Protein AF-0000000077425853 (afdb_homodimer)

Solvent-accessible surface area (backbone atoms only — not comparable to full-atom values): 63669 Å² total; per-residue (Å²): 135,78,76,51,68,66,58,54,55,53,48,50,53,51,49,53,53,47,54,60,54,55,73,65,58,57,76,84,66,46,61,68,53,48,57,58,53,63,66,60,68,80,69,85,76,74,80,78,80,68,82,75,63,74,55,48,62,59,47,48,57,48,42,52,52,44,47,60,55,40,50,69,40,53,43,73,65,38,53,51,50,51,53,43,54,65,36,68,68,48,28,51,51,49,44,52,52,47,50,51,51,53,50,51,51,50,50,51,50,50,44,47,31,61,69,59,38,34,26,48,67,88,45,99,66,66,38,68,52,43,63,35,51,54,77,37,50,65,34,61,67,75,63,67,15,36,64,72,35,60,71,36,57,76,38,56,44,92,65,62,48,50,29,29,31,60,46,49,34,78,74,52,50,35,87,55,77,43,75,52,58,83,40,76,44,62,69,38,66,54,29,32,13,52,18,96,80,33,46,28,39,27,60,19,16,50,43,42,42,32,26,37,74,62,65,25,42,55,81,26,13,19,48,37,29,34,36,34,66,14,61,46,64,49,23,31,47,40,75,29,80,91,38,65,30,36,62,42,70,55,67,36,67,35,20,28,42,78,42,87,58,60,65,43,53,44,45,43,46,31,67,57,52,50,49,49,52,52,51,50,52,48,47,44,39,68,71,62,51,59,56,33,63,60,47,50,54,51,49,55,53,53,40,27,52,41,10,26,71,33,73,41,44,55,42,60,59,54,48,65,33,61,48,48,22,36,45,57,47,44,52,29,43,46,54,50,47,38,72,60,16,52,29,70,29,46,59,77,48,54,52,70,50,38,52,57,34,29,48,50,33,20,52,46,15,28,34,31,72,78,69,53,50,80,52,56,66,88,49,86,38,73,67,49,27,69,68,35,83,60,8,54,60,50,49,52,52,50,48,52,52,51,51,51,52,51,53,51,39,49,53,53,32,49,74,67,72,50,44,77,75,48,49,62,61,51,50,51,51,50,51,50,53,54,55,53,55,65,38,80,72,38,40,63,43,76,47,65,29,54,54,26,61,70,49,38,61,63,27,43,55,80,43,71,66,24,42,28,48,41,26,19,31,50,14,30,26,26,31,35,34,32,39,58,33,64,64,36,47,39,38,45,47,52,77,72,53,36,69,34,51,72,28,54,66,59,65,73,42,57,48,74,34,66,87,74,30,43,73,34,83,92,51,44,23,38,36,45,28,41,53,85,76,59,94,48,61,26,38,32,36,27,49,57,73,34,25,68,43,74,40,67,66,57,58,49,74,41,79,40,72,65,89,80,54,63,58,46,27,36,31,27,21,31,18,27,78,47,100,90,38,76,38,74,46,44,54,65,33,71,34,30,36,37,31,60,87,79,69,42,75,44,71,53,68,78,82,111,135,78,77,52,71,65,56,55,54,52,49,52,53,51,48,54,52,47,54,60,54,56,74,63,57,57,72,84,66,45,63,70,52,48,58,58,52,63,66,60,68,77,70,87,77,74,82,77,81,68,82,74,64,74,55,48,63,58,47,49,57,48,42,51,51,44,46,60,55,40,49,72,43,54,44,72,65,39,53,50,50,50,53,44,53,65,36,69,69,48,29,52,51,48,45,51,52,48,51,49,50,54,50,52,51,49,53,53,49,50,44,47,31,61,70,60,39,33,30,49,72,82,87,53,82,66,38,68,50,42,63,34,51,55,76,38,49,64,33,59,68,75,64,67,15,37,64,73,35,61,71,36,57,73,38,56,44,92,65,62,49,50,31,30,31,61,47,50,34,77,72,51,48,35,88,56,78,43,74,54,61,84,41,78,45,62,69,39,65,56,29,32,13,51,20,95,81,33,45,28,40,27,60,19,16,48,44,41,41,32,27,35,74,62,64,24,42,55,81,25,13,19,49,37,27,34,34,33,66,13,61,45,64,48,24,30,48,40,76,30,80,91,38,66,30,37,62,41,72,51,65,36,67,34,20,28,41,78,43,88,58,56,64,44,54,44,47,43,46,32,66,57,51,50,49,50,52,52,52,50,51,50,47,44,39,67,72,60,53,60,56,34,63,59,47,51,54,52,49,56,54,53,40,28,53,40,10,25,71,31,74,41,45,53,44,60,58,54,48,65,34,61,47,48,22,35,44,57,46,45,52,29,44,46,53,49,47,38,71,60,16,52,28,71,31,46,58,77,49,55,53,70,48,38,51,57,35,29,48,50,35,18,51,46,15,29,34,30,71,78,69,53,51,80,52,56,66,88,50,86,38,75,68,49,26,70,69,35,82,60,9,55,59,50,48,52,52,50,50,51,52,52,50,51,52,49,51,51,39,50,53,53,30,49,74,67,72,50,44,74,74,48,49,60,60,50,50,50,52,51,51,51,50,53,55,52,55,66,38,80,75,39,39,64,42,77,48,64,29,56,52,24,62,71,49,37,64,65,27,41,55,80,41,70,66,25,42,29,48,40,25,21,31,51,13,30,26,26,32,36,34,33,39,58,32,65,65,38,46,40,38,46,46,53,76,73,53,37,69,33,50,73,29,56,66,57,69,76,41,57,48,75,35,67,89,73,30,45,73,34,82,94,52,44,25,38,35,45,28,43,52,85,74,59,92,47,61,26,40,32,38,28,48,56,74,33,25,69,43,74,39,66,66,57,59,50,73,40,80,40,70,64,90,78,53,63,59,46,26,36,31,27,21,29,19,27,77,48,101,88,38,76,39,74,45,46,53,65,34,70,35,30,36,39,31,60,87,78,69,43,76,44,71,54,69,78,82,111

Radius of gyration: 36.24 Å; Cα contacts (8 Å, |Δi|>4): 2101; chains: 2; bounding box: 108×114×100 Å

Nearest PDB structures (foldseek):
  2vtf-assembly2_B  TM=6.226E-01  e=1.271E-01  Glutamicibacter protophormiae
  8iua-assembly1_A  TM=4.603E-01  e=1.991E-01  Flavobacterium johnsoniae UW101
  8iu9-assembly1_A  TM=4.680E-01  e=2.822E-01  Flavobacterium johnsoniae UW101
  7uww-assembly2_B  TM=6.268E-01  e=8.878E-01  Ruminococcus bromii L2-63
  2if7-assembly1_A  TM=5.085E-01  e=6.199E+00  Homo sapiens

Organism: Phakopsora pachyrhizi (NCBI:txid170000)

Foldseek 3Di:
DPPDPVVVVVVVVVVVVVVVVVVPCPPPCPPVVVVVVVVPCVDDDDPPPDDDCVVPVVVVVVCVCCCPVVVVCVPPVSVVVQVLCVDLVSLVVVLVVLVVVLVVVLVVQLCLQAPDKWFPVVDDDTDHAAEDELQDFLADAFCPCDAQSVNSDDQFDPDWHKYWYAAQSQQDWACDWGDFFQDIDGRHAEWWAPPPNDWTFRSHRPQVVCLQNVNAHNGWTFMWIKGKDFKDAWRDWDGGNNHTHHTAGGIDGHTIDIDHTDMDSSTHCLVVSLVSLLVSLLCCLQRSVDALVVNLVVLLVSLLVSLCRHQPHQDRHHDPVLSVVQSVVSVVLSVVLCVQARRVLSNVDHSVLCNPLFSVLLSCQSNVCPNVVVQQDDFPDPVSLVPTVCSVVSVVVVVVVVVVLLVVLLVVCVVVVNNVVVVVVVVVVVVVQVVLCPDPQKHFTDQLLNVLSSCSNSLRDNDSSSSNSNNNSSSNNSNCCSRPNPDDRIDGPCVVPPLQVVLVVVVCWWAWDLVPWFADPVRQKTKTFTDDQPPQQWKWKDKSSRTNDIHNDGMDIDGDPPPRDQKIKIKMFRWHQDPVGTDTRHDIDNIKMAGSVVRDIDDNDVPD/DCPDPVVVVVVVVVVVVVVVVVVPPPPPCPPVVVVVVVVPCVDDDDPPPDDDCVVPVVVVVVCVCCCPVVVVCVPPVSVVVVVLCPDLVSLVVVLVVLVVVLVVVLVVQLCLQAPDKWFDPDDDDTDHAAEDELQDFLADAFCPCDAQSVNSDDQFDPDWHKYWYAAQSQQDWACDWGDFFQDIDGNAAEWWAPPPNDWTFRSHRPQVVCLQNVNAHNGWTFMWIKGKDFKDAWRDWDGGNNHTHHTAGGIDGHTIDIDHGDMDSSTHCLVVSLVSLLVSLLCCLQRSVDALVVNLVSLLVSLLVSLCRHQPHQDRHHDPVLSVVQSVVSVVLSVVLCVQARRVLSNVDHSVLCNPLFSVLLSCQSNVCPNVVPQQDDFPDPVSLVVTVCSVVSVVVVVVVVVVLLVVLLVLCVVVVNNVVVVVVVVVVVVVVVVLCPDPQKHFTDQLLNVLSSCSNSLRHNDSSSSNSNNNSSSNNSNCCSRPNPDDRIDGPCVVPPLQVVLVVVPCWWAWDLVPWFADPVRQKTKTFTDDQPPQQWKWKDKSSRTNDIHNDRMDIDGDPPPRDQKIKIKMFRWHQDPVGTDTRHDIDNIKMAGSVVRDIDDNDVPD

pLDDT: mean 81.87, std 21.64, range [22.72, 98.75]

Structure (mmCIF, N/CA/C/O backbone):
data_AF-0000000077425853-model_v1
#
loop_
_entity.id
_entity.type
_entity.pdbx_description
1 polymer 'LCCL domain-containing protein'
#
loop_
_atom_site.group_PDB
_atom_site.id
_atom_site.type_symbol
_atom_site.label_atom_id
_atom_site.label_alt_id
_atom_site.label_comp_id
_atom_site.label_asym_id
_atom_site.label_entity_id
_atom_site.label_seq_id
_atom_site.pdbx_PDB_ins_code
_atom_site.Cartn_x
_atom_site.Cartn_y
_atom_site.Cartn_z
_atom_site.occupancy
_atom_site.B_iso_or_equiv
_atom_site.auth_seq_id
_atom_site.auth_comp_id
_atom_site.auth_asym_id
_atom_site.auth_atom_id
_atom_site.pdbx_PDB_model_num
ATOM 1 N N . MET A 1 1 ? 20.641 -1.644 -54.844 1 23.2 1 MET A N 1
ATOM 2 C CA . MET A 1 1 ? 21.844 -1.986 -54.125 1 23.2 1 MET A CA 1
ATOM 3 C C . MET A 1 1 ? 21.516 -2.451 -52.688 1 23.2 1 MET A C 1
ATOM 5 O O . MET A 1 1 ? 21.109 -1.647 -51.844 1 23.2 1 MET A O 1
ATOM 9 N N . GLU A 1 2 ? 20.875 -3.574 -52.562 1 28.33 2 GLU A N 1
ATOM 10 C CA . GLU A 1 2 ? 20.203 -4.301 -51.469 1 28.33 2 GLU A CA 1
ATOM 11 C C . GLU A 1 2 ? 21.188 -4.715 -50.406 1 28.33 2 GLU A C 1
ATOM 13 O O . GLU A 1 2 ? 22.078 -5.535 -50.656 1 28.33 2 GLU A O 1
ATOM 18 N N . LEU A 1 3 ? 21.688 -3.643 -49.75 1 31.31 3 LEU A N 1
ATOM 19 C CA . LEU A 1 3 ? 22.578 -3.885 -48.625 1 31.31 3 LEU A CA 1
ATOM 20 C C . LEU A 1 3 ? 22.047 -5 -47.75 1 31.31 3 LEU A C 1
ATOM 22 O O . LEU A 1 3 ? 20.953 -4.883 -47.188 1 31.31 3 LEU A O 1
ATOM 26 N N . LYS A 1 4 ? 22.438 -6.195 -48.219 1 38.03 4 LYS A N 1
ATOM 27 C CA . LYS A 1 4 ? 22.016 -7.461 -47.625 1 38.03 4 LYS A CA 1
ATOM 28 C C . LYS A 1 4 ? 22.266 -7.473 -46.094 1 38.03 4 LYS A C 1
ATOM 30 O O . LYS A 1 4 ? 23.297 -6.98 -45.656 1 38.03 4 LYS A O 1
ATOM 35 N N . VAL A 1 5 ? 21.156 -7.574 -45.312 1 35.22 5 VAL A N 1
ATOM 36 C CA . VAL A 1 5 ? 21.031 -7.668 -43.875 1 35.22 5 VAL A CA 1
ATOM 37 C C . VAL A 1 5 ? 22.141 -8.562 -43.312 1 35.22 5 VAL A C 1
ATOM 39 O O . VAL A 1 5 ? 22.625 -8.336 -42.219 1 35.22 5 VAL A O 1
ATOM 42 N N . SER A 1 6 ? 22.656 -9.516 -44.219 1 36 6 SER A N 1
ATOM 43 C CA . SER A 1 6 ? 23.719 -10.422 -43.812 1 36 6 SER A CA 1
ATOM 44 C C . SER A 1 6 ? 25.031 -9.672 -43.531 1 36 6 SER A C 1
ATOM 46 O O . SER A 1 6 ? 25.766 -9.992 -42.594 1 36 6 SER A O 1
ATOM 48 N N . ASP A 1 7 ? 25.281 -8.672 -44.375 1 39.53 7 ASP A N 1
ATOM 49 C CA . ASP A 1 7 ? 26.547 -7.93 -44.25 1 39.53 7 ASP A CA 1
ATOM 50 C C . ASP A 1 7 ? 26.547 -7.062 -43 1 39.53 7 ASP A C 1
ATOM 52 O O . ASP A 1 7 ? 27.594 -6.895 -42.344 1 39.53 7 ASP A O 1
ATOM 56 N N . LEU A 1 8 ? 25.312 -6.598 -42.625 1 34.81 8 LEU A N 1
ATOM 57 C CA . LEU A 1 8 ? 25.266 -5.766 -41.438 1 34.81 8 LEU A CA 1
ATOM 58 C C . LEU A 1 8 ? 25.531 -6.598 -40.188 1 34.81 8 LEU A C 1
ATOM 60 O O . LEU A 1 8 ? 26.266 -6.172 -39.281 1 34.81 8 LEU A O 1
ATOM 64 N N . ILE A 1 9 ? 25 -7.887 -40.156 1 36.06 9 ILE A N 1
ATOM 65 C CA . ILE A 1 9 ? 25.234 -8.758 -39 1 36.06 9 ILE A CA 1
ATOM 66 C C . ILE A 1 9 ? 26.719 -9.125 -38.938 1 36.06 9 ILE A C 1
ATOM 68 O O . ILE A 1 9 ? 27.297 -9.109 -37.844 1 36.06 9 ILE A O 1
ATOM 72 N N . LEU A 1 10 ? 27.422 -9.297 -40.094 1 40 10 LEU A N 1
ATOM 73 C CA . LEU A 1 10 ? 28.844 -9.625 -40.094 1 40 10 LEU A CA 1
ATOM 74 C C . LEU A 1 10 ? 29.688 -8.445 -39.594 1 40 10 LEU A C 1
ATOM 76 O O . LEU A 1 10 ? 30.625 -8.633 -38.844 1 40 10 LEU A O 1
ATOM 80 N N . ARG A 1 11 ? 29.234 -7.25 -39.906 1 41.09 11 ARG A N 1
ATOM 81 C CA . ARG A 1 11 ? 29.984 -6.07 -39.469 1 41.09 11 ARG A CA 1
ATOM 82 C C . ARG A 1 11 ? 29.812 -5.852 -37.969 1 41.09 11 ARG A C 1
ATOM 84 O O . ARG A 1 11 ? 30.766 -5.469 -37.281 1 41.09 11 ARG A O 1
ATOM 91 N N . LEU A 1 12 ? 28.562 -6.102 -37.5 1 36.97 12 LEU A N 1
ATOM 92 C CA . LEU A 1 12 ? 28.359 -5.93 -36.062 1 36.97 12 LEU A CA 1
ATOM 93 C C . LEU A 1 12 ? 29.156 -6.969 -35.281 1 36.97 12 LEU A C 1
ATOM 95 O O . LEU A 1 12 ? 29.734 -6.656 -34.25 1 36.97 12 LEU A O 1
ATOM 99 N N . LYS A 1 13 ? 29.281 -8.242 -35.844 1 37.5 13 LYS A N 1
ATOM 100 C CA . LYS A 1 13 ? 30.109 -9.258 -35.188 1 37.5 13 LYS A CA 1
ATOM 101 C C . LYS A 1 13 ? 31.578 -8.828 -35.156 1 37.5 13 LYS A C 1
ATOM 103 O O . LYS A 1 13 ? 32.25 -9 -34.156 1 37.5 13 LYS A O 1
ATOM 108 N N . PHE A 1 14 ? 32.031 -8.18 -36.188 1 41.78 14 PHE A N 1
ATOM 109 C CA . PHE A 1 14 ? 33.438 -7.742 -36.25 1 41.78 14 PHE A CA 1
ATOM 110 C C . PHE A 1 14 ? 33.688 -6.594 -35.281 1 41.78 14 PHE A C 1
ATOM 112 O O . PHE A 1 14 ? 34.719 -6.559 -34.594 1 41.78 14 PHE A O 1
ATOM 119 N N . LYS A 1 15 ? 32.656 -5.707 -35.188 1 38.41 15 LYS A N 1
ATOM 120 C CA . LYS A 1 15 ? 32.844 -4.562 -34.312 1 38.41 15 LYS A CA 1
ATOM 121 C C . LYS A 1 15 ? 32.844 -4.984 -32.844 1 38.41 15 LYS A C 1
ATOM 123 O O . LYS A 1 15 ? 33.625 -4.492 -32.031 1 38.41 15 LYS A O 1
ATOM 128 N N . LEU A 1 16 ? 31.938 -5.902 -32.531 1 34.62 16 LEU A N 1
ATOM 129 C CA . LEU A 1 16 ? 31.906 -6.375 -31.156 1 34.62 16 LEU A CA 1
ATOM 130 C C . LEU A 1 16 ? 33.188 -7.129 -30.812 1 34.62 16 LEU A C 1
ATOM 132 O O . LEU A 1 16 ? 33.75 -6.953 -29.719 1 34.62 16 LEU A O 1
ATOM 136 N N . ARG A 1 17 ? 33.781 -7.914 -31.766 1 35.56 17 ARG A N 1
ATOM 137 C CA . ARG A 1 17 ? 35.094 -8.57 -31.547 1 35.56 17 ARG A CA 1
ATOM 138 C C . ARG A 1 17 ? 36.188 -7.543 -31.359 1 35.56 17 ARG A C 1
ATOM 140 O O . ARG A 1 17 ? 37.062 -7.699 -30.484 1 35.56 17 ARG A O 1
ATOM 147 N N . SER A 1 18 ? 36.094 -6.465 -32.094 1 39.16 18 SER A N 1
ATOM 148 C CA . SER A 1 18 ? 37.125 -5.457 -32 1 39.16 18 SER A CA 1
ATOM 149 C C . SER A 1 18 ? 37.062 -4.707 -30.672 1 39.16 18 SER A C 1
ATOM 151 O O . SER A 1 18 ? 38.094 -4.348 -30.109 1 39.16 18 SER A O 1
ATOM 153 N N . LEU A 1 19 ? 35.781 -4.457 -30.234 1 34.78 19 LEU A N 1
ATOM 154 C CA . LEU A 1 19 ? 35.656 -3.725 -28.969 1 34.78 19 LEU A CA 1
ATOM 155 C C . LEU A 1 19 ? 36.156 -4.562 -27.797 1 34.78 19 LEU A C 1
ATOM 157 O O . LEU A 1 19 ? 36.812 -4.051 -26.906 1 34.78 19 LEU A O 1
ATOM 161 N N . ILE A 1 20 ? 35.875 -5.875 -27.781 1 30.33 20 ILE A N 1
ATOM 162 C CA . ILE A 1 20 ? 36.375 -6.742 -26.719 1 30.33 20 ILE A CA 1
ATOM 163 C C . ILE A 1 20 ? 37.906 -6.801 -26.781 1 30.33 20 ILE A C 1
ATOM 165 O O . ILE A 1 20 ? 38.594 -6.723 -25.75 1 30.33 20 ILE A O 1
ATOM 169 N N . VAL A 1 21 ? 38.469 -6.809 -27.984 1 33.16 21 VAL A N 1
ATOM 170 C CA . VAL A 1 21 ? 39.906 -6.918 -28.109 1 33.16 21 VAL A CA 1
ATOM 171 C C . VAL A 1 21 ? 40.562 -5.633 -27.625 1 33.16 21 VAL A C 1
ATOM 173 O O . VAL A 1 21 ? 41.625 -5.676 -27 1 33.16 21 VAL A O 1
ATOM 176 N N . ARG A 1 22 ? 39.969 -4.516 -27.969 1 35.16 22 ARG A N 1
ATOM 177 C CA . ARG A 1 22 ? 40.625 -3.26 -27.672 1 35.16 22 ARG A CA 1
ATOM 178 C C . ARG A 1 22 ? 40.688 -3.014 -26.156 1 35.16 22 ARG A C 1
ATOM 180 O O . ARG A 1 22 ? 41.531 -2.285 -25.672 1 35.16 22 ARG A O 1
ATOM 187 N N . SER A 1 23 ? 39.594 -3.326 -25.422 1 30.58 23 SER A N 1
ATOM 188 C CA . SER A 1 23 ? 39.625 -2.961 -24.016 1 30.58 23 SER A CA 1
ATOM 189 C C . SER A 1 23 ? 40.688 -3.736 -23.281 1 30.58 23 SER A C 1
ATOM 191 O O . SER A 1 23 ? 40.969 -3.486 -22.094 1 30.58 23 SER A O 1
ATOM 193 N N . ILE A 1 24 ? 41.031 -4.922 -23.719 1 30.88 24 ILE A N 1
ATOM 194 C CA . ILE A 1 24 ? 42.031 -5.695 -23.016 1 30.88 24 ILE A CA 1
ATOM 195 C C . ILE A 1 24 ? 43.438 -5.129 -23.344 1 30.88 24 ILE A C 1
ATOM 197 O O . ILE A 1 24 ? 44.438 -5.73 -23 1 30.88 24 ILE A O 1
ATOM 201 N N . THR A 1 25 ? 43.469 -4.031 -24.141 1 29.47 25 THR A N 1
ATOM 202 C CA . THR A 1 25 ? 44.812 -3.674 -24.578 1 29.47 25 THR A CA 1
ATOM 203 C C . THR A 1 25 ? 45.625 -3.023 -23.453 1 29.47 25 THR A C 1
ATOM 205 O O . THR A 1 25 ? 45.562 -1.806 -23.266 1 29.47 25 THR A O 1
ATOM 208 N N . ASP A 1 26 ? 45.594 -3.52 -22.297 1 29.09 26 ASP A N 1
ATOM 209 C CA . ASP A 1 26 ? 46.656 -2.975 -21.484 1 29.09 26 ASP A CA 1
ATOM 210 C C . ASP A 1 26 ? 48 -3.115 -22.203 1 29.09 26 ASP A C 1
ATOM 212 O O . ASP A 1 26 ? 48.25 -4.098 -22.906 1 29.09 26 ASP A O 1
ATOM 216 N N . GLU A 1 27 ? 48.812 -2.094 -22.438 1 34.03 27 GLU A N 1
ATOM 217 C CA . GLU A 1 27 ? 50.031 -1.778 -23.203 1 34.03 27 GLU A CA 1
ATOM 218 C C . GLU A 1 27 ? 51.094 -2.842 -23 1 34.03 27 GLU A C 1
ATOM 220 O O . GLU A 1 27 ? 51.875 -3.135 -23.906 1 34.03 27 GLU A O 1
ATOM 225 N N . SER A 1 28 ? 51.406 -3.266 -21.719 1 34.97 28 SER A N 1
ATOM 226 C CA . SER A 1 28 ? 52.656 -3.957 -21.5 1 34.97 28 SER A CA 1
ATOM 227 C C . SER A 1 28 ? 52.656 -5.355 -22.094 1 34.97 28 SER A C 1
ATOM 229 O O . SER A 1 28 ? 53.719 -5.945 -22.344 1 34.97 28 SER A O 1
ATOM 231 N N . ILE A 1 29 ? 51.469 -6.059 -22.078 1 32.41 29 ILE A N 1
ATOM 232 C CA . ILE A 1 29 ? 51.406 -7.465 -22.453 1 32.41 29 ILE A CA 1
ATOM 233 C C . ILE A 1 29 ? 51.344 -7.578 -23.984 1 32.41 29 ILE A C 1
ATOM 235 O O . ILE A 1 29 ? 51.188 -8.672 -24.516 1 32.41 29 ILE A O 1
ATOM 239 N N . GLU A 1 30 ? 51.5 -6.457 -24.719 1 33.38 30 GLU A N 1
ATOM 240 C CA . GLU A 1 30 ? 51.406 -6.387 -26.172 1 33.38 30 GLU A CA 1
ATOM 241 C C . GLU A 1 30 ? 52.469 -7.246 -26.859 1 33.38 30 GLU A C 1
ATOM 243 O O . GLU A 1 30 ? 52.156 -7.988 -27.797 1 33.38 30 GLU A O 1
ATOM 248 N N . PRO A 1 31 ? 53.656 -6.984 -26.406 1 35.78 31 PRO A N 1
ATOM 249 C CA . PRO A 1 31 ? 54.719 -7.516 -27.25 1 35.78 31 PRO A CA 1
ATOM 250 C C . PRO A 1 31 ? 54.75 -9.039 -27.281 1 35.78 31 PRO A C 1
ATOM 252 O O . PRO A 1 31 ? 55.031 -9.633 -28.344 1 35.78 31 PRO A O 1
ATOM 255 N N . GLU A 1 32 ? 54.562 -9.703 -26.094 1 33.66 32 GLU A N 1
ATOM 256 C CA . GLU A 1 32 ? 54.719 -11.148 -26.047 1 33.66 32 GLU A CA 1
ATOM 257 C C . GLU A 1 32 ? 53.625 -11.867 -26.828 1 33.66 32 GLU A C 1
ATOM 259 O O . GLU A 1 32 ? 53.906 -12.891 -27.469 1 33.66 32 GLU A O 1
ATOM 264 N N . LEU A 1 33 ? 52.5 -11.227 -26.938 1 31.05 33 LEU A N 1
ATOM 265 C CA . LEU A 1 33 ? 51.406 -11.828 -27.719 1 31.05 33 LEU A CA 1
ATOM 266 C C . LEU A 1 33 ? 51.688 -11.719 -29.219 1 31.05 33 LEU A C 1
ATOM 268 O O . LEU A 1 33 ? 51.438 -12.664 -29.969 1 31.05 33 LEU A O 1
ATOM 272 N N . GLN A 1 34 ? 52.312 -10.648 -29.641 1 32.75 34 GLN A N 1
ATOM 273 C CA . GLN A 1 34 ? 52.625 -10.484 -31.062 1 32.75 34 GLN A CA 1
ATOM 274 C C . GLN A 1 34 ? 53.625 -11.531 -31.516 1 32.75 34 GLN A C 1
ATOM 276 O O . GLN A 1 34 ? 53.5 -12.07 -32.625 1 32.75 34 GLN A O 1
ATOM 281 N N . SER A 1 35 ? 54.688 -11.797 -30.719 1 36.28 35 SER A N 1
ATOM 282 C CA . SER A 1 35 ? 55.719 -12.742 -31.125 1 36.28 35 SER A CA 1
ATOM 283 C C . SER A 1 35 ? 55.125 -14.141 -31.312 1 36.28 35 SER A C 1
ATOM 285 O O . SER A 1 35 ? 55.562 -14.891 -32.188 1 36.28 35 SER A O 1
ATOM 287 N N . LEU A 1 36 ? 54.156 -14.492 -30.422 1 30.34 36 LEU A N 1
ATOM 288 C CA . LEU A 1 36 ? 53.531 -15.797 -30.562 1 30.34 36 LEU A CA 1
ATOM 289 C C . LEU A 1 36 ? 52.688 -15.867 -31.812 1 30.34 36 LEU A C 1
ATOM 291 O O . LEU A 1 36 ? 52.656 -16.891 -32.5 1 30.34 36 LEU A O 1
ATOM 295 N N . ILE A 1 37 ? 52.062 -14.703 -32.125 1 32.34 37 ILE A N 1
ATOM 296 C CA . ILE A 1 37 ? 51.281 -14.672 -33.344 1 32.34 37 ILE A CA 1
ATOM 297 C C . ILE A 1 37 ? 52.156 -14.828 -34.562 1 32.34 37 ILE A C 1
ATOM 299 O O . ILE A 1 37 ? 51.812 -15.539 -35.5 1 32.34 37 ILE A O 1
ATOM 303 N N . ASN A 1 38 ? 53.25 -14.094 -34.469 1 32.59 38 ASN A N 1
ATOM 304 C CA . ASN A 1 38 ? 54.094 -14.078 -35.656 1 32.59 38 ASN A CA 1
ATOM 305 C C . ASN A 1 38 ? 54.656 -15.461 -35.969 1 32.59 38 ASN A C 1
ATOM 307 O O . ASN A 1 38 ? 55.094 -15.719 -37.094 1 32.59 38 ASN A O 1
ATOM 311 N N . GLN A 1 39 ? 55 -16.234 -34.906 1 29.42 39 GLN A N 1
ATOM 312 C CA . GLN A 1 39 ? 55.625 -17.5 -35.219 1 29.42 39 GLN A CA 1
ATOM 313 C C . GLN A 1 39 ? 54.656 -18.453 -35.906 1 29.42 39 GLN A C 1
ATOM 315 O O . GLN A 1 39 ? 55.094 -19.469 -36.5 1 29.42 39 GLN A O 1
ATOM 320 N N . THR A 1 40 ? 53.312 -18.375 -35.469 1 26.58 40 THR A N 1
ATOM 321 C CA . THR A 1 40 ? 52.469 -19.359 -36.125 1 26.58 40 THR A CA 1
ATOM 322 C C . THR A 1 40 ? 52.188 -18.969 -37.594 1 26.58 40 THR A C 1
ATOM 324 O O . THR A 1 40 ? 51.469 -18 -37.844 1 26.58 40 THR A O 1
ATOM 327 N N . ASN A 1 41 ? 53.188 -18.922 -38.375 1 27.59 41 ASN A N 1
ATOM 328 C CA . ASN A 1 41 ? 53.188 -18.828 -39.844 1 27.59 41 ASN A CA 1
ATOM 329 C C . ASN A 1 41 ? 52.156 -19.75 -40.469 1 27.59 41 ASN A C 1
ATOM 331 O O . ASN A 1 41 ? 52.438 -20.906 -40.812 1 27.59 41 ASN A O 1
ATOM 335 N N . LEU A 1 42 ? 50.906 -19.859 -39.875 1 25.5 42 LEU A N 1
ATOM 336 C CA . LEU A 1 42 ? 49.938 -20.766 -40.5 1 25.5 42 LEU A CA 1
ATOM 337 C C . LEU A 1 42 ? 49.75 -20.422 -41.969 1 25.5 42 LEU A C 1
ATOM 339 O O . LEU A 1 42 ? 49.219 -19.359 -42.312 1 25.5 42 LEU A O 1
ATOM 343 N N . THR A 1 43 ? 50.656 -20.812 -42.781 1 24.41 43 THR A N 1
ATOM 344 C CA . THR A 1 43 ? 50.594 -20.766 -44.219 1 24.41 43 THR A CA 1
ATOM 345 C C . THR A 1 43 ? 49.281 -21.344 -44.75 1 24.41 43 THR A C 1
ATOM 347 O O . THR A 1 43 ? 48.625 -22.094 -44.062 1 24.41 43 THR A O 1
ATOM 350 N N . GLY A 1 44 ? 48.75 -20.938 -45.969 1 24.11 44 GLY A N 1
ATOM 351 C CA . GLY A 1 44 ? 47.562 -20.922 -46.812 1 24.11 44 GLY A CA 1
ATOM 352 C C . GLY A 1 44 ? 46.938 -22.297 -47 1 24.11 44 GLY A C 1
ATOM 353 O O . GLY A 1 44 ? 45.719 -22.438 -46.969 1 24.11 44 GLY A O 1
ATOM 354 N N . SER A 1 45 ? 47.719 -23.219 -47.594 1 23.47 45 SER A N 1
ATOM 355 C CA . SER A 1 45 ? 47.188 -24.219 -48.5 1 23.47 45 SER A CA 1
ATOM 356 C C . SER A 1 45 ? 46.438 -25.328 -47.75 1 23.47 45 SER A C 1
ATOM 358 O O . SER A 1 45 ? 45.906 -26.25 -48.375 1 23.47 45 SER A O 1
ATOM 360 N N . ASP A 1 46 ? 46.812 -25.609 -46.438 1 24.22 46 ASP A N 1
ATOM 361 C CA . ASP A 1 46 ? 46.438 -27 -46.188 1 24.22 46 ASP A CA 1
ATOM 362 C C . ASP A 1 46 ? 44.938 -27.141 -46.031 1 24.22 46 ASP A C 1
ATOM 364 O O . ASP A 1 46 ? 44.281 -26.312 -45.406 1 24.22 46 ASP A O 1
ATOM 368 N N . PRO A 1 47 ? 44.188 -28.047 -46.875 1 27.09 47 PRO A N 1
ATOM 369 C CA . PRO A 1 47 ? 42.781 -28.312 -47.156 1 27.09 47 PRO A CA 1
ATOM 370 C C . PRO A 1 47 ? 41.969 -28.562 -45.875 1 27.09 47 PRO A C 1
ATOM 372 O O . PRO A 1 47 ? 40.781 -28.859 -45.969 1 27.09 47 PRO A O 1
ATOM 375 N N . LEU A 1 48 ? 42.688 -28.859 -44.75 1 25.42 48 LEU A N 1
ATOM 376 C CA . LEU A 1 48 ? 42.062 -29.594 -43.688 1 25.42 48 LEU A CA 1
ATOM 377 C C . LEU A 1 48 ? 41 -28.734 -43 1 25.42 48 LEU A C 1
ATOM 379 O O . LEU A 1 48 ? 40.562 -29.047 -41.875 1 25.42 48 LEU A O 1
ATOM 383 N N . LEU A 1 49 ? 40.656 -27.516 -43.406 1 25.84 49 LEU A N 1
ATOM 384 C CA . LEU A 1 49 ? 39.781 -26.656 -42.625 1 25.84 49 LEU A CA 1
ATOM 385 C C . LEU A 1 49 ? 38.375 -27.266 -42.5 1 25.84 49 LEU A C 1
ATOM 387 O O . LEU A 1 49 ? 37.438 -26.578 -42.094 1 25.84 49 LEU A O 1
ATOM 391 N N . THR A 1 50 ? 38.156 -28.422 -43.156 1 24.53 50 THR A N 1
ATOM 392 C CA . THR A 1 50 ? 36.781 -28.875 -43.281 1 24.53 50 THR A CA 1
ATOM 393 C C . THR A 1 50 ? 36.125 -29.031 -41.906 1 24.53 50 THR A C 1
ATOM 395 O O . THR A 1 50 ? 35.062 -28.453 -41.625 1 24.53 50 THR A O 1
ATOM 398 N N . GLY A 1 51 ? 35.562 -30.328 -41.562 1 26.34 51 GLY A N 1
ATOM 399 C CA . GLY A 1 51 ? 34.469 -30.828 -40.75 1 26.34 51 GLY A CA 1
ATOM 400 C C . GLY A 1 51 ? 34.688 -30.609 -39.25 1 26.34 51 GLY A C 1
ATOM 401 O O . GLY A 1 51 ? 33.781 -30.172 -38.562 1 26.34 51 GLY A O 1
ATOM 402 N N . SER A 1 52 ? 35.688 -31.359 -38.625 1 26.92 52 SER A N 1
ATOM 403 C CA . SER A 1 52 ? 35.875 -31.844 -37.281 1 26.92 52 SER A CA 1
ATOM 404 C C . SER A 1 52 ? 36.344 -30.719 -36.344 1 26.92 52 SER A C 1
ATOM 406 O O . SER A 1 52 ? 36.688 -30.953 -35.188 1 26.92 52 SER A O 1
ATOM 408 N N . ASP A 1 53 ? 36.625 -29.578 -36.812 1 28.28 53 ASP A N 1
ATOM 409 C CA . ASP A 1 53 ? 37.469 -28.641 -36.094 1 28.28 53 ASP A CA 1
ATOM 410 C C . ASP A 1 53 ? 36.688 -27.938 -35 1 28.28 53 ASP A C 1
ATOM 412 O O . ASP A 1 53 ? 37.188 -26.969 -34.406 1 28.28 53 ASP A O 1
ATOM 416 N N . GLU A 1 54 ? 35.375 -28.125 -35.031 1 30.56 54 GLU A N 1
ATOM 417 C CA . GLU A 1 54 ? 34.625 -27.516 -33.938 1 30.56 54 GLU A CA 1
ATOM 418 C C . GLU A 1 54 ? 35.062 -28.016 -32.594 1 30.56 54 GLU A C 1
ATOM 420 O O . GLU A 1 54 ? 34.656 -27.469 -31.547 1 30.56 54 GLU A O 1
ATOM 425 N N . ILE A 1 55 ? 35.781 -29.25 -32.531 1 31.61 55 ILE A N 1
ATOM 426 C CA . ILE A 1 55 ? 36.25 -29.906 -31.328 1 31.61 55 ILE A CA 1
ATOM 427 C C . ILE A 1 55 ? 37.375 -29.094 -30.703 1 31.61 55 ILE A C 1
ATOM 429 O O . ILE A 1 55 ? 37.562 -29.094 -29.469 1 31.61 55 ILE A O 1
ATOM 433 N N . GLY A 1 56 ? 38.094 -28.281 -31.562 1 31.06 56 GLY A N 1
ATOM 434 C CA . GLY A 1 56 ? 39.344 -27.719 -31.125 1 31.06 56 GLY A CA 1
ATOM 435 C C . GLY A 1 56 ? 39.188 -26.562 -30.156 1 31.06 56 GLY A C 1
ATOM 436 O O . GLY A 1 56 ? 39.938 -26.406 -29.203 1 31.06 56 GLY A O 1
ATOM 437 N N . THR A 1 57 ? 38.25 -25.703 -30.609 1 32.09 57 THR A N 1
ATOM 438 C CA . THR A 1 57 ? 38.156 -24.516 -29.75 1 32.09 57 THR A CA 1
ATOM 439 C C . THR A 1 57 ? 37.656 -24.891 -28.359 1 32.09 57 THR A C 1
ATOM 441 O O . THR A 1 57 ? 38.094 -24.328 -27.359 1 32.09 57 THR A O 1
ATOM 444 N N . SER A 1 58 ? 36.688 -25.906 -28.297 1 32.88 58 SER A N 1
ATOM 445 C CA . SER A 1 58 ? 36.188 -26.359 -27.016 1 32.88 58 SER A CA 1
ATOM 446 C C . SER A 1 58 ? 37.281 -27.062 -26.219 1 32.88 58 SER A C 1
ATOM 448 O O . SER A 1 58 ? 37.375 -26.922 -25 1 32.88 58 SER A O 1
ATOM 450 N N . GLU A 1 59 ? 38.219 -27.812 -26.891 1 35.84 59 GLU A N 1
ATOM 451 C CA . GLU A 1 59 ? 39.281 -28.516 -26.219 1 35.84 59 GLU A CA 1
ATOM 452 C C . GLU A 1 59 ? 40.375 -27.531 -25.75 1 35.84 59 GLU A C 1
ATOM 454 O O . GLU A 1 59 ? 40.969 -27.719 -24.688 1 35.84 59 GLU A O 1
ATOM 459 N N . LEU A 1 60 ? 40.562 -26.422 -26.484 1 34.28 60 LEU A N 1
ATOM 460 C CA . LEU A 1 60 ? 41.562 -25.438 -26.078 1 34.28 60 LEU A CA 1
ATOM 461 C C . LEU A 1 60 ? 41.125 -24.672 -24.844 1 34.28 60 LEU A C 1
ATOM 463 O O . LEU A 1 60 ? 41.906 -24.438 -23.938 1 34.28 60 LEU A O 1
ATOM 467 N N . ILE A 1 61 ? 39.844 -24.203 -24.812 1 35.44 61 ILE A N 1
ATOM 468 C CA . ILE A 1 61 ? 39.344 -23.547 -23.609 1 35.44 61 ILE A CA 1
ATOM 469 C C . ILE A 1 61 ? 39.344 -24.547 -22.438 1 35.44 61 ILE A C 1
ATOM 471 O O . ILE A 1 61 ? 39.719 -24.203 -21.328 1 35.44 61 ILE A O 1
ATOM 475 N N . ARG A 1 62 ? 39.031 -25.844 -22.688 1 38.59 62 ARG A N 1
ATOM 476 C CA . ARG A 1 62 ? 39.125 -26.875 -21.656 1 38.59 62 ARG A CA 1
ATOM 477 C C . ARG A 1 62 ? 40.594 -27.094 -21.234 1 38.59 62 ARG A C 1
ATOM 479 O O . ARG A 1 62 ? 40.875 -27.281 -20.047 1 38.59 62 ARG A O 1
ATOM 486 N N . GLY A 1 63 ? 41.469 -27.016 -22.109 1 36.66 63 GLY A N 1
ATOM 487 C CA . GLY A 1 63 ? 42.875 -27.172 -21.797 1 36.66 63 GLY A CA 1
ATOM 488 C C . GLY A 1 63 ? 43.438 -26.016 -20.984 1 36.66 63 GLY A C 1
ATOM 489 O O . GLY A 1 63 ? 44.188 -26.234 -20.047 1 36.66 63 GLY A O 1
ATOM 490 N N . PHE A 1 64 ? 43.125 -24.797 -21.391 1 37.06 64 PHE A N 1
ATOM 491 C CA . PHE A 1 64 ? 43.625 -23.641 -20.641 1 37.06 64 PHE A CA 1
ATOM 492 C C . PHE A 1 64 ? 43.062 -23.609 -19.234 1 37.06 64 PHE A C 1
ATOM 494 O O . PHE A 1 64 ? 43.781 -23.391 -18.266 1 37.06 64 PHE A O 1
ATOM 501 N N . ILE A 1 65 ? 41.781 -23.781 -19.031 1 36.47 65 ILE A N 1
ATOM 502 C CA . ILE A 1 65 ? 41.219 -23.828 -17.688 1 36.47 65 ILE A CA 1
ATOM 503 C C . ILE A 1 65 ? 41.75 -25.062 -16.953 1 36.47 65 ILE A C 1
ATOM 505 O O . ILE A 1 65 ? 42.125 -24.984 -15.781 1 36.47 65 ILE A O 1
ATOM 509 N N . ASN A 1 66 ? 41.75 -26.172 -17.672 1 36.53 66 ASN A N 1
ATOM 510 C CA . ASN A 1 66 ? 42.25 -27.375 -17 1 36.53 66 ASN A CA 1
ATOM 511 C C . ASN A 1 66 ? 43.719 -27.25 -16.625 1 36.53 66 ASN A C 1
ATOM 513 O O . ASN A 1 66 ? 44.125 -27.641 -15.523 1 36.53 66 ASN A O 1
ATOM 517 N N . ASP A 1 67 ? 44.531 -26.875 -17.578 1 39.31 67 ASP A N 1
ATOM 518 C CA . ASP A 1 67 ? 45.938 -27 -17.266 1 39.31 67 ASP A CA 1
ATOM 519 C C . ASP A 1 67 ? 46.375 -25.969 -16.219 1 39.31 67 ASP A C 1
ATOM 521 O O . ASP A 1 67 ? 47.094 -26.297 -15.273 1 39.31 67 ASP A O 1
ATOM 525 N N . ARG A 1 68 ? 46.156 -24.641 -16.547 1 37.47 68 ARG A N 1
ATOM 526 C CA . ARG A 1 68 ? 46.781 -23.688 -15.648 1 37.47 68 ARG A CA 1
ATOM 527 C C . ARG A 1 68 ? 46 -23.562 -14.352 1 37.47 68 ARG A C 1
ATOM 529 O O . ARG A 1 68 ? 46.594 -23.438 -13.273 1 37.47 68 ARG A O 1
ATOM 536 N N . ILE A 1 69 ? 44.656 -23.484 -14.445 1 38.09 69 ILE A N 1
ATOM 537 C CA . ILE A 1 69 ? 43.938 -23.375 -13.172 1 38.09 69 ILE A CA 1
ATOM 538 C C . ILE A 1 69 ? 43.969 -24.719 -12.453 1 38.09 69 ILE A C 1
ATOM 540 O O . ILE A 1 69 ? 44.219 -24.781 -11.242 1 38.09 69 ILE A O 1
ATOM 544 N N . ILE A 1 70 ? 43.812 -25.828 -13.18 1 39 70 ILE A N 1
ATOM 545 C CA . ILE A 1 70 ? 43.812 -27.125 -12.516 1 39 70 ILE A CA 1
ATOM 546 C C . ILE A 1 70 ? 45.25 -27.516 -12.164 1 39 70 ILE A C 1
ATOM 548 O O . ILE A 1 70 ? 45.5 -28.156 -11.141 1 39 70 ILE A O 1
ATOM 552 N N . SER A 1 71 ? 46.25 -27.203 -12.953 1 36.78 71 SER A N 1
ATOM 553 C CA . SER A 1 71 ? 47.594 -27.578 -12.523 1 36.78 71 SER A CA 1
ATOM 554 C C . SER A 1 71 ? 47.969 -26.875 -11.227 1 36.78 71 SER A C 1
ATOM 556 O O . SER A 1 71 ? 48.625 -27.453 -10.375 1 36.78 71 SER A O 1
ATOM 558 N N . LYS A 1 72 ? 47.75 -25.594 -11.18 1 41.12 72 LYS A N 1
ATOM 559 C CA . LYS A 1 72 ? 48.125 -25 -9.898 1 41.12 72 LYS A CA 1
ATOM 560 C C . LYS A 1 72 ? 47.25 -25.516 -8.766 1 41.12 72 LYS A C 1
ATOM 562 O O . LYS A 1 72 ? 47.656 -25.5 -7.602 1 41.12 72 LYS A O 1
ATOM 567 N N . LEU A 1 73 ? 46 -25.672 -9.008 1 39.38 73 LEU A N 1
ATOM 568 C CA . LEU A 1 73 ? 45.156 -26.359 -8.031 1 39.38 73 LEU A CA 1
ATOM 569 C C . LEU A 1 73 ? 45.531 -27.828 -7.926 1 39.38 73 LEU A C 1
ATOM 571 O O . LEU A 1 73 ? 44.844 -28.594 -7.254 1 39.38 73 LEU A O 1
ATOM 575 N N . SER A 1 74 ? 46.344 -28.312 -8.648 1 40.53 74 SER A N 1
ATOM 576 C CA . SER A 1 74 ? 46.844 -29.688 -8.641 1 40.53 74 SER A CA 1
ATOM 577 C C . SER A 1 74 ? 47.438 -30.047 -7.281 1 40.53 74 SER A C 1
ATOM 579 O O . SER A 1 74 ? 48.125 -31.062 -7.148 1 40.53 74 SER A O 1
ATOM 581 N N . SER A 1 75 ? 47.312 -29.047 -6.395 1 47.62 75 SER A N 1
ATOM 582 C CA . SER A 1 75 ? 47.75 -29.641 -5.137 1 47.62 75 SER A CA 1
ATOM 583 C C . SER A 1 75 ? 46.875 -30.828 -4.746 1 47.62 75 SER A C 1
ATOM 585 O O . SER A 1 75 ? 45.75 -30.938 -5.219 1 47.62 75 SER A O 1
ATOM 587 N N . GLN A 1 76 ? 47.469 -31.906 -4.094 1 51.44 76 GLN A N 1
ATOM 588 C CA . GLN A 1 76 ? 46.75 -33.031 -3.5 1 51.44 76 GLN A CA 1
ATOM 589 C C . GLN A 1 76 ? 45.406 -32.625 -2.953 1 51.44 76 GLN A C 1
ATOM 591 O O . GLN A 1 76 ? 44.406 -33.344 -3.08 1 51.44 76 GLN A O 1
ATOM 596 N N . ARG A 1 77 ? 45.438 -31.5 -2.506 1 50.56 77 ARG A N 1
ATOM 597 C CA . ARG A 1 77 ? 44.219 -31 -1.933 1 50.56 77 ARG A CA 1
ATOM 598 C C . ARG A 1 77 ? 43.188 -30.672 -3.025 1 50.56 77 ARG A C 1
ATOM 600 O O . ARG A 1 77 ? 42 -30.922 -2.857 1 50.56 77 ARG A O 1
ATOM 607 N N . SER A 1 78 ? 43.594 -30.234 -4.082 1 56.75 78 SER A N 1
ATOM 608 C CA . SER A 1 78 ? 42.719 -29.922 -5.203 1 56.75 78 SER A CA 1
ATOM 609 C C . SER A 1 78 ? 42.156 -31.188 -5.828 1 56.75 78 SER A C 1
ATOM 611 O O . SER A 1 78 ? 40.969 -31.219 -6.207 1 56.75 78 SER A O 1
ATOM 613 N N . GLU A 1 79 ? 42.938 -32.156 -5.898 1 58.06 79 GLU A N 1
ATOM 614 C CA . GLU A 1 79 ? 42.469 -33.438 -6.43 1 58.06 79 GLU A CA 1
ATOM 615 C C . GLU A 1 79 ? 41.406 -34.031 -5.512 1 58.06 79 GLU A C 1
ATOM 617 O O . GLU A 1 79 ? 40.438 -34.625 -5.984 1 58.06 79 GLU A O 1
ATOM 622 N N . ARG A 1 80 ? 41.625 -33.969 -4.207 1 57.97 80 ARG A N 1
ATOM 623 C CA . ARG A 1 80 ? 40.656 -34.469 -3.256 1 57.97 80 ARG A CA 1
ATOM 624 C C . ARG A 1 80 ? 39.344 -33.719 -3.355 1 57.97 80 ARG A C 1
ATOM 626 O O . ARG A 1 80 ? 38.281 -34.312 -3.289 1 57.97 80 ARG A O 1
ATOM 633 N N . LEU A 1 81 ? 39.5 -32.406 -3.525 1 64.38 81 LEU A N 1
ATOM 634 C CA . LEU A 1 81 ? 38.281 -31.594 -3.666 1 64.38 81 LEU A CA 1
ATOM 635 C C . LEU A 1 81 ? 37.531 -31.953 -4.941 1 64.38 81 LEU A C 1
ATOM 637 O O . LEU A 1 81 ? 36.312 -32.031 -4.934 1 64.38 81 LEU A O 1
ATOM 641 N N . LEU A 1 82 ? 38.281 -32.188 -5.914 1 62.91 82 LEU A N 1
ATOM 642 C CA . LEU A 1 82 ? 37.656 -32.531 -7.188 1 62.91 82 LEU A CA 1
ATOM 643 C C . LEU A 1 82 ? 37.031 -33.906 -7.117 1 62.91 82 LEU A C 1
ATOM 645 O O . LEU A 1 82 ? 35.938 -34.125 -7.676 1 62.91 82 LEU A O 1
ATOM 649 N N . SER A 1 83 ? 37.719 -34.812 -6.492 1 65.5 83 SER A N 1
ATOM 650 C CA . SER A 1 83 ? 37.125 -36.156 -6.312 1 65.5 83 SER A CA 1
ATOM 651 C C . SER A 1 83 ? 35.906 -36.094 -5.434 1 65.5 83 SER A C 1
ATOM 653 O O . SER A 1 83 ? 34.906 -36.812 -5.691 1 65.5 83 SER A O 1
ATOM 655 N N . TYR A 1 84 ? 35.969 -35.312 -4.453 1 66.75 84 TYR A N 1
ATOM 656 C CA . TYR A 1 84 ? 34.844 -35.125 -3.561 1 66.75 84 TYR A CA 1
ATOM 657 C C . TYR A 1 84 ? 33.656 -34.5 -4.301 1 66.75 84 TYR A C 1
ATOM 659 O O . TYR A 1 84 ? 32.5 -34.938 -4.117 1 66.75 84 TYR A O 1
ATOM 667 N N . LEU A 1 85 ? 33.906 -33.719 -5.23 1 70.06 85 LEU A N 1
ATOM 668 C CA . LEU A 1 85 ? 32.875 -33.031 -5.977 1 70.06 85 LEU A CA 1
ATOM 669 C C . LEU A 1 85 ? 32.375 -33.906 -7.117 1 70.06 85 LEU A C 1
ATOM 671 O O . LEU A 1 85 ? 31.297 -33.656 -7.684 1 70.06 85 LEU A O 1
ATOM 675 N N . SER A 1 86 ? 33.062 -35 -7.391 1 70.44 86 SER A N 1
ATOM 676 C CA . SER A 1 86 ? 32.656 -35.938 -8.438 1 70.44 86 SER A CA 1
ATOM 677 C C . SER A 1 86 ? 31.609 -36.938 -7.926 1 70.44 86 SER A C 1
ATOM 679 O O . SER A 1 86 ? 30.828 -37.469 -8.703 1 70.44 86 SER A O 1
ATOM 681 N N . ASP A 1 87 ? 31.578 -37.156 -6.648 1 75.81 87 ASP A N 1
ATOM 682 C CA . ASP A 1 87 ? 30.531 -37.969 -6.043 1 75.81 87 ASP A CA 1
ATOM 683 C C . ASP A 1 87 ? 29.219 -37.188 -5.934 1 75.81 87 ASP A C 1
ATOM 685 O O . ASP A 1 87 ? 29.188 -36.094 -5.391 1 75.81 87 ASP A O 1
ATOM 689 N N . PRO A 1 88 ? 28.141 -37.812 -6.555 1 78.31 88 PRO A N 1
ATOM 690 C CA . PRO A 1 88 ? 26.875 -37.062 -6.57 1 78.31 88 PRO A CA 1
ATOM 691 C C . PRO A 1 88 ? 26.375 -36.719 -5.172 1 78.31 88 PRO A C 1
ATOM 693 O O . PRO A 1 88 ? 25.859 -35.625 -4.961 1 78.31 88 PRO A O 1
ATOM 696 N N . GLY A 1 89 ? 26.469 -37.594 -4.25 1 80.44 89 GLY A N 1
ATOM 697 C CA . GLY A 1 89 ? 26.062 -37.312 -2.883 1 80.44 89 GLY A CA 1
ATOM 698 C C . GLY A 1 89 ? 26.875 -36.219 -2.225 1 80.44 89 GLY A C 1
ATOM 699 O O . GLY A 1 89 ? 26.328 -35.312 -1.604 1 80.44 89 GLY A O 1
ATOM 700 N N . SER A 1 90 ? 28.125 -36.312 -2.373 1 83.44 90 SER A N 1
ATOM 701 C CA . SER A 1 90 ? 29.031 -35.312 -1.807 1 83.44 90 SER A CA 1
ATOM 702 C C . SER A 1 90 ? 28.859 -33.969 -2.498 1 83.44 90 SER A C 1
ATOM 704 O O . SER A 1 90 ? 28.938 -32.938 -1.852 1 83.44 90 SER A O 1
ATOM 706 N N . ARG A 1 91 ? 28.562 -34.031 -3.727 1 85.12 91 ARG A N 1
ATOM 707 C CA . ARG A 1 91 ? 28.344 -32.812 -4.48 1 85.12 91 ARG A CA 1
ATOM 708 C C . ARG A 1 91 ? 27.094 -32.094 -3.998 1 85.12 91 ARG A C 1
ATOM 710 O O . ARG A 1 91 ? 27.078 -30.875 -3.871 1 85.12 91 ARG A O 1
ATOM 717 N N . GLN A 1 92 ? 26.109 -32.875 -3.789 1 87.25 92 GLN A N 1
ATOM 718 C CA . GLN A 1 92 ? 24.859 -32.312 -3.311 1 87.25 92 GLN A CA 1
ATOM 719 C C . GLN A 1 92 ? 25.047 -31.672 -1.934 1 87.25 92 GLN A C 1
ATOM 721 O O . GLN A 1 92 ? 24.547 -30.562 -1.687 1 87.25 92 GLN A O 1
ATOM 726 N N . ARG A 1 93 ? 25.766 -32.344 -1.062 1 89.44 93 ARG A N 1
ATOM 727 C CA . ARG A 1 93 ? 26.031 -31.812 0.272 1 89.44 93 ARG A CA 1
ATOM 728 C C . ARG A 1 93 ? 26.891 -30.562 0.203 1 89.44 93 ARG A C 1
ATOM 730 O O . ARG A 1 93 ? 26.641 -29.594 0.925 1 89.44 93 ARG A O 1
ATOM 737 N N . SER A 1 94 ? 27.844 -30.641 -0.604 1 91.06 94 SER A N 1
ATOM 738 C CA . SER A 1 94 ? 28.703 -29.469 -0.782 1 91.06 94 SER A CA 1
ATOM 739 C C . SER A 1 94 ? 27.938 -28.297 -1.382 1 91.06 94 SER A C 1
ATOM 741 O O . SER A 1 94 ? 28.203 -27.141 -1.049 1 91.06 94 SER A O 1
ATOM 743 N N . CYS A 1 95 ? 27.031 -28.609 -2.283 1 93 95 CYS A N 1
ATOM 744 C CA . CYS A 1 95 ? 26.203 -27.562 -2.875 1 93 95 CYS A CA 1
ATOM 745 C C . CYS A 1 95 ? 25.344 -26.891 -1.815 1 93 95 CYS A C 1
ATOM 747 O O . CYS A 1 95 ? 25.25 -25.656 -1.785 1 93 95 CYS A O 1
ATOM 749 N N . TYR A 1 96 ? 24.797 -27.703 -0.892 1 92.5 96 TYR A N 1
ATOM 750 C CA . TYR A 1 96 ? 23.984 -27.141 0.188 1 92.5 96 TYR A CA 1
ATOM 751 C C . TYR A 1 96 ? 24.844 -26.312 1.131 1 92.5 96 TYR A C 1
ATOM 753 O O . TYR A 1 96 ? 24.406 -25.25 1.599 1 92.5 96 TYR A O 1
ATOM 761 N N . GLY A 1 97 ? 26 -26.812 1.433 1 93.69 97 GLY A N 1
ATOM 762 C CA . GLY A 1 97 ? 26.922 -26.031 2.232 1 93.69 97 GLY A CA 1
ATOM 763 C C . GLY A 1 97 ? 27.297 -24.703 1.587 1 93.69 97 GLY A C 1
ATOM 764 O O . GLY A 1 97 ? 27.344 -23.672 2.258 1 93.69 97 GLY A O 1
ATOM 765 N N . PHE A 1 98 ? 27.531 -24.734 0.296 1 95.75 98 PHE A N 1
ATOM 766 C CA . PHE A 1 98 ? 27.859 -23.516 -0.448 1 95.75 98 PHE A CA 1
ATOM 767 C C . PHE A 1 98 ? 26.703 -22.531 -0.427 1 95.75 98 PHE A C 1
ATOM 769 O O . PHE A 1 98 ? 26.891 -21.328 -0.232 1 95.75 98 PHE A O 1
ATOM 776 N N . LEU A 1 99 ? 25.469 -23.047 -0.654 1 96.25 99 LEU A N 1
ATOM 777 C CA . LEU A 1 99 ? 24.281 -22.203 -0.638 1 96.25 99 LEU A CA 1
ATOM 778 C C . LEU A 1 99 ? 24.125 -21.531 0.724 1 96.25 99 LEU A C 1
ATOM 780 O O . LEU A 1 99 ? 23.75 -20.359 0.804 1 96.25 99 LEU A O 1
ATOM 784 N N . LEU A 1 100 ? 24.391 -22.281 1.765 1 94.69 100 LEU A N 1
ATOM 785 C CA . LEU A 1 100 ? 24.297 -21.719 3.109 1 94.69 100 LEU A CA 1
ATOM 786 C C . LEU A 1 100 ? 25.328 -20.625 3.324 1 94.69 100 LEU A C 1
ATOM 788 O O . LEU A 1 100 ? 25.031 -19.578 3.885 1 94.69 100 LEU A O 1
ATOM 792 N N . LEU A 1 101 ? 26.531 -20.891 2.879 1 96.5 101 LEU A N 1
ATOM 793 C CA . LEU A 1 101 ? 27.594 -19.891 2.979 1 96.5 101 LEU A CA 1
ATOM 794 C C . LEU A 1 101 ? 27.234 -18.641 2.178 1 96.5 101 LEU A C 1
ATOM 796 O O . LEU A 1 101 ? 27.438 -17.516 2.646 1 96.5 101 LEU A O 1
ATOM 800 N N . TRP A 1 102 ? 26.75 -18.875 0.934 1 97.81 102 TRP A N 1
ATOM 801 C CA . TRP A 1 102 ? 26.297 -17.781 0.081 1 97.81 102 TRP A CA 1
ATOM 802 C C . TRP A 1 102 ? 25.203 -16.984 0.767 1 97.81 102 TRP A C 1
ATOM 804 O O . TRP A 1 102 ? 25.266 -15.75 0.813 1 97.81 102 TRP A O 1
ATOM 814 N N . PHE A 1 103 ? 24.297 -17.641 1.377 1 95.81 103 PHE A N 1
ATOM 815 C CA . PHE A 1 103 ? 23.172 -17.031 2.068 1 95.81 103 PHE A CA 1
ATOM 816 C C . PHE A 1 103 ? 23.656 -16.219 3.27 1 95.81 103 PHE A C 1
ATOM 818 O O . PHE A 1 103 ? 23.25 -15.07 3.453 1 95.81 103 PHE A O 1
ATOM 825 N N . ILE A 1 104 ? 24.5 -16.734 4.086 1 95.94 104 ILE A N 1
ATOM 826 C CA . ILE A 1 104 ? 25.016 -16.078 5.285 1 95.94 104 ILE A CA 1
ATOM 827 C C . ILE A 1 104 ? 25.828 -14.852 4.895 1 95.94 104 ILE A C 1
ATOM 829 O O . ILE A 1 104 ? 25.734 -13.797 5.527 1 95.94 104 ILE A O 1
ATOM 833 N N . THR A 1 105 ? 26.609 -14.977 3.834 1 97.69 105 THR A N 1
ATOM 834 C CA . THR A 1 105 ? 27.406 -13.852 3.352 1 97.69 105 THR A CA 1
ATOM 835 C C . THR A 1 105 ? 26.5 -12.695 2.928 1 97.69 105 THR A C 1
ATOM 837 O O . THR A 1 105 ? 26.75 -11.547 3.271 1 97.69 105 THR A O 1
ATOM 840 N N . ASP A 1 106 ? 25.469 -13.023 2.211 1 97.38 106 ASP A N 1
ATOM 841 C CA . ASP A 1 106 ? 24.5 -12.008 1.789 1 97.38 106 ASP A CA 1
ATOM 842 C C . ASP A 1 106 ? 23.859 -11.336 2.994 1 97.38 106 ASP A C 1
ATOM 844 O O . ASP A 1 106 ? 23.688 -10.109 3.02 1 97.38 106 ASP A O 1
ATOM 848 N N . LEU A 1 107 ? 23.516 -12.109 4.023 1 95 107 LEU A N 1
ATOM 849 C CA . LEU A 1 107 ? 22.859 -11.57 5.211 1 95 107 LEU A CA 1
ATOM 850 C C . LEU A 1 107 ? 23.781 -10.602 5.949 1 95 107 LEU A C 1
ATOM 852 O O . LEU A 1 107 ? 23.344 -9.547 6.41 1 95 107 LEU A O 1
ATOM 856 N N . ILE A 1 108 ? 25.016 -10.938 5.988 1 96.81 108 ILE A N 1
ATOM 857 C CA . ILE A 1 108 ? 25.984 -10.094 6.672 1 96.81 108 ILE A CA 1
ATOM 858 C C . ILE A 1 108 ? 26.156 -8.781 5.91 1 96.81 108 ILE A C 1
ATOM 860 O O . ILE A 1 108 ? 26.172 -7.703 6.512 1 96.81 108 ILE A O 1
ATOM 864 N N . LEU A 1 109 ? 26.266 -8.859 4.598 1 97.62 109 LEU A N 1
ATOM 865 C CA . LEU A 1 109 ? 26.453 -7.672 3.771 1 97.62 109 LEU A CA 1
ATOM 866 C C . LEU A 1 109 ? 25.219 -6.77 3.83 1 97.62 109 LEU A C 1
ATOM 868 O O . LEU A 1 109 ? 25.344 -5.547 3.918 1 97.62 109 LEU A O 1
ATOM 872 N N . ILE A 1 110 ? 24.047 -7.379 3.775 1 96.44 110 ILE A N 1
ATOM 873 C CA . ILE A 1 110 ? 22.812 -6.621 3.84 1 96.44 110 ILE A CA 1
ATOM 874 C C . ILE A 1 110 ? 22.688 -5.93 5.195 1 96.44 110 ILE A C 1
ATOM 876 O O . ILE A 1 110 ? 22.344 -4.746 5.27 1 96.44 110 ILE A O 1
ATOM 880 N N . HIS A 1 111 ? 23 -6.641 6.262 1 94.69 111 HIS A N 1
ATOM 881 C CA . HIS A 1 111 ? 22.953 -6.09 7.609 1 94.69 111 HIS A CA 1
ATOM 882 C C . HIS A 1 111 ? 23.906 -4.91 7.762 1 94.69 111 HIS A C 1
ATOM 884 O O . HIS A 1 111 ? 23.531 -3.867 8.305 1 94.69 111 HIS A O 1
ATOM 890 N N . ARG A 1 112 ? 25.078 -5.035 7.234 1 95 112 ARG A N 1
ATOM 891 C CA . ARG A 1 112 ? 26.078 -3.98 7.309 1 95 112 ARG A CA 1
ATOM 892 C C . ARG A 1 112 ? 25.688 -2.783 6.449 1 95 112 ARG A C 1
ATOM 894 O O . ARG A 1 112 ? 25.891 -1.635 6.848 1 95 112 ARG A O 1
ATOM 901 N N . SER A 1 113 ? 25.094 -3.025 5.371 1 96.19 113 SER A N 1
ATOM 902 C CA . SER A 1 113 ? 24.781 -1.974 4.414 1 96.19 113 SER A CA 1
ATOM 903 C C . SER A 1 113 ? 23.609 -1.116 4.91 1 96.19 113 SER A C 1
ATOM 905 O O . SER A 1 113 ? 23.609 0.101 4.715 1 96.19 113 SER A O 1
ATOM 907 N N . TRP A 1 114 ? 22.656 -1.706 5.625 1 94.69 114 TRP A N 1
ATOM 908 C CA . TRP A 1 114 ? 21.391 -0.99 5.77 1 94.69 114 TRP A CA 1
ATOM 909 C C . TRP A 1 114 ? 21.047 -0.79 7.242 1 94.69 114 TRP A C 1
ATOM 911 O O . TRP A 1 114 ? 20.297 0.126 7.59 1 94.69 114 TRP A O 1
ATOM 921 N N . TYR A 1 115 ? 21.641 -1.533 8.195 1 90.44 115 TYR A N 1
ATOM 922 C CA . TYR A 1 115 ? 20.906 -1.604 9.461 1 90.44 115 TYR A CA 1
ATOM 923 C C . TYR A 1 115 ? 21.828 -1.297 10.641 1 90.44 115 TYR A C 1
ATOM 925 O O . TYR A 1 115 ? 21.391 -1.331 11.789 1 90.44 115 TYR A O 1
ATOM 933 N N . ILE A 1 116 ? 23.047 -0.848 10.461 1 91.38 116 ILE A N 1
ATOM 934 C CA . ILE A 1 116 ? 23.906 -0.657 11.617 1 91.38 116 ILE A CA 1
ATOM 935 C C . ILE A 1 116 ? 24.562 0.72 11.555 1 91.38 116 ILE A C 1
ATOM 937 O O . ILE A 1 116 ? 25.516 0.996 12.281 1 91.38 116 ILE A O 1
ATOM 941 N N . SER A 1 117 ? 24.078 1.609 10.695 1 92.88 117 SER A N 1
ATOM 942 C CA . SER A 1 117 ? 24.672 2.938 10.578 1 92.88 117 SER A CA 1
ATOM 943 C C . SER A 1 117 ? 24.578 3.703 11.898 1 92.88 117 SER A C 1
ATOM 945 O O . SER A 1 117 ? 23.562 3.623 12.594 1 92.88 117 SER A O 1
ATOM 947 N N . GLN A 1 118 ? 25.688 4.402 12.227 1 91.75 118 GLN A N 1
ATOM 948 C CA . GLN A 1 118 ? 25.766 5.188 13.453 1 91.75 118 GLN A CA 1
ATOM 949 C C . GLN A 1 118 ? 26.438 6.539 13.203 1 91.75 118 GLN A C 1
ATOM 951 O O . GLN A 1 118 ? 27.297 6.66 12.32 1 91.75 118 GLN A O 1
ATOM 956 N N . ILE A 1 119 ? 25.844 7.504 13.984 1 88.31 119 ILE A N 1
ATOM 957 C CA . ILE A 1 119 ? 26.422 8.836 13.93 1 88.31 119 ILE A CA 1
ATOM 958 C C . ILE A 1 119 ? 26.906 9.25 15.312 1 88.31 119 ILE A C 1
ATOM 960 O O . ILE A 1 119 ? 26.453 8.719 16.328 1 88.31 119 ILE A O 1
ATOM 964 N N . ASP A 1 120 ? 27.625 10.406 15.367 1 72.25 120 ASP A N 1
ATOM 965 C CA . ASP A 1 120 ? 28.188 11.062 16.547 1 72.25 120 ASP A CA 1
ATOM 966 C C . ASP A 1 120 ? 28.906 10.055 17.438 1 72.25 120 ASP A C 1
ATOM 968 O O . ASP A 1 120 ? 28.672 10.023 18.656 1 72.25 120 ASP A O 1
ATOM 972 N N . VAL A 1 121 ? 29.734 9.156 16.828 1 58.97 121 VAL A N 1
ATOM 973 C CA . VAL A 1 121 ? 30.359 8.008 17.469 1 58.97 121 VAL A CA 1
ATOM 974 C C . VAL A 1 121 ? 31.281 8.492 18.594 1 58.97 121 VAL A C 1
ATOM 976 O O . VAL A 1 121 ? 31.469 7.793 19.594 1 58.97 121 VAL A O 1
ATOM 979 N N . HIS A 1 122 ? 31.75 9.703 18.422 1 55.53 122 HIS A N 1
ATOM 980 C CA . HIS A 1 122 ? 32.719 10.117 19.422 1 55.53 122 HIS A CA 1
ATOM 981 C C . HIS A 1 122 ? 32.031 10.789 20.609 1 55.53 122 HIS A C 1
ATOM 983 O O . HIS A 1 122 ? 32.688 11.07 21.625 1 55.53 122 HIS A O 1
ATOM 989 N N . HIS A 1 123 ? 30.797 11.156 20.297 1 55.84 123 HIS A N 1
ATOM 990 C CA . HIS A 1 123 ? 30.109 11.664 21.484 1 55.84 123 HIS A CA 1
ATOM 991 C C . HIS A 1 123 ? 29.125 10.641 22.031 1 55.84 123 HIS A C 1
ATOM 993 O O . HIS A 1 123 ? 28.516 9.898 21.266 1 55.84 123 HIS A O 1
ATOM 999 N N . HIS A 1 124 ? 29.094 10.508 23.609 1 61.09 124 HIS A N 1
ATOM 1000 C CA . HIS A 1 124 ? 28.547 9.664 24.672 1 61.09 124 HIS A CA 1
ATOM 1001 C C . HIS A 1 124 ? 27.703 8.523 24.109 1 61.09 124 HIS A C 1
ATOM 1003 O O . HIS A 1 124 ? 27.922 7.359 24.438 1 61.09 124 HIS A O 1
ATOM 1009 N N . GLN A 1 125 ? 26.469 8.883 23.297 1 65.12 125 GLN A N 1
ATOM 1010 C CA . GLN A 1 125 ? 25.656 7.742 22.875 1 65.12 125 GLN A CA 1
ATOM 1011 C C . GLN A 1 125 ? 25.406 7.77 21.375 1 65.12 125 GLN A C 1
ATOM 1013 O O . GLN A 1 125 ? 24.859 8.742 20.844 1 65.12 125 GLN A O 1
ATOM 1018 N N . PRO A 1 126 ? 26.062 6.75 20.656 1 73.81 126 PRO A N 1
ATOM 1019 C CA . PRO A 1 126 ? 25.797 6.691 19.219 1 73.81 126 PRO A CA 1
ATOM 1020 C C . PRO A 1 126 ? 24.297 6.699 18.891 1 73.81 126 PRO A C 1
ATOM 1022 O O . PRO A 1 126 ? 23.5 6.098 19.625 1 73.81 126 PRO A O 1
ATOM 1025 N N . GLU A 1 127 ? 24.016 7.621 17.969 1 80.88 127 GLU A N 1
ATOM 1026 C CA . GLU A 1 127 ? 22.641 7.727 17.516 1 80.88 127 GLU A CA 1
ATOM 1027 C C . GLU A 1 127 ? 22.484 7.25 16.078 1 80.88 127 GLU A C 1
ATOM 1029 O O . GLU A 1 127 ? 23.453 7.293 15.305 1 80.88 127 GLU A O 1
ATOM 1034 N N . SER A 1 128 ? 21.422 6.652 15.805 1 86.25 128 SER A N 1
ATOM 1035 C CA . SER A 1 128 ? 21.141 6.238 14.438 1 86.25 128 SER A CA 1
ATOM 1036 C C . SER A 1 128 ? 20.688 7.422 13.594 1 86.25 128 SER A C 1
ATOM 1038 O O . SER A 1 128 ? 19.875 8.242 14.039 1 86.25 128 SER A O 1
ATOM 1040 N N . PRO A 1 129 ? 21.312 7.559 12.461 1 90.62 129 PRO A N 1
ATOM 1041 C CA . PRO A 1 129 ? 20.859 8.633 11.578 1 90.62 129 PRO A CA 1
ATOM 1042 C C . PRO A 1 129 ? 19.453 8.391 11.016 1 90.62 129 PRO A C 1
ATOM 1044 O O . PRO A 1 129 ? 19 7.25 10.977 1 90.62 129 PRO A O 1
ATOM 1047 N N . GLU A 1 130 ? 18.859 9.445 10.594 1 88.88 130 GLU A N 1
ATOM 1048 C CA . GLU A 1 130 ? 17.562 9.328 9.938 1 88.88 130 GLU A CA 1
ATOM 1049 C C . GLU A 1 130 ? 17.719 9.023 8.445 1 88.88 130 GLU A C 1
ATOM 1051 O O . GLU A 1 130 ? 18.453 9.711 7.742 1 88.88 130 GLU A O 1
ATOM 1056 N N . TRP A 1 131 ? 17.078 7.98 8.008 1 93.31 131 TRP A N 1
ATOM 1057 C CA . TRP A 1 131 ? 17.109 7.621 6.59 1 93.31 131 TRP A CA 1
ATOM 1058 C C . TRP A 1 131 ? 16.266 8.578 5.762 1 93.31 131 TRP A C 1
ATOM 1060 O O . TRP A 1 131 ? 15.109 8.852 6.113 1 93.31 131 TRP A O 1
ATOM 1070 N N . LEU A 1 132 ? 16.859 9.031 4.688 1 95.12 132 LEU A N 1
ATOM 1071 C CA . LEU A 1 132 ? 16.156 9.922 3.779 1 95.12 132 LEU A CA 1
ATOM 1072 C C . LEU A 1 132 ? 15.914 9.25 2.432 1 95.12 132 LEU A C 1
ATOM 1074 O O . LEU A 1 132 ? 16.672 8.367 2.031 1 95.12 132 LEU A O 1
ATOM 1078 N N . ARG A 1 133 ? 14.852 9.656 1.819 1 94.06 133 ARG A N 1
ATOM 1079 C CA . ARG A 1 133 ? 14.648 9.352 0.406 1 94.06 133 ARG A CA 1
ATOM 1080 C C . ARG A 1 133 ? 15.375 10.359 -0.478 1 94.06 133 ARG A C 1
ATOM 1082 O O . ARG A 1 133 ? 15.75 11.445 -0.018 1 94.06 133 ARG A O 1
ATOM 1089 N N . CYS A 1 134 ? 15.516 9.961 -1.698 1 95.5 134 CYS A N 1
ATOM 1090 C CA . CYS A 1 134 ? 16.234 10.836 -2.619 1 95.5 134 CYS A CA 1
ATOM 1091 C C . CYS A 1 134 ? 15.461 12.125 -2.859 1 95.5 134 CYS A C 1
ATOM 1093 O O . CYS A 1 134 ? 16.062 13.164 -3.18 1 95.5 134 CYS A O 1
ATOM 1095 N N . GLU A 1 135 ? 14.164 12.109 -2.615 1 94.75 135 GLU A N 1
ATOM 1096 C CA . GLU A 1 135 ? 13.336 13.281 -2.885 1 94.75 135 GLU A CA 1
ATOM 1097 C C . GLU A 1 135 ? 13 14.031 -1.598 1 94.75 135 GLU A C 1
ATOM 1099 O O . GLU A 1 135 ? 12.219 14.984 -1.612 1 94.75 135 GLU A O 1
ATOM 1104 N N . SER A 1 136 ? 13.609 13.633 -0.497 1 94.69 136 SER A N 1
ATOM 1105 C CA . SER A 1 136 ? 13.32 14.289 0.773 1 94.69 136 SER A CA 1
ATOM 1106 C C . SER A 1 136 ? 13.781 15.742 0.763 1 94.69 136 SER A C 1
ATOM 1108 O O . SER A 1 136 ? 14.844 16.062 0.227 1 94.69 136 SER A O 1
ATOM 1110 N N . SER A 1 137 ? 12.938 16.594 1.263 1 96.25 137 SER A N 1
ATOM 1111 C CA . SER A 1 137 ? 13.219 18.016 1.398 1 96.25 137 SER A CA 1
ATOM 1112 C C . SER A 1 137 ? 12.57 18.594 2.65 1 96.25 137 SER A C 1
ATOM 1114 O O . SER A 1 137 ? 11.703 17.969 3.256 1 96.25 137 SER A O 1
ATOM 1116 N N . PHE A 1 138 ? 13.094 19.75 3.066 1 94.5 138 PHE A N 1
ATOM 1117 C CA . PHE A 1 138 ? 12.531 20.406 4.242 1 94.5 138 PHE A CA 1
ATOM 1118 C C . PHE A 1 138 ? 11.328 21.266 3.857 1 94.5 138 PHE A C 1
ATOM 1120 O O . PHE A 1 138 ? 10.594 21.734 4.727 1 94.5 138 PHE A O 1
ATOM 1127 N N . TRP A 1 139 ? 11.148 21.438 2.561 1 94.81 139 TRP A N 1
ATOM 1128 C CA . TRP A 1 139 ? 10.07 22.266 2.016 1 94.81 139 TRP A CA 1
ATOM 1129 C C . TRP A 1 139 ? 9.375 21.547 0.861 1 94.81 139 TRP A C 1
ATOM 1131 O O . TRP A 1 139 ? 10.031 21.078 -0.072 1 94.81 139 TRP A O 1
ATOM 1141 N N . LEU A 1 140 ? 8.07 21.5 0.939 1 92.88 140 LEU A N 1
ATOM 1142 C CA . LEU A 1 140 ? 7.301 20.734 -0.038 1 92.88 140 LEU A CA 1
ATOM 1143 C C . LEU A 1 140 ? 6.945 21.609 -1.242 1 92.88 140 LEU A C 1
ATOM 1145 O O . LEU A 1 140 ? 7.152 22.812 -1.222 1 92.88 140 LEU A O 1
ATOM 1149 N N . GLY A 1 141 ? 6.445 20.953 -2.221 1 90.12 141 GLY A N 1
ATOM 1150 C CA . GLY A 1 141 ? 6.18 21.625 -3.48 1 90.12 141 GLY A CA 1
ATOM 1151 C C . GLY A 1 141 ? 4.918 22.469 -3.453 1 90.12 141 GLY A C 1
ATOM 1152 O O . GLY A 1 141 ? 3.943 22.109 -2.789 1 90.12 141 GLY A O 1
ATOM 1153 N N . ASP A 1 142 ? 5.016 23.547 -4.184 1 89.88 142 ASP A N 1
ATOM 1154 C CA . ASP A 1 142 ? 3.871 24.422 -4.41 1 89.88 142 ASP A CA 1
ATOM 1155 C C . ASP A 1 142 ? 3.254 24.875 -3.09 1 89.88 142 ASP A C 1
ATOM 1157 O O . ASP A 1 142 ? 3.936 25.469 -2.252 1 89.88 142 ASP A O 1
ATOM 1161 N N . ASP A 1 143 ? 1.982 24.531 -2.908 1 89.75 143 ASP A N 1
ATOM 1162 C CA . ASP A 1 143 ? 1.295 25.094 -1.745 1 89.75 143 ASP A CA 1
ATOM 1163 C C . ASP A 1 143 ? 1.23 24.062 -0.61 1 89.75 143 ASP A C 1
ATOM 1165 O O . ASP A 1 143 ? 0.486 24.25 0.355 1 89.75 143 ASP A O 1
ATOM 1169 N N . ASP A 1 144 ? 2.068 23.094 -0.651 1 89.38 144 ASP A N 1
ATOM 1170 C CA . ASP A 1 144 ? 1.961 22 0.318 1 89.38 144 ASP A CA 1
ATOM 1171 C C . ASP A 1 144 ? 2.482 22.438 1.687 1 89.38 144 ASP A C 1
ATOM 1173 O O . ASP A 1 144 ? 2.236 21.766 2.691 1 89.38 144 ASP A O 1
ATOM 1177 N N . CYS A 1 145 ? 3.229 23.562 1.694 1 90.56 145 CYS A N 1
ATOM 1178 C CA . CYS A 1 145 ? 3.727 24.078 2.969 1 90.56 145 CYS A CA 1
ATOM 1179 C C . CYS A 1 145 ? 2.762 25.094 3.568 1 90.56 145 CYS A C 1
ATOM 1181 O O . CYS A 1 145 ? 3.076 25.734 4.57 1 90.56 145 CYS A O 1
ATOM 1183 N N . GLY A 1 146 ? 1.637 25.328 2.922 1 88.12 146 GLY A N 1
ATOM 1184 C CA . GLY A 1 146 ? 0.613 26.203 3.457 1 88.12 146 GLY A CA 1
ATOM 1185 C C . GLY A 1 146 ? 0.981 27.672 3.357 1 88.12 146 GLY A C 1
ATOM 1186 O O . GLY A 1 146 ? 1.978 28.031 2.723 1 88.12 146 GLY A O 1
ATOM 1187 N N . ILE A 1 147 ? 0.143 28.469 3.988 1 89.38 147 ILE A N 1
ATOM 1188 C CA . ILE A 1 147 ? 0.323 29.922 3.955 1 89.38 147 ILE A CA 1
ATOM 1189 C C . ILE A 1 147 ? 1.583 30.297 4.73 1 89.38 147 ILE A C 1
ATOM 1191 O O . ILE A 1 147 ? 1.788 29.844 5.855 1 89.38 147 ILE A O 1
ATOM 1195 N N . ASP A 1 148 ? 2.393 30.969 4.113 1 91.5 148 ASP A N 1
ATOM 1196 C CA . ASP A 1 148 ? 3.648 31.469 4.668 1 91.5 148 ASP A CA 1
ATOM 1197 C C . ASP A 1 148 ? 4.578 30.312 5.035 1 91.5 148 ASP A C 1
ATOM 1199 O O . ASP A 1 148 ? 5.488 30.469 5.852 1 91.5 148 ASP A O 1
ATOM 1203 N N . GLY A 1 149 ? 4.234 29.125 4.547 1 91 149 GLY A N 1
ATOM 1204 C CA . GLY A 1 149 ? 5.078 27.969 4.777 1 91 149 GLY A CA 1
ATOM 1205 C C . GLY A 1 149 ? 4.922 27.391 6.168 1 91 149 GLY A C 1
ATOM 1206 O O . GLY A 1 149 ? 5.77 26.609 6.617 1 91 149 GLY A O 1
ATOM 1207 N N . LEU A 1 150 ? 3.91 27.641 6.82 1 82.88 150 LEU A N 1
ATOM 1208 C CA . LEU A 1 150 ? 3.77 27.328 8.234 1 82.88 150 LEU A CA 1
ATOM 1209 C C . LEU A 1 150 ? 3.689 25.812 8.461 1 82.88 150 LEU A C 1
ATOM 1211 O O . LEU A 1 150 ? 4.062 25.328 9.523 1 82.88 150 LEU A O 1
ATOM 1215 N N . ASP A 1 151 ? 3.273 25.109 7.48 1 80.75 151 ASP A N 1
ATOM 1216 C CA . ASP A 1 151 ? 3.125 23.672 7.621 1 80.75 151 ASP A CA 1
ATOM 1217 C C . ASP A 1 151 ? 4.473 22.953 7.496 1 80.75 151 ASP A C 1
ATOM 1219 O O . ASP A 1 151 ? 4.582 21.766 7.773 1 80.75 151 ASP A O 1
ATOM 1223 N N . CYS A 1 152 ? 5.438 23.688 7.094 1 86.62 152 CYS A N 1
ATOM 1224 C CA . CYS A 1 152 ? 6.758 23.109 6.926 1 86.62 152 CYS A CA 1
ATOM 1225 C C . CYS A 1 152 ? 7.727 23.625 7.98 1 86.62 152 CYS A C 1
ATOM 1227 O O . CYS A 1 152 ? 8.945 23.578 7.793 1 86.62 152 CYS A O 1
ATOM 1229 N N . GLN A 1 153 ? 7.242 24.141 9.031 1 85.12 153 GLN A N 1
ATOM 1230 C CA . GLN A 1 153 ? 8.07 24.562 10.148 1 85.12 153 GLN A CA 1
ATOM 1231 C C . GLN A 1 153 ? 8.703 23.375 10.859 1 85.12 153 GLN A C 1
ATOM 1233 O O . GLN A 1 153 ? 8.227 22.25 10.734 1 85.12 153 GLN A O 1
ATOM 1238 N N . PRO A 1 154 ? 9.844 23.562 11.625 1 82.12 154 PRO A N 1
ATOM 1239 C CA . PRO A 1 154 ? 10.531 24.828 11.891 1 82.12 154 PRO A CA 1
ATOM 1240 C C . PRO A 1 154 ? 11.484 25.234 10.766 1 82.12 154 PRO A C 1
ATOM 1242 O O . PRO A 1 154 ? 12.086 24.375 10.125 1 82.12 154 PRO A O 1
ATOM 1245 N N . PHE A 1 155 ? 11.664 26.516 10.695 1 89.31 155 PHE A N 1
ATOM 1246 C CA . PHE A 1 155 ? 12.562 27.047 9.672 1 89.31 155 PHE A CA 1
ATOM 1247 C C . PHE A 1 155 ? 14 27.078 10.18 1 89.31 155 PHE A C 1
ATOM 1249 O O . PHE A 1 155 ? 14.945 27.062 9.391 1 89.31 155 PHE A O 1
ATOM 1256 N N . GLU A 1 156 ? 14.062 27.25 11.43 1 86.69 156 GLU A N 1
ATOM 1257 C CA . GLU A 1 156 ? 15.367 27.281 12.086 1 86.69 156 GLU A CA 1
ATOM 1258 C C . GLU A 1 156 ? 15.438 26.281 13.234 1 86.69 156 GLU A C 1
ATOM 1260 O O . GLU A 1 156 ? 14.469 26.094 13.969 1 86.69 156 GLU A O 1
ATOM 1265 N N . ARG A 1 157 ? 16.594 25.609 13.195 1 81.44 157 ARG A N 1
ATOM 1266 C CA . ARG A 1 157 ? 16.828 24.656 14.281 1 81.44 157 ARG A CA 1
ATOM 1267 C C . ARG A 1 157 ? 18.234 24.828 14.852 1 81.44 157 ARG A C 1
ATOM 1269 O O . ARG A 1 157 ? 19.188 25.047 14.109 1 81.44 157 ARG A O 1
ATOM 1276 N N . ASN A 1 158 ? 18.281 24.688 16.219 1 78 158 ASN A N 1
ATOM 1277 C CA . ASN A 1 158 ? 19.594 24.766 16.859 1 78 158 ASN A CA 1
ATOM 1278 C C . ASN A 1 158 ? 20.344 23.453 16.75 1 78 158 ASN A C 1
ATOM 1280 O O . ASN A 1 158 ? 21.578 23.438 16.688 1 78 158 ASN A O 1
ATOM 1284 N N . LYS A 1 159 ? 19.625 22.406 16.766 1 79.88 159 LYS A N 1
ATOM 1285 C CA . LYS A 1 159 ? 20.25 21.094 16.625 1 79.88 159 LYS A CA 1
ATOM 1286 C C . LYS A 1 159 ? 20.25 20.625 15.172 1 79.88 159 LYS A C 1
ATOM 1288 O O . LYS A 1 159 ? 19.234 20.719 14.484 1 79.88 159 LYS A O 1
ATOM 1293 N N . PRO A 1 160 ? 21.422 20.188 14.789 1 87.19 160 PRO A N 1
ATOM 1294 C CA . PRO A 1 160 ? 21.484 19.734 13.398 1 87.19 160 PRO A CA 1
ATOM 1295 C C . PRO A 1 160 ? 20.672 18.469 13.156 1 87.19 160 PRO A C 1
ATOM 1297 O O . PRO A 1 160 ? 20.438 17.688 14.086 1 87.19 160 PRO A O 1
ATOM 1300 N N . PHE A 1 161 ? 20.203 18.312 11.953 1 88.94 161 PHE A N 1
ATOM 1301 C CA . PHE A 1 161 ? 19.484 17.141 11.5 1 88.94 161 PHE A CA 1
ATOM 1302 C C . PHE A 1 161 ? 20.422 16.125 10.867 1 88.94 161 PHE A C 1
ATOM 1304 O O . PHE A 1 161 ? 20.938 16.359 9.773 1 88.94 161 PHE A O 1
ATOM 1311 N N . ASN A 1 162 ? 20.656 15 11.578 1 91.56 162 ASN A N 1
ATOM 1312 C CA . ASN A 1 162 ? 21.562 13.961 11.086 1 91.56 162 ASN A CA 1
ATOM 1313 C C . ASN A 1 162 ? 20.828 12.969 10.188 1 91.56 162 ASN A C 1
ATOM 1315 O O . ASN A 1 162 ? 19.797 12.43 10.562 1 91.56 162 ASN A O 1
ATOM 1319 N N . PHE A 1 163 ? 21.406 12.742 9.023 1 94.12 163 PHE A N 1
ATOM 1320 C CA . PHE A 1 163 ? 20.672 11.938 8.055 1 94.12 163 PHE A CA 1
ATOM 1321 C C . PHE A 1 163 ? 21.609 10.984 7.32 1 94.12 163 PHE A C 1
ATOM 1323 O O . PHE A 1 163 ? 22.828 11.109 7.414 1 94.12 163 PHE A O 1
ATOM 1330 N N . ARG A 1 164 ? 21.031 10.016 6.738 1 96.44 164 ARG A N 1
ATOM 1331 C CA . ARG A 1 164 ? 21.703 9.109 5.812 1 96.44 164 ARG A CA 1
ATOM 1332 C C . ARG A 1 164 ? 20.984 9.078 4.465 1 96.44 164 ARG A C 1
ATOM 1334 O O . ARG A 1 164 ? 19.766 8.953 4.41 1 96.44 164 ARG A O 1
ATOM 1341 N N . CYS A 1 165 ? 21.734 9.211 3.426 1 96.62 165 CYS A N 1
ATOM 1342 C CA . CYS A 1 165 ? 21.219 9.164 2.061 1 96.62 165 CYS A CA 1
ATOM 1343 C C . CYS A 1 165 ? 21.594 7.863 1.372 1 96.62 165 CYS A C 1
ATOM 1345 O O . CYS A 1 165 ? 22.719 7.371 1.543 1 96.62 165 CYS A O 1
ATOM 1347 N N . PRO A 1 166 ? 20.688 7.297 0.612 1 95.62 166 PRO A N 1
ATOM 1348 C CA . PRO A 1 166 ? 21.047 6.133 -0.195 1 95.62 166 PRO A CA 1
ATOM 1349 C C . PRO A 1 166 ? 21.938 6.492 -1.383 1 95.62 166 PRO A C 1
ATOM 1351 O O . PRO A 1 166 ? 22.203 7.672 -1.636 1 95.62 166 PRO A O 1
ATOM 1354 N N . SER A 1 167 ? 22.422 5.465 -2.02 1 95.25 167 SER A N 1
ATOM 1355 C CA . SER A 1 167 ? 23.25 5.633 -3.209 1 95.25 167 SER A CA 1
ATOM 1356 C C . SER A 1 167 ? 22.406 6.062 -4.41 1 95.25 167 SER A C 1
ATOM 1358 O O . SER A 1 167 ? 21.188 5.887 -4.418 1 95.25 167 SER A O 1
ATOM 1360 N N . ARG A 1 168 ? 23.062 6.754 -5.387 1 93 168 ARG A N 1
ATOM 1361 C CA . ARG A 1 168 ? 22.578 7.027 -6.734 1 93 168 ARG A CA 1
ATOM 1362 C C . ARG A 1 168 ? 21.406 8.008 -6.703 1 93 168 ARG A C 1
ATOM 1364 O O . ARG A 1 168 ? 20.469 7.887 -7.5 1 93 168 ARG A O 1
ATOM 1371 N N . CYS A 1 169 ? 21.328 8.867 -5.738 1 95.38 169 CYS A N 1
ATOM 1372 C CA . CYS A 1 169 ? 20.297 9.883 -5.68 1 95.38 169 CYS A CA 1
ATOM 1373 C C . CYS A 1 169 ? 20.484 10.922 -6.781 1 95.38 169 CYS A C 1
ATOM 1375 O O . CYS A 1 169 ? 19.578 11.727 -7.039 1 95.38 169 CYS A O 1
ATOM 1377 N N . ASP A 1 170 ? 21.609 10.859 -7.504 1 94.25 170 ASP A N 1
ATOM 1378 C CA . ASP A 1 170 ? 21.844 11.75 -8.633 1 94.25 170 ASP A CA 1
ATOM 1379 C C . ASP A 1 170 ? 20.906 11.438 -9.789 1 94.25 170 ASP A C 1
ATOM 1381 O O . ASP A 1 170 ? 20.641 12.297 -10.641 1 94.25 170 ASP A O 1
ATOM 1385 N N . ARG A 1 171 ? 20.328 10.273 -9.75 1 89.69 171 ARG A N 1
ATOM 1386 C CA . ARG A 1 171 ? 19.5 9.828 -10.859 1 89.69 171 ARG A CA 1
ATOM 1387 C C . ARG A 1 171 ? 18.047 10.219 -10.656 1 89.69 171 ARG A C 1
ATOM 1389 O O . ARG A 1 171 ? 17.234 10.117 -11.57 1 89.69 171 ARG A O 1
ATOM 1396 N N . THR A 1 172 ? 17.75 10.641 -9.5 1 90.75 172 THR A N 1
ATOM 1397 C CA . THR A 1 172 ? 16.391 11.07 -9.219 1 90.75 172 THR A CA 1
ATOM 1398 C C . THR A 1 172 ? 16.125 12.445 -9.828 1 90.75 172 THR A C 1
ATOM 1400 O O . THR A 1 172 ? 16.891 13.391 -9.602 1 90.75 172 THR A O 1
ATOM 1403 N N . VAL A 1 173 ? 15.062 12.5 -10.656 1 88.94 173 VAL A N 1
ATOM 1404 C CA . VAL A 1 173 ? 14.742 13.758 -11.312 1 88.94 173 VAL A CA 1
ATOM 1405 C C . VAL A 1 173 ? 13.281 14.117 -11.047 1 88.94 173 VAL A C 1
ATOM 1407 O O . VAL A 1 173 ? 12.484 13.266 -10.656 1 88.94 173 VAL A O 1
ATOM 1410 N N . LEU A 1 174 ? 12.945 15.391 -11.266 1 87.75 174 LEU A N 1
ATOM 1411 C CA . LEU A 1 174 ? 11.562 15.852 -11.164 1 87.75 174 LEU A CA 1
ATOM 1412 C C . LEU A 1 174 ? 10.695 15.188 -12.227 1 87.75 174 LEU A C 1
ATOM 1414 O O . LEU A 1 174 ? 10.992 15.281 -13.422 1 87.75 174 LEU A O 1
ATOM 1418 N N . MET A 1 175 ? 9.688 14.516 -11.766 1 78.44 175 MET A N 1
ATOM 1419 C CA . MET A 1 175 ? 8.805 13.828 -12.703 1 78.44 175 MET A CA 1
ATOM 1420 C C . MET A 1 175 ? 7.633 14.719 -13.102 1 78.44 175 MET A C 1
ATOM 1422 O O . MET A 1 175 ? 6.934 14.438 -14.07 1 78.44 175 MET A O 1
ATOM 1426 N N . ASN A 1 176 ? 7.332 15.766 -12.305 1 76.5 176 ASN A N 1
ATOM 1427 C CA . ASN A 1 176 ? 6.363 16.812 -12.602 1 76.5 176 ASN A CA 1
ATOM 1428 C C . ASN A 1 176 ? 7.008 18.203 -12.57 1 76.5 176 ASN A C 1
ATOM 1430 O O . ASN A 1 176 ? 7.926 18.438 -11.789 1 76.5 176 ASN A O 1
ATOM 1434 N N . PRO A 1 177 ? 6.535 18.938 -13.414 1 82.5 177 PRO A N 1
ATOM 1435 C CA . PRO A 1 177 ? 7.129 20.266 -13.461 1 82.5 177 PRO A CA 1
ATOM 1436 C C . PRO A 1 177 ? 7.086 20.984 -12.117 1 82.5 177 PRO A C 1
ATOM 1438 O O . PRO A 1 177 ? 6.098 20.875 -11.383 1 82.5 177 PRO A O 1
ATOM 1441 N N . ARG A 1 178 ? 8.203 21.672 -11.797 1 90.19 178 ARG A N 1
ATOM 1442 C CA . ARG A 1 178 ? 8.352 22.484 -10.594 1 90.19 178 ARG A CA 1
ATOM 1443 C C . ARG A 1 178 ? 8.82 23.891 -10.93 1 90.19 178 ARG A C 1
ATOM 1445 O O . ARG A 1 178 ? 9.797 24.062 -11.664 1 90.19 178 ARG A O 1
ATOM 1452 N N . VAL A 1 179 ? 8.094 24.844 -10.453 1 92.38 179 VAL A N 1
ATOM 1453 C CA . VAL A 1 179 ? 8.461 26.234 -10.75 1 92.38 179 VAL A CA 1
ATOM 1454 C C . VAL A 1 179 ? 9.336 26.781 -9.625 1 92.38 179 VAL A C 1
ATOM 1456 O O . VAL A 1 179 ? 9 26.656 -8.445 1 92.38 179 VAL A O 1
ATOM 1459 N N . ILE A 1 180 ? 10.469 27.359 -10.008 1 95.12 180 ILE A N 1
ATOM 1460 C CA . ILE A 1 180 ? 11.375 28.078 -9.125 1 95.12 180 ILE A CA 1
ATOM 1461 C C . ILE A 1 180 ? 11.625 29.484 -9.664 1 95.12 180 ILE A C 1
ATOM 1463 O O . ILE A 1 180 ? 12.328 29.656 -10.664 1 95.12 180 ILE A O 1
ATOM 1467 N N . GLY A 1 181 ? 11.086 30.406 -8.922 1 93.44 181 GLY A N 1
ATOM 1468 C CA . GLY A 1 181 ? 11.18 31.766 -9.453 1 93.44 181 GLY A CA 1
ATOM 1469 C C . GLY A 1 181 ? 10.484 31.922 -10.789 1 93.44 181 GLY A C 1
ATOM 1470 O O . GLY A 1 181 ? 9.266 31.75 -10.883 1 93.44 181 GLY A O 1
ATOM 1471 N N . ASP A 1 182 ? 11.289 32.188 -11.773 1 91.75 182 ASP A N 1
ATOM 1472 C CA . ASP A 1 182 ? 10.734 32.375 -13.109 1 91.75 182 ASP A CA 1
ATOM 1473 C C . ASP A 1 182 ? 11.023 31.172 -14.016 1 91.75 182 ASP A C 1
ATOM 1475 O O . ASP A 1 182 ? 10.742 31.219 -15.211 1 91.75 182 ASP A O 1
ATOM 1479 N N . GLN A 1 183 ? 11.516 30.156 -13.367 1 90.12 183 GLN A N 1
ATOM 1480 C CA . GLN A 1 183 ? 11.906 29 -14.156 1 90.12 183 GLN A CA 1
ATOM 1481 C C . GLN A 1 183 ? 10.984 27.812 -13.883 1 90.12 183 GLN A C 1
ATOM 1483 O O . GLN A 1 183 ? 10.547 27.609 -12.75 1 90.12 183 GLN A O 1
ATOM 1488 N N . GLN A 1 184 ? 10.672 27.125 -14.898 1 88.88 184 GLN A N 1
ATOM 1489 C CA . GLN A 1 184 ? 9.961 25.859 -14.781 1 88.88 184 GLN A CA 1
ATOM 1490 C C . GLN A 1 184 ? 10.898 24.688 -15.047 1 88.88 184 GLN A C 1
ATOM 1492 O O . GLN A 1 184 ? 11.422 24.547 -16.156 1 88.88 184 GLN A O 1
ATOM 1497 N N . LEU A 1 185 ? 11.094 23.906 -14.086 1 89.31 185 LEU A N 1
ATOM 1498 C CA . LEU A 1 185 ? 12.039 22.797 -14.133 1 89.31 185 LEU A CA 1
ATOM 1499 C C . LEU A 1 185 ? 11.312 21.469 -14.305 1 89.31 185 LEU A C 1
ATOM 1501 O O . LEU A 1 185 ? 10.25 21.25 -13.719 1 89.31 185 LEU A O 1
ATOM 1505 N N . ASN A 1 186 ? 11.836 20.594 -15.195 1 85.06 186 ASN A N 1
ATOM 1506 C CA . ASN A 1 186 ? 11.32 19.234 -15.406 1 85.06 186 ASN A CA 1
ATOM 1507 C C . ASN A 1 186 ? 12.43 18.266 -15.797 1 85.06 186 ASN A C 1
ATOM 1509 O O . ASN A 1 186 ? 13.328 18.625 -16.562 1 85.06 186 ASN A O 1
ATOM 1513 N N . TYR A 1 187 ? 12.398 17.031 -15.227 1 83.81 187 TYR A N 1
ATOM 1514 C CA . TYR A 1 187 ? 13.305 15.93 -15.547 1 83.81 187 TYR A CA 1
ATOM 1515 C C . TYR A 1 187 ? 14.75 16.312 -15.219 1 83.81 187 TYR A C 1
ATOM 1517 O O . TYR A 1 187 ? 15.656 16.047 -16 1 83.81 187 TYR A O 1
ATOM 1525 N N . GLN A 1 188 ? 14.93 17.047 -14.188 1 90.94 188 GLN A N 1
ATOM 1526 C CA . GLN A 1 188 ? 16.25 17.391 -13.688 1 90.94 188 GLN A CA 1
ATOM 1527 C C . GLN A 1 188 ? 16.297 17.359 -12.164 1 90.94 188 GLN A C 1
ATOM 1529 O O . GLN A 1 188 ? 15.266 17.203 -11.508 1 90.94 188 GLN A O 1
ATOM 1534 N N . ASN A 1 189 ? 17.562 17.438 -11.609 1 96.06 189 ASN A N 1
ATOM 1535 C CA . ASN A 1 189 ? 17.75 17.453 -10.164 1 96.06 189 ASN A CA 1
ATOM 1536 C C . ASN A 1 189 ? 17.188 18.734 -9.547 1 96.06 189 ASN A C 1
ATOM 1538 O O . ASN A 1 189 ? 17.062 19.75 -10.234 1 96.06 189 ASN A O 1
ATOM 1542 N N . LEU A 1 190 ? 16.828 18.688 -8.305 1 97.5 190 LEU A N 1
ATOM 1543 C CA . LEU A 1 190 ? 16.328 19.891 -7.637 1 97.5 190 LEU A CA 1
ATOM 1544 C C . LEU A 1 190 ? 17.25 20.297 -6.5 1 97.5 190 LEU A C 1
ATOM 1546 O O . LEU A 1 190 ? 17.062 19.891 -5.352 1 97.5 190 LEU A O 1
ATOM 1550 N N . VAL A 1 191 ? 18.203 21.125 -6.832 1 98.25 191 VAL A N 1
ATOM 1551 C CA . VAL A 1 191 ? 19.156 21.75 -5.906 1 98.25 191 VAL A CA 1
ATOM 1552 C C . VAL A 1 191 ? 19.219 23.25 -6.16 1 98.25 191 VAL A C 1
ATOM 1554 O O . VAL A 1 191 ? 19.562 23.688 -7.262 1 98.25 191 VAL A O 1
ATOM 1557 N N . ILE A 1 192 ? 18.859 23.969 -5.199 1 98.12 192 ILE A N 1
ATOM 1558 C CA . ILE A 1 192 ? 18.844 25.422 -5.316 1 98.12 192 ILE A CA 1
ATOM 1559 C C . ILE A 1 192 ? 19.891 26.031 -4.383 1 98.12 192 ILE A C 1
ATOM 1561 O O . ILE A 1 192 ? 19.812 25.844 -3.164 1 98.12 192 ILE A O 1
ATOM 1565 N N . GLY A 1 193 ? 20.781 26.781 -4.984 1 97.44 193 GLY A N 1
ATOM 1566 C CA . GLY A 1 193 ? 21.844 27.391 -4.191 1 97.44 193 GLY A CA 1
ATOM 1567 C C . GLY A 1 193 ? 23.078 26.531 -4.078 1 97.44 193 GLY A C 1
ATOM 1568 O O . GLY A 1 193 ? 23.375 25.75 -4.98 1 97.44 193 GLY A O 1
ATOM 1569 N N . GLY A 1 194 ? 23.953 26.812 -2.982 1 95.69 194 GLY A N 1
ATOM 1570 C CA . GLY A 1 194 ? 25.156 26.031 -2.732 1 95.69 194 GLY A CA 1
ATOM 1571 C C . GLY A 1 194 ? 26.391 26.594 -3.406 1 95.69 194 GLY A C 1
ATOM 1572 O O . GLY A 1 194 ? 27.5 26.125 -3.168 1 95.69 194 GLY A O 1
ATOM 1573 N N . GLY A 1 195 ? 26.125 27.547 -4.223 1 94.31 195 GLY A N 1
ATOM 1574 C CA . GLY A 1 195 ? 27.25 28.172 -4.883 1 94.31 195 GLY A CA 1
ATOM 1575 C C . GLY A 1 195 ? 27.922 29.234 -4.023 1 94.31 195 GLY A C 1
ATOM 1576 O O . GLY A 1 195 ? 27.266 29.922 -3.25 1 94.31 195 GLY A O 1
ATOM 1577 N N . ASN A 1 196 ? 29.266 29.266 -4.18 1 88.44 196 ASN A N 1
ATOM 1578 C CA . ASN A 1 196 ? 30.078 30.281 -3.502 1 88.44 196 ASN A CA 1
ATOM 1579 C C . ASN A 1 196 ? 29.844 30.266 -1.995 1 88.44 196 ASN A C 1
ATOM 1581 O O . ASN A 1 196 ? 29.703 31.328 -1.375 1 88.44 196 ASN A O 1
ATOM 1585 N N . GLY A 1 197 ? 29.547 29.109 -1.402 1 82.88 197 GLY A N 1
ATOM 1586 C CA . GLY A 1 197 ? 29.406 28.953 0.038 1 82.88 197 GLY A CA 1
ATOM 1587 C C . GLY A 1 197 ? 28.031 29.312 0.548 1 82.88 197 GLY A C 1
ATOM 1588 O O . GLY A 1 197 ? 27.812 29.375 1.759 1 82.88 197 GLY A O 1
ATOM 1589 N N . THR A 1 198 ? 27.109 29.578 -0.379 1 84.5 198 THR A N 1
ATOM 1590 C CA . THR A 1 198 ? 25.75 29.906 0.043 1 84.5 198 THR A CA 1
ATOM 1591 C C . THR A 1 198 ? 25.016 28.656 0.536 1 84.5 198 THR A C 1
ATOM 1593 O O . THR A 1 198 ? 25.453 27.531 0.292 1 84.5 198 THR A O 1
ATOM 1596 N N . SER A 1 199 ? 23.984 28.906 1.251 1 95.5 199 SER A N 1
ATOM 1597 C CA . SER A 1 199 ? 23.141 27.828 1.768 1 95.5 199 SER A CA 1
ATOM 1598 C C . SER A 1 199 ? 22.25 27.25 0.671 1 95.5 199 SER A C 1
ATOM 1600 O O . SER A 1 199 ? 22.203 27.781 -0.441 1 95.5 199 SER A O 1
ATOM 1602 N N . TYR A 1 200 ? 21.766 26.156 0.966 1 98.19 200 TYR A N 1
ATOM 1603 C CA . TYR A 1 200 ? 20.781 25.547 0.087 1 98.19 200 TYR A CA 1
ATOM 1604 C C . TYR A 1 200 ? 19.359 25.953 0.493 1 98.19 200 TYR A C 1
ATOM 1606 O O . TYR A 1 200 ? 19.062 26.031 1.684 1 98.19 200 TYR A O 1
ATOM 1614 N N . ARG A 1 201 ? 18.531 26.25 -0.508 1 97.69 201 ARG A N 1
ATOM 1615 C CA . ARG A 1 201 ? 17.125 26.516 -0.221 1 97.69 201 ARG A CA 1
ATOM 1616 C C . ARG A 1 201 ? 16.406 25.25 0.242 1 97.69 201 ARG A C 1
ATOM 1618 O O . ARG A 1 201 ? 16.734 24.141 -0.216 1 97.69 201 ARG A O 1
ATOM 1625 N N . SER A 1 202 ? 15.445 25.312 1.064 1 97 202 SER A N 1
ATOM 1626 C CA . SER A 1 202 ? 14.891 24.172 1.793 1 97 202 SER A CA 1
ATOM 1627 C C . SER A 1 202 ? 14.086 23.266 0.867 1 97 202 SER A C 1
ATOM 1629 O O . SER A 1 202 ? 13.742 22.141 1.241 1 97 202 SER A O 1
ATOM 1631 N N . ASP A 1 203 ? 13.75 23.656 -0.3 1 96.5 203 ASP A N 1
ATOM 1632 C CA . ASP A 1 203 ? 13.039 22.781 -1.216 1 96.5 203 ASP A CA 1
ATOM 1633 C C . ASP A 1 203 ? 14.008 21.938 -2.043 1 96.5 203 ASP A C 1
ATOM 1635 O O . ASP A 1 203 ? 13.594 21.078 -2.824 1 96.5 203 ASP A O 1
ATOM 1639 N N . SER A 1 204 ? 15.344 22.234 -1.852 1 98 204 SER A N 1
ATOM 1640 C CA . SER A 1 204 ? 16.328 21.344 -2.459 1 98 204 SER A CA 1
ATOM 1641 C C . SER A 1 204 ? 16.188 19.922 -1.922 1 98 204 SER A C 1
ATOM 1643 O O . SER A 1 204 ? 15.953 19.719 -0.729 1 98 204 SER A O 1
ATOM 1645 N N . PHE A 1 205 ? 16.344 18.922 -2.826 1 97.81 205 PHE A N 1
ATOM 1646 C CA . PHE A 1 205 ? 16.469 17.562 -2.316 1 97.81 205 PHE A CA 1
ATOM 1647 C C . PHE A 1 205 ? 17.75 17.406 -1.491 1 97.81 205 PHE A C 1
ATOM 1649 O O . PHE A 1 205 ? 18.844 17.656 -1.99 1 97.81 205 PHE A O 1
ATOM 1656 N N . ILE A 1 206 ? 17.578 17.047 -0.282 1 97.94 206 ILE A N 1
ATOM 1657 C CA . ILE A 1 206 ? 18.656 17.078 0.697 1 97.94 206 ILE A CA 1
ATOM 1658 C C . ILE A 1 206 ? 19.797 16.172 0.226 1 97.94 206 ILE A C 1
ATOM 1660 O O . ILE A 1 206 ? 20.969 16.578 0.257 1 97.94 206 ILE A O 1
ATOM 1664 N N . CYS A 1 207 ? 19.438 14.977 -0.199 1 98 207 CYS A N 1
ATOM 1665 C CA . CYS A 1 207 ? 20.469 14.023 -0.606 1 98 207 CYS A CA 1
ATOM 1666 C C . CYS A 1 207 ? 21.188 14.516 -1.853 1 98 207 CYS A C 1
ATOM 1668 O O . CYS A 1 207 ? 22.391 14.297 -1.998 1 98 207 CYS A O 1
ATOM 1670 N N . GLN A 1 208 ? 20.531 15.164 -2.746 1 98.31 208 GLN A N 1
ATOM 1671 C CA . GLN A 1 208 ? 21.188 15.727 -3.918 1 98.31 208 GLN A CA 1
ATOM 1672 C C . GLN A 1 208 ? 22.062 16.922 -3.535 1 98.31 208 GLN A C 1
ATOM 1674 O O . GLN A 1 208 ? 23.156 17.094 -4.098 1 98.31 208 GLN A O 1
ATOM 1679 N N . ALA A 1 209 ? 21.578 17.703 -2.656 1 98.44 209 ALA A N 1
ATOM 1680 C CA . ALA A 1 209 ? 22.406 18.797 -2.141 1 98.44 209 ALA A CA 1
ATOM 1681 C C . ALA A 1 209 ? 23.688 18.25 -1.487 1 98.44 209 ALA A C 1
ATOM 1683 O O . ALA A 1 209 ? 24.766 18.828 -1.635 1 98.44 209 ALA A O 1
ATOM 1684 N N . ALA A 1 210 ? 23.531 17.203 -0.746 1 98.12 210 ALA A N 1
ATOM 1685 C CA . ALA A 1 210 ? 24.672 16.562 -0.09 1 98.12 210 ALA A CA 1
ATOM 1686 C C . ALA A 1 210 ? 25.672 16.047 -1.115 1 98.12 210 ALA A C 1
ATOM 1688 O O . ALA A 1 210 ? 26.891 16.109 -0.901 1 98.12 210 ALA A O 1
ATOM 1689 N N . ILE A 1 211 ? 25.188 15.484 -2.193 1 97.94 211 ILE A N 1
ATOM 1690 C CA . ILE A 1 211 ? 26.078 15.07 -3.283 1 97.94 211 ILE A CA 1
ATOM 1691 C C . ILE A 1 211 ? 26.734 16.297 -3.9 1 97.94 211 ILE A C 1
ATOM 1693 O O . ILE A 1 211 ? 27.953 16.312 -4.113 1 97.94 211 ILE A O 1
ATOM 1697 N N . HIS A 1 212 ? 25.984 17.328 -4.168 1 97.75 212 HIS A N 1
ATOM 1698 C CA . HIS A 1 212 ? 26.469 18.578 -4.746 1 97.75 212 HIS A CA 1
ATOM 1699 C C . HIS A 1 212 ? 27.578 19.172 -3.904 1 97.75 212 HIS A C 1
ATOM 1701 O O . HIS A 1 212 ? 28.562 19.688 -4.445 1 97.75 212 HIS A O 1
ATOM 1707 N N . SER A 1 213 ? 27.453 19.125 -2.664 1 96.94 213 SER A N 1
ATOM 1708 C CA . SER A 1 213 ? 28.438 19.688 -1.746 1 96.94 213 SER A CA 1
ATOM 1709 C C . SER A 1 213 ? 29.656 18.781 -1.602 1 96.94 213 SER A C 1
ATOM 1711 O O . SER A 1 213 ? 30.672 19.188 -1.052 1 96.94 213 SER A O 1
ATOM 1713 N N . GLY A 1 214 ? 29.516 17.484 -1.955 1 96.12 214 GLY A N 1
ATOM 1714 C CA . GLY A 1 214 ? 30.594 16.516 -1.836 1 96.12 214 GLY A CA 1
ATOM 1715 C C . GLY A 1 214 ? 30.562 15.742 -0.533 1 96.12 214 GLY A C 1
ATOM 1716 O O . GLY A 1 214 ? 31.453 14.945 -0.256 1 96.12 214 GLY A O 1
ATOM 1717 N N . LEU A 1 215 ? 29.547 15.984 0.204 1 95.88 215 LEU A N 1
ATOM 1718 C CA . LEU A 1 215 ? 29.422 15.336 1.507 1 95.88 215 LEU A CA 1
ATOM 1719 C C . LEU A 1 215 ? 29.078 13.859 1.351 1 95.88 215 LEU A C 1
ATOM 1721 O O . LEU A 1 215 ? 29.484 13.031 2.168 1 95.88 215 LEU A O 1
ATOM 1725 N N . VAL A 1 216 ? 28.234 13.523 0.41 1 96.25 216 VAL A N 1
ATOM 1726 C CA . VAL A 1 216 ? 27.719 12.172 0.171 1 96.25 216 VAL A CA 1
ATOM 1727 C C . VAL A 1 216 ? 28.141 11.703 -1.22 1 96.25 216 VAL A C 1
ATOM 1729 O O . VAL A 1 216 ? 28.141 12.484 -2.174 1 96.25 216 VAL A O 1
ATOM 1732 N N . SER A 1 217 ? 28.469 10.422 -1.3 1 96 217 SER A N 1
ATOM 1733 C CA . SER A 1 217 ? 28.922 9.844 -2.562 1 96 217 SER A CA 1
ATOM 1734 C C . SER A 1 217 ? 27.734 9.375 -3.398 1 96 217 SER A C 1
ATOM 1736 O O . SER A 1 217 ? 26.75 8.852 -2.859 1 96 217 SER A O 1
ATOM 1738 N N . VAL A 1 218 ? 27.828 9.523 -4.746 1 95.62 218 VAL A N 1
ATOM 1739 C CA . VAL A 1 218 ? 26.828 8.992 -5.664 1 95.62 218 VAL A CA 1
ATOM 1740 C C . VAL A 1 218 ? 26.828 7.469 -5.613 1 95.62 218 VAL A C 1
ATOM 1742 O O . VAL A 1 218 ? 25.781 6.84 -5.668 1 95.62 218 VAL A O 1
ATOM 1745 N N . LYS A 1 219 ? 27.953 6.859 -5.461 1 94.38 219 LYS A N 1
ATOM 1746 C CA . LYS A 1 219 ? 28.125 5.414 -5.562 1 94.38 219 LYS A CA 1
ATOM 1747 C C . LYS A 1 219 ? 27.703 4.715 -4.273 1 94.38 219 LYS A C 1
ATOM 1749 O O . LYS A 1 219 ? 27.078 3.648 -4.316 1 94.38 219 LYS A O 1
ATOM 1754 N N . THR A 1 220 ? 27.969 5.312 -3.119 1 96.31 220 THR A N 1
ATOM 1755 C CA . THR A 1 220 ? 27.797 4.559 -1.884 1 96.31 220 THR A CA 1
ATOM 1756 C C . THR A 1 220 ? 26.875 5.297 -0.923 1 96.31 220 THR A C 1
ATOM 1758 O O . THR A 1 220 ? 26.609 4.82 0.181 1 96.31 220 THR A O 1
ATOM 1761 N N . GLY A 1 221 ? 26.344 6.445 -1.33 1 96.62 221 GLY A N 1
ATOM 1762 C CA . GLY A 1 221 ? 25.562 7.223 -0.376 1 96.62 221 GLY A CA 1
ATOM 1763 C C . GLY A 1 221 ? 26.391 7.762 0.771 1 96.62 221 GLY A C 1
ATOM 1764 O O . GLY A 1 221 ? 27.562 8.125 0.583 1 96.62 221 GLY A O 1
ATOM 1765 N N . GLY A 1 222 ? 25.75 7.973 1.91 1 96.69 222 GLY A N 1
ATOM 1766 C CA . GLY A 1 222 ? 26.516 8.484 3.045 1 96.69 222 GLY A CA 1
ATOM 1767 C C . GLY A 1 222 ? 25.641 9.203 4.062 1 96.69 222 GLY A C 1
ATOM 1768 O O . GLY A 1 222 ? 24.438 9.352 3.861 1 96.69 222 GLY A O 1
ATOM 1769 N N . CYS A 1 223 ? 26.359 9.539 5.188 1 96.12 223 CYS A N 1
ATOM 1770 C CA . CYS A 1 223 ? 25.719 10.281 6.262 1 96.12 223 CYS A CA 1
ATOM 1771 C C . CYS A 1 223 ? 26.156 11.734 6.277 1 96.12 223 CYS A C 1
ATOM 1773 O O . CYS A 1 223 ? 27.219 12.07 5.734 1 96.12 223 CYS A O 1
ATOM 1775 N N . GLY A 1 224 ? 25.297 12.562 6.762 1 95.31 224 GLY A N 1
ATOM 1776 C CA . GLY A 1 224 ? 25.562 13.984 6.918 1 95.31 224 GLY A CA 1
ATOM 1777 C C . GLY A 1 224 ? 24.672 14.656 7.945 1 95.31 224 GLY A C 1
ATOM 1778 O O . GLY A 1 224 ? 23.875 13.992 8.609 1 95.31 224 GLY A O 1
ATOM 1779 N N . SER A 1 225 ? 25 15.906 8.102 1 94.12 225 SER A N 1
ATOM 1780 C CA . SER A 1 225 ? 24.219 16.734 9.023 1 94.12 225 SER A CA 1
ATOM 1781 C C . SER A 1 225 ? 23.766 18.031 8.359 1 94.12 225 SER A C 1
ATOM 1783 O O . SER A 1 225 ? 24.531 18.641 7.598 1 94.12 225 SER A O 1
ATOM 1785 N N . ALA A 1 226 ? 22.531 18.375 8.578 1 94.81 226 ALA A N 1
ATOM 1786 C CA . ALA A 1 226 ? 21.969 19.609 8.031 1 94.81 226 ALA A CA 1
ATOM 1787 C C . ALA A 1 226 ? 21.547 20.562 9.141 1 94.81 226 ALA A C 1
ATOM 1789 O O . ALA A 1 226 ? 20.859 20.156 10.086 1 94.81 226 ALA A O 1
ATOM 1790 N N . LEU A 1 227 ? 22.031 21.75 8.992 1 94.12 227 LEU A N 1
ATOM 1791 C CA . LEU A 1 227 ? 21.641 22.812 9.922 1 94.12 227 LEU A CA 1
ATOM 1792 C C . LEU A 1 227 ? 20.672 23.781 9.25 1 94.12 227 LEU A C 1
ATOM 1794 O O . LEU A 1 227 ? 21.016 24.406 8.258 1 94.12 227 LEU A O 1
ATOM 1798 N N . LEU A 1 228 ? 19.453 23.844 9.812 1 94 228 LEU A N 1
ATOM 1799 C CA . LEU A 1 228 ? 18.469 24.781 9.312 1 94 228 LEU A CA 1
ATOM 1800 C C . LEU A 1 228 ? 18.797 26.203 9.773 1 94 228 LEU A C 1
ATOM 1802 O O . LEU A 1 228 ? 18.969 26.453 10.969 1 94 228 LEU A O 1
ATOM 1806 N N . LEU A 1 229 ? 18.828 27.156 8.852 1 94.06 229 LEU A N 1
ATOM 1807 C CA . LEU A 1 229 ? 19.344 28.5 9.125 1 94.06 229 LEU A CA 1
ATOM 1808 C C . LEU A 1 229 ? 18.219 29.531 9.141 1 94.06 229 LEU A C 1
ATOM 1810 O O . LEU A 1 229 ? 18.422 30.672 9.523 1 94.06 229 LEU A O 1
ATOM 1814 N N . GLY A 1 230 ? 17.062 29.078 8.711 1 93.81 230 GLY A N 1
ATOM 1815 C CA . GLY A 1 230 ? 16 30.062 8.562 1 93.81 230 GLY A CA 1
ATOM 1816 C C . GLY A 1 230 ? 16.047 30.797 7.238 1 93.81 230 GLY A C 1
ATOM 1817 O O . GLY A 1 230 ? 16.422 30.234 6.215 1 93.81 230 GLY A O 1
ATOM 1818 N N . SER A 1 231 ? 15.594 32.031 7.289 1 93.69 231 SER A N 1
ATOM 1819 C CA . SER A 1 231 ? 15.477 32.844 6.082 1 93.69 231 SER A CA 1
ATOM 1820 C C . SER A 1 231 ? 16.859 33.219 5.523 1 93.69 231 SER A C 1
ATOM 1822 O O . SER A 1 231 ? 17.781 33.5 6.281 1 93.69 231 SER A O 1
ATOM 1824 N N . SER A 1 232 ? 17 33.062 4.273 1 92.38 232 SER A N 1
ATOM 1825 C CA . SER A 1 232 ? 18.234 33.406 3.576 1 92.38 232 SER A CA 1
ATOM 1826 C C . SER A 1 232 ? 17.953 34.031 2.225 1 92.38 232 SER A C 1
ATOM 1828 O O . SER A 1 232 ? 16.812 33.969 1.734 1 92.38 232 SER A O 1
ATOM 1830 N N . VAL A 1 233 ? 18.938 34.719 1.7 1 90.5 233 VAL A N 1
ATOM 1831 C CA . VAL A 1 233 ? 18.797 35.406 0.411 1 90.5 233 VAL A CA 1
ATOM 1832 C C . VAL A 1 233 ? 19.984 35.062 -0.486 1 90.5 233 VAL A C 1
ATOM 1834 O O . VAL A 1 233 ? 21.062 34.688 0.004 1 90.5 233 VAL A O 1
ATOM 1837 N N . GLY A 1 234 ? 19.734 35.094 -1.731 1 88.56 234 GLY A N 1
ATOM 1838 C CA . GLY A 1 234 ? 20.812 35 -2.701 1 88.56 234 GLY A CA 1
ATOM 1839 C C . GLY A 1 234 ? 21.359 33.594 -2.857 1 88.56 234 GLY A C 1
ATOM 1840 O O . GLY A 1 234 ? 22.547 33.344 -2.664 1 88.56 234 GLY A O 1
ATOM 1841 N N . PHE A 1 235 ? 20.594 32.719 -3.314 1 95.12 235 PHE A N 1
ATOM 1842 C CA . PHE A 1 235 ? 21.016 31.344 -3.623 1 95.12 235 PHE A CA 1
ATOM 1843 C C . PHE A 1 235 ? 21.688 31.281 -4.984 1 95.12 235 PHE A C 1
ATOM 1845 O O . PHE A 1 235 ? 21.031 31.359 -6.02 1 95.12 235 PHE A O 1
ATOM 1852 N N . GLU A 1 236 ? 22.969 31.094 -4.961 1 95.31 236 GLU A N 1
ATOM 1853 C CA . GLU A 1 236 ? 23.75 31.125 -6.199 1 95.31 236 GLU A CA 1
ATOM 1854 C C . GLU A 1 236 ? 23.891 29.734 -6.805 1 95.31 236 GLU A C 1
ATOM 1856 O O . GLU A 1 236 ? 24.125 28.766 -6.082 1 95.31 236 GLU A O 1
ATOM 1861 N N . ALA A 1 237 ? 23.781 29.688 -8.086 1 95.88 237 ALA A N 1
ATOM 1862 C CA . ALA A 1 237 ? 23.891 28.422 -8.805 1 95.88 237 ALA A CA 1
ATOM 1863 C C . ALA A 1 237 ? 25.344 28.094 -9.117 1 95.88 237 ALA A C 1
ATOM 1865 O O . ALA A 1 237 ? 26.156 28.984 -9.359 1 95.88 237 ALA A O 1
ATOM 1866 N N . VAL A 1 238 ? 25.703 26.828 -9.086 1 97 238 VAL A N 1
ATOM 1867 C CA . VAL A 1 238 ? 27.016 26.328 -9.477 1 97 238 VAL A CA 1
ATOM 1868 C C . VAL A 1 238 ? 26.922 24.859 -9.859 1 97 238 VAL A C 1
ATOM 1870 O O . VAL A 1 238 ? 26 24.156 -9.43 1 97 238 VAL A O 1
ATOM 1873 N N . GLU A 1 239 ? 27.672 24.438 -10.781 1 96.69 239 GLU A N 1
ATOM 1874 C CA . GLU A 1 239 ? 27.812 23.016 -11.062 1 96.69 239 GLU A CA 1
ATOM 1875 C C . GLU A 1 239 ? 28.875 22.375 -10.18 1 96.69 239 GLU A C 1
ATOM 1877 O O . GLU A 1 239 ? 30 22.844 -10.125 1 96.69 239 GLU A O 1
ATOM 1882 N N . SER A 1 240 ? 28.453 21.406 -9.461 1 96.12 240 SER A N 1
ATOM 1883 C CA . SER A 1 240 ? 29.375 20.734 -8.555 1 96.12 240 SER A CA 1
ATOM 1884 C C . SER A 1 240 ? 29.031 19.25 -8.414 1 96.12 240 SER A C 1
ATOM 1886 O O . SER A 1 240 ? 27.859 18.906 -8.258 1 96.12 240 SER A O 1
ATOM 1888 N N . ASN A 1 241 ? 30.078 18.359 -8.539 1 96.19 241 ASN A N 1
ATOM 1889 C CA . ASN A 1 241 ? 29.953 16.922 -8.344 1 96.19 241 ASN A CA 1
ATOM 1890 C C . ASN A 1 241 ? 28.859 16.328 -9.234 1 96.19 241 ASN A C 1
ATOM 1892 O O . ASN A 1 241 ? 28.078 15.492 -8.781 1 96.19 241 ASN A O 1
ATOM 1896 N N . GLY A 1 242 ? 28.688 16.859 -10.352 1 94.88 242 GLY A N 1
ATOM 1897 C CA . GLY A 1 242 ? 27.812 16.281 -11.359 1 94.88 242 GLY A CA 1
ATOM 1898 C C . GLY A 1 242 ? 26.391 16.812 -11.297 1 94.88 242 GLY A C 1
ATOM 1899 O O . GLY A 1 242 ? 25.516 16.359 -12.047 1 94.88 242 GLY A O 1
ATOM 1900 N N . ILE A 1 243 ? 26.109 17.766 -10.359 1 96.81 243 ILE A N 1
ATOM 1901 C CA . ILE A 1 243 ? 24.781 18.344 -10.227 1 96.81 243 ILE A CA 1
ATOM 1902 C C . ILE A 1 243 ? 24.859 19.859 -10.453 1 96.81 243 ILE A C 1
ATOM 1904 O O . ILE A 1 243 ? 25.719 20.531 -9.898 1 96.81 243 ILE A O 1
ATOM 1908 N N . SER A 1 244 ? 24.031 20.281 -11.297 1 96.5 244 SER A N 1
ATOM 1909 C CA . SER A 1 244 ? 23.906 21.719 -11.531 1 96.5 244 SER A CA 1
ATOM 1910 C C . SER A 1 244 ? 22.797 22.328 -10.68 1 96.5 244 SER A C 1
ATOM 1912 O O . SER A 1 244 ? 21.609 22 -10.867 1 96.5 244 SER A O 1
ATOM 1914 N N . SER A 1 245 ? 23.188 23.219 -9.836 1 97.19 245 SER A N 1
ATOM 1915 C CA . SER A 1 245 ? 22.172 23.828 -8.984 1 97.19 245 SER A CA 1
ATOM 1916 C C . SER A 1 245 ? 21.516 25.016 -9.672 1 97.19 245 SER A C 1
ATOM 1918 O O . SER A 1 245 ? 21.969 25.453 -10.734 1 97.19 245 SER A O 1
ATOM 1920 N N . ILE A 1 246 ? 20.422 25.453 -9.102 1 96.38 246 ILE A N 1
ATOM 1921 C CA . ILE A 1 246 ? 19.609 26.531 -9.641 1 96.38 246 ILE A CA 1
ATOM 1922 C C . ILE A 1 246 ? 19.75 27.766 -8.766 1 96.38 246 ILE A C 1
ATOM 1924 O O . ILE A 1 246 ? 19.875 27.672 -7.543 1 96.38 246 ILE A O 1
ATOM 1928 N N . SER A 1 247 ? 19.719 28.875 -9.414 1 94.88 247 SER A N 1
ATOM 1929 C CA . SER A 1 247 ? 19.812 30.141 -8.672 1 94.88 247 SER A CA 1
ATOM 1930 C C . SER A 1 247 ? 18.438 30.641 -8.266 1 94.88 247 SER A C 1
ATOM 1932 O O . SER A 1 247 ? 17.438 30.359 -8.93 1 94.88 247 SER A O 1
ATOM 1934 N N . PHE A 1 248 ? 18.422 31.312 -7.258 1 95.19 248 PHE A N 1
ATOM 1935 C CA . PHE A 1 248 ? 17.25 32.031 -6.75 1 95.19 248 PHE A CA 1
ATOM 1936 C C . PHE A 1 248 ? 17.672 33.281 -6.004 1 95.19 248 PHE A C 1
ATOM 1938 O O . PHE A 1 248 ? 18.219 33.188 -4.902 1 95.19 248 PHE A O 1
ATOM 1945 N N . PRO A 1 249 ? 17.344 34.375 -6.504 1 91.69 249 PRO A N 1
ATOM 1946 C CA . PRO A 1 249 ? 17.922 35.625 -5.977 1 91.69 249 PRO A CA 1
ATOM 1947 C C . PRO A 1 249 ? 17.141 36.156 -4.781 1 91.69 249 PRO A C 1
ATOM 1949 O O . PRO A 1 249 ? 17.703 36.906 -3.971 1 91.69 249 PRO A O 1
ATOM 1952 N N . ASN A 1 250 ? 15.945 35.812 -4.605 1 92.31 250 ASN A N 1
ATOM 1953 C CA . ASN A 1 250 ? 15.094 36.438 -3.598 1 92.31 250 ASN A CA 1
ATOM 1954 C C . ASN A 1 250 ? 15.211 35.719 -2.252 1 92.31 250 ASN A C 1
ATOM 1956 O O . ASN A 1 250 ? 15.859 34.688 -2.148 1 92.31 250 ASN A O 1
ATOM 1960 N N . ARG A 1 251 ? 14.609 36.375 -1.288 1 91.81 251 ARG A N 1
ATOM 1961 C CA . ARG A 1 251 ? 14.586 35.812 0.054 1 91.81 251 ARG A CA 1
ATOM 1962 C C . ARG A 1 251 ? 13.641 34.625 0.127 1 91.81 251 ARG A C 1
ATOM 1964 O O . ARG A 1 251 ? 12.562 34.625 -0.466 1 91.81 251 ARG A O 1
ATOM 1971 N N . PHE A 1 252 ? 14.062 33.656 0.791 1 94.19 252 PHE A N 1
ATOM 1972 C CA . PHE A 1 252 ? 13.25 32.469 1.076 1 94.19 252 PHE A CA 1
ATOM 1973 C C . PHE A 1 252 ? 13.273 32.125 2.564 1 94.19 252 PHE A C 1
ATOM 1975 O O . PHE A 1 252 ? 14.32 32.25 3.209 1 94.19 252 PHE A O 1
ATOM 1982 N N . PRO A 1 253 ? 12.188 31.766 3.115 1 94.19 253 PRO A N 1
ATOM 1983 C CA . PRO A 1 253 ? 12.047 31.703 4.574 1 94.19 253 PRO A CA 1
ATOM 1984 C C . PRO A 1 253 ? 12.875 30.578 5.195 1 94.19 253 PRO A C 1
ATOM 1986 O O . PRO A 1 253 ? 13.148 30.594 6.398 1 94.19 253 PRO A O 1
ATOM 1989 N N . SER A 1 254 ? 13.234 29.594 4.48 1 95.56 254 SER A N 1
ATOM 1990 C CA . SER A 1 254 ? 13.914 28.438 5.043 1 95.56 254 SER A CA 1
ATOM 1991 C C . SER A 1 254 ? 15.094 28.016 4.172 1 95.56 254 SER A C 1
ATOM 1993 O O . SER A 1 254 ? 14.984 27.969 2.945 1 95.56 254 SER A O 1
ATOM 1995 N N . SER A 1 255 ? 16.188 27.75 4.824 1 97 255 SER A N 1
ATOM 1996 C CA . SER A 1 255 ? 17.422 27.297 4.172 1 97 255 SER A CA 1
ATOM 1997 C C . SER A 1 255 ? 18.234 26.391 5.09 1 97 255 SER A C 1
ATOM 1999 O O . SER A 1 255 ? 17.922 26.266 6.273 1 97 255 SER A O 1
ATOM 2001 N N . PHE A 1 256 ? 19.219 25.719 4.496 1 96.94 256 PHE A N 1
ATOM 2002 C CA . PHE A 1 256 ? 20.031 24.844 5.328 1 96.94 256 PHE A CA 1
ATOM 2003 C C . PHE A 1 256 ? 21.469 24.766 4.801 1 96.94 256 PHE A C 1
ATOM 2005 O O . PHE A 1 256 ? 21.719 25.109 3.641 1 96.94 256 PHE A O 1
ATOM 2012 N N . LYS A 1 257 ? 22.312 24.453 5.68 1 96.38 257 LYS A N 1
ATOM 2013 C CA . LYS A 1 257 ? 23.703 24.172 5.363 1 96.38 257 LYS A CA 1
ATOM 2014 C C . LYS A 1 257 ? 24.094 22.75 5.762 1 96.38 257 LYS A C 1
ATOM 2016 O O . LYS A 1 257 ? 23.531 22.188 6.707 1 96.38 257 LYS A O 1
ATOM 2021 N N . LEU A 1 258 ? 25.016 22.25 5.023 1 96.44 258 LEU A N 1
ATOM 2022 C CA . LEU A 1 258 ? 25.438 20.875 5.246 1 96.44 258 LEU A CA 1
ATOM 2023 C C . LEU A 1 258 ? 26.797 20.828 5.934 1 96.44 258 LEU A C 1
ATOM 2025 O O . LEU A 1 258 ? 27.672 21.641 5.648 1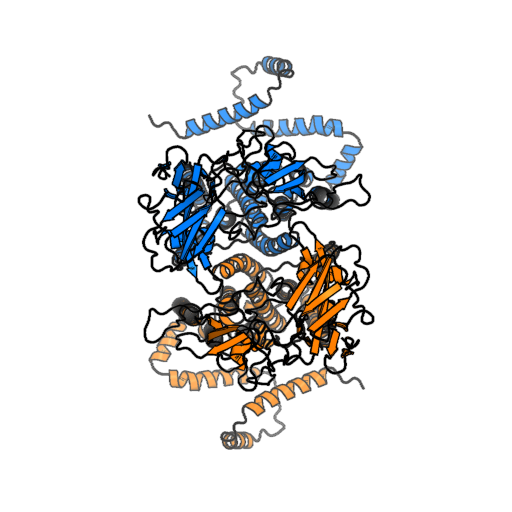 96.44 258 LEU A O 1
ATOM 2029 N N . GLN A 1 259 ? 26.875 19.875 6.828 1 93.38 259 GLN A N 1
ATOM 2030 C CA . GLN A 1 259 ? 28.109 19.688 7.562 1 93.38 259 GLN A CA 1
ATOM 2031 C C . GLN A 1 259 ? 28.484 18.203 7.637 1 93.38 259 GLN A C 1
ATOM 2033 O O . GLN A 1 259 ? 27.609 17.344 7.621 1 93.38 259 GLN A O 1
ATOM 2038 N N . ASN A 1 260 ? 29.797 18.062 7.723 1 93.19 260 ASN A N 1
ATOM 2039 C CA . ASN A 1 260 ? 30.297 16.703 7.898 1 93.19 260 ASN A CA 1
ATOM 2040 C C . ASN A 1 260 ? 30.125 16.234 9.344 1 93.19 260 ASN A C 1
ATOM 2042 O O . ASN A 1 260 ? 30.234 17.031 10.273 1 93.19 260 ASN A O 1
ATOM 2046 N N . ILE A 1 261 ? 29.875 14.992 9.445 1 90.56 261 ILE A N 1
ATOM 2047 C CA . ILE A 1 261 ? 29.719 14.398 10.766 1 90.56 261 ILE A CA 1
ATOM 2048 C C . ILE A 1 261 ? 30.484 13.078 10.828 1 90.56 261 ILE A C 1
ATOM 2050 O O . ILE A 1 261 ? 30.625 12.383 9.82 1 90.56 261 ILE A O 1
ATOM 2054 N N . ASP A 1 262 ? 30.969 12.805 12.062 1 89.62 262 ASP A N 1
ATOM 2055 C CA . ASP A 1 262 ? 31.609 11.516 12.25 1 89.62 262 ASP A CA 1
ATOM 2056 C C . ASP A 1 262 ? 30.594 10.375 12.219 1 89.62 262 ASP A C 1
ATOM 2058 O O . ASP A 1 262 ? 29.641 10.375 12.992 1 89.62 262 ASP A O 1
ATOM 2062 N N . SER A 1 263 ? 30.781 9.539 11.195 1 90.94 263 SER A N 1
ATOM 2063 C CA . SER A 1 263 ? 29.812 8.453 11.039 1 90.94 263 SER A CA 1
ATOM 2064 C C . SER A 1 263 ? 30.516 7.137 10.742 1 90.94 263 SER A C 1
ATOM 2066 O O . SER A 1 263 ? 31.672 7.125 10.312 1 90.94 263 SER A O 1
ATOM 2068 N N . GLU A 1 264 ? 29.844 6.043 11.172 1 91.75 264 GLU A N 1
ATOM 2069 C CA . GLU A 1 264 ? 30.297 4.684 10.875 1 91.75 264 GLU A CA 1
ATOM 2070 C C . GLU A 1 264 ? 29.219 3.896 10.133 1 91.75 264 GLU A C 1
ATOM 2072 O O . GLU A 1 264 ? 28.031 4.047 10.414 1 91.75 264 GLU A O 1
ATOM 2077 N N . TYR A 1 265 ? 29.688 3.033 9.102 1 93.44 265 TYR A N 1
ATOM 2078 C CA . TYR A 1 265 ? 28.828 2.102 8.375 1 93.44 265 TYR A CA 1
ATOM 2079 C C . TYR A 1 265 ? 27.734 2.844 7.605 1 93.44 265 TYR A C 1
ATOM 2081 O O . TYR A 1 265 ? 26.578 2.414 7.586 1 93.44 265 TYR A O 1
ATOM 2089 N N . CYS A 1 266 ? 28.016 3.951 7.023 1 94.56 266 CYS A N 1
ATOM 2090 C CA . CYS A 1 266 ? 27.031 4.742 6.289 1 94.56 266 CYS A CA 1
ATOM 2091 C C . CYS A 1 266 ? 27.172 4.52 4.785 1 94.56 266 CYS A C 1
ATOM 2093 O O . CYS A 1 266 ? 26.5 5.172 3.994 1 94.56 266 CYS A O 1
ATOM 2095 N N . ASP A 1 267 ? 27.969 3.541 4.418 1 94.19 267 ASP A N 1
ATOM 2096 C CA . ASP A 1 267 ? 28.172 3.24 3.004 1 94.19 267 ASP A CA 1
ATOM 2097 C C . ASP A 1 267 ? 27.203 2.15 2.535 1 94.19 267 ASP A C 1
ATOM 2099 O O . ASP A 1 267 ? 27.047 1.13 3.207 1 94.19 267 ASP A O 1
ATOM 2103 N N . ASP A 1 268 ? 26.625 2.393 1.377 1 95.88 268 ASP A N 1
ATOM 2104 C CA . ASP A 1 268 ? 25.812 1.368 0.724 1 95.88 268 ASP A CA 1
ATOM 2105 C C . ASP A 1 268 ? 26.703 0.32 0.048 1 95.88 268 ASP A C 1
ATOM 2107 O O . ASP A 1 268 ? 27.594 0.662 -0.73 1 95.88 268 ASP A O 1
ATOM 2111 N N . LEU A 1 269 ? 26.469 -0.906 0.342 1 97.5 269 LEU A N 1
ATOM 2112 C CA . LEU A 1 269 ? 27.281 -1.978 -0.219 1 97.5 269 LEU A CA 1
ATOM 2113 C C . LEU A 1 269 ? 26.547 -2.676 -1.359 1 97.5 269 LEU A C 1
ATOM 2115 O O . LEU A 1 269 ? 26.688 -3.891 -1.536 1 97.5 269 LEU A O 1
ATOM 2119 N N . TRP A 1 270 ? 25.688 -1.932 -2.09 1 96.56 270 TRP A N 1
ATOM 2120 C CA . TRP A 1 270 ? 24.844 -2.545 -3.111 1 96.56 270 TRP A CA 1
ATOM 2121 C C . TRP A 1 270 ? 25.688 -3.242 -4.168 1 96.56 270 TRP A C 1
ATOM 2123 O O . TRP A 1 270 ? 25.344 -4.336 -4.625 1 96.56 270 TRP A O 1
ATOM 2133 N N . TYR A 1 271 ? 26.875 -2.717 -4.621 1 96.38 271 TYR A N 1
ATOM 2134 C CA . TYR A 1 271 ? 27.688 -3.297 -5.688 1 96.38 271 TYR A CA 1
ATOM 2135 C C . TYR A 1 271 ? 28.438 -4.535 -5.199 1 96.38 271 TYR A C 1
ATOM 2137 O O . TYR A 1 271 ? 28.656 -5.473 -5.965 1 96.38 271 TYR A O 1
ATOM 2145 N N . ILE A 1 272 ? 28.797 -4.586 -3.938 1 97.81 272 ILE A N 1
ATOM 2146 C CA . ILE A 1 272 ? 29.453 -5.762 -3.371 1 97.81 272 ILE A CA 1
ATOM 2147 C C . ILE A 1 272 ? 28.453 -6.91 -3.279 1 97.81 272 ILE A C 1
ATOM 2149 O O . ILE A 1 272 ? 28.781 -8.062 -3.57 1 97.81 272 ILE A O 1
ATOM 2153 N N . ILE A 1 273 ? 27.234 -6.555 -2.846 1 98.25 273 ILE A N 1
ATOM 2154 C CA . ILE A 1 273 ? 26.188 -7.566 -2.783 1 98.25 273 ILE A CA 1
ATOM 2155 C C . ILE A 1 273 ? 25.922 -8.109 -4.184 1 98.25 273 ILE A C 1
ATOM 2157 O O . ILE A 1 273 ? 25.812 -9.328 -4.371 1 98.25 273 ILE A O 1
ATOM 2161 N N . LEU A 1 274 ? 25.812 -7.227 -5.176 1 97.94 274 LEU A N 1
ATOM 2162 C CA . LEU A 1 274 ? 25.578 -7.645 -6.555 1 97.94 274 LEU A CA 1
ATOM 2163 C C . LEU A 1 274 ? 26.703 -8.539 -7.047 1 97.94 274 LEU A C 1
ATOM 2165 O O . LEU A 1 274 ? 26.453 -9.617 -7.602 1 97.94 274 LEU A O 1
ATOM 2169 N N . ILE A 1 275 ? 27.953 -8.141 -6.793 1 98 275 ILE A N 1
ATOM 2170 C CA . ILE A 1 275 ? 29.109 -8.906 -7.242 1 98 275 ILE A CA 1
ATOM 2171 C C . ILE A 1 275 ? 29.109 -10.273 -6.559 1 98 275 ILE A C 1
ATOM 2173 O O . ILE A 1 275 ? 29.375 -11.297 -7.199 1 98 275 ILE A O 1
ATOM 2177 N N . THR A 1 276 ? 28.828 -10.289 -5.277 1 98.25 276 THR A N 1
ATOM 2178 C CA . THR A 1 276 ? 28.766 -11.539 -4.523 1 98.25 276 THR A CA 1
ATOM 2179 C C . THR A 1 276 ? 27.734 -12.484 -5.121 1 98.25 276 THR A C 1
ATOM 2181 O O . THR A 1 276 ? 28 -13.672 -5.293 1 98.25 276 THR A O 1
ATOM 2184 N N . ASN A 1 277 ? 26.578 -11.992 -5.477 1 98.69 277 ASN A N 1
ATOM 2185 C CA . ASN A 1 277 ? 25.5 -12.82 -6.031 1 98.69 277 ASN A CA 1
ATOM 2186 C C . ASN A 1 277 ? 25.812 -13.25 -7.461 1 98.69 277 ASN A C 1
ATOM 2188 O O . ASN A 1 277 ? 25.438 -14.352 -7.879 1 98.69 277 ASN A O 1
ATOM 2192 N N . VAL A 1 278 ? 26.5 -12.375 -8.227 1 98.31 278 VAL A N 1
ATOM 2193 C CA . VAL A 1 278 ? 26.938 -12.758 -9.562 1 98.31 278 VAL A CA 1
ATOM 2194 C C . VAL A 1 278 ? 27.953 -13.891 -9.469 1 98.31 278 VAL A C 1
ATOM 2196 O O . VAL A 1 278 ? 27.812 -14.922 -10.141 1 98.31 278 VAL A O 1
ATOM 2199 N N . VAL A 1 279 ? 28.953 -13.758 -8.57 1 98.06 279 VAL A N 1
ATOM 2200 C CA . VAL A 1 279 ? 29.969 -14.773 -8.383 1 98.06 279 VAL A CA 1
ATOM 2201 C C . VAL A 1 279 ? 29.344 -16.062 -7.859 1 98.06 279 VAL A C 1
ATOM 2203 O O . VAL A 1 279 ? 29.656 -17.156 -8.328 1 98.06 279 VAL A O 1
ATOM 2206 N N . GLY A 1 280 ? 28.469 -15.891 -6.898 1 98.19 280 GLY A N 1
ATOM 2207 C CA . GLY A 1 280 ? 27.766 -17.047 -6.375 1 98.19 280 GLY A CA 1
ATOM 2208 C C . GLY A 1 280 ? 27 -17.812 -7.441 1 98.19 280 GLY A C 1
ATOM 2209 O O . GLY A 1 280 ? 27.031 -19.047 -7.473 1 98.19 280 GLY A O 1
ATOM 2210 N N . SER A 1 281 ? 26.328 -17.156 -8.352 1 98 281 SER A N 1
ATOM 2211 C CA . SER A 1 281 ? 25.562 -17.812 -9.406 1 98 281 SER A CA 1
ATOM 2212 C C . SER A 1 281 ? 26.484 -18.484 -10.422 1 98 281 SER A C 1
ATOM 2214 O O . SER A 1 281 ? 26.141 -19.531 -10.961 1 98 281 SER A O 1
ATOM 2216 N N . VAL A 1 282 ? 27.625 -17.875 -10.672 1 97.69 282 VAL A N 1
ATOM 2217 C CA . VAL A 1 282 ? 28.594 -18.469 -11.578 1 97.69 282 VAL A CA 1
ATOM 2218 C C . VAL A 1 282 ? 29.156 -19.75 -10.977 1 97.69 282 VAL A C 1
ATOM 2220 O O . VAL A 1 282 ? 29.281 -20.766 -11.664 1 97.69 282 VAL A O 1
ATOM 2223 N N . ILE A 1 283 ? 29.453 -19.734 -9.688 1 96.31 283 ILE A N 1
ATOM 2224 C CA . ILE A 1 283 ? 29.984 -20.906 -8.992 1 96.31 283 ILE A CA 1
ATOM 2225 C C . ILE A 1 283 ? 28.938 -22.016 -8.977 1 96.31 283 ILE A C 1
ATOM 2227 O O . ILE A 1 283 ? 29.234 -23.172 -9.281 1 96.31 283 ILE A O 1
ATOM 2231 N N . LEU A 1 284 ? 27.688 -21.641 -8.688 1 96.19 284 LEU A N 1
ATOM 2232 C CA . LEU A 1 284 ? 26.609 -22.609 -8.656 1 96.19 284 LEU A CA 1
ATOM 2233 C C . LEU A 1 284 ? 26.484 -23.312 -10 1 96.19 284 LEU A C 1
ATOM 2235 O O . LEU A 1 284 ? 26.375 -24.547 -10.055 1 96.19 284 LEU A O 1
ATOM 2239 N N . THR A 1 285 ? 26.547 -22.562 -11.062 1 95.44 285 THR A N 1
ATOM 2240 C CA . THR A 1 285 ? 26.281 -23.078 -12.398 1 95.44 285 THR A CA 1
ATOM 2241 C C . THR A 1 285 ? 27.484 -23.844 -12.93 1 95.44 285 THR A C 1
ATOM 2243 O O . THR A 1 285 ? 27.344 -24.906 -13.539 1 95.44 285 THR A O 1
ATOM 2246 N N . SER A 1 286 ? 28.703 -23.391 -12.648 1 93.19 286 SER A N 1
ATOM 2247 C CA . SER A 1 286 ? 29.906 -23.969 -13.234 1 93.19 286 SER A CA 1
ATOM 2248 C C . SER A 1 286 ? 30.422 -25.141 -12.406 1 93.19 286 SER A C 1
ATOM 2250 O O . SER A 1 286 ? 30.875 -26.141 -12.953 1 93.19 286 SER A O 1
ATOM 2252 N N . VAL A 1 287 ? 30.297 -25.047 -11.141 1 90.75 287 VAL A N 1
ATOM 2253 C CA . VAL A 1 287 ? 30.922 -26.047 -10.258 1 90.75 287 VAL A CA 1
ATOM 2254 C C . VAL A 1 287 ? 29.906 -27.125 -9.898 1 90.75 287 VAL A C 1
ATOM 2256 O O . VAL A 1 287 ? 30.188 -28.312 -10.055 1 90.75 287 VAL A O 1
ATOM 2259 N N . PHE A 1 288 ? 28.719 -26.75 -9.508 1 91.12 288 PHE A N 1
ATOM 2260 C CA . PHE A 1 288 ? 27.781 -27.719 -8.953 1 91.12 288 PHE A CA 1
ATOM 2261 C C . PHE A 1 288 ? 26.828 -28.219 -10.031 1 91.12 288 PHE A C 1
ATOM 2263 O O . PHE A 1 288 ? 26.219 -29.281 -9.875 1 91.12 288 PHE A O 1
ATOM 2270 N N . GLN A 1 289 ? 26.641 -27.5 -11.102 1 88.44 289 GLN A N 1
ATOM 2271 C CA . GLN A 1 289 ? 25.828 -27.922 -12.242 1 88.44 289 GLN A CA 1
ATOM 2272 C C . GLN A 1 289 ? 24.5 -28.531 -11.781 1 88.44 289 GLN A C 1
ATOM 2274 O O . GLN A 1 289 ? 24.188 -29.672 -12.117 1 88.44 289 GLN A O 1
ATOM 2279 N N . PRO A 1 290 ? 23.75 -27.688 -11.141 1 90.75 290 PRO A N 1
ATOM 2280 C CA . PRO A 1 290 ? 22.469 -28.203 -10.656 1 90.75 290 PRO A CA 1
ATOM 2281 C C . PRO A 1 290 ? 21.5 -28.562 -11.789 1 90.75 290 PRO A C 1
ATOM 2283 O O . PRO A 1 290 ? 21.703 -28.125 -12.922 1 90.75 290 PRO A O 1
ATOM 2286 N N . ASP A 1 291 ? 20.516 -29.406 -11.445 1 93.62 291 ASP A N 1
ATOM 2287 C CA . ASP A 1 291 ? 19.453 -29.672 -12.422 1 93.62 291 ASP A CA 1
ATOM 2288 C C . ASP A 1 291 ? 18.672 -28.391 -12.727 1 93.62 291 ASP A C 1
ATOM 2290 O O . ASP A 1 291 ? 18.797 -27.406 -12.008 1 93.62 291 ASP A O 1
ATOM 2294 N N . SER A 1 292 ? 17.922 -28.406 -13.828 1 96.31 292 SER A N 1
ATOM 2295 C CA . SER A 1 292 ? 17.25 -27.219 -14.328 1 96.31 292 SER A CA 1
ATOM 2296 C C . SER A 1 292 ? 16.234 -26.688 -13.32 1 96.31 292 SER A C 1
ATOM 2298 O O . SER A 1 292 ? 16.062 -25.469 -13.188 1 96.31 292 SER A O 1
ATOM 2300 N N . ARG A 1 293 ? 15.531 -27.609 -12.633 1 96.62 293 ARG A N 1
ATOM 2301 C CA . ARG A 1 293 ? 14.547 -27.188 -11.641 1 96.62 293 ARG A CA 1
ATOM 2302 C C . ARG A 1 293 ? 15.219 -26.438 -10.484 1 96.62 293 ARG A C 1
ATOM 2304 O O . ARG A 1 293 ? 14.781 -25.359 -10.094 1 96.62 293 ARG A O 1
ATOM 2311 N N . PHE A 1 294 ? 16.266 -27.047 -9.969 1 96.12 294 PHE A N 1
ATOM 2312 C CA . PHE A 1 294 ? 17.016 -26.438 -8.867 1 96.12 294 PHE A CA 1
ATOM 2313 C C . PHE A 1 294 ? 17.641 -25.125 -9.305 1 96.12 294 PHE A C 1
ATOM 2315 O O . PHE A 1 294 ? 17.578 -24.125 -8.578 1 96.12 294 PHE A O 1
ATOM 2322 N N . PHE A 1 295 ? 18.234 -25.109 -10.461 1 97.38 295 PHE A N 1
ATOM 2323 C CA . PHE A 1 295 ? 18.828 -23.922 -11.062 1 97.38 295 PHE A CA 1
ATOM 2324 C C . PHE A 1 295 ? 17.812 -22.781 -11.133 1 97.38 295 PHE A C 1
ATOM 2326 O O . PHE A 1 295 ? 18.078 -21.672 -10.68 1 97.38 295 PHE A O 1
ATOM 2333 N N . PHE A 1 296 ? 16.641 -23.062 -11.617 1 98.31 296 PHE A N 1
ATOM 2334 C CA . PHE A 1 296 ? 15.562 -22.094 -11.797 1 98.31 296 PHE A CA 1
ATOM 2335 C C . PHE A 1 296 ? 15.172 -21.469 -10.461 1 98.31 296 PHE A C 1
ATOM 2337 O O . PHE A 1 296 ? 15.078 -20.25 -10.344 1 98.31 296 PHE A O 1
ATOM 2344 N N . TRP A 1 297 ? 14.969 -22.281 -9.445 1 98.06 297 TRP A N 1
ATOM 2345 C CA . TRP A 1 297 ? 14.461 -21.781 -8.164 1 98.06 297 TRP A CA 1
ATOM 2346 C C . TRP A 1 297 ? 15.516 -20.953 -7.445 1 98.06 297 TRP A C 1
ATOM 2348 O O . TRP A 1 297 ? 15.188 -19.984 -6.75 1 98.06 297 TRP A O 1
ATOM 2358 N N . VAL A 1 298 ? 16.781 -21.281 -7.578 1 98 298 VAL A N 1
ATOM 2359 C CA . VAL A 1 298 ? 17.828 -20.469 -6.988 1 98 298 VAL A CA 1
ATOM 2360 C C . VAL A 1 298 ? 17.859 -19.094 -7.652 1 98 298 VAL A C 1
ATOM 2362 O O . VAL A 1 298 ? 17.984 -18.078 -6.973 1 98 298 VAL A O 1
ATOM 2365 N N . LEU A 1 299 ? 17.672 -19.078 -8.984 1 98.56 299 LEU A N 1
ATOM 2366 C CA . LEU A 1 299 ? 17.656 -17.797 -9.695 1 98.56 299 LEU A CA 1
ATOM 2367 C C . LEU A 1 299 ? 16.484 -16.938 -9.227 1 98.56 299 LEU A C 1
ATOM 2369 O O . LEU A 1 299 ? 16.625 -15.727 -9.055 1 98.56 299 LEU A O 1
ATOM 2373 N N . CYS A 1 300 ? 15.32 -17.578 -9.008 1 98.69 300 CYS A N 1
ATOM 2374 C CA . CYS A 1 300 ? 14.133 -16.859 -8.578 1 98.69 300 CYS A CA 1
ATOM 2375 C C . CYS A 1 300 ? 14.359 -16.188 -7.227 1 98.69 300 CYS A C 1
ATOM 2377 O O . CYS A 1 300 ? 14.031 -15.008 -7.055 1 98.69 300 CYS A O 1
ATOM 2379 N N . CYS A 1 301 ? 14.977 -16.906 -6.301 1 98.12 301 CYS A N 1
ATOM 2380 C CA . CYS A 1 301 ? 15.172 -16.391 -4.953 1 98.12 301 CYS A CA 1
ATOM 2381 C C . CYS A 1 301 ? 16.266 -15.328 -4.934 1 98.12 301 CYS A C 1
ATOM 2383 O O . CYS A 1 301 ? 16.062 -14.227 -4.414 1 98.12 301 CYS A O 1
ATOM 2385 N N . VAL A 1 302 ? 17.375 -15.617 -5.559 1 98.56 302 VAL A N 1
ATOM 2386 C CA . VAL A 1 302 ? 18.531 -14.727 -5.523 1 98.56 302 VAL A CA 1
ATOM 2387 C C . VAL A 1 302 ? 18.203 -13.43 -6.266 1 98.56 302 VAL A C 1
ATOM 2389 O O . VAL A 1 302 ? 18.484 -12.336 -5.777 1 98.56 302 VAL A O 1
ATOM 2392 N N . GLY A 1 303 ? 17.625 -13.547 -7.434 1 98.69 303 GLY A N 1
ATOM 2393 C CA . GLY A 1 303 ? 17.297 -12.367 -8.219 1 98.69 303 GLY A CA 1
ATOM 2394 C C . GLY A 1 303 ? 16.344 -11.422 -7.508 1 98.69 303 GLY A C 1
ATOM 2395 O O . GLY A 1 303 ? 16.578 -10.211 -7.473 1 98.69 303 GLY A O 1
ATOM 2396 N N . PHE A 1 304 ? 15.289 -11.961 -6.93 1 98.69 304 PHE A N 1
ATOM 2397 C CA . PHE A 1 304 ? 14.289 -11.148 -6.254 1 98.69 304 PHE A CA 1
ATOM 2398 C C . PHE A 1 304 ? 14.922 -10.359 -5.109 1 98.69 304 PHE A C 1
ATOM 2400 O O . PHE A 1 304 ? 14.75 -9.141 -5.023 1 98.69 304 PHE A O 1
ATOM 2407 N N . TRP A 1 305 ? 15.664 -11.039 -4.285 1 98.5 305 TRP A N 1
ATOM 2408 C CA . TRP A 1 305 ? 16.172 -10.406 -3.07 1 98.5 305 TRP A CA 1
ATOM 2409 C C . TRP A 1 305 ? 17.359 -9.508 -3.379 1 98.5 305 TRP A C 1
ATOM 2411 O O . TRP A 1 305 ? 17.656 -8.586 -2.623 1 98.5 305 TRP A O 1
ATOM 2421 N N . THR A 1 306 ? 18.062 -9.789 -4.504 1 98.56 306 THR A N 1
ATOM 2422 C CA . THR A 1 306 ? 19.094 -8.859 -4.949 1 98.56 306 THR A CA 1
ATOM 2423 C C . THR A 1 306 ? 18.484 -7.516 -5.328 1 98.56 306 THR A C 1
ATOM 2425 O O . THR A 1 306 ? 19.047 -6.461 -5.031 1 98.56 306 THR A O 1
ATOM 2428 N N . VAL A 1 307 ? 17.328 -7.57 -5.969 1 98.31 307 VAL A N 1
ATOM 2429 C CA . VAL A 1 307 ? 16.656 -6.328 -6.328 1 98.31 307 VAL A CA 1
ATOM 2430 C C . VAL A 1 307 ? 16.266 -5.57 -5.059 1 98.31 307 VAL A C 1
ATOM 2432 O O . VAL A 1 307 ? 16.578 -4.391 -4.91 1 98.31 307 VAL A O 1
ATOM 2435 N N . VAL A 1 308 ? 15.727 -6.195 -4.082 1 98 308 VAL A N 1
ATOM 2436 C CA . VAL A 1 308 ? 15.117 -5.586 -2.902 1 98 308 VAL A CA 1
ATOM 2437 C C . VAL A 1 308 ? 16.203 -4.961 -2.027 1 98 308 VAL A C 1
ATOM 2439 O O . VAL A 1 308 ? 16 -3.887 -1.454 1 98 308 VAL A O 1
ATOM 2442 N N . PHE A 1 309 ? 17.406 -5.633 -1.991 1 97.5 309 PHE A N 1
ATOM 2443 C CA . PHE A 1 309 ? 18.359 -5.188 -0.989 1 97.5 309 PHE A CA 1
ATOM 2444 C C . PHE A 1 309 ? 19.578 -4.551 -1.651 1 97.5 309 PHE A C 1
ATOM 2446 O O . PHE A 1 309 ? 20.453 -4.02 -0.968 1 97.5 309 PHE A O 1
ATOM 2453 N N . SER A 1 310 ? 19.641 -4.547 -3.004 1 96.81 310 SER A N 1
ATOM 2454 C CA . SER A 1 310 ? 20.906 -4.113 -3.594 1 96.81 310 SER A CA 1
ATOM 2455 C C . SER A 1 310 ? 20.672 -3.215 -4.805 1 96.81 310 SER A C 1
ATOM 2457 O O . SER A 1 310 ? 20.797 -1.992 -4.711 1 96.81 310 SER A O 1
ATOM 2459 N N . THR A 1 311 ? 20.094 -3.738 -5.879 1 96 311 THR A N 1
ATOM 2460 C CA . THR A 1 311 ? 20.125 -3.039 -7.16 1 96 311 THR A CA 1
ATOM 2461 C C . THR A 1 311 ? 19.031 -1.979 -7.219 1 96 311 THR A C 1
ATOM 2463 O O . THR A 1 311 ? 19.25 -0.881 -7.734 1 96 311 THR A O 1
ATOM 2466 N N . GLU A 1 312 ? 17.906 -2.27 -6.73 1 95.19 312 GLU A N 1
ATOM 2467 C CA . GLU A 1 312 ? 16.797 -1.327 -6.73 1 95.19 312 GLU A CA 1
ATOM 2468 C C . GLU A 1 312 ? 15.906 -1.52 -5.504 1 95.19 312 GLU A C 1
ATOM 2470 O O . GLU A 1 312 ? 14.781 -2.006 -5.613 1 95.19 312 GLU A O 1
ATOM 2475 N N . PRO A 1 313 ? 16.438 -1.008 -4.402 1 94.62 313 PRO A N 1
ATOM 2476 C CA . PRO A 1 313 ? 15.75 -1.271 -3.137 1 94.62 313 PRO A CA 1
ATOM 2477 C C . PRO A 1 313 ? 14.328 -0.707 -3.109 1 94.62 313 PRO A C 1
ATOM 2479 O O . PRO A 1 313 ? 14.047 0.305 -3.758 1 94.62 313 PRO A O 1
ATOM 2482 N N . ASN A 1 314 ? 13.438 -1.318 -2.391 1 93.31 314 ASN A N 1
ATOM 2483 C CA . ASN A 1 314 ? 12.031 -0.918 -2.33 1 93.31 314 ASN A CA 1
ATOM 2484 C C . ASN A 1 314 ? 11.805 0.16 -1.276 1 93.31 314 ASN A C 1
ATOM 2486 O O . ASN A 1 314 ? 10.656 0.476 -0.946 1 93.31 314 ASN A O 1
ATOM 2490 N N . GLY A 1 315 ? 12.836 0.656 -0.702 1 90.38 315 GLY A N 1
ATOM 2491 C CA . GLY A 1 315 ? 12.812 1.716 0.294 1 90.38 315 GLY A CA 1
ATOM 2492 C C . GLY A 1 315 ? 14.18 2.059 0.84 1 90.38 315 GLY A C 1
ATOM 2493 O O . GLY A 1 315 ? 15.172 1.416 0.491 1 90.38 315 GLY A O 1
ATOM 2494 N N . SER A 1 316 ? 14.242 3.141 1.711 1 89.5 316 SER A N 1
ATOM 2495 C CA . SER A 1 316 ? 15.469 3.547 2.395 1 89.5 316 SER A CA 1
ATOM 2496 C C . SER A 1 316 ? 15.234 3.715 3.893 1 89.5 316 SER A C 1
ATOM 2498 O O . SER A 1 316 ? 14.719 4.742 4.336 1 89.5 316 SER A O 1
ATOM 2500 N N . PRO A 1 317 ? 15.602 2.729 4.656 1 91.31 317 PRO A N 1
ATOM 2501 C CA . PRO A 1 317 ? 16.141 1.427 4.262 1 91.31 317 PRO A CA 1
ATOM 2502 C C . PRO A 1 317 ? 15.086 0.517 3.631 1 91.31 317 PRO A C 1
ATOM 2504 O O . PRO A 1 317 ? 13.891 0.787 3.736 1 91.31 317 PRO A O 1
ATOM 2507 N N . PRO A 1 318 ? 15.57 -0.589 2.967 1 94.5 318 PRO A N 1
ATOM 2508 C CA . PRO A 1 318 ? 14.594 -1.513 2.379 1 94.5 318 PRO A CA 1
ATOM 2509 C C . PRO A 1 318 ? 13.656 -2.123 3.42 1 94.5 318 PRO A C 1
ATOM 2511 O O . PRO A 1 318 ? 14.086 -2.439 4.531 1 94.5 318 PRO A O 1
ATOM 2514 N N . SER A 1 319 ? 12.391 -2.189 3.104 1 93.75 319 SER A N 1
ATOM 2515 C CA . SER A 1 319 ? 11.391 -2.771 3.988 1 93.75 319 SER A CA 1
ATOM 2516 C C . SER A 1 319 ? 11.367 -4.293 3.875 1 93.75 319 SER A C 1
ATOM 2518 O O . SER A 1 319 ? 11.016 -4.836 2.826 1 93.75 319 SER A O 1
ATOM 2520 N N . ILE A 1 320 ? 11.68 -4.918 4.926 1 94.31 320 ILE A N 1
ATOM 2521 C CA . ILE A 1 320 ? 11.648 -6.375 4.961 1 94.31 320 ILE A CA 1
ATOM 2522 C C . ILE A 1 320 ? 10.211 -6.871 4.855 1 94.31 320 ILE A C 1
ATOM 2524 O O . ILE A 1 320 ? 9.93 -7.848 4.156 1 94.31 320 ILE A O 1
ATOM 2528 N N . SER A 1 321 ? 9.297 -6.168 5.504 1 94.12 321 SER A N 1
ATOM 2529 C CA . SER A 1 321 ? 7.879 -6.52 5.469 1 94.12 321 SER A CA 1
ATOM 2530 C C . SER A 1 321 ? 7.328 -6.461 4.047 1 94.12 321 SER A C 1
ATOM 2532 O O . SER A 1 321 ? 6.715 -7.418 3.572 1 94.12 321 SER A O 1
ATOM 2534 N N . ARG A 1 322 ? 7.629 -5.43 3.326 1 94.75 322 ARG A N 1
ATOM 2535 C CA . ARG A 1 322 ? 7.164 -5.309 1.947 1 94.75 322 ARG A CA 1
ATOM 2536 C C . ARG A 1 322 ? 7.816 -6.359 1.057 1 94.75 322 ARG A C 1
ATOM 2538 O O . ARG A 1 322 ? 7.184 -6.875 0.133 1 94.75 322 ARG A O 1
ATOM 2545 N N . GLY A 1 323 ? 9.078 -6.586 1.37 1 96.69 323 GLY A N 1
ATOM 2546 C CA . GLY A 1 323 ? 9.773 -7.621 0.619 1 96.69 323 GLY A CA 1
ATOM 2547 C C . GLY A 1 323 ? 9.102 -8.977 0.711 1 96.69 323 GLY A C 1
ATOM 2548 O O . GLY A 1 323 ? 8.805 -9.602 -0.311 1 96.69 323 GLY A O 1
ATOM 2549 N N . PHE A 1 324 ? 8.781 -9.367 1.908 1 96.5 324 PHE A N 1
ATOM 2550 C CA . PHE A 1 324 ? 8.156 -10.672 2.1 1 96.5 324 PHE A CA 1
ATOM 2551 C C . PHE A 1 324 ? 6.715 -10.656 1.601 1 96.5 324 PHE A C 1
ATOM 2553 O O . PHE A 1 324 ? 6.211 -11.672 1.12 1 96.5 324 PHE A O 1
ATOM 2560 N N . GLY A 1 325 ? 6.078 -9.531 1.683 1 96.25 325 GLY A N 1
ATOM 2561 C CA . GLY A 1 325 ? 4.734 -9.398 1.144 1 96.25 325 GLY A CA 1
ATOM 2562 C C . GLY A 1 325 ? 4.668 -9.617 -0.355 1 96.25 325 GLY A C 1
ATOM 2563 O O . GLY A 1 325 ? 3.689 -10.18 -0.862 1 96.25 325 GLY A O 1
ATOM 2564 N N . SER A 1 326 ? 5.691 -9.266 -1.059 1 97.75 326 SER A N 1
ATOM 2565 C CA . SER A 1 326 ? 5.738 -9.43 -2.508 1 97.75 326 SER A CA 1
ATOM 2566 C C . SER A 1 326 ? 6.332 -10.781 -2.893 1 97.75 326 SER A C 1
ATOM 2568 O O . SER A 1 326 ? 6.059 -11.297 -3.979 1 97.75 326 SER A O 1
ATOM 2570 N N . PHE A 1 327 ? 7.133 -11.297 -2.018 1 98 327 PHE A N 1
ATOM 2571 C CA . PHE A 1 327 ? 7.875 -12.508 -2.34 1 98 327 PHE A CA 1
ATOM 2572 C C . PHE 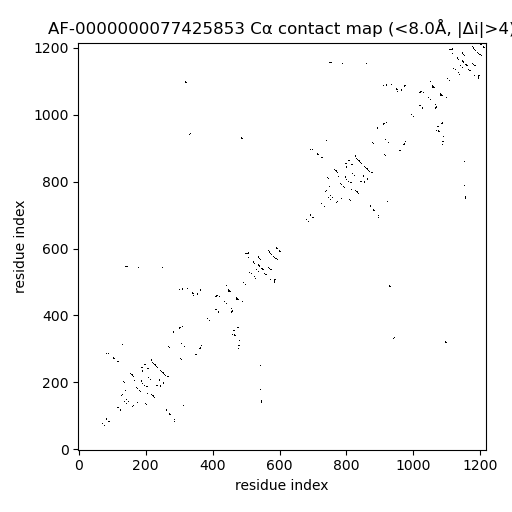A 1 327 ? 6.941 -13.711 -2.41 1 98 327 PHE A C 1
ATOM 2574 O O . PHE A 1 327 ? 7.07 -14.555 -3.301 1 98 327 PHE A O 1
ATOM 2581 N N . LEU A 1 328 ? 6.004 -13.773 -1.498 1 97.38 328 LEU A N 1
ATOM 2582 C CA . LEU A 1 328 ? 5.125 -14.938 -1.457 1 97.38 328 LEU A CA 1
ATOM 2583 C C . LEU A 1 328 ? 4.324 -15.062 -2.75 1 97.38 328 LEU A C 1
ATOM 2585 O O . LEU A 1 328 ? 4.395 -16.078 -3.434 1 97.38 328 LEU A O 1
ATOM 2589 N N . PRO A 1 329 ? 3.574 -14.062 -3.166 1 98.19 329 PRO A N 1
ATOM 2590 C CA . PRO A 1 329 ? 2.889 -14.211 -4.453 1 98.19 329 PRO A CA 1
ATOM 2591 C C . PRO A 1 329 ? 3.857 -14.359 -5.625 1 98.19 329 PRO A C 1
ATOM 2593 O O . PRO A 1 329 ? 3.539 -15.031 -6.609 1 98.19 329 PRO A O 1
ATOM 2596 N N . PHE A 1 330 ? 5.012 -13.797 -5.516 1 98.62 330 PHE A N 1
ATOM 2597 C CA . PHE A 1 330 ? 6.023 -13.922 -6.559 1 98.62 330 PHE A CA 1
ATOM 2598 C C . PHE A 1 330 ? 6.414 -15.383 -6.754 1 98.62 330 PHE A C 1
ATOM 2600 O O . PHE A 1 330 ? 6.645 -15.828 -7.879 1 98.62 330 PHE A O 1
ATOM 2607 N N . ILE A 1 331 ? 6.527 -16.172 -5.703 1 98.06 331 ILE A N 1
ATOM 2608 C CA . ILE A 1 331 ? 6.926 -17.562 -5.797 1 98.06 331 ILE A CA 1
ATOM 2609 C C . ILE A 1 331 ? 5.879 -18.344 -6.582 1 98.06 331 ILE A C 1
ATOM 2611 O O . ILE A 1 331 ? 6.215 -19.281 -7.324 1 98.06 331 ILE A O 1
ATOM 2615 N N . PHE A 1 332 ? 4.637 -17.984 -6.449 1 98.5 332 PHE A N 1
ATOM 2616 C CA . PHE A 1 332 ? 3.598 -18.672 -7.219 1 98.5 332 PHE A CA 1
ATOM 2617 C C . PHE A 1 332 ? 3.689 -18.297 -8.695 1 98.5 332 PHE A C 1
ATOM 2619 O O . PHE A 1 332 ? 3.398 -19.109 -9.562 1 98.5 332 PHE A O 1
ATOM 2626 N N . LEU A 1 333 ? 4.035 -17.047 -8.938 1 98.69 333 LEU A N 1
ATOM 2627 C CA . LEU A 1 333 ? 4.328 -16.641 -10.312 1 98.69 333 LEU A CA 1
ATOM 2628 C C . LEU A 1 333 ? 5.492 -17.469 -10.875 1 98.69 333 LEU A C 1
ATOM 2630 O O . LEU A 1 333 ? 5.426 -17.953 -12 1 98.69 333 LEU A O 1
ATOM 2634 N N . CYS A 1 334 ? 6.523 -17.656 -10.102 1 98.75 334 CYS A N 1
ATOM 2635 C CA . CYS A 1 334 ? 7.672 -18.438 -10.523 1 98.75 334 CYS A CA 1
ATOM 2636 C C . CYS A 1 334 ? 7.266 -19.891 -10.789 1 98.75 334 CYS A C 1
ATOM 2638 O O . CYS A 1 334 ? 7.777 -20.516 -11.727 1 98.75 334 CYS A O 1
ATOM 2640 N N . TYR A 1 335 ? 6.379 -20.391 -9.914 1 98.38 335 TYR A N 1
ATOM 2641 C CA . TYR A 1 335 ? 5.871 -21.734 -10.148 1 98.38 335 TYR A CA 1
ATOM 2642 C C . TYR A 1 335 ? 5.246 -21.859 -11.531 1 98.38 335 TYR A C 1
ATOM 2644 O O . TYR A 1 335 ? 5.48 -22.828 -12.242 1 98.38 335 TYR A O 1
ATOM 2652 N N . TRP A 1 336 ? 4.543 -20.875 -11.898 1 98.31 336 TRP A N 1
ATOM 2653 C CA . TRP A 1 336 ? 3.928 -20.844 -13.227 1 98.31 336 TRP A CA 1
ATOM 2654 C C . TRP A 1 336 ? 4.988 -20.734 -14.312 1 98.31 336 TRP A C 1
ATOM 2656 O O . TRP A 1 336 ? 4.973 -21.484 -15.289 1 98.31 336 TRP A O 1
ATOM 2666 N N . ILE A 1 337 ? 5.961 -19.859 -14.188 1 98.62 337 ILE A N 1
ATOM 2667 C CA . ILE A 1 337 ? 7.02 -19.625 -15.164 1 98.62 337 ILE A CA 1
ATOM 2668 C C . ILE A 1 337 ? 7.812 -20.906 -15.383 1 98.62 337 ILE A C 1
ATOM 2670 O O . ILE A 1 337 ? 8.094 -21.281 -16.531 1 98.62 337 ILE A O 1
ATOM 2674 N N . GLY A 1 338 ? 8.156 -21.547 -14.242 1 98.31 338 GLY A N 1
ATOM 2675 C CA . GLY A 1 338 ? 8.93 -22.781 -14.32 1 98.31 338 GLY A CA 1
ATOM 2676 C C . GLY A 1 338 ? 8.219 -23.891 -15.086 1 98.31 338 GLY A C 1
ATOM 2677 O O . GLY A 1 338 ? 8.836 -24.578 -15.891 1 98.31 338 GLY A O 1
ATOM 2678 N N . ASN A 1 339 ? 6.926 -23.969 -14.891 1 96.12 339 ASN A N 1
ATOM 2679 C CA . ASN A 1 339 ? 6.164 -25.078 -15.477 1 96.12 339 ASN A CA 1
ATOM 2680 C C . ASN A 1 339 ? 5.824 -24.797 -16.938 1 96.12 339 ASN A C 1
ATOM 2682 O O . ASN A 1 339 ? 5.766 -25.734 -17.75 1 96.12 339 ASN A O 1
ATOM 2686 N N . VAL A 1 340 ? 5.691 -23.578 -17.297 1 94.62 340 VAL A N 1
ATOM 2687 C CA . VAL A 1 340 ? 5.195 -23.266 -18.625 1 94.62 340 VAL A CA 1
ATOM 2688 C C . VAL A 1 340 ? 6.359 -23.219 -19.609 1 94.62 340 VAL A C 1
ATOM 2690 O O . VAL A 1 340 ? 6.195 -23.531 -20.797 1 94.62 340 VAL A O 1
ATOM 2693 N N . SER A 1 341 ? 7.516 -22.812 -19.141 1 95.56 341 SER A N 1
ATOM 2694 C CA . SER A 1 341 ? 8.562 -22.625 -20.141 1 95.56 341 SER A CA 1
ATOM 2695 C C . SER A 1 341 ? 9.945 -22.875 -19.531 1 95.56 341 SER A C 1
ATOM 2697 O O . SER A 1 341 ? 10.664 -23.766 -19.984 1 95.56 341 SER A O 1
ATOM 2699 N N . PHE A 1 342 ? 10.406 -22.312 -18.5 1 97.75 342 PHE A N 1
ATOM 2700 C CA . PHE A 1 342 ? 11.781 -22.078 -18.078 1 97.75 342 PHE A CA 1
ATOM 2701 C C . PHE A 1 342 ? 12.484 -23.406 -17.797 1 97.75 342 PHE A C 1
ATOM 2703 O O . PHE A 1 342 ? 13.562 -23.672 -18.328 1 97.75 342 PHE A O 1
ATOM 2710 N N . ILE A 1 343 ? 11.852 -24.312 -17.016 1 97.56 343 ILE A N 1
ATOM 2711 C CA . ILE A 1 343 ? 12.523 -25.516 -16.5 1 97.56 343 ILE A CA 1
ATOM 2712 C C . ILE A 1 343 ? 12.781 -26.484 -17.656 1 97.56 343 ILE A C 1
ATOM 2714 O O . ILE A 1 343 ? 13.883 -27.031 -17.766 1 97.56 343 ILE A O 1
ATOM 2718 N N . HIS A 1 344 ? 11.797 -26.688 -18.484 1 95.38 344 HIS A N 1
ATOM 2719 C CA . HIS A 1 344 ? 11.953 -27.641 -19.594 1 95.38 344 HIS A CA 1
ATOM 2720 C C . HIS A 1 344 ? 12.984 -27.141 -20.594 1 95.38 344 HIS A C 1
ATOM 2722 O O . HIS A 1 344 ? 13.797 -27.922 -21.094 1 95.38 344 HIS A O 1
ATOM 2728 N N . VAL A 1 345 ? 13 -25.812 -20.891 1 97.06 345 VAL A N 1
ATOM 2729 C CA . VAL A 1 345 ? 13.93 -25.266 -21.875 1 97.06 345 VAL A CA 1
ATOM 2730 C C . VAL A 1 345 ? 15.344 -25.281 -21.297 1 97.06 345 VAL A C 1
ATOM 2732 O O . VAL A 1 345 ? 16.297 -25.656 -21.984 1 97.06 345 VAL A O 1
ATOM 2735 N N . ALA A 1 346 ? 15.508 -24.953 -20.062 1 97.38 346 ALA A N 1
ATOM 2736 C CA . ALA A 1 346 ? 16.812 -24.891 -19.422 1 97.38 346 ALA A CA 1
ATOM 2737 C C . ALA A 1 346 ? 17.469 -26.266 -19.344 1 97.38 346 ALA A C 1
ATOM 2739 O O . ALA A 1 346 ? 18.688 -26.375 -19.266 1 97.38 346 ALA A O 1
ATOM 2740 N N . ALA A 1 347 ? 16.656 -27.312 -19.391 1 96.25 347 ALA A N 1
ATOM 2741 C CA . ALA A 1 347 ? 17.156 -28.672 -19.281 1 96.25 347 ALA A CA 1
ATOM 2742 C C . ALA A 1 347 ? 17.969 -29.078 -20.516 1 96.25 347 ALA A C 1
ATOM 2744 O O . ALA A 1 347 ? 18.766 -30.016 -20.469 1 96.25 347 ALA A O 1
ATOM 2745 N N . PHE A 1 348 ? 17.781 -28.344 -21.609 1 95.38 348 PHE A N 1
ATOM 2746 C CA . PHE A 1 348 ? 18.422 -28.703 -22.859 1 95.38 348 PHE A CA 1
ATOM 2747 C C . PHE A 1 348 ? 19.812 -28.078 -22.953 1 95.38 348 PHE A C 1
ATOM 2749 O O . PHE A 1 348 ? 20.562 -28.391 -23.875 1 95.38 348 PHE A O 1
ATOM 2756 N N . PHE A 1 349 ? 20.141 -27.234 -21.953 1 94.81 349 PHE A N 1
ATOM 2757 C CA . PHE A 1 349 ? 21.406 -26.516 -22.062 1 94.81 349 PHE A CA 1
ATOM 2758 C C . PHE A 1 349 ? 22.375 -26.969 -20.984 1 94.81 349 PHE A C 1
ATOM 2760 O O . PHE A 1 349 ? 21.984 -27.219 -19.844 1 94.81 349 PHE A O 1
ATOM 2767 N N . GLY A 1 350 ? 23.641 -27.141 -21.391 1 90.69 350 GLY A N 1
ATOM 2768 C CA . GLY A 1 350 ? 24.688 -27.547 -20.484 1 90.69 350 GLY A CA 1
ATOM 2769 C C . GLY A 1 350 ? 25.25 -26.406 -19.656 1 90.69 350 GLY A C 1
ATOM 2770 O O . GLY A 1 350 ? 24.703 -25.312 -19.656 1 90.69 350 GLY A O 1
ATOM 2771 N N . ARG A 1 351 ? 26.281 -26.688 -18.953 1 88.12 351 ARG A N 1
ATOM 2772 C CA . ARG A 1 351 ? 26.828 -25.766 -17.969 1 88.12 351 ARG A CA 1
ATOM 2773 C C . ARG A 1 351 ? 27.312 -24.484 -18.641 1 88.12 351 ARG A C 1
ATOM 2775 O O . ARG A 1 351 ? 27.016 -23.375 -18.172 1 88.12 351 ARG A O 1
ATOM 2782 N N . PHE A 1 352 ? 28.062 -24.594 -19.688 1 91.69 352 PHE A N 1
ATOM 2783 C CA . PHE A 1 352 ? 28.625 -23.406 -20.312 1 91.69 352 PHE A CA 1
ATOM 2784 C C . PHE A 1 352 ? 27.531 -22.594 -21.016 1 91.69 352 PHE A C 1
ATOM 2786 O O . PHE A 1 352 ? 27.562 -21.359 -20.984 1 91.69 352 PHE A O 1
ATOM 2793 N N . GLU A 1 353 ? 26.625 -23.281 -21.578 1 94.88 353 GLU A N 1
ATOM 2794 C CA . GLU A 1 353 ? 25.531 -22.609 -22.25 1 94.88 353 GLU A CA 1
ATOM 2795 C C . GLU A 1 353 ? 24.641 -21.875 -21.25 1 94.88 353 GLU A C 1
ATOM 2797 O O . GLU A 1 353 ? 24.156 -20.781 -21.531 1 94.88 353 GLU A O 1
ATOM 2802 N N . ARG A 1 354 ? 24.484 -22.438 -20.109 1 96.5 354 ARG A N 1
ATOM 2803 C CA . ARG A 1 354 ? 23.688 -21.781 -19.078 1 96.5 354 ARG A CA 1
ATOM 2804 C C . ARG A 1 354 ? 24.375 -20.531 -18.562 1 96.5 354 ARG A C 1
ATOM 2806 O O . ARG A 1 354 ? 23.719 -19.562 -18.203 1 96.5 354 ARG A O 1
ATOM 2813 N N . LEU A 1 355 ? 25.672 -20.531 -18.531 1 96.62 355 LEU A N 1
ATOM 2814 C CA . LEU A 1 355 ? 26.438 -19.359 -18.094 1 96.62 355 LEU A CA 1
ATOM 2815 C C . LEU A 1 355 ? 26.234 -18.188 -19.062 1 96.62 355 LEU A C 1
ATOM 2817 O O . LEU A 1 355 ? 26.016 -17.062 -18.625 1 96.62 355 LEU A O 1
ATOM 2821 N N . VAL A 1 356 ? 26.141 -18.547 -20.281 1 96.62 356 VAL A N 1
ATOM 2822 C CA . VAL A 1 356 ? 26.125 -17.5 -21.297 1 96.62 356 VAL A CA 1
ATOM 2823 C C . VAL A 1 356 ? 24.688 -17.125 -21.641 1 96.62 356 VAL A C 1
ATOM 2825 O O . VAL A 1 356 ? 24.344 -15.945 -21.688 1 96.62 356 VAL A O 1
ATOM 2828 N N . PHE A 1 357 ? 23.844 -18.156 -21.812 1 97.62 357 PHE A N 1
ATOM 2829 C CA . PHE A 1 357 ? 22.516 -17.906 -22.344 1 97.62 357 PHE A CA 1
ATOM 2830 C C . PHE A 1 357 ? 21.531 -17.625 -21.219 1 97.62 357 PHE A C 1
ATOM 2832 O O . PHE A 1 357 ? 20.438 -17.109 -21.453 1 97.62 357 PHE A O 1
ATOM 2839 N N . TYR A 1 358 ? 21.859 -17.984 -19.984 1 97.94 358 TYR A N 1
ATOM 2840 C CA . TYR A 1 358 ? 20.922 -17.766 -18.891 1 97.94 358 TYR A CA 1
ATOM 2841 C C . TYR A 1 358 ? 21.453 -16.734 -17.906 1 97.94 358 TYR A C 1
ATOM 2843 O O . TYR A 1 358 ? 20.781 -15.727 -17.625 1 97.94 358 TYR A O 1
ATOM 2851 N N . LEU A 1 359 ? 22.609 -16.812 -17.438 1 98.31 359 LEU A N 1
ATOM 2852 C CA . LEU A 1 359 ? 23.078 -15.977 -16.344 1 98.31 359 LEU A CA 1
ATOM 2853 C C . LEU A 1 359 ? 23.312 -14.547 -16.828 1 98.31 359 LEU A C 1
ATOM 2855 O O . LEU A 1 359 ? 22.906 -13.594 -16.141 1 98.31 359 LEU A O 1
ATOM 2859 N N . ILE A 1 360 ? 23.906 -14.398 -17.969 1 97.75 360 ILE A N 1
ATOM 2860 C CA . ILE A 1 360 ? 24.219 -13.055 -18.453 1 97.75 360 ILE A CA 1
ATOM 2861 C C . ILE A 1 360 ? 22.922 -12.281 -18.688 1 97.75 360 ILE A C 1
ATOM 2863 O O . ILE A 1 360 ? 22.703 -11.234 -18.078 1 97.75 360 ILE A O 1
ATOM 2867 N N . PRO A 1 361 ? 22.031 -12.797 -19.531 1 98.06 361 PRO A N 1
ATOM 2868 C CA . PRO A 1 361 ? 20.797 -12.047 -19.75 1 98.06 361 PRO A CA 1
ATOM 2869 C C . PRO A 1 361 ? 19.953 -11.914 -18.469 1 98.06 361 PRO A C 1
ATOM 2871 O O . PRO A 1 361 ? 19.266 -10.914 -18.297 1 98.06 361 PRO A O 1
ATOM 2874 N N . TRP A 1 362 ? 19.984 -12.914 -17.609 1 98.62 362 TRP A N 1
ATOM 2875 C CA . TRP A 1 362 ? 19.219 -12.875 -16.359 1 98.62 362 TRP A CA 1
ATOM 2876 C C . TRP A 1 362 ? 19.688 -11.711 -15.484 1 98.62 362 TRP A C 1
ATOM 2878 O O . TRP A 1 362 ? 18.859 -10.938 -14.984 1 98.62 362 TRP A O 1
ATOM 2888 N N . TRP A 1 363 ? 20.953 -11.523 -15.32 1 98.5 363 TRP A N 1
ATOM 2889 C CA . TRP A 1 363 ? 21.469 -10.445 -14.492 1 98.5 363 TRP A CA 1
ATOM 2890 C C . TRP A 1 363 ? 21.203 -9.086 -15.133 1 98.5 363 TRP A C 1
ATOM 2892 O O . TRP A 1 363 ? 20.984 -8.094 -14.438 1 98.5 363 TRP A O 1
ATOM 2902 N N . PHE A 1 364 ? 21.188 -9.055 -16.5 1 97.38 364 PHE A N 1
ATOM 2903 C CA . PHE A 1 364 ? 20.812 -7.836 -17.203 1 97.38 364 PHE A CA 1
ATOM 2904 C C . PHE A 1 364 ? 19.359 -7.465 -16.891 1 97.38 364 PHE A C 1
ATOM 2906 O O . PHE A 1 364 ? 19.047 -6.281 -16.75 1 97.38 364 PHE A O 1
ATOM 2913 N N . GLY A 1 365 ? 18.547 -8.453 -16.766 1 97.62 365 GLY A N 1
ATOM 2914 C CA . GLY A 1 365 ? 17.156 -8.219 -16.422 1 97.62 365 GLY A CA 1
ATOM 2915 C C . GLY A 1 365 ? 16.953 -7.82 -14.961 1 97.62 365 GLY A C 1
ATOM 2916 O O . GLY A 1 365 ? 16.234 -6.871 -14.664 1 97.62 365 GLY A O 1
ATOM 2917 N N . VAL A 1 366 ? 17.656 -8.492 -14.055 1 98.38 366 VAL A N 1
ATOM 2918 C CA . VAL A 1 366 ? 17.547 -8.242 -12.625 1 98.38 366 VAL A CA 1
ATOM 2919 C C . VAL A 1 366 ? 18 -6.812 -12.32 1 98.38 366 VAL A C 1
ATOM 2921 O O . VAL A 1 366 ? 17.422 -6.141 -11.461 1 98.38 366 VAL A O 1
ATOM 2924 N N . SER A 1 367 ? 19.016 -6.332 -13.102 1 97.19 367 SER A N 1
ATOM 2925 C CA . SER A 1 367 ? 19.578 -5.008 -12.891 1 97.19 367 SER A CA 1
ATOM 2926 C C . SER A 1 367 ? 19.188 -4.051 -14.016 1 97.19 367 SER A C 1
ATOM 2928 O O . SER A 1 367 ? 20.016 -3.26 -14.477 1 97.19 367 SER A O 1
ATOM 2930 N N . MET A 1 368 ? 17.984 -4.188 -14.422 1 94.25 368 MET A N 1
ATOM 2931 C CA . MET A 1 368 ? 17.562 -3.436 -15.602 1 94.25 368 MET A CA 1
ATOM 2932 C C . MET A 1 368 ? 17.625 -1.934 -15.344 1 94.25 368 MET A C 1
ATOM 2934 O O . MET A 1 368 ? 17.906 -1.155 -16.266 1 94.25 368 MET A O 1
ATOM 2938 N N . ASN A 1 369 ? 17.422 -1.46 -14.141 1 91.12 369 ASN A N 1
ATOM 2939 C CA . ASN A 1 369 ? 17.547 -0.046 -13.805 1 91.12 369 ASN A CA 1
ATOM 2940 C C . ASN A 1 369 ? 18.969 0.46 -14.008 1 91.12 369 ASN A C 1
ATOM 2942 O O . ASN A 1 369 ? 19.172 1.642 -14.297 1 91.12 369 ASN A O 1
ATOM 2946 N N . LEU A 1 370 ? 19.906 -0.469 -13.875 1 91.38 370 LEU A N 1
ATOM 2947 C CA . LEU A 1 370 ? 21.312 -0.122 -14.047 1 91.38 370 LEU A CA 1
ATOM 2948 C C . LEU A 1 370 ? 21.75 -0.304 -15.492 1 91.38 370 LEU A C 1
ATOM 2950 O O . LEU A 1 370 ? 22.641 0.402 -15.969 1 91.38 370 LEU A O 1
ATOM 2954 N N . THR A 1 371 ? 21.109 -1.197 -16.172 1 89.81 371 THR A N 1
ATOM 2955 C CA . THR A 1 371 ? 21.562 -1.553 -17.516 1 89.81 371 THR A CA 1
ATOM 2956 C C . THR A 1 371 ? 20.812 -0.748 -18.578 1 89.81 371 THR A C 1
ATOM 2958 O O . THR A 1 371 ? 21.422 -0.235 -19.516 1 89.81 371 THR A O 1
ATOM 2961 N N . VAL A 1 372 ? 19.5 -0.56 -18.438 1 86.12 372 VAL A N 1
ATOM 2962 C CA . VAL A 1 372 ? 18.734 0.106 -19.484 1 86.12 372 VAL A CA 1
ATOM 2963 C C . VAL A 1 372 ? 18 1.308 -18.891 1 86.12 372 VAL A C 1
ATOM 2965 O O . VAL A 1 372 ? 17.172 1.926 -19.562 1 86.12 372 VAL A O 1
ATOM 2968 N N . GLY A 1 373 ? 18.312 1.669 -17.75 1 81.56 373 GLY A N 1
ATOM 2969 C CA . GLY A 1 373 ? 17.641 2.762 -17.062 1 81.56 373 GLY A CA 1
ATOM 2970 C C . GLY A 1 373 ? 17.875 4.109 -17.734 1 81.56 373 GLY A C 1
ATOM 2971 O O . GLY A 1 373 ? 17.125 5.059 -17.484 1 81.56 373 GLY A O 1
ATOM 2972 N N . TRP A 1 374 ? 18.812 4.109 -18.656 1 78.38 374 TRP A N 1
ATOM 2973 C CA . TRP A 1 374 ? 19.141 5.363 -19.328 1 78.38 374 TRP A CA 1
ATOM 2974 C C . TRP A 1 374 ? 18.188 5.609 -20.5 1 78.38 374 TRP A C 1
ATOM 2976 O O . TRP A 1 374 ? 18.125 6.719 -21.031 1 78.38 374 TRP A O 1
ATOM 2986 N N . ILE A 1 375 ? 17.438 4.586 -20.859 1 83.69 375 ILE A N 1
ATOM 2987 C CA . ILE A 1 375 ? 16.438 4.758 -21.906 1 83.69 375 ILE A CA 1
ATOM 2988 C C . ILE A 1 375 ? 15.32 5.676 -21.406 1 83.69 375 ILE A C 1
ATOM 2990 O O . ILE A 1 375 ? 14.75 5.445 -20.328 1 83.69 375 ILE A O 1
ATOM 2994 N N . PRO A 1 376 ? 15.055 6.742 -22.125 1 83.69 376 PRO A N 1
ATOM 2995 C CA . PRO A 1 376 ? 14.125 7.762 -21.641 1 83.69 376 PRO A CA 1
ATOM 2996 C C . PRO A 1 376 ? 12.664 7.32 -21.719 1 83.69 376 PRO A C 1
ATOM 2998 O O . PRO A 1 376 ? 11.844 8 -22.344 1 83.69 376 PRO A O 1
ATOM 3001 N N . ILE A 1 377 ? 12.359 6.211 -21.219 1 80.44 377 ILE A N 1
ATOM 3002 C CA . ILE A 1 377 ? 11 5.703 -21.094 1 80.44 377 ILE A CA 1
ATOM 3003 C C . ILE A 1 377 ? 10.703 5.379 -19.625 1 80.44 377 ILE A C 1
ATOM 3005 O O . ILE A 1 377 ? 11.219 4.402 -19.078 1 80.44 377 ILE A O 1
ATOM 3009 N N . ASP A 1 378 ? 9.992 6.145 -19.031 1 73.62 378 ASP A N 1
ATOM 3010 C CA . ASP A 1 378 ? 9.656 5.914 -17.625 1 73.62 378 ASP A CA 1
ATOM 3011 C C . ASP A 1 378 ? 8.336 5.156 -17.5 1 73.62 378 ASP A C 1
ATOM 3013 O O . ASP A 1 378 ? 8.289 4.078 -16.906 1 73.62 378 ASP A O 1
ATOM 3017 N N . ARG A 1 379 ? 7.332 5.82 -18.141 1 76.19 379 ARG A N 1
ATOM 3018 C CA . ARG A 1 379 ? 6.027 5.172 -18.219 1 76.19 379 ARG A CA 1
ATOM 3019 C C . ARG A 1 379 ? 5.578 5.031 -19.672 1 76.19 379 ARG A C 1
ATOM 3021 O O . ARG A 1 379 ? 5.785 5.938 -20.484 1 76.19 379 ARG A O 1
ATOM 3028 N N . LEU A 1 380 ? 5.035 3.867 -19.875 1 78.88 380 LEU A N 1
ATOM 3029 C CA . LEU A 1 380 ? 4.523 3.643 -21.219 1 78.88 380 LEU A CA 1
ATOM 3030 C C . LEU A 1 380 ? 3.158 4.293 -21.406 1 78.88 380 LEU A C 1
ATOM 3032 O O . LEU A 1 380 ? 2.154 3.6 -21.594 1 78.88 380 LEU A O 1
ATOM 3036 N N . THR A 1 381 ? 3.189 5.582 -21.25 1 77.44 381 THR A N 1
ATOM 3037 C CA . THR A 1 381 ? 2.006 6.395 -21.5 1 77.44 381 THR A CA 1
ATOM 3038 C C . THR A 1 381 ? 2.281 7.426 -22.594 1 77.44 381 THR A C 1
ATOM 3040 O O . THR A 1 381 ? 3.416 7.879 -22.75 1 77.44 381 THR A O 1
ATOM 3043 N N . VAL A 1 382 ? 1.236 7.699 -23.234 1 78.38 382 VAL A N 1
ATOM 3044 C CA . VAL A 1 382 ? 1.373 8.656 -24.328 1 78.38 382 VAL A CA 1
ATOM 3045 C C . VAL A 1 382 ? 1.878 9.992 -23.797 1 78.38 382 VAL A C 1
ATOM 3047 O O . VAL A 1 382 ? 2.74 10.625 -24.406 1 78.38 382 VAL A O 1
ATOM 3050 N N . HIS A 1 383 ? 1.44 10.359 -22.688 1 75 383 HIS A N 1
ATOM 3051 C CA . HIS A 1 383 ? 1.816 11.633 -22.062 1 75 383 HIS A CA 1
ATOM 3052 C C . HIS A 1 383 ? 3.305 11.664 -21.734 1 75 383 HIS A C 1
ATOM 3054 O O . HIS A 1 383 ? 4.008 12.609 -22.109 1 75 383 HIS A O 1
ATOM 3060 N N . ASP A 1 384 ? 3.791 10.641 -21.172 1 75.25 384 ASP A N 1
ATOM 3061 C CA . ASP A 1 384 ? 5.191 10.609 -20.766 1 75.25 384 ASP A CA 1
ATOM 3062 C C . ASP A 1 384 ? 6.117 10.469 -21.969 1 75.25 384 ASP A C 1
ATOM 3064 O O . ASP A 1 384 ? 7.191 11.07 -22.016 1 75.25 384 ASP A O 1
ATOM 3068 N N . ILE A 1 385 ? 5.711 9.766 -22.922 1 81.38 385 ILE A N 1
ATOM 3069 C CA . ILE A 1 385 ? 6.52 9.516 -24.109 1 81.38 385 ILE A CA 1
ATOM 3070 C C . ILE A 1 385 ? 6.688 10.805 -24.906 1 81.38 385 ILE A C 1
ATOM 3072 O O . ILE A 1 385 ? 7.766 11.078 -25.453 1 81.38 385 ILE A O 1
ATOM 3076 N N . THR A 1 386 ? 5.668 11.594 -24.844 1 80.38 386 THR A N 1
ATOM 3077 C CA . THR A 1 386 ? 5.707 12.82 -25.625 1 80.38 386 THR A CA 1
ATOM 3078 C C . THR A 1 386 ? 6.422 13.93 -24.844 1 80.38 386 THR A C 1
ATOM 3080 O O . THR A 1 386 ? 7.035 14.812 -25.453 1 80.38 386 THR A O 1
ATOM 3083 N N . GLN A 1 387 ? 6.359 13.898 -23.609 1 76.25 387 GLN A N 1
ATOM 3084 C CA . GLN A 1 387 ? 6.918 14.969 -22.781 1 76.25 387 GLN A CA 1
ATOM 3085 C C . GLN A 1 387 ? 8.422 14.789 -22.594 1 76.25 387 GLN A C 1
ATOM 3087 O O . GLN A 1 387 ? 9.172 15.773 -22.562 1 76.25 387 GLN A O 1
ATOM 3092 N N . ARG A 1 388 ? 8.891 13.594 -22.531 1 77.38 388 ARG A N 1
ATOM 3093 C CA . ARG A 1 388 ? 10.305 13.336 -22.281 1 77.38 388 ARG A CA 1
ATOM 3094 C C . ARG A 1 388 ? 11.117 13.43 -23.578 1 77.38 388 ARG A C 1
ATOM 3096 O O . ARG A 1 388 ? 10.812 12.75 -24.547 1 77.38 388 ARG A O 1
ATOM 3103 N N . PRO A 1 389 ? 12.094 14.25 -23.562 1 81.62 389 PRO A N 1
ATOM 3104 C CA . PRO A 1 389 ? 12.93 14.328 -24.766 1 81.62 389 PRO A CA 1
ATOM 3105 C C . PRO A 1 389 ? 13.531 12.984 -25.156 1 81.62 389 PRO A C 1
ATOM 3107 O O . PRO A 1 389 ? 14.109 12.289 -24.312 1 81.62 389 PRO A O 1
ATOM 3110 N N . GLY A 1 390 ? 13.273 12.562 -26.359 1 86.38 390 GLY A N 1
ATOM 3111 C CA . GLY A 1 390 ? 13.781 11.297 -26.875 1 86.38 390 GLY A CA 1
ATOM 3112 C C . GLY A 1 390 ? 12.852 10.125 -26.609 1 86.38 390 GLY A C 1
ATOM 3113 O O . GLY A 1 390 ? 13.125 9 -27.031 1 86.38 390 GLY A O 1
ATOM 3114 N N . GLY A 1 391 ? 11.867 10.398 -25.953 1 87 391 GLY A N 1
ATOM 3115 C CA . GLY A 1 391 ? 10.953 9.344 -25.547 1 87 391 GLY A CA 1
ATOM 3116 C C . GLY A 1 391 ? 10.289 8.656 -26.734 1 87 391 GLY A C 1
ATOM 3117 O O . GLY A 1 391 ? 10.195 7.43 -26.766 1 87 391 GLY A O 1
ATOM 3118 N N . LEU A 1 392 ? 9.891 9.406 -27.703 1 90 392 LEU A N 1
ATOM 3119 C CA . LEU A 1 392 ? 9.211 8.852 -28.875 1 90 392 LEU A CA 1
ATOM 3120 C C . LEU A 1 392 ? 10.156 7.973 -29.688 1 90 392 LEU A C 1
ATOM 3122 O O . LEU A 1 392 ? 9.797 6.863 -30.078 1 90 392 LEU A O 1
ATOM 3126 N N . LEU A 1 393 ? 11.336 8.508 -29.891 1 91.69 393 LEU A N 1
ATOM 3127 C CA . LEU A 1 393 ? 12.328 7.738 -30.625 1 91.69 393 LEU A CA 1
ATOM 3128 C C . LEU A 1 393 ? 12.664 6.441 -29.906 1 91.69 393 LEU A C 1
ATOM 3130 O O . LEU A 1 393 ? 12.742 5.379 -30.531 1 91.69 393 LEU A O 1
ATOM 3134 N N . ALA A 1 394 ? 12.883 6.539 -28.641 1 92.25 394 ALA A N 1
ATOM 3135 C CA . ALA A 1 394 ? 13.195 5.355 -27.844 1 92.25 394 ALA A CA 1
ATOM 3136 C C . ALA A 1 394 ? 12.07 4.332 -27.906 1 92.25 394 ALA A C 1
ATOM 3138 O O . ALA A 1 394 ? 12.32 3.131 -28.047 1 92.25 394 ALA A O 1
ATOM 3139 N N . THR A 1 395 ? 10.914 4.793 -27.875 1 91.69 395 THR A N 1
ATOM 3140 C CA . THR A 1 395 ? 9.758 3.91 -27.906 1 91.69 395 THR A CA 1
ATOM 3141 C C . THR A 1 395 ? 9.641 3.227 -29.266 1 91.69 395 THR A C 1
ATOM 3143 O O . THR A 1 395 ? 9.328 2.037 -29.344 1 91.69 395 THR A O 1
ATOM 3146 N N . LEU A 1 396 ? 9.867 3.922 -30.328 1 93 396 LEU A N 1
ATOM 3147 C CA . LEU A 1 396 ? 9.797 3.365 -31.672 1 93 396 LEU A CA 1
ATOM 3148 C C . LEU A 1 396 ? 10.875 2.305 -31.875 1 93 396 LEU A C 1
ATOM 3150 O O . LEU A 1 396 ? 10.602 1.228 -32.406 1 93 396 LEU A O 1
ATOM 3154 N N . ILE A 1 397 ? 12.031 2.609 -31.406 1 93.19 397 ILE A N 1
ATOM 3155 C CA . ILE A 1 397 ? 13.141 1.665 -31.531 1 93.19 397 ILE A CA 1
ATOM 3156 C C . ILE A 1 397 ? 12.828 0.399 -30.734 1 93.19 397 ILE A C 1
ATOM 3158 O O . ILE A 1 397 ? 12.977 -0.714 -31.25 1 93.19 397 ILE A O 1
ATOM 3162 N N . LEU A 1 398 ? 12.453 0.624 -29.594 1 91.5 398 LEU A N 1
ATOM 3163 C CA . LEU A 1 398 ? 12.109 -0.512 -28.734 1 91.5 398 LEU A CA 1
ATOM 3164 C C . LEU A 1 398 ? 10.961 -1.315 -29.344 1 91.5 398 LEU A C 1
ATOM 3166 O O . LEU A 1 398 ? 10.977 -2.547 -29.312 1 91.5 398 LEU A O 1
ATOM 3170 N N . GLY A 1 399 ? 10.023 -0.617 -29.922 1 92.12 399 GLY A N 1
ATOM 3171 C CA . GLY A 1 399 ? 8.914 -1.285 -30.594 1 92.12 399 GLY A CA 1
ATOM 3172 C C . GLY A 1 399 ? 9.359 -2.166 -31.734 1 92.12 399 GLY A C 1
ATOM 3173 O O . GLY A 1 399 ? 8.883 -3.295 -31.891 1 92.12 399 GLY A O 1
ATOM 3174 N N . VAL A 1 400 ? 10.266 -1.719 -32.469 1 94.56 400 VAL A N 1
ATOM 3175 C CA . VAL A 1 400 ? 10.789 -2.465 -33.594 1 94.56 400 VAL A CA 1
ATOM 3176 C C . VAL A 1 400 ? 11.555 -3.691 -33.125 1 94.56 400 VAL A C 1
ATOM 3178 O O . VAL A 1 400 ? 11.414 -4.785 -33.656 1 94.56 400 VAL A O 1
ATOM 3181 N N . ILE A 1 401 ? 12.281 -3.498 -32.062 1 92.12 401 ILE A N 1
ATOM 3182 C CA . ILE A 1 401 ? 13.055 -4.602 -31.516 1 92.12 401 ILE A CA 1
ATOM 3183 C C . ILE A 1 401 ? 12.117 -5.68 -30.984 1 92.12 401 ILE A C 1
ATOM 3185 O O . ILE A 1 401 ? 12.297 -6.863 -31.266 1 92.12 401 ILE A O 1
ATOM 3189 N N . VAL A 1 402 ? 11.141 -5.305 -30.328 1 92.44 402 VAL A N 1
ATOM 3190 C CA . VAL A 1 402 ? 10.188 -6.242 -29.734 1 92.44 402 VAL A CA 1
ATOM 3191 C C . VAL A 1 402 ? 9.43 -6.965 -30.844 1 92.44 402 VAL A C 1
ATOM 3193 O O . VAL A 1 402 ? 9.234 -8.18 -30.781 1 92.44 402 VAL A O 1
ATOM 3196 N N . LEU A 1 403 ? 9.078 -6.289 -31.906 1 94.06 403 LEU A N 1
ATOM 3197 C CA . LEU A 1 403 ? 8.367 -6.895 -33.031 1 94.06 403 LEU A CA 1
ATOM 3198 C C . LEU A 1 403 ? 9.242 -7.914 -33.75 1 94.06 403 LEU A C 1
ATOM 3200 O O . LEU A 1 403 ? 8.766 -8.977 -34.156 1 94.06 403 LEU A O 1
ATOM 3204 N N . ALA A 1 404 ? 10.453 -7.547 -33.875 1 94.44 404 ALA A N 1
ATOM 3205 C CA . ALA A 1 404 ? 11.391 -8.461 -34.5 1 94.44 404 ALA A CA 1
ATOM 3206 C C . ALA A 1 404 ? 11.57 -9.734 -33.688 1 94.44 404 ALA A C 1
ATOM 3208 O O . ALA A 1 404 ? 11.555 -10.844 -34.219 1 94.44 404 ALA A O 1
ATOM 3209 N N . LEU A 1 405 ? 11.688 -9.594 -32.406 1 92.44 405 LEU A N 1
ATOM 3210 C CA . LEU A 1 405 ? 11.867 -10.734 -31.516 1 92.44 405 LEU A CA 1
ATOM 3211 C C . LEU A 1 405 ? 10.609 -11.594 -31.484 1 92.44 405 LEU A C 1
ATOM 3213 O O . LEU A 1 405 ? 10.688 -12.82 -31.484 1 92.44 405 LEU A O 1
ATOM 3217 N N . LEU A 1 406 ? 9.492 -10.953 -31.469 1 93.25 406 LEU A N 1
ATOM 3218 C CA . LEU A 1 406 ? 8.219 -11.672 -31.469 1 93.25 406 LEU A CA 1
ATOM 3219 C C . LEU A 1 406 ? 8.039 -12.445 -32.781 1 93.25 406 LEU A C 1
ATOM 3221 O O . LEU A 1 406 ? 7.555 -13.586 -32.75 1 93.25 406 LEU A O 1
ATOM 3225 N N . SER A 1 407 ? 8.406 -11.828 -33.844 1 94.12 407 SER A N 1
ATOM 3226 C CA . SER A 1 407 ? 8.312 -12.5 -35.156 1 94.12 407 SER A CA 1
ATOM 3227 C C . SER A 1 407 ? 9.211 -13.734 -35.188 1 94.12 407 SER A C 1
ATOM 3229 O O . SER A 1 407 ? 8.789 -14.789 -35.656 1 94.12 407 SER A O 1
ATOM 3231 N N . TYR A 1 408 ? 10.344 -13.547 -34.656 1 93.81 408 TYR A N 1
ATOM 3232 C CA . TYR A 1 408 ? 11.281 -14.672 -34.625 1 93.81 408 TYR A CA 1
ATOM 3233 C C . TYR A 1 408 ? 10.734 -15.812 -33.781 1 93.81 408 TYR A C 1
ATOM 3235 O O . TYR A 1 408 ? 10.773 -16.969 -34.188 1 93.81 408 TYR A O 1
ATOM 3243 N N . GLN A 1 409 ? 10.25 -15.523 -32.625 1 94.06 409 GLN A N 1
ATOM 3244 C CA . GLN A 1 409 ? 9.703 -16.547 -31.75 1 94.06 409 GLN A CA 1
ATOM 3245 C C . GLN A 1 409 ? 8.477 -17.219 -32.344 1 94.06 409 GLN A C 1
ATOM 3247 O O . GLN A 1 409 ? 8.273 -18.422 -32.188 1 94.06 409 GLN A O 1
ATOM 3252 N N . THR A 1 410 ? 7.727 -16.469 -33.094 1 93.5 410 THR A N 1
ATOM 3253 C CA . THR A 1 410 ? 6.551 -17.031 -33.75 1 93.5 410 THR A CA 1
ATOM 3254 C C . THR A 1 410 ? 6.961 -18.047 -34.812 1 93.5 410 THR A C 1
ATOM 3256 O O . THR A 1 410 ? 6.332 -19.094 -34.938 1 93.5 410 THR A O 1
ATOM 3259 N N . ILE A 1 411 ? 7.977 -17.734 -35.5 1 94.25 411 ILE A N 1
ATOM 3260 C CA . ILE A 1 411 ? 8.484 -18.656 -36.5 1 94.25 411 ILE A CA 1
ATOM 3261 C C . ILE A 1 411 ? 8.992 -19.922 -35.844 1 94.25 411 ILE A C 1
ATOM 3263 O O . ILE A 1 411 ? 8.727 -21.031 -36.344 1 94.25 411 ILE A O 1
ATOM 3267 N N . CYS A 1 412 ? 9.648 -19.781 -34.719 1 93.31 412 CYS A N 1
ATOM 3268 C CA . CYS A 1 412 ? 10.156 -20.938 -34 1 93.31 412 CYS A CA 1
ATOM 3269 C C . CYS A 1 412 ? 9.008 -21.797 -33.5 1 93.31 412 CYS A C 1
ATOM 3271 O O . CYS A 1 412 ? 9.062 -23.031 -33.594 1 93.31 412 CYS A O 1
ATOM 3273 N N . LEU A 1 413 ? 7.996 -21.219 -33.031 1 94.25 413 LEU A N 1
ATOM 3274 C CA . LEU A 1 413 ? 6.84 -21.938 -32.5 1 94.25 413 LEU A CA 1
ATOM 3275 C C . LEU A 1 413 ? 6.086 -22.641 -33.625 1 94.25 413 LEU A C 1
ATOM 3277 O O . LEU A 1 413 ? 5.574 -23.734 -33.469 1 94.25 413 LEU A O 1
ATOM 3281 N N . LYS A 1 414 ? 6.008 -21.984 -34.781 1 94.12 414 LYS A N 1
ATOM 3282 C CA . LYS A 1 414 ? 5.371 -22.594 -35.969 1 94.12 414 LYS A CA 1
ATOM 3283 C C . LYS A 1 414 ? 6.137 -23.828 -36.438 1 94.12 414 LYS A C 1
ATOM 3285 O O . LYS A 1 414 ? 5.531 -24.859 -36.719 1 94.12 414 LYS A O 1
ATOM 3290 N N . ARG A 1 415 ? 7.395 -23.703 -36.406 1 93.94 415 ARG A N 1
ATOM 3291 C CA . ARG A 1 415 ? 8.242 -24.828 -36.812 1 93.94 415 ARG A CA 1
ATOM 3292 C C . ARG A 1 415 ? 8.125 -26 -35.844 1 93.94 415 ARG A C 1
ATOM 3294 O O . ARG A 1 415 ? 8.195 -27.156 -36.281 1 93.94 415 ARG A O 1
ATOM 3301 N N . ALA A 1 416 ? 7.922 -25.656 -34.594 1 92.5 416 ALA A N 1
ATOM 3302 C CA . ALA A 1 416 ? 7.773 -26.688 -33.562 1 92.5 416 ALA A CA 1
ATOM 3303 C C . ALA A 1 416 ? 6.336 -27.188 -33.5 1 92.5 416 ALA A C 1
ATOM 3305 O O . ALA A 1 416 ? 6.008 -28.047 -32.688 1 92.5 416 ALA A O 1
ATOM 3306 N N . ASN A 1 417 ? 5.375 -26.703 -34.281 1 91.31 417 ASN A N 1
ATOM 3307 C CA . ASN A 1 417 ? 3.971 -27.078 -34.375 1 91.31 417 ASN A CA 1
ATOM 3308 C C . ASN A 1 417 ? 3.236 -26.828 -33.062 1 91.31 417 ASN A C 1
ATOM 3310 O O . ASN A 1 417 ? 2.404 -27.641 -32.656 1 91.31 417 ASN A O 1
ATOM 3314 N N . CYS A 1 418 ? 3.627 -25.797 -32.375 1 89.94 418 CYS A N 1
ATOM 3315 C CA . CYS A 1 418 ? 3.002 -25.469 -31.094 1 89.94 418 CYS A CA 1
ATOM 3316 C C . CYS A 1 418 ? 2.289 -24.125 -31.156 1 89.94 418 CYS A C 1
ATOM 3318 O O . CYS A 1 418 ? 1.646 -23.719 -30.188 1 89.94 418 CYS A O 1
ATOM 3320 N N . LEU A 1 419 ? 2.314 -23.469 -32.25 1 91.62 419 LEU A N 1
ATOM 3321 C CA . LEU A 1 419 ? 1.794 -22.109 -32.375 1 91.62 419 LEU A CA 1
ATOM 3322 C C . LEU A 1 419 ? 0.29 -22.078 -32.125 1 91.62 419 LEU A C 1
ATOM 3324 O O . LEU A 1 419 ? -0.222 -21.141 -31.5 1 91.62 419 LEU A O 1
ATOM 3328 N N . LYS A 1 420 ? -0.446 -23.031 -32.531 1 91.5 420 LYS A N 1
ATOM 3329 C CA . LYS A 1 420 ? -1.901 -23.078 -32.438 1 91.5 420 LYS A CA 1
ATOM 3330 C C . LYS A 1 420 ? -2.348 -23.078 -30.984 1 91.5 420 LYS A C 1
ATOM 3332 O O . LYS A 1 420 ? -3.398 -22.516 -30.641 1 91.5 420 LYS A O 1
ATOM 3337 N N . LYS A 1 421 ? -1.533 -23.578 -30.156 1 90.94 421 LYS A N 1
ATOM 3338 C CA . LYS A 1 421 ? -1.865 -23.688 -28.734 1 90.94 421 LYS A CA 1
ATOM 3339 C C . LYS A 1 421 ? -1.877 -22.312 -28.062 1 90.94 421 LYS A C 1
ATOM 3341 O O . LYS A 1 421 ? -2.49 -22.125 -27.016 1 90.94 421 LYS A O 1
ATOM 3346 N N . PHE A 1 422 ? -1.211 -21.328 -28.688 1 93.06 422 PHE A N 1
ATOM 3347 C CA . PHE A 1 422 ? -1.061 -20.031 -28.062 1 93.06 422 PHE A CA 1
ATOM 3348 C C . PHE A 1 422 ? -2.037 -19.031 -28.672 1 93.06 422 PHE A C 1
ATOM 3350 O O . PHE A 1 422 ? -2.254 -17.953 -28.109 1 93.06 422 PHE A O 1
ATOM 3357 N N . MET A 1 423 ? -2.688 -19.375 -29.703 1 92.75 423 MET A N 1
ATOM 3358 C CA . MET A 1 423 ? -3.516 -18.422 -30.422 1 92.75 423 MET A CA 1
ATOM 3359 C C . MET A 1 423 ? -4.734 -18.016 -29.609 1 92.75 423 MET A C 1
ATOM 3361 O O . MET A 1 423 ? -4.992 -16.828 -29.406 1 92.75 423 MET A O 1
ATOM 3365 N N . VAL A 1 424 ? -5.375 -18.969 -29.078 1 91.75 424 VAL A N 1
ATOM 3366 C CA . VAL A 1 424 ? -6.609 -18.688 -28.359 1 91.75 424 VAL A CA 1
ATOM 3367 C C . VAL A 1 424 ? -6.285 -17.969 -27.047 1 91.75 424 VAL A C 1
ATOM 3369 O O . VAL A 1 424 ? -6.855 -16.906 -26.766 1 91.75 424 VAL A O 1
ATOM 3372 N N . PRO A 1 425 ? -5.344 -18.422 -26.281 1 93 425 PRO A N 1
ATOM 3373 C CA . PRO A 1 425 ? -5.027 -17.734 -25.031 1 93 425 PRO A CA 1
ATOM 3374 C C . PRO A 1 425 ? -4.602 -16.281 -25.266 1 93 425 PRO A C 1
ATOM 3376 O O . PRO A 1 425 ? -5.023 -15.383 -24.516 1 93 425 PRO A O 1
ATOM 3379 N N . TYR A 1 426 ? -3.83 -16.016 -26.25 1 94.88 426 TYR A N 1
ATOM 3380 C CA . TYR A 1 426 ? -3.352 -14.664 -26.484 1 94.88 426 TYR A CA 1
ATOM 3381 C C . TYR A 1 426 ? -4.453 -13.781 -27.062 1 94.88 426 TYR A C 1
ATOM 3383 O O . TYR A 1 426 ? -4.484 -12.578 -26.828 1 94.88 426 TYR A O 1
ATOM 3391 N N . ALA A 1 427 ? -5.379 -14.391 -27.828 1 94.81 427 ALA A N 1
ATOM 3392 C CA . ALA A 1 427 ? -6.559 -13.648 -28.25 1 94.81 427 ALA A CA 1
ATOM 3393 C C . ALA A 1 427 ? -7.402 -13.219 -27.047 1 94.81 427 ALA A C 1
ATOM 3395 O O . ALA A 1 427 ? -7.891 -12.086 -27 1 94.81 427 ALA A O 1
ATOM 3396 N N . CYS A 1 428 ? -7.512 -14.109 -26.094 1 93.38 428 CYS A N 1
ATOM 3397 C CA . CYS A 1 428 ? -8.258 -13.812 -24.875 1 93.38 428 CYS A CA 1
ATOM 3398 C C . CYS A 1 428 ? -7.59 -12.688 -24.094 1 93.38 428 CYS A C 1
ATOM 3400 O O . CYS A 1 428 ? -8.266 -11.82 -23.547 1 93.38 428 CYS A O 1
ATOM 3402 N N . VAL A 1 429 ? -6.262 -12.734 -24.031 1 94.88 429 VAL A N 1
ATOM 3403 C CA . VAL A 1 429 ? -5.527 -11.664 -23.359 1 94.88 429 VAL A CA 1
ATOM 3404 C C . VAL A 1 429 ? -5.785 -10.344 -24.078 1 94.88 429 VAL A C 1
ATOM 3406 O O . VAL A 1 429 ? -5.984 -9.312 -23.422 1 94.88 429 VAL A O 1
ATOM 3409 N N . GLY A 1 430 ? -5.789 -10.398 -25.438 1 94.88 430 GLY A N 1
ATOM 3410 C CA . GLY A 1 430 ? -6.098 -9.203 -26.203 1 94.88 430 GLY A CA 1
ATOM 3411 C C . GLY A 1 430 ? -7.465 -8.625 -25.891 1 94.88 430 GLY A C 1
ATOM 3412 O O . GLY A 1 430 ? -7.602 -7.422 -25.672 1 94.88 430 GLY A O 1
ATOM 3413 N N . VAL A 1 431 ? -8.422 -9.469 -25.812 1 93.69 431 VAL A N 1
ATOM 3414 C CA . VAL A 1 431 ? -9.789 -9.047 -25.5 1 93.69 431 VAL A CA 1
ATOM 3415 C C . VAL A 1 431 ? -9.836 -8.461 -24.094 1 93.69 431 VAL A C 1
ATOM 3417 O O . VAL A 1 431 ? -10.469 -7.426 -23.859 1 93.69 431 VAL A O 1
ATOM 3420 N N . ALA A 1 432 ? -9.148 -9.109 -23.172 1 93.12 432 ALA A N 1
ATOM 3421 C CA . ALA A 1 432 ? -9.117 -8.625 -21.797 1 93.12 432 ALA A CA 1
ATOM 3422 C C . ALA A 1 432 ? -8.5 -7.23 -21.719 1 93.12 432 ALA A C 1
ATOM 3424 O O . ALA A 1 432 ? -9 -6.363 -21 1 93.12 432 ALA A O 1
ATOM 3425 N N . LEU A 1 433 ? -7.449 -7 -22.406 1 94.31 433 LEU A N 1
ATOM 3426 C CA . LEU A 1 433 ? -6.773 -5.707 -22.422 1 94.31 433 LEU A CA 1
ATOM 3427 C C . LEU A 1 433 ? -7.68 -4.621 -23 1 94.31 433 LEU A C 1
ATOM 3429 O O . LEU A 1 433 ? -7.734 -3.508 -22.469 1 94.31 433 LEU A O 1
ATOM 3433 N N . ILE A 1 434 ? -8.438 -4.992 -24.016 1 94.06 434 ILE A N 1
ATOM 3434 C CA . ILE A 1 434 ? -9.352 -4.043 -24.641 1 94.06 434 ILE A CA 1
ATOM 3435 C C . ILE A 1 434 ? -10.469 -3.68 -23.656 1 94.06 434 ILE A C 1
ATOM 3437 O O . ILE A 1 434 ? -10.828 -2.508 -23.531 1 94.06 434 ILE A O 1
ATOM 3441 N N . LEU A 1 435 ? -10.922 -4.637 -22.953 1 90.94 435 LEU A N 1
ATOM 3442 C CA . LEU A 1 435 ? -11.969 -4.391 -21.984 1 90.94 435 LEU A CA 1
ATOM 3443 C C . LEU A 1 435 ? -11.461 -3.516 -20.844 1 90.94 435 LEU A C 1
ATOM 3445 O O . LEU A 1 435 ? -12.172 -2.633 -20.359 1 90.94 435 LEU A O 1
ATOM 3449 N N . LEU A 1 436 ? -10.25 -3.752 -20.406 1 93.38 436 LEU A N 1
ATOM 3450 C CA . LEU A 1 436 ? -9.664 -2.945 -19.344 1 93.38 436 LEU A CA 1
ATOM 3451 C C . LEU A 1 436 ? -9.461 -1.506 -19.797 1 93.38 436 LEU A C 1
ATOM 3453 O O . LEU A 1 436 ? -9.617 -0.571 -19.016 1 93.38 436 LEU A O 1
ATOM 3457 N N . MET A 1 437 ? -9.156 -1.318 -21.062 1 91.19 437 MET A N 1
ATOM 3458 C CA . MET A 1 437 ? -8.953 0.016 -21.609 1 91.19 437 MET A CA 1
ATOM 3459 C C . MET A 1 437 ? -10.258 0.797 -21.656 1 91.19 437 MET A C 1
ATOM 3461 O O . MET A 1 437 ? -10.25 2.029 -21.703 1 91.19 437 MET A O 1
ATOM 3465 N N . ALA A 1 438 ? -11.344 0.086 -21.578 1 90.31 438 ALA A N 1
ATOM 3466 C CA . ALA A 1 438 ? -12.664 0.716 -21.672 1 90.31 438 ALA A CA 1
ATOM 3467 C C . ALA A 1 438 ? -13.148 1.16 -20.297 1 90.31 438 ALA A C 1
ATOM 3469 O O . ALA A 1 438 ? -14.188 1.816 -20.172 1 90.31 438 ALA A O 1
ATOM 3470 N N . LEU A 1 439 ? -12.422 0.869 -19.281 1 88.81 439 LEU A N 1
ATOM 3471 C CA . LEU A 1 439 ? -12.82 1.278 -17.938 1 88.81 439 LEU A CA 1
ATOM 3472 C C . LEU A 1 439 ? -12.727 2.793 -17.797 1 88.81 439 LEU A C 1
ATOM 3474 O O . LEU A 1 439 ? -11.68 3.387 -18.031 1 88.81 439 LEU A O 1
ATOM 3478 N N . PRO A 1 440 ? -13.797 3.371 -17.344 1 85.62 440 PRO A N 1
ATOM 3479 C CA . PRO A 1 440 ? -13.781 4.828 -17.219 1 85.62 440 PRO A CA 1
ATOM 3480 C C . PRO A 1 440 ? -12.875 5.316 -16.094 1 85.62 440 PRO A C 1
ATOM 3482 O O . PRO A 1 440 ? -12.766 4.66 -15.062 1 85.62 440 PRO A O 1
ATOM 3485 N N . HIS A 1 441 ? -12.203 6.391 -16.266 1 83.44 441 HIS A N 1
ATOM 3486 C CA . HIS A 1 441 ? -11.383 7.09 -15.281 1 83.44 441 HIS A CA 1
ATOM 3487 C C . HIS A 1 441 ? -10.18 6.25 -14.875 1 83.44 441 HIS A C 1
ATOM 3489 O O . HIS A 1 441 ? -9.641 6.414 -13.773 1 83.44 441 HIS A O 1
ATOM 3495 N N . HIS A 1 442 ? -9.898 5.207 -15.719 1 88.44 442 HIS A N 1
ATOM 3496 C CA . HIS A 1 442 ? -8.734 4.367 -15.477 1 88.44 442 HIS A CA 1
ATOM 3497 C C . HIS A 1 442 ? -7.867 4.254 -16.734 1 88.44 442 HIS A C 1
ATOM 3499 O O . HIS A 1 442 ? -8.359 4.434 -17.844 1 88.44 442 HIS A O 1
ATOM 3505 N N . LEU A 1 443 ? -6.652 4.051 -16.5 1 88.88 443 LEU A N 1
ATOM 3506 C CA . LEU A 1 443 ? -5.691 3.816 -17.578 1 88.88 443 LEU A CA 1
ATOM 3507 C C . LEU A 1 443 ? -5.004 2.467 -17.406 1 88.88 443 LEU A C 1
ATOM 3509 O O . LEU A 1 443 ? -4.75 2.033 -16.281 1 88.88 443 LEU A O 1
ATOM 3513 N N . VAL A 1 444 ? -4.781 1.944 -18.516 1 91.25 444 VAL A N 1
ATOM 3514 C CA . VAL A 1 444 ? -4.039 0.689 -18.5 1 91.25 444 VAL A CA 1
ATOM 3515 C C . VAL A 1 444 ? -2.541 0.976 -18.594 1 91.25 444 VAL A C 1
ATOM 3517 O O . VAL A 1 444 ? -2.09 1.654 -19.531 1 91.25 444 VAL A O 1
ATOM 3520 N N . ARG A 1 445 ? -1.837 0.544 -17.656 1 89.94 445 ARG A N 1
ATOM 3521 C CA . ARG A 1 445 ? -0.385 0.683 -17.641 1 89.94 445 ARG A CA 1
ATOM 3522 C C . ARG A 1 445 ? 0.296 -0.681 -17.688 1 89.94 445 ARG A C 1
ATOM 3524 O O . ARG A 1 445 ? 0.13 -1.497 -16.781 1 89.94 445 ARG A O 1
ATOM 3531 N N . LEU A 1 446 ? 1.011 -0.843 -18.719 1 91.06 446 LEU A N 1
ATOM 3532 C CA . LEU A 1 446 ? 1.761 -2.086 -18.875 1 91.06 446 LEU A CA 1
ATOM 3533 C C . LEU A 1 446 ? 3.143 -1.968 -18.25 1 91.06 446 LEU A C 1
ATOM 3535 O O . LEU A 1 446 ? 4.086 -1.503 -18.891 1 91.06 446 LEU A O 1
ATOM 3539 N N . HIS A 1 447 ? 3.258 -2.404 -17.062 1 93.38 447 HIS A N 1
ATOM 3540 C CA . HIS A 1 447 ? 4.543 -2.457 -16.375 1 93.38 447 HIS A CA 1
ATOM 3541 C C . HIS A 1 447 ? 5.461 -3.502 -17 1 93.38 447 HIS A C 1
ATOM 3543 O O . HIS A 1 447 ? 4.988 -4.465 -17.609 1 93.38 447 HIS A O 1
ATOM 3549 N N . HIS A 1 448 ? 6.707 -3.307 -16.891 1 93.44 448 HIS A N 1
ATOM 3550 C CA . HIS A 1 448 ? 7.652 -4.207 -17.531 1 93.44 448 HIS A CA 1
ATOM 3551 C C . HIS A 1 448 ? 7.535 -5.625 -16.984 1 93.44 448 HIS A C 1
ATOM 3553 O O . HIS A 1 448 ? 7.758 -6.598 -17.703 1 93.44 448 HIS A O 1
ATOM 3559 N N . TYR A 1 449 ? 7.176 -5.832 -15.695 1 96.94 449 TYR A N 1
ATOM 3560 C CA . TYR A 1 449 ? 7.023 -7.191 -15.18 1 96.94 449 TYR A CA 1
ATOM 3561 C C . TYR A 1 449 ? 5.832 -7.887 -15.828 1 96.94 449 TYR A C 1
ATOM 3563 O O . TYR A 1 449 ? 5.852 -9.102 -16.031 1 96.94 449 TYR A O 1
ATOM 3571 N N . ILE A 1 450 ? 4.777 -7.141 -16.203 1 96.69 450 ILE A N 1
ATOM 3572 C CA . ILE A 1 450 ? 3.621 -7.711 -16.891 1 96.69 450 ILE A CA 1
ATOM 3573 C C . ILE A 1 450 ? 4.004 -8.094 -18.312 1 96.69 450 ILE A C 1
ATOM 3575 O O . ILE A 1 450 ? 3.594 -9.148 -18.812 1 96.69 450 ILE A O 1
ATOM 3579 N N . ILE A 1 451 ? 4.777 -7.223 -18.953 1 94.62 451 ILE A N 1
ATOM 3580 C CA . ILE A 1 451 ? 5.281 -7.527 -20.297 1 94.62 451 ILE A CA 1
ATOM 3581 C C . ILE A 1 451 ? 6.074 -8.828 -20.25 1 94.62 451 ILE A C 1
ATOM 3583 O O . ILE A 1 451 ? 5.918 -9.688 -21.141 1 94.62 451 ILE A O 1
ATOM 3587 N N . GLY A 1 452 ? 6.906 -8.938 -19.219 1 96.62 452 GLY A N 1
ATOM 3588 C CA . GLY A 1 452 ? 7.641 -10.18 -19.047 1 96.62 452 GLY A CA 1
ATOM 3589 C C . GLY A 1 452 ? 6.742 -11.398 -18.922 1 96.62 452 GLY A C 1
ATOM 3590 O O . GLY A 1 452 ? 6.98 -12.422 -19.562 1 96.62 452 GLY A O 1
ATOM 3591 N N . ILE A 1 453 ? 5.691 -11.312 -18.141 1 97.62 453 ILE A N 1
ATOM 3592 C CA . ILE A 1 453 ? 4.746 -12.406 -17.922 1 97.62 453 ILE A CA 1
ATOM 3593 C C . ILE A 1 453 ? 4.07 -12.773 -19.25 1 97.62 453 ILE A C 1
ATOM 3595 O O . ILE A 1 453 ? 3.906 -13.953 -19.562 1 97.62 453 ILE A O 1
ATOM 3599 N N . LEU A 1 454 ? 3.756 -11.828 -20.094 1 95.81 454 LEU A N 1
ATOM 3600 C CA . LEU A 1 454 ? 3.041 -12.031 -21.344 1 95.81 454 LEU A CA 1
ATOM 3601 C C . LEU A 1 454 ? 3.922 -12.758 -22.359 1 95.81 454 LEU A C 1
ATOM 3603 O O . LEU A 1 454 ? 3.43 -13.57 -23.141 1 95.81 454 LEU A O 1
ATOM 3607 N N . PHE A 1 455 ? 5.23 -12.586 -22.266 1 96.5 455 PHE A N 1
ATOM 3608 C CA . PHE A 1 455 ? 6.09 -13.086 -23.344 1 96.5 455 PHE A CA 1
ATOM 3609 C C . PHE A 1 455 ? 6.75 -14.398 -22.938 1 96.5 455 PHE A C 1
ATOM 3611 O O . PHE A 1 455 ? 7.254 -15.133 -23.781 1 96.5 455 PHE A O 1
ATOM 3618 N N . ILE A 1 456 ? 6.742 -14.773 -21.672 1 97 456 ILE A N 1
ATOM 3619 C CA . ILE A 1 456 ? 7.449 -15.945 -21.172 1 97 456 ILE A CA 1
ATOM 3620 C C . ILE A 1 456 ? 6.922 -17.203 -21.875 1 97 456 ILE A C 1
ATOM 3622 O O . ILE A 1 456 ? 7.703 -18.031 -22.344 1 97 456 ILE A O 1
ATOM 3626 N N . PRO A 1 457 ? 5.602 -17.391 -22.016 1 95.69 457 PRO A N 1
ATOM 3627 C CA . PRO A 1 457 ? 5.113 -18.625 -22.656 1 95.69 457 PRO A CA 1
ATOM 3628 C C . PRO A 1 457 ? 5.59 -18.766 -24.094 1 95.69 457 PRO A C 1
ATOM 3630 O O . PRO A 1 457 ? 5.723 -19.891 -24.594 1 95.69 457 PRO A O 1
ATOM 3633 N N . LEU A 1 458 ? 5.898 -17.688 -24.734 1 95.38 458 LEU A N 1
ATOM 3634 C CA . LEU A 1 458 ? 6.328 -17.719 -26.141 1 95.38 458 LEU A CA 1
ATOM 3635 C C . LEU A 1 458 ? 7.77 -18.203 -26.25 1 95.38 458 LEU A C 1
ATOM 3637 O O . LEU A 1 458 ? 8.258 -18.438 -27.359 1 95.38 458 LEU A O 1
ATOM 3641 N N . THR A 1 459 ? 8.438 -18.344 -25.141 1 96.19 459 THR A N 1
ATOM 3642 C CA . THR A 1 459 ? 9.82 -18.828 -25.109 1 96.19 459 THR A CA 1
ATOM 3643 C C . THR A 1 459 ? 9.867 -20.297 -24.703 1 96.19 459 THR A C 1
ATOM 3645 O O . THR A 1 459 ? 10.891 -20.781 -24.219 1 96.19 459 THR A O 1
ATOM 3648 N N . SER A 1 460 ? 8.883 -21.109 -24.938 1 95.06 460 SER A N 1
ATOM 3649 C CA . SER A 1 460 ? 8.766 -22.484 -24.438 1 95.06 460 SER A CA 1
ATOM 3650 C C . SER A 1 460 ? 9.477 -23.469 -25.359 1 95.06 460 SER A C 1
ATOM 3652 O O . SER A 1 460 ? 9.578 -24.656 -25.062 1 95.06 460 SER A O 1
ATOM 3654 N N . VAL A 1 461 ? 10 -23.031 -26.547 1 94.44 461 VAL A N 1
ATOM 3655 C CA . VAL A 1 461 ? 10.75 -23.891 -27.453 1 94.44 461 VAL A CA 1
ATOM 3656 C C . VAL A 1 461 ? 12.234 -23.859 -27.109 1 94.44 461 VAL A C 1
ATOM 3658 O O . VAL A 1 461 ? 12.789 -22.797 -26.859 1 94.44 461 VAL A O 1
ATOM 3661 N N . PRO A 1 462 ? 12.859 -25.047 -27.062 1 94.19 462 PRO A N 1
ATOM 3662 C CA . PRO A 1 462 ? 14.25 -25.109 -26.609 1 94.19 462 PRO A CA 1
ATOM 3663 C C . PRO A 1 462 ? 15.234 -24.609 -27.672 1 94.19 462 PRO A C 1
ATOM 3665 O O . PRO A 1 462 ? 15.969 -25.406 -28.25 1 94.19 462 PRO A O 1
ATOM 3668 N N . THR A 1 463 ? 15.305 -23.312 -27.906 1 94.69 463 THR A N 1
ATOM 3669 C CA . THR A 1 463 ? 16.266 -22.656 -28.781 1 94.69 463 THR A CA 1
ATOM 3670 C C . THR A 1 463 ? 17.141 -21.688 -27.984 1 94.69 463 THR A C 1
ATOM 3672 O O . THR A 1 463 ? 16.797 -21.328 -26.859 1 94.69 463 THR A O 1
ATOM 3675 N N . ARG A 1 464 ? 18.281 -21.375 -28.531 1 94.88 464 ARG A N 1
ATOM 3676 C CA . ARG A 1 464 ? 19.188 -20.453 -27.859 1 94.88 464 ARG A CA 1
ATOM 3677 C C . ARG A 1 464 ? 18.531 -19.094 -27.641 1 94.88 464 ARG A C 1
ATOM 3679 O O . ARG A 1 464 ? 18.578 -18.547 -26.547 1 94.88 464 ARG A O 1
ATOM 3686 N N . PRO A 1 465 ? 17.828 -18.578 -28.609 1 94.69 465 PRO A N 1
ATOM 3687 C CA . PRO A 1 465 ? 17.125 -17.328 -28.359 1 94.69 465 PRO A CA 1
ATOM 3688 C C . PRO A 1 465 ? 16.062 -17.438 -27.281 1 94.69 465 PRO A C 1
ATOM 3690 O O . PRO A 1 465 ? 15.906 -16.531 -26.469 1 94.69 465 PRO A O 1
ATOM 3693 N N . SER A 1 466 ? 15.367 -18.531 -27.234 1 96.5 466 SER A N 1
ATOM 3694 C CA . SER A 1 466 ? 14.375 -18.734 -26.172 1 96.5 466 SER A CA 1
ATOM 3695 C C . SER A 1 466 ? 15.031 -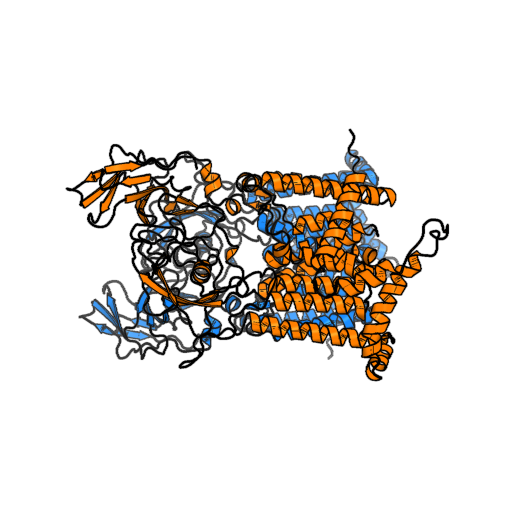18.703 -24.797 1 96.5 466 SER A C 1
ATOM 3697 O O . SER A 1 466 ? 14.477 -18.125 -23.859 1 96.5 466 SER A O 1
ATOM 3699 N N . ALA A 1 467 ? 16.188 -19.344 -24.719 1 97.56 467 ALA A N 1
ATOM 3700 C CA . ALA A 1 467 ? 16.922 -19.344 -23.469 1 97.56 467 ALA A CA 1
ATOM 3701 C C . ALA A 1 467 ? 17.328 -17.938 -23.047 1 97.56 467 ALA A C 1
ATOM 3703 O O . ALA A 1 467 ? 17.109 -17.547 -21.891 1 97.56 467 ALA A O 1
ATOM 3704 N N . ILE A 1 468 ? 17.797 -17.156 -23.953 1 97.44 468 ILE A N 1
ATOM 3705 C CA . ILE A 1 468 ? 18.25 -15.789 -23.703 1 97.44 468 ILE A CA 1
ATOM 3706 C C . ILE A 1 468 ? 17.062 -14.922 -23.297 1 97.44 468 ILE A C 1
ATOM 3708 O O . ILE A 1 468 ? 17.125 -14.195 -22.297 1 97.44 468 ILE A O 1
ATOM 3712 N N . PHE A 1 469 ? 15.977 -15.109 -23.984 1 97 469 PHE A N 1
ATOM 3713 C CA . PHE A 1 469 ? 14.805 -14.266 -23.766 1 97 469 PHE A CA 1
ATOM 3714 C C . PHE A 1 469 ? 14.141 -14.609 -22.438 1 97 469 PHE A C 1
ATOM 3716 O O . PHE A 1 469 ? 13.797 -13.719 -21.656 1 97 469 PHE A O 1
ATOM 3723 N N . GLN A 1 470 ? 13.961 -15.867 -22.172 1 97.56 470 GLN A N 1
ATOM 3724 C CA . GLN A 1 470 ? 13.227 -16.219 -20.953 1 97.56 470 GLN A CA 1
ATOM 3725 C C . GLN A 1 470 ? 14.031 -15.875 -19.703 1 97.56 470 GLN A C 1
ATOM 3727 O O . GLN A 1 470 ? 13.461 -15.516 -18.672 1 97.56 470 GLN A O 1
ATOM 3732 N N . SER A 1 471 ? 15.367 -15.961 -19.812 1 98.31 471 SER A N 1
ATOM 3733 C CA . SER A 1 471 ? 16.188 -15.586 -18.672 1 98.31 471 SER A CA 1
ATOM 3734 C C . SER A 1 471 ? 16.172 -14.078 -18.438 1 98.31 471 SER A C 1
ATOM 3736 O O . SER A 1 471 ? 16.094 -13.617 -17.297 1 98.31 471 SER A O 1
ATOM 3738 N N . PHE A 1 472 ? 16.266 -13.328 -19.531 1 97.94 472 PHE A N 1
ATOM 3739 C CA . PHE A 1 472 ? 16.156 -11.883 -19.422 1 97.94 472 PHE A CA 1
ATOM 3740 C C . PHE A 1 472 ? 14.797 -11.484 -18.844 1 97.94 472 PHE A C 1
ATOM 3742 O O . PHE A 1 472 ? 14.711 -10.633 -17.969 1 97.94 472 PHE A O 1
ATOM 3749 N N . LEU A 1 473 ? 13.727 -12.047 -19.375 1 98.31 473 LEU A N 1
ATOM 3750 C CA . LEU A 1 473 ? 12.367 -11.75 -18.938 1 98.31 473 LEU A CA 1
ATOM 3751 C C . LEU A 1 473 ? 12.172 -12.086 -17.469 1 98.31 473 LEU A C 1
ATOM 3753 O O . LEU A 1 473 ? 11.492 -11.359 -16.734 1 98.31 473 LEU A O 1
ATOM 3757 N N . LEU A 1 474 ? 12.75 -13.219 -17.016 1 98.75 474 LEU A N 1
ATOM 3758 C CA . LEU A 1 474 ? 12.688 -13.555 -15.586 1 98.75 474 LEU A CA 1
ATOM 3759 C C . LEU A 1 474 ? 13.305 -12.438 -14.75 1 98.75 474 LEU A C 1
ATOM 3761 O O . LEU A 1 474 ? 12.727 -12.016 -13.75 1 98.75 474 LEU A O 1
ATOM 3765 N N . GLY A 1 475 ? 14.469 -11.992 -15.195 1 98.69 475 GLY A N 1
ATOM 3766 C CA . GLY A 1 475 ? 15.109 -10.883 -14.5 1 98.69 475 GLY A CA 1
ATOM 3767 C C . GLY A 1 475 ? 14.273 -9.617 -14.508 1 98.69 475 GLY A C 1
ATOM 3768 O O . GLY A 1 475 ? 14.164 -8.938 -13.484 1 98.69 475 GLY A O 1
ATOM 3769 N N . MET A 1 476 ? 13.703 -9.328 -15.602 1 97.69 476 MET A N 1
ATOM 3770 C CA . MET A 1 476 ? 12.852 -8.148 -15.75 1 97.69 476 MET A CA 1
ATOM 3771 C C . MET A 1 476 ? 11.656 -8.219 -14.812 1 97.69 476 MET A C 1
ATOM 3773 O O . MET A 1 476 ? 11.281 -7.223 -14.195 1 97.69 476 MET A O 1
ATOM 3777 N N . ILE A 1 477 ? 11.039 -9.383 -14.695 1 98.56 477 ILE A N 1
ATOM 3778 C CA . ILE A 1 477 ? 9.914 -9.594 -13.789 1 98.56 477 ILE A CA 1
ATOM 3779 C C . ILE A 1 477 ? 10.375 -9.383 -12.344 1 98.56 477 ILE A C 1
ATOM 3781 O O . ILE A 1 477 ? 9.688 -8.727 -11.562 1 98.56 477 ILE A O 1
ATOM 3785 N N . GLN A 1 478 ? 11.523 -9.938 -12.047 1 98.75 478 GLN A N 1
ATOM 3786 C CA . GLN A 1 478 ? 12.07 -9.805 -10.695 1 98.75 478 GLN A CA 1
ATOM 3787 C C . GLN A 1 478 ? 12.367 -8.344 -10.367 1 98.75 478 GLN A C 1
ATOM 3789 O O . GLN A 1 478 ? 12.102 -7.887 -9.258 1 98.75 478 GLN A O 1
ATOM 3794 N N . ASN A 1 479 ? 12.914 -7.617 -11.312 1 98.06 479 ASN A N 1
ATOM 3795 C CA . ASN A 1 479 ? 13.195 -6.199 -11.117 1 98.06 479 ASN A CA 1
ATOM 3796 C C . ASN A 1 479 ? 11.93 -5.406 -10.812 1 98.06 479 ASN A C 1
ATOM 3798 O O . ASN A 1 479 ? 11.898 -4.613 -9.875 1 98.06 479 ASN A O 1
ATOM 3802 N N . GLY A 1 480 ? 10.898 -5.648 -11.586 1 96.94 480 GLY A N 1
ATOM 3803 C CA . GLY A 1 480 ? 9.641 -4.945 -11.406 1 96.94 480 GLY A CA 1
ATOM 3804 C C . GLY A 1 480 ? 8.938 -5.305 -10.109 1 96.94 480 GLY A C 1
ATOM 3805 O O . GLY A 1 480 ? 8.555 -4.422 -9.336 1 96.94 480 GLY A O 1
ATOM 3806 N N . VAL A 1 481 ? 8.797 -6.574 -9.82 1 98 481 VAL A N 1
ATOM 3807 C CA . VAL A 1 481 ? 8.062 -7.047 -8.648 1 98 481 VAL A CA 1
ATOM 3808 C C . VAL A 1 481 ? 8.844 -6.715 -7.379 1 98 481 VAL A C 1
ATOM 3810 O O . VAL A 1 481 ? 8.258 -6.348 -6.359 1 98 481 VAL A O 1
ATOM 3813 N N . GLY A 1 482 ? 10.172 -6.836 -7.469 1 97.75 482 GLY A N 1
ATOM 3814 C CA . GLY A 1 482 ? 11 -6.551 -6.309 1 97.75 482 GLY A CA 1
ATOM 3815 C C . GLY A 1 482 ? 10.93 -5.102 -5.867 1 97.75 482 GLY A C 1
ATOM 3816 O O . GLY A 1 482 ? 10.883 -4.812 -4.668 1 97.75 482 GLY A O 1
ATOM 3817 N N . ARG A 1 483 ? 10.906 -4.242 -6.828 1 95.88 483 ARG A N 1
ATOM 3818 C CA . ARG A 1 483 ? 10.93 -2.814 -6.516 1 95.88 483 ARG A CA 1
ATOM 3819 C C . ARG A 1 483 ? 9.523 -2.287 -6.25 1 95.88 483 ARG A C 1
ATOM 3821 O O . ARG A 1 483 ? 9.305 -1.554 -5.285 1 95.88 483 ARG A O 1
ATOM 3828 N N . TRP A 1 484 ? 8.555 -2.699 -7.07 1 94.44 484 TRP A N 1
ATOM 3829 C CA . TRP A 1 484 ? 7.258 -2.033 -7.047 1 94.44 484 TRP A CA 1
ATOM 3830 C C . TRP A 1 484 ? 6.148 -3.016 -6.688 1 94.44 484 TRP A C 1
ATOM 3832 O O . TRP A 1 484 ? 4.965 -2.711 -6.844 1 94.44 484 TRP A O 1
ATOM 3842 N N . SER A 1 485 ? 6.539 -4.199 -6.23 1 96.81 485 SER A N 1
ATOM 3843 C CA . SER A 1 485 ? 5.531 -5.223 -5.965 1 96.81 485 SER A CA 1
ATOM 3844 C C . SER A 1 485 ? 4.637 -5.445 -7.184 1 96.81 485 SER A C 1
ATOM 3846 O O . SER A 1 485 ? 5.078 -5.277 -8.32 1 96.81 485 SER A O 1
ATOM 3848 N N . PHE A 1 486 ? 3.521 -6.023 -7.02 1 97.12 486 PHE A N 1
ATOM 3849 C CA . PHE A 1 486 ? 2.602 -6.281 -8.125 1 97.12 486 PHE A CA 1
ATOM 3850 C C . PHE A 1 486 ? 1.721 -5.066 -8.383 1 97.12 486 PHE A C 1
ATOM 3852 O O . PHE A 1 486 ? 0.505 -5.117 -8.188 1 97.12 486 PHE A O 1
ATOM 3859 N N . ALA A 1 487 ? 2.375 -4.055 -8.922 1 94.75 487 ALA A N 1
ATOM 3860 C CA . ALA A 1 487 ? 1.642 -2.838 -9.266 1 94.75 487 ALA A CA 1
ATOM 3861 C C . ALA A 1 487 ? 0.489 -3.145 -10.219 1 94.75 487 ALA A C 1
ATOM 3863 O O . ALA A 1 487 ? 0.631 -3.959 -11.133 1 94.75 487 ALA A O 1
ATOM 3864 N N . SER A 1 488 ? -0.617 -2.457 -10.055 1 95.44 488 SER A N 1
ATOM 3865 C CA . SER A 1 488 ? -1.849 -2.76 -10.773 1 95.44 488 SER A CA 1
ATOM 3866 C C . SER A 1 488 ? -1.724 -2.41 -12.25 1 95.44 488 SER A C 1
ATOM 3868 O O . SER A 1 488 ? -1.115 -1.399 -12.609 1 95.44 488 SER A O 1
ATOM 3870 N N . ILE A 1 489 ? -2.301 -3.217 -13.062 1 94.94 489 ILE A N 1
ATOM 3871 C CA . ILE A 1 489 ? -2.344 -2.977 -14.5 1 94.94 489 ILE A CA 1
ATOM 3872 C C . ILE A 1 489 ? -3.281 -1.811 -14.805 1 94.94 489 ILE A C 1
ATOM 3874 O O . ILE A 1 489 ? -3.152 -1.153 -15.836 1 94.94 489 ILE A O 1
ATOM 3878 N N . VAL A 1 490 ? -4.23 -1.629 -13.906 1 93.69 490 VAL A N 1
ATOM 3879 C CA . VAL A 1 490 ? -5.188 -0.538 -14.047 1 93.69 490 VAL A CA 1
ATOM 3880 C C . VAL A 1 490 ? -4.945 0.506 -12.961 1 93.69 490 VAL A C 1
ATOM 3882 O O . VAL A 1 490 ? -4.918 0.178 -11.773 1 93.69 490 VAL A O 1
ATOM 3885 N N . GLU A 1 491 ? -4.703 1.7 -13.328 1 89.31 491 GLU A N 1
ATOM 3886 C CA . GLU A 1 491 ? -4.492 2.795 -12.391 1 89.31 491 GLU A CA 1
ATOM 3887 C C . GLU A 1 491 ? -5.469 3.941 -12.648 1 89.31 491 GLU A C 1
ATOM 3889 O O . GLU A 1 491 ? -5.824 4.211 -13.797 1 89.31 491 GLU A O 1
ATOM 3894 N N . ARG A 1 492 ? -5.863 4.562 -11.578 1 87.38 492 ARG A N 1
ATOM 3895 C CA . ARG A 1 492 ? -6.73 5.723 -11.734 1 87.38 492 ARG A CA 1
ATOM 3896 C C . ARG A 1 492 ? -5.996 6.871 -12.422 1 87.38 492 ARG A C 1
ATOM 3898 O O . ARG A 1 492 ? -4.82 7.117 -12.141 1 87.38 492 ARG A O 1
ATOM 3905 N N . THR A 1 493 ? -6.637 7.543 -13.188 1 77.31 493 THR A N 1
ATOM 3906 C CA . THR A 1 493 ? -6.051 8.641 -13.945 1 77.31 493 THR A CA 1
ATOM 3907 C C . THR A 1 493 ? -5.52 9.727 -13.016 1 77.31 493 THR A C 1
ATOM 3909 O O . THR A 1 493 ? -4.457 10.297 -13.258 1 77.31 493 THR A O 1
ATOM 3912 N N . GLN A 1 494 ? -6.199 9.969 -11.844 1 69.31 494 GLN A N 1
ATOM 3913 C CA . GLN A 1 494 ? -5.801 11.008 -10.898 1 69.31 494 GLN A CA 1
ATOM 3914 C C . GLN A 1 494 ? -4.504 10.641 -10.188 1 69.31 494 GLN A C 1
ATOM 3916 O O . GLN A 1 494 ? -3.725 11.516 -9.812 1 69.31 494 GLN A O 1
ATOM 3921 N N . GLU A 1 495 ? -4.293 9.375 -10.062 1 67.5 495 GLU A N 1
ATOM 3922 C CA . GLU A 1 495 ? -3.084 8.906 -9.398 1 67.5 495 GLU A CA 1
ATOM 3923 C C . GLU A 1 495 ? -1.865 9.047 -10.305 1 67.5 495 GLU A C 1
ATOM 3925 O O . GLU A 1 495 ? -0.745 9.234 -9.828 1 67.5 495 GLU A O 1
ATOM 3930 N N . VAL A 1 496 ? -2.1 8.984 -11.547 1 64.19 496 VAL A N 1
ATOM 3931 C CA . VAL A 1 496 ? -0.999 9 -12.5 1 64.19 496 VAL A CA 1
ATOM 3932 C C . VAL A 1 496 ? -0.642 10.438 -12.859 1 64.19 496 VAL A C 1
ATOM 3934 O O . VAL A 1 496 ? 0.537 10.797 -12.906 1 64.19 496 VAL A O 1
ATOM 3937 N N . PHE A 1 497 ? -1.603 11.211 -13.086 1 62.22 497 PHE A N 1
ATOM 3938 C CA . PHE A 1 497 ? -1.329 12.539 -13.625 1 62.22 497 PHE A CA 1
ATOM 3939 C C . PHE A 1 497 ? -1.56 13.617 -12.57 1 62.22 497 PHE A C 1
ATOM 3941 O O . PHE A 1 497 ? -1.227 14.781 -12.773 1 62.22 497 PHE A O 1
ATOM 3948 N N . GLY A 1 498 ? -1.665 13.102 -11.297 1 54.66 498 GLY A N 1
ATOM 3949 C CA . GLY A 1 498 ? -1.999 14.086 -10.281 1 54.66 498 GLY A CA 1
ATOM 3950 C C . GLY A 1 498 ? -3.303 14.812 -10.555 1 54.66 498 GLY A C 1
ATOM 3951 O O . GLY A 1 498 ? -3.955 14.555 -11.57 1 54.66 498 GLY A O 1
ATOM 3952 N N . ASP A 1 499 ? -3.898 15.414 -9.555 1 47.75 499 ASP A N 1
ATOM 3953 C CA . ASP A 1 499 ? -5.156 16.141 -9.648 1 47.75 499 ASP A CA 1
ATOM 3954 C C . ASP A 1 499 ? -5.129 17.141 -10.805 1 47.75 499 ASP A C 1
ATOM 3956 O O . ASP A 1 499 ? -6.172 17.656 -11.211 1 47.75 499 ASP A O 1
ATOM 3960 N N . ASP A 1 500 ? -3.979 17.422 -11.156 1 47.19 500 ASP A N 1
ATOM 3961 C CA . ASP A 1 500 ? -3.814 18.484 -12.125 1 47.19 500 ASP A CA 1
ATOM 3962 C C . ASP A 1 500 ? -4.344 18.078 -13.5 1 47.19 500 ASP A C 1
ATOM 3964 O O . ASP A 1 500 ? -4.758 18.922 -14.289 1 47.19 500 ASP A O 1
ATOM 3968 N N . TYR A 1 501 ? -4.246 16.859 -13.812 1 45.69 501 TYR A N 1
ATOM 3969 C CA . TYR A 1 501 ? -4.504 16.453 -15.188 1 45.69 501 TYR A CA 1
ATOM 3970 C C . TYR A 1 501 ? -5.977 16.625 -15.539 1 45.69 501 TYR A C 1
ATOM 3972 O O . TYR A 1 501 ? -6.312 16.984 -16.672 1 45.69 501 TYR A O 1
ATOM 3980 N N . GLU A 1 502 ? -6.809 16.156 -14.688 1 45.66 502 GLU A N 1
ATOM 3981 C CA . GLU A 1 502 ? -8.211 16.422 -15 1 45.66 502 GLU A CA 1
ATOM 3982 C C . GLU A 1 502 ? -8.508 17.906 -15 1 45.66 502 GLU A C 1
ATOM 3984 O O . GLU A 1 502 ? -9.344 18.391 -15.773 1 45.66 502 GLU A O 1
ATOM 3989 N N . LEU A 1 503 ? -7.902 18.531 -14.016 1 42.78 503 LEU A N 1
ATOM 3990 C CA . LEU A 1 503 ? -8.141 19.969 -13.961 1 42.78 503 LEU A CA 1
ATOM 3991 C C . LEU A 1 503 ? -7.426 20.672 -15.102 1 42.78 503 LEU A C 1
ATOM 3993 O O . LEU A 1 503 ? -7.719 21.844 -15.398 1 42.78 503 LEU A O 1
ATOM 3997 N N . GLY A 1 504 ? -6.293 20.203 -15.453 1 42.75 504 GLY A N 1
ATOM 3998 C CA . GLY A 1 504 ? -5.711 20.891 -16.594 1 42.75 504 GLY A CA 1
ATOM 3999 C C . GLY A 1 504 ? -6.676 21.062 -17.75 1 42.75 504 GLY A C 1
ATOM 4000 O O . GLY A 1 504 ? -6.363 21.75 -18.719 1 42.75 504 GLY A O 1
ATOM 4001 N N . ARG A 1 505 ? -7.543 20.062 -17.766 1 40.72 505 ARG A N 1
ATOM 4002 C CA . ARG A 1 505 ? -8.43 20.422 -18.859 1 40.72 505 ARG A CA 1
ATOM 4003 C C . ARG A 1 505 ? -9.242 21.672 -18.516 1 40.72 505 ARG A C 1
ATOM 4005 O O . ARG A 1 505 ? -9.844 22.297 -19.391 1 40.72 505 ARG A O 1
ATOM 4012 N N . SER A 1 506 ? -9.594 21.734 -17.219 1 42.31 506 SER A N 1
ATOM 4013 C CA . SER A 1 506 ? -10.273 23.016 -17.078 1 42.31 506 SER A CA 1
ATOM 4014 C C . SER A 1 506 ? -9.266 24.156 -17.016 1 42.31 506 SER A C 1
ATOM 4016 O O . SER A 1 506 ? -8.492 24.266 -16.062 1 42.31 506 SER A O 1
ATOM 4018 N N . GLY A 1 507 ? -8.531 24.438 -17.828 1 50.03 507 GLY A N 1
ATOM 4019 C CA . GLY A 1 507 ? -7.699 25.516 -18.344 1 50.03 507 GLY A CA 1
ATOM 4020 C C . GLY A 1 507 ? -7.68 26.734 -17.453 1 50.03 507 GLY A C 1
ATOM 4021 O O . GLY A 1 507 ? -7.027 27.734 -17.766 1 50.03 507 GLY A O 1
ATOM 4022 N N . SER A 1 508 ? -8.492 27.078 -16.453 1 65.38 508 SER A N 1
ATOM 4023 C CA . SER A 1 508 ? -8.562 28.516 -16.234 1 65.38 508 SER A CA 1
ATOM 4024 C C . SER A 1 508 ? -7.793 28.922 -14.977 1 65.38 508 SER A C 1
ATOM 4026 O O . SER A 1 508 ? -8.07 28.422 -13.883 1 65.38 508 SER A O 1
ATOM 4028 N N . VAL A 1 509 ? -6.457 29.031 -15.031 1 79.31 509 VAL A N 1
ATOM 4029 C CA . VAL A 1 509 ? -5.734 29.734 -13.977 1 79.31 509 VAL A CA 1
ATOM 4030 C C . VAL A 1 509 ? -6.188 31.188 -13.938 1 79.31 509 VAL A C 1
ATOM 4032 O O . VAL A 1 509 ? -6.59 31.766 -14.953 1 79.31 509 VAL A O 1
ATOM 4035 N N . PRO A 1 510 ? -6.195 31.641 -12.766 1 85.44 510 PRO A N 1
ATOM 4036 C CA . PRO A 1 510 ? -6.52 33.062 -12.703 1 85.44 510 PRO A CA 1
ATOM 4037 C C . PRO A 1 510 ? -5.547 33.938 -13.5 1 85.44 510 PRO A C 1
ATOM 4039 O O . PRO A 1 510 ? -4.359 33.594 -13.586 1 85.44 510 PRO A O 1
ATOM 4042 N N . GLU A 1 511 ? -6.156 34.969 -14.062 1 85.25 511 GLU A N 1
ATOM 4043 C CA . GLU A 1 511 ? -5.32 35.875 -14.836 1 85.25 511 GLU A CA 1
ATOM 4044 C C . GLU A 1 511 ? -4.934 37.094 -14.016 1 85.25 511 GLU A C 1
ATOM 4046 O O . GLU A 1 511 ? -5.785 37.719 -13.359 1 85.25 511 GLU A O 1
ATOM 4051 N N . LEU A 1 512 ? -3.646 37.344 -14.031 1 90.25 512 LEU A N 1
ATOM 4052 C CA . LEU A 1 512 ? -3.137 38.562 -13.367 1 90.25 512 LEU A CA 1
ATOM 4053 C C . LEU A 1 512 ? -3.488 39.812 -14.172 1 90.25 512 LEU A C 1
ATOM 4055 O O . LEU A 1 512 ? -3.262 39.844 -15.383 1 90.25 512 LEU A O 1
ATOM 4059 N N . ASP A 1 513 ? -4.113 40.781 -13.516 1 89.88 513 ASP A N 1
ATOM 4060 C CA . ASP A 1 513 ? -4.379 42.062 -14.141 1 89.88 513 ASP A CA 1
ATOM 4061 C C . ASP A 1 513 ? -3.195 43 -13.953 1 89.88 513 ASP A C 1
ATOM 4063 O O . ASP A 1 513 ? -3.148 43.781 -12.984 1 89.88 513 ASP A O 1
ATOM 4067 N N . VAL A 1 514 ? -2.387 43.062 -14.891 1 89.81 514 VAL A N 1
ATOM 4068 C CA . VAL A 1 514 ? -1.141 43.844 -14.797 1 89.81 514 VAL A CA 1
ATOM 4069 C C . VAL A 1 514 ? -1.444 45.344 -14.781 1 89.81 514 VAL A C 1
ATOM 4071 O O . VAL A 1 514 ? -0.691 46.125 -14.195 1 89.81 514 VAL A O 1
ATOM 4074 N N . SER A 1 515 ? -2.531 45.719 -15.352 1 88 515 SER A N 1
ATOM 4075 C CA . SER A 1 515 ? -2.869 47.125 -15.453 1 88 515 SER A CA 1
ATOM 4076 C C . SER A 1 515 ? -3.285 47.688 -14.094 1 88 515 SER A C 1
ATOM 4078 O O . SER A 1 515 ? -3.094 48.875 -13.828 1 88 515 SER A O 1
ATOM 4080 N N . ARG A 1 516 ? -3.785 46.844 -13.312 1 91.62 516 ARG A N 1
ATOM 4081 C CA . ARG A 1 516 ? -4.266 47.312 -12.016 1 91.62 516 ARG A CA 1
ATOM 4082 C C . ARG A 1 516 ? -3.324 46.906 -10.891 1 91.62 516 ARG A C 1
ATOM 4084 O O . ARG A 1 516 ? -3.602 47.125 -9.719 1 91.62 516 ARG A O 1
ATOM 4091 N N . SER A 1 517 ? -2.252 46.25 -11.305 1 92.56 517 SER A N 1
ATOM 4092 C CA . SER A 1 517 ? -1.268 45.812 -10.32 1 92.56 517 SER A CA 1
ATOM 4093 C C . SER A 1 517 ? -0.016 46.688 -10.367 1 92.56 517 SER A C 1
ATOM 4095 O O . SER A 1 517 ? 0.419 47.094 -11.445 1 92.56 517 SER A O 1
ATOM 4097 N N . GLY A 1 518 ? 0.515 46.969 -9.211 1 89.31 518 GLY A N 1
ATOM 4098 C CA . GLY A 1 518 ? 1.709 47.812 -9.156 1 89.31 518 GLY A CA 1
ATOM 4099 C C . GLY A 1 518 ? 2.049 48.281 -7.75 1 89.31 518 GLY A C 1
ATOM 4100 O O . GLY A 1 518 ? 1.413 47.844 -6.785 1 89.31 518 GLY A O 1
ATOM 4101 N N . LEU A 1 519 ? 3.121 49.094 -7.727 1 89.69 519 LEU A N 1
ATOM 4102 C CA . LEU A 1 519 ? 3.582 49.594 -6.441 1 89.69 519 LEU A CA 1
ATOM 4103 C C . LEU A 1 519 ? 2.611 50.625 -5.887 1 89.69 519 LEU A C 1
ATOM 4105 O O . LEU A 1 519 ? 2.072 51.438 -6.641 1 89.69 519 LEU A O 1
ATOM 4109 N N . ILE A 1 520 ? 2.424 50.438 -4.617 1 86.88 520 ILE A N 1
ATOM 4110 C CA . ILE A 1 520 ? 1.552 51.406 -3.953 1 86.88 520 ILE A CA 1
ATOM 4111 C C . ILE A 1 520 ? 2.244 51.969 -2.707 1 86.88 520 ILE A C 1
ATOM 4113 O O . ILE A 1 520 ? 3.312 51.469 -2.32 1 86.88 520 ILE A O 1
ATOM 4117 N N . SER A 1 521 ? 1.564 52.906 -1.987 1 82.5 521 SER A N 1
ATOM 4118 C CA . SER A 1 521 ? 2.012 53.5 -0.729 1 82.5 521 SER A CA 1
ATOM 4119 C C . SER A 1 521 ? 3.48 53.906 -0.798 1 82.5 521 SER A C 1
ATOM 4121 O O . SER A 1 521 ? 4.27 53.531 0.077 1 82.5 521 SER A O 1
ATOM 4123 N N . ASN A 1 522 ? 3.902 54.594 -1.787 1 79 522 ASN A N 1
ATOM 4124 C CA . ASN A 1 522 ? 5.242 55.125 -1.994 1 79 522 ASN A CA 1
ATOM 4125 C C . ASN A 1 522 ? 6.289 54.031 -2.039 1 79 522 ASN A C 1
ATOM 4127 O O . ASN A 1 522 ? 7.355 54.156 -1.438 1 79 522 ASN A O 1
ATOM 4131 N N . GLY A 1 523 ? 5.844 52.844 -2.498 1 76.31 523 GLY A N 1
ATOM 4132 C CA . GLY A 1 523 ? 6.809 51.781 -2.781 1 76.31 523 GLY A CA 1
ATOM 4133 C C . GLY A 1 523 ? 6.922 50.75 -1.665 1 76.31 523 GLY A C 1
ATOM 4134 O O . GLY A 1 523 ? 7.734 49.844 -1.743 1 76.31 523 GLY A O 1
ATOM 4135 N N . THR A 1 524 ? 6.152 50.875 -0.665 1 81.06 524 THR A N 1
ATOM 4136 C CA . THR A 1 524 ? 6.297 49.969 0.46 1 81.06 524 THR A CA 1
ATOM 4137 C C . THR A 1 524 ? 5.387 48.75 0.292 1 81.06 524 THR A C 1
ATOM 4139 O O . THR A 1 524 ? 5.512 47.75 1.024 1 81.06 524 THR A O 1
ATOM 4142 N N . GLY A 1 525 ? 4.598 48.906 -0.736 1 88.5 525 GLY A N 1
ATOM 4143 C CA . GLY A 1 525 ? 3.697 47.781 -0.976 1 88.5 525 GLY A CA 1
ATOM 4144 C C . GLY A 1 525 ? 3.484 47.5 -2.449 1 88.5 525 GLY A C 1
ATOM 4145 O O . GLY A 1 525 ? 3.547 48.406 -3.281 1 88.5 525 GLY A O 1
ATOM 4146 N N . LEU A 1 526 ? 3.355 46.281 -2.789 1 90.31 526 LEU A N 1
ATOM 4147 C CA . LEU A 1 526 ? 2.996 45.844 -4.133 1 90.31 526 LEU A CA 1
ATOM 4148 C C . LEU A 1 526 ? 1.59 45.25 -4.156 1 90.31 526 LEU A C 1
ATOM 4150 O O . LEU A 1 526 ? 1.329 44.25 -3.512 1 90.31 526 LEU A O 1
ATOM 4154 N N . ARG A 1 527 ? 0.708 45.906 -4.875 1 93.31 527 ARG A N 1
ATOM 4155 C CA . ARG A 1 527 ? -0.663 45.406 -5.016 1 93.31 527 ARG A CA 1
ATOM 4156 C C . ARG A 1 527 ? -0.794 44.469 -6.203 1 93.31 527 ARG A C 1
ATOM 4158 O O . ARG A 1 527 ? -0.361 44.812 -7.312 1 93.31 527 ARG A O 1
ATOM 4165 N N . ILE A 1 528 ? -1.304 43.344 -5.949 1 93.94 528 ILE A N 1
ATOM 4166 C CA . ILE A 1 528 ? -1.557 42.375 -6.992 1 93.94 528 ILE A CA 1
ATOM 4167 C C . ILE A 1 528 ? -3.062 42.219 -7.191 1 93.94 528 ILE A C 1
ATOM 4169 O O . ILE A 1 528 ? -3.791 41.875 -6.25 1 93.94 528 ILE A O 1
ATOM 4173 N N . VAL A 1 529 ? -3.496 42.438 -8.445 1 92.75 529 VAL A N 1
ATOM 4174 C CA . VAL A 1 529 ? -4.914 42.344 -8.789 1 92.75 529 VAL A CA 1
ATOM 4175 C C . VAL A 1 529 ? -5.133 41.219 -9.797 1 92.75 529 VAL A C 1
ATOM 4177 O O . VAL A 1 529 ? -4.312 41.031 -10.703 1 92.75 529 VAL A O 1
ATOM 4180 N N . TRP A 1 530 ? -6.129 40.406 -9.617 1 89.75 530 TRP A N 1
ATOM 4181 C CA . TRP A 1 530 ? -6.469 39.375 -10.57 1 89.75 530 TRP A CA 1
ATOM 4182 C C . TRP A 1 530 ? -7.918 39.5 -11.031 1 89.75 530 TRP A C 1
ATOM 4184 O O . TRP A 1 530 ? -8.688 40.281 -10.461 1 89.75 530 TRP A O 1
ATOM 4194 N N . GLY A 1 531 ? -8.109 38.906 -12.188 1 75.25 531 GLY A N 1
ATOM 4195 C CA . GLY A 1 531 ? -9.414 39.062 -12.82 1 75.25 531 GLY A CA 1
ATOM 4196 C C . GLY A 1 531 ? -10.523 38.375 -12.047 1 75.25 531 GLY A C 1
ATOM 4197 O O . GLY A 1 531 ? -10.32 37.906 -10.914 1 75.25 531 GLY A O 1
ATOM 4198 N N . LYS A 1 532 ? -11.711 38.344 -12.68 1 64.56 532 LYS A N 1
ATOM 4199 C CA . LYS A 1 532 ? -12.945 37.875 -12.078 1 64.56 532 LYS A CA 1
ATOM 4200 C C . LYS A 1 532 ? -12.82 36.406 -11.672 1 64.56 532 LYS A C 1
ATOM 4202 O O . LYS A 1 532 ? -12.242 35.594 -12.398 1 64.56 532 LYS A O 1
ATOM 4207 N N . ILE A 1 533 ? -12.93 36.281 -10.336 1 62.59 533 ILE A N 1
ATOM 4208 C CA . ILE A 1 533 ? -12.93 34.969 -9.664 1 62.59 533 ILE A CA 1
ATOM 4209 C C . ILE A 1 533 ? -14.023 34.094 -10.25 1 62.59 533 ILE A C 1
ATOM 4211 O O . ILE A 1 533 ? -15.172 34.531 -10.375 1 62.59 533 ILE A O 1
ATOM 4215 N N . SER A 1 534 ? -13.602 33.188 -11.039 1 58.5 534 SER A N 1
ATOM 4216 C CA . SER A 1 534 ? -14.516 32.188 -11.578 1 58.5 534 SER A CA 1
ATOM 4217 C C . SER A 1 534 ? -15.352 31.547 -10.469 1 58.5 534 SER A C 1
ATOM 4219 O O . SER A 1 534 ? -15.227 31.922 -9.297 1 58.5 534 SER A O 1
ATOM 4221 N N . GLU A 1 535 ? -16.016 30.516 -10.797 1 60.09 535 GLU A N 1
ATOM 4222 C CA . GLU A 1 535 ? -16.891 29.609 -10.039 1 60.09 535 GLU A CA 1
ATOM 4223 C C . GLU A 1 535 ? -16.156 28.984 -8.859 1 60.09 535 GLU A C 1
ATOM 4225 O O . GLU A 1 535 ? -16.797 28.484 -7.926 1 60.09 535 GLU A O 1
ATOM 4230 N N . ALA A 1 536 ? -14.875 29.094 -8.789 1 59 536 ALA A N 1
ATOM 4231 C CA . ALA A 1 536 ? -14.148 28.359 -7.762 1 59 536 ALA A CA 1
ATOM 4232 C C . ALA A 1 536 ? -14.203 29.078 -6.422 1 59 536 ALA A C 1
ATOM 4234 O O . ALA A 1 536 ? -14.039 28.469 -5.367 1 59 536 ALA A O 1
ATOM 4235 N N . GLY A 1 537 ? -14.508 30.25 -6.375 1 70.12 537 GLY A N 1
ATOM 4236 C CA . GLY A 1 537 ? -14.828 31.062 -5.203 1 70.12 537 GLY A CA 1
ATOM 4237 C C . GLY A 1 537 ? -13.602 31.672 -4.543 1 70.12 537 GLY A C 1
ATOM 4238 O O . GLY A 1 537 ? -13.711 32.656 -3.828 1 70.12 537 GLY A O 1
ATOM 4239 N N . SER A 1 538 ? -12.297 31.031 -4.625 1 84.94 538 SER A N 1
ATOM 4240 C CA . SER A 1 538 ? -11.125 31.594 -3.955 1 84.94 538 SER A CA 1
ATOM 4241 C C . SER A 1 538 ? -9.891 31.531 -4.844 1 84.94 538 SER A C 1
ATOM 4243 O O . SER A 1 538 ? -9.852 30.75 -5.797 1 84.94 538 SER A O 1
ATOM 4245 N N . VAL A 1 539 ? -8.953 32.5 -4.574 1 89 539 VAL A N 1
ATOM 4246 C CA . VAL A 1 539 ? -7.691 32.531 -5.316 1 89 539 VAL A CA 1
ATOM 4247 C C . VAL A 1 539 ? -6.52 32.438 -4.344 1 89 539 VAL A C 1
ATOM 4249 O O . VAL A 1 539 ? -6.57 33.031 -3.252 1 89 539 VAL A O 1
ATOM 4252 N N . GLY A 1 540 ? -5.57 31.656 -4.77 1 92.38 540 GLY A N 1
ATOM 4253 C CA . GLY A 1 540 ? -4.312 31.609 -4.047 1 92.38 540 GLY A CA 1
ATOM 4254 C C . GLY A 1 540 ? -3.203 32.375 -4.734 1 92.38 540 GLY A C 1
ATOM 4255 O O . GLY A 1 540 ? -3.09 32.375 -5.965 1 92.38 540 GLY A O 1
ATOM 4256 N N . LEU A 1 541 ? -2.432 33.156 -3.891 1 94.06 541 LEU A N 1
ATOM 4257 C CA . LEU A 1 541 ? -1.335 33.969 -4.402 1 94.06 541 LEU A CA 1
ATOM 4258 C C . LEU A 1 541 ? 0.009 33.469 -3.904 1 94.06 541 LEU A C 1
ATOM 4260 O O . LEU A 1 541 ? 0.246 33.406 -2.695 1 94.06 541 LEU A O 1
ATOM 4264 N N . MET A 1 542 ? 0.794 33.094 -4.848 1 95.56 542 MET A N 1
ATOM 4265 C CA . MET A 1 542 ? 2.174 32.719 -4.57 1 95.56 542 MET A CA 1
ATOM 4266 C C . MET A 1 542 ? 3.137 33.844 -4.895 1 95.56 542 MET A C 1
ATOM 4268 O O . MET A 1 542 ? 3.107 34.406 -5.996 1 95.56 542 MET A O 1
ATOM 4272 N N . VAL A 1 543 ? 3.908 34.188 -3.902 1 94.38 543 VAL A N 1
ATOM 4273 C CA . VAL A 1 543 ? 4.918 35.219 -4.074 1 94.38 543 VAL A CA 1
ATOM 4274 C C . VAL A 1 543 ? 6.301 34.656 -3.744 1 94.38 543 VAL A C 1
ATOM 4276 O O . VAL A 1 543 ? 6.535 34.188 -2.629 1 94.38 543 VAL A O 1
ATOM 4279 N N . ASP A 1 544 ? 7.195 34.75 -4.695 1 94.06 544 ASP A N 1
ATOM 4280 C CA . ASP A 1 544 ? 8.547 34.25 -4.508 1 94.06 544 ASP A CA 1
ATOM 4281 C C . ASP A 1 544 ? 8.523 32.812 -3.994 1 94.06 544 ASP A C 1
ATOM 4283 O O . ASP A 1 544 ? 9.203 32.5 -3.018 1 94.06 544 ASP A O 1
ATOM 4287 N N . ASP A 1 545 ? 7.609 32.031 -4.551 1 95.44 545 ASP A N 1
ATOM 4288 C CA . ASP A 1 545 ? 7.48 30.594 -4.367 1 95.44 545 ASP A CA 1
ATOM 4289 C C . ASP A 1 545 ? 6.914 30.266 -2.988 1 95.44 545 ASP A C 1
ATOM 4291 O O . ASP A 1 545 ? 7.016 29.125 -2.525 1 95.44 545 ASP A O 1
ATOM 4295 N N . VAL A 1 546 ? 6.391 31.219 -2.275 1 95.88 546 VAL A N 1
ATOM 4296 C CA . VAL A 1 546 ? 5.73 31.016 -0.991 1 95.88 546 VAL A CA 1
ATOM 4297 C C . VAL A 1 546 ? 4.27 31.453 -1.085 1 95.88 546 VAL A C 1
ATOM 4299 O O . VAL A 1 546 ? 3.971 32.562 -1.539 1 95.88 546 VAL A O 1
ATOM 4302 N N . LEU A 1 547 ? 3.424 30.578 -0.686 1 95.38 547 LEU A N 1
ATOM 4303 C CA . LEU A 1 547 ? 2.01 30.938 -0.652 1 95.38 547 LEU A CA 1
ATOM 4304 C C . LEU A 1 547 ? 1.741 32 0.398 1 95.38 547 LEU A C 1
ATOM 4306 O O . LEU A 1 547 ? 2.023 31.797 1.582 1 95.38 547 LEU A O 1
ATOM 4310 N N . ARG A 1 548 ? 1.143 33.094 -0.066 1 94.31 548 ARG A N 1
ATOM 4311 C CA . ARG A 1 548 ? 0.992 34.219 0.849 1 94.31 548 ARG A CA 1
ATOM 4312 C C . ARG A 1 548 ? -0.478 34.469 1.17 1 94.31 548 ARG A C 1
ATOM 4314 O O . ARG A 1 548 ? -0.803 35.031 2.215 1 94.31 548 ARG A O 1
ATOM 4321 N N . TYR A 1 549 ? -1.277 34.062 0.175 1 92.62 549 TYR A N 1
ATOM 4322 C CA . TYR A 1 549 ? -2.684 34.406 0.344 1 92.62 549 TYR A CA 1
ATOM 4323 C C . TYR A 1 549 ? -3.584 33.344 -0.313 1 92.62 549 TYR A C 1
ATOM 4325 O O . TYR A 1 549 ? -3.256 32.812 -1.379 1 92.62 549 TYR A O 1
ATOM 4333 N N . VAL A 1 550 ? -4.633 32.969 0.354 1 90.06 550 VAL A N 1
ATOM 4334 C CA . VAL A 1 550 ? -5.754 32.219 -0.197 1 90.06 550 VAL A CA 1
ATOM 4335 C C . VAL A 1 550 ? -7.07 32.844 0.273 1 90.06 550 VAL A C 1
ATOM 4337 O O . VAL A 1 550 ? -7.332 32.906 1.477 1 90.06 550 VAL A O 1
ATOM 4340 N N . GLY A 1 551 ? -7.852 33.281 -0.652 1 86.69 551 GLY A N 1
ATOM 4341 C CA . GLY A 1 551 ? -9.102 33.938 -0.253 1 86.69 551 GLY A CA 1
ATOM 4342 C C . GLY A 1 551 ? -9.961 34.344 -1.43 1 86.69 551 GLY A C 1
ATOM 4343 O O . GLY A 1 551 ? -9.625 34.062 -2.582 1 86.69 551 GLY A O 1
ATOM 4344 N N . ALA A 1 552 ? -11.07 35.031 -1.12 1 85.06 552 ALA A N 1
ATOM 4345 C CA . ALA A 1 552 ? -12.062 35.375 -2.133 1 85.06 552 ALA A CA 1
ATOM 4346 C C . ALA A 1 552 ? -11.852 36.812 -2.615 1 85.06 552 ALA A C 1
ATOM 4348 O O . ALA A 1 552 ? -12.516 37.281 -3.555 1 85.06 552 ALA A O 1
ATOM 4349 N N . GLU A 1 553 ? -10.914 37.5 -2.059 1 85.81 553 GLU A N 1
ATOM 4350 C CA . GLU A 1 553 ? -10.68 38.875 -2.465 1 85.81 553 GLU A CA 1
ATOM 4351 C C . GLU A 1 553 ? -10.133 38.938 -3.887 1 85.81 553 GLU A C 1
ATOM 4353 O O . GLU A 1 553 ? -9.656 37.938 -4.422 1 85.81 553 GLU A O 1
ATOM 4358 N N . GLU A 1 554 ? -10.281 40.156 -4.422 1 87.44 554 GLU A N 1
ATOM 4359 C CA . GLU A 1 554 ? -9.836 40.344 -5.805 1 87.44 554 GLU A CA 1
ATOM 4360 C C . GLU A 1 554 ? -8.422 40.906 -5.867 1 87.44 554 GLU A C 1
ATOM 4362 O O . GLU A 1 554 ? -7.859 41.062 -6.949 1 87.44 554 GLU A O 1
ATOM 4367 N N . SER A 1 555 ? -7.914 41.281 -4.73 1 90.19 555 SER A N 1
ATOM 4368 C CA . SER A 1 555 ? -6.57 41.844 -4.699 1 90.19 555 SER A CA 1
ATOM 4369 C C . SER A 1 555 ? -5.887 41.562 -3.363 1 90.19 555 SER A C 1
ATOM 4371 O O . SER A 1 555 ? -6.547 41.25 -2.375 1 90.19 555 SER A O 1
ATOM 4373 N N . PHE A 1 556 ? -4.598 41.656 -3.41 1 93.06 556 PHE A N 1
ATOM 4374 C CA . PHE A 1 556 ? -3.789 41.5 -2.209 1 93.06 556 PHE A CA 1
ATOM 4375 C C . PHE A 1 556 ? -2.551 42.375 -2.26 1 93.06 556 PHE A C 1
ATOM 4377 O O . PHE A 1 556 ? -1.951 42.562 -3.32 1 93.06 556 PHE A O 1
ATOM 4384 N N . VAL A 1 557 ? -2.254 42.938 -1.104 1 92.12 557 VAL A N 1
ATOM 4385 C CA . VAL A 1 557 ? -1.089 43.812 -1.03 1 92.12 557 VAL A CA 1
ATOM 4386 C C . VAL A 1 557 ? 0.043 43.094 -0.29 1 92.12 557 VAL A C 1
ATOM 4388 O O . VAL A 1 557 ? -0.136 42.656 0.842 1 92.12 557 VAL A O 1
ATOM 4391 N N . ILE A 1 558 ? 1.147 43.031 -0.876 1 89.69 558 ILE A N 1
ATOM 4392 C CA . ILE A 1 558 ? 2.346 42.438 -0.297 1 89.69 558 ILE A CA 1
ATOM 4393 C C . ILE A 1 558 ? 3.279 43.531 0.206 1 89.69 558 ILE A C 1
ATOM 4395 O O . ILE A 1 558 ? 3.623 44.438 -0.539 1 89.69 558 ILE A O 1
ATOM 4399 N N . PRO A 1 559 ? 3.635 43.312 1.41 1 84.69 559 PRO A N 1
ATOM 4400 C CA . PRO A 1 559 ? 4.645 44.281 1.861 1 84.69 559 PRO A CA 1
ATOM 4401 C C . PRO A 1 559 ? 6.004 44.031 1.205 1 84.69 559 PRO A C 1
ATOM 4403 O O . PRO A 1 559 ? 6.449 42.906 1.071 1 84.69 559 PRO A O 1
ATOM 4406 N N . ILE A 1 560 ? 6.508 44.938 0.544 1 75.75 560 ILE A N 1
ATOM 4407 C CA . ILE A 1 560 ? 7.816 44.812 -0.099 1 75.75 560 ILE A CA 1
ATOM 4408 C C . ILE A 1 560 ? 8.844 45.625 0.684 1 75.75 560 ILE A C 1
ATOM 4410 O O . ILE A 1 560 ? 8.562 46.75 1.107 1 75.75 560 ILE A O 1
ATOM 4414 N N . LEU A 1 561 ? 9.82 44.969 1.244 1 60.12 561 LEU A N 1
ATOM 4415 C CA . LEU A 1 561 ? 10.93 45.75 1.787 1 60.12 561 LEU A CA 1
ATOM 4416 C C . LEU A 1 561 ? 11.875 46.219 0.676 1 60.12 561 LEU A C 1
ATOM 4418 O O . LEU A 1 561 ? 12.438 45.375 -0.04 1 60.12 561 LEU A O 1
ATOM 4422 N N . ILE A 1 562 ? 11.852 47.438 0.191 1 51.59 562 ILE A N 1
ATOM 4423 C CA . ILE A 1 562 ? 12.422 48.094 -0.98 1 51.59 562 ILE A CA 1
ATOM 4424 C C . ILE A 1 562 ? 13.906 47.75 -1.098 1 51.59 562 ILE A C 1
ATOM 4426 O O . ILE A 1 562 ? 14.406 47.531 -2.199 1 51.59 562 ILE A O 1
ATOM 4430 N N . ASP A 1 563 ? 14.688 47.656 -0.131 1 54.5 563 ASP A N 1
ATOM 4431 C CA . ASP A 1 563 ? 16.109 47.844 -0.354 1 54.5 563 ASP A CA 1
ATOM 4432 C C . ASP A 1 563 ? 16.766 46.562 -0.892 1 54.5 563 ASP A C 1
ATOM 4434 O O . ASP A 1 563 ? 17.859 46.625 -1.478 1 54.5 563 ASP A O 1
ATOM 4438 N N . SER A 1 564 ? 16.125 45.438 -0.843 1 60.31 564 SER A N 1
ATOM 4439 C CA . SER A 1 564 ? 16.984 44.312 -1.175 1 60.31 564 SER A CA 1
ATOM 4440 C C . SER A 1 564 ? 16.344 43.406 -2.225 1 60.31 564 SER A C 1
ATOM 4442 O O . SER A 1 564 ? 17 42.5 -2.766 1 60.31 564 SER A O 1
ATOM 4444 N N . VAL A 1 565 ? 15.164 43.812 -2.779 1 67.94 565 VAL A N 1
ATOM 4445 C CA . VAL A 1 565 ? 14.492 42.875 -3.678 1 67.94 565 VAL A CA 1
ATOM 4446 C C . VAL A 1 565 ? 14.367 43.469 -5.066 1 67.94 565 VAL A C 1
ATOM 4448 O O . VAL A 1 565 ? 13.805 44.562 -5.219 1 67.94 565 VAL A O 1
ATOM 4451 N N . LYS A 1 566 ? 15.062 42.875 -6.094 1 82.06 566 LYS A N 1
ATOM 4452 C CA . LYS A 1 566 ? 15.047 43.406 -7.457 1 82.06 566 LYS A CA 1
ATOM 4453 C C . LYS A 1 566 ? 13.82 42.906 -8.219 1 82.06 566 LYS A C 1
ATOM 4455 O O . LYS A 1 566 ? 13.297 43.625 -9.086 1 82.06 566 LYS A O 1
ATOM 4460 N N . GLU A 1 567 ? 13.445 41.812 -7.902 1 91.44 567 GLU A N 1
ATOM 4461 C CA . GLU A 1 567 ? 12.32 41.25 -8.633 1 91.44 567 GLU A CA 1
ATOM 4462 C C . GLU A 1 567 ? 11.414 40.438 -7.715 1 91.44 567 GLU A C 1
ATOM 4464 O O . GLU A 1 567 ? 11.836 40.031 -6.637 1 91.44 567 GLU A O 1
ATOM 4469 N N . VAL A 1 568 ? 10.156 40.344 -8.133 1 92.69 568 VAL A N 1
ATOM 4470 C CA . VAL A 1 568 ? 9.172 39.562 -7.414 1 92.69 568 VAL A CA 1
ATOM 4471 C C . VAL A 1 568 ? 8.508 38.562 -8.367 1 92.69 568 VAL A C 1
ATOM 4473 O O . VAL A 1 568 ? 8.102 38.938 -9.469 1 92.69 568 VAL A O 1
ATOM 4476 N N . PHE A 1 569 ? 8.453 37.312 -7.98 1 94.06 569 PHE A N 1
ATOM 4477 C CA . PHE A 1 569 ? 7.816 36.281 -8.781 1 94.06 569 PHE A CA 1
ATOM 4478 C C . PHE A 1 569 ? 6.398 36 -8.289 1 94.06 569 PHE A C 1
ATOM 4480 O O . PHE A 1 569 ? 6.184 35.75 -7.102 1 94.06 569 PHE A O 1
ATOM 4487 N N . ILE A 1 570 ? 5.473 36 -9.258 1 93.94 570 ILE A N 1
ATOM 4488 C CA . ILE A 1 570 ? 4.066 35.875 -8.875 1 93.94 570 ILE A CA 1
ATOM 4489 C C . ILE A 1 570 ? 3.416 34.719 -9.648 1 93.94 570 ILE A C 1
ATOM 4491 O O . ILE A 1 570 ? 3.627 34.594 -10.852 1 93.94 570 ILE A O 1
ATOM 4495 N N . ARG A 1 571 ? 2.646 33.906 -8.945 1 93.75 571 ARG A N 1
ATOM 4496 C CA . ARG A 1 571 ? 1.805 32.875 -9.539 1 93.75 571 ARG A CA 1
ATOM 4497 C C . ARG A 1 571 ? 0.434 32.844 -8.867 1 93.75 571 ARG A C 1
ATOM 4499 O O . ARG A 1 571 ? 0.303 33.156 -7.688 1 93.75 571 ARG A O 1
ATOM 4506 N N . LEU A 1 572 ? -0.561 32.469 -9.633 1 91.62 572 LEU A N 1
ATOM 4507 C CA . LEU A 1 572 ? -1.934 32.438 -9.141 1 91.62 572 LEU A CA 1
ATOM 4508 C C . LEU A 1 572 ? -2.572 31.078 -9.43 1 91.62 572 LEU A C 1
ATOM 4510 O O . LEU A 1 572 ? -2.236 30.422 -10.43 1 91.62 572 LEU A O 1
ATOM 4514 N N . ALA A 1 573 ? -3.43 30.625 -8.555 1 88.88 573 ALA A N 1
ATOM 4515 C CA . ALA A 1 573 ? -4.215 29.406 -8.773 1 88.88 573 ALA A CA 1
ATOM 4516 C C . ALA A 1 573 ? -5.609 29.547 -8.172 1 88.88 573 ALA A C 1
ATOM 4518 O O . ALA A 1 573 ? -5.824 30.344 -7.258 1 88.88 573 ALA A O 1
ATOM 4519 N N . PHE A 1 574 ? -6.516 28.828 -8.695 1 85 574 PHE A N 1
ATOM 4520 C CA . PHE A 1 574 ? -7.859 28.797 -8.133 1 85 574 PHE A CA 1
ATOM 4521 C C . PHE A 1 574 ? -7.938 27.844 -6.957 1 85 574 PHE A C 1
ATOM 4523 O O . PHE A 1 574 ? -7.281 26.797 -6.957 1 85 574 PHE A O 1
ATOM 4530 N N . TYR A 1 575 ? -8.625 28.234 -6.004 1 82.88 575 TYR A N 1
ATOM 4531 C CA . TYR A 1 575 ? -8.891 27.391 -4.836 1 82.88 575 TYR A CA 1
ATOM 4532 C C . TYR A 1 575 ? -10.391 27.203 -4.645 1 82.88 575 TYR A C 1
ATOM 4534 O O . TYR A 1 575 ? -11.188 28.078 -4.973 1 82.88 575 TYR A O 1
ATOM 4542 N N . LYS A 1 576 ? -10.695 26.016 -4.305 1 76.06 576 LYS A N 1
ATOM 4543 C CA . LYS A 1 576 ? -12.086 25.719 -3.971 1 76.06 576 LYS A CA 1
ATOM 4544 C C . LYS A 1 576 ? -12.219 25.266 -2.516 1 76.06 576 LYS A C 1
ATOM 4546 O O . LYS A 1 576 ? -11.344 24.578 -1.987 1 76.06 576 LYS A O 1
ATOM 4551 N N . GLU A 1 577 ? -13.141 25.891 -1.93 1 67.19 577 GLU A N 1
ATOM 4552 C CA . GLU A 1 577 ? -13.422 25.469 -0.562 1 67.19 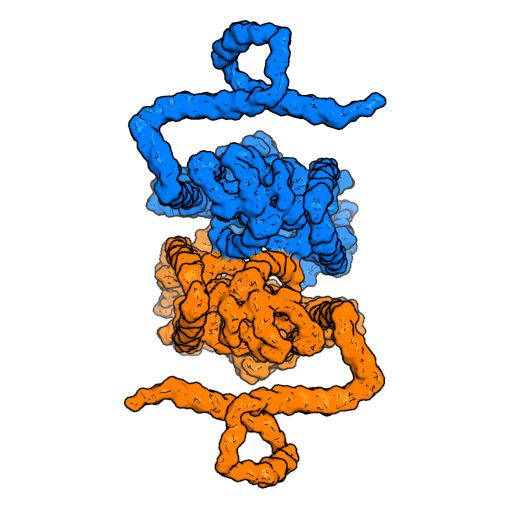577 GLU A CA 1
ATOM 4553 C C . GLU A 1 577 ? -14.164 24.125 -0.538 1 67.19 577 GLU A C 1
ATOM 4555 O O . GLU A 1 577 ? -15.227 24 -1.14 1 67.19 577 GLU A O 1
ATOM 4560 N N . ASP A 1 578 ? -13.406 23.109 -0.292 1 57.38 578 ASP A N 1
ATOM 4561 C CA . ASP A 1 578 ? -14.062 21.812 -0.138 1 57.38 578 ASP A CA 1
ATOM 4562 C C . ASP A 1 578 ? -13.992 21.344 1.311 1 57.38 578 ASP A C 1
ATOM 4564 O O . ASP A 1 578 ? -13.578 22.078 2.199 1 57.38 578 ASP A O 1
ATOM 4568 N N . ASP A 1 579 ? -14.617 20.156 1.617 1 48.25 579 ASP A N 1
ATOM 4569 C CA . ASP A 1 579 ? -14.82 19.562 2.934 1 48.25 579 ASP A CA 1
ATOM 4570 C C . ASP A 1 579 ? -13.516 19.531 3.727 1 48.25 579 ASP A C 1
ATOM 4572 O O . ASP A 1 579 ? -13.531 19.594 4.957 1 48.25 579 ASP A O 1
ATOM 4576 N N . GLY A 1 580 ? -12.367 19.469 3.01 1 51.47 580 GLY A N 1
ATOM 4577 C CA . GLY A 1 580 ? -11.078 19.391 3.68 1 51.47 580 GLY A CA 1
ATOM 4578 C C . GLY A 1 580 ? -10.375 20.734 3.777 1 51.47 580 GLY A C 1
ATOM 4579 O O . GLY A 1 580 ? -9.18 20.797 4.062 1 51.47 580 GLY A O 1
ATOM 4580 N N . GLY A 1 581 ? -11.211 21.812 3.57 1 60.44 581 GLY A N 1
ATOM 4581 C CA . GLY A 1 581 ? -10.625 23.141 3.537 1 60.44 581 GLY A CA 1
ATOM 4582 C C . GLY A 1 581 ? -10.422 23.672 2.131 1 60.44 581 GLY A C 1
ATOM 4583 O O . GLY A 1 581 ? -11.156 23.297 1.211 1 60.44 581 GLY A O 1
ATOM 4584 N N . LYS A 1 582 ? -9.719 24.719 2.047 1 64.88 582 LYS A N 1
ATOM 4585 C CA . LYS A 1 582 ? -9.438 25.297 0.738 1 64.88 582 LYS A CA 1
ATOM 4586 C C . LYS A 1 582 ? -8.367 24.5 0.002 1 64.88 582 LYS A C 1
ATOM 4588 O O . LYS A 1 582 ? -7.227 24.406 0.471 1 64.88 582 LYS A O 1
ATOM 4593 N N . ASN A 1 583 ? -8.836 23.828 -0.934 1 73.88 583 ASN A N 1
ATOM 4594 C CA . ASN A 1 583 ? -7.918 23.047 -1.748 1 73.88 583 ASN A CA 1
ATOM 4595 C C . ASN A 1 583 ? -7.742 23.641 -3.139 1 73.88 583 ASN A C 1
ATOM 4597 O O . ASN A 1 583 ? -8.68 24.219 -3.699 1 73.88 583 ASN A O 1
ATOM 4601 N N . ARG A 1 584 ? -6.516 23.625 -3.564 1 78.94 584 ARG A N 1
ATOM 4602 C CA . ARG A 1 584 ? -6.18 24.156 -4.883 1 78.94 584 ARG A CA 1
ATOM 4603 C C . ARG A 1 584 ? -6.906 23.391 -5.984 1 78.94 584 ARG A C 1
ATOM 4605 O O . ARG A 1 584 ? -6.996 22.156 -5.934 1 78.94 584 ARG A O 1
ATOM 4612 N N . VAL A 1 585 ? -7.457 24.219 -6.789 1 74.56 585 VAL A N 1
ATOM 4613 C CA . VAL A 1 585 ? -8.086 23.641 -7.977 1 74.56 585 VAL A CA 1
ATOM 4614 C C . VAL A 1 585 ? -7.141 23.766 -9.172 1 74.56 585 VAL A C 1
ATOM 4616 O O . VAL A 1 585 ? -6.805 24.875 -9.586 1 74.56 585 VAL A O 1
ATOM 4619 N N . GLY A 1 586 ? -6.594 22.719 -9.57 1 75.25 586 GLY A N 1
ATOM 4620 C CA . GLY A 1 586 ? -5.719 22.781 -10.734 1 75.25 586 GLY A CA 1
ATOM 4621 C C . GLY A 1 586 ? -4.289 23.156 -10.383 1 75.25 586 GLY A C 1
ATOM 4622 O O . GLY A 1 586 ? -3.785 22.781 -9.32 1 75.25 586 GLY A O 1
ATOM 4623 N N . THR A 1 587 ? -3.676 23.859 -11.445 1 81 587 THR A N 1
ATOM 4624 C CA . THR A 1 587 ? -2.271 24.219 -11.273 1 81 587 THR A CA 1
ATOM 4625 C C . THR A 1 587 ? -2.115 25.734 -11.094 1 81 587 THR A C 1
ATOM 4627 O O . THR A 1 587 ? -3.068 26.484 -11.289 1 81 587 THR A O 1
ATOM 4630 N N . PHE A 1 588 ? -1.019 26.078 -10.641 1 87.56 588 PHE A N 1
ATOM 4631 C CA . PHE A 1 588 ? -0.686 27.5 -10.602 1 87.56 588 PHE A CA 1
ATOM 4632 C C . PHE A 1 588 ? -0.418 28.031 -12 1 87.56 588 PHE A C 1
ATOM 4634 O O . PHE A 1 588 ? -0.037 27.281 -12.898 1 87.56 588 PHE A O 1
ATOM 4641 N N . SER A 1 589 ? -0.646 29.328 -12.156 1 86.25 589 SER A N 1
ATOM 4642 C CA . SER A 1 589 ? -0.283 30 -13.406 1 86.25 589 SER A CA 1
ATOM 4643 C C . SER A 1 589 ? 1.226 29.969 -13.625 1 86.25 589 SER A C 1
ATOM 4645 O O . SER A 1 589 ? 1.99 29.688 -12.703 1 86.25 589 SER A O 1
ATOM 4647 N N . LYS A 1 590 ? 1.599 30.219 -14.852 1 88.06 590 LYS A N 1
ATOM 4648 C CA . LYS A 1 590 ? 3.018 30.469 -15.102 1 88.06 590 LYS A CA 1
ATOM 4649 C C . LYS A 1 590 ? 3.512 31.688 -14.336 1 88.06 590 LYS A C 1
ATOM 4651 O O . LYS A 1 590 ? 2.732 32.594 -14.047 1 88.06 590 LYS A O 1
ATOM 4656 N N . PRO A 1 591 ? 4.773 31.641 -14.031 1 92.06 591 PRO A N 1
ATOM 4657 C CA . PRO A 1 591 ? 5.273 32.719 -13.195 1 92.06 591 PRO A CA 1
ATOM 4658 C C . PRO A 1 591 ? 5.352 34.062 -13.953 1 92.06 591 PRO A C 1
ATOM 4660 O O . PRO A 1 591 ? 5.762 34.094 -15.117 1 92.06 591 PRO A O 1
ATOM 4663 N N . VAL A 1 592 ? 4.895 35.094 -13.336 1 92.62 592 VAL A N 1
ATOM 4664 C CA . VAL A 1 592 ? 5.043 36.469 -13.805 1 92.62 592 VAL A CA 1
ATOM 4665 C C . VAL A 1 592 ? 6.035 37.219 -12.906 1 92.62 592 VAL A C 1
ATOM 4667 O O . VAL A 1 592 ? 6.008 37.062 -11.688 1 92.62 592 VAL A O 1
ATOM 4670 N N . THR A 1 593 ? 6.91 37.938 -13.547 1 93.56 593 THR A N 1
ATOM 4671 C CA . THR A 1 593 ? 7.949 38.625 -12.797 1 93.56 593 THR A CA 1
ATOM 4672 C C . THR A 1 593 ? 7.688 40.125 -12.773 1 93.56 593 THR A C 1
ATOM 4674 O O . THR A 1 593 ? 7.414 40.75 -13.812 1 93.56 593 THR A O 1
ATOM 4677 N N . PHE A 1 594 ? 7.723 40.75 -11.625 1 92.75 594 PHE A N 1
ATOM 4678 C CA . PHE A 1 594 ? 7.66 42.188 -11.461 1 92.75 594 PHE A CA 1
ATOM 4679 C C . PHE A 1 594 ? 9.031 42.75 -11.125 1 92.75 594 PHE A C 1
ATOM 4681 O O . PHE A 1 594 ? 9.633 42.375 -10.117 1 92.75 594 PHE A O 1
ATOM 4688 N N . LEU A 1 595 ? 9.469 43.594 -11.938 1 90.94 595 LEU A N 1
ATOM 4689 C CA . LEU A 1 595 ? 10.734 44.281 -11.672 1 90.94 595 LEU A CA 1
ATOM 4690 C C . LEU A 1 595 ? 10.5 45.562 -10.898 1 90.94 595 LEU A C 1
ATOM 4692 O O . LEU A 1 595 ? 9.852 46.5 -11.398 1 90.94 595 LEU A O 1
ATOM 4696 N N . ILE A 1 596 ? 11.039 45.656 -9.766 1 87.75 596 ILE A N 1
ATOM 4697 C CA . ILE A 1 596 ? 10.742 46.75 -8.852 1 87.75 596 ILE A CA 1
ATOM 4698 C C . ILE A 1 596 ? 11.398 48.031 -9.359 1 87.75 596 ILE A C 1
ATOM 4700 O O . ILE A 1 596 ? 10.805 49.125 -9.297 1 87.75 596 ILE A O 1
ATOM 4704 N N . ASN A 1 597 ? 12.594 47.969 -9.914 1 83.56 597 ASN A N 1
ATOM 4705 C CA . ASN A 1 597 ? 13.359 49.125 -10.312 1 83.56 597 ASN A CA 1
ATOM 4706 C C . ASN A 1 597 ? 12.656 49.906 -11.414 1 83.56 597 ASN A C 1
ATOM 4708 O O . ASN A 1 597 ? 12.555 51.156 -11.344 1 83.56 597 ASN A O 1
ATOM 4712 N N . ASN A 1 598 ? 12.164 49.219 -12.438 1 86.5 598 ASN A N 1
ATOM 4713 C CA . ASN A 1 598 ? 11.531 49.906 -13.547 1 86.5 598 ASN A CA 1
ATOM 4714 C C . ASN A 1 598 ? 10.016 49.688 -13.555 1 86.5 598 ASN A C 1
ATOM 4716 O O . ASN A 1 598 ? 9.32 50.188 -14.445 1 86.5 598 ASN A O 1
ATOM 4720 N N . GLN A 1 599 ? 9.539 48.969 -12.578 1 87.81 599 GLN A N 1
ATOM 4721 C CA . GLN A 1 599 ? 8.109 48.75 -12.398 1 87.81 599 GLN A CA 1
ATOM 4722 C C . GLN A 1 599 ? 7.492 48.125 -13.656 1 87.81 599 GLN A C 1
ATOM 4724 O O . GLN A 1 599 ? 6.449 48.594 -14.125 1 87.81 599 GLN A O 1
ATOM 4729 N N . THR A 1 600 ? 8.18 47.219 -14.227 1 90.31 600 THR A N 1
ATOM 4730 C CA . THR A 1 600 ? 7.699 46.531 -15.422 1 90.31 600 THR A CA 1
ATOM 4731 C C . THR A 1 600 ? 7.383 45.062 -15.109 1 90.31 600 THR A C 1
ATOM 4733 O O . THR A 1 600 ? 7.934 44.5 -14.172 1 90.31 600 THR A O 1
ATOM 4736 N N . TRP A 1 601 ? 6.504 44.594 -15.883 1 91.75 601 TRP A N 1
ATOM 4737 C CA . TRP A 1 601 ? 6.082 43.219 -15.742 1 91.75 601 TRP A CA 1
ATOM 4738 C C . TRP A 1 601 ? 6.648 42.344 -16.859 1 91.75 601 TRP A C 1
ATOM 4740 O O . TRP A 1 601 ? 6.66 42.781 -18.031 1 91.75 601 TRP A O 1
ATOM 4750 N N . ILE A 1 602 ? 7.164 41.25 -16.516 1 90.25 602 ILE A N 1
ATOM 4751 C CA . ILE A 1 602 ? 7.637 40.281 -17.5 1 90.25 602 ILE A CA 1
ATOM 4752 C C . ILE A 1 602 ? 6.703 39.062 -17.516 1 90.25 602 ILE A C 1
ATOM 4754 O O . ILE A 1 602 ? 6.566 38.375 -16.516 1 90.25 602 ILE A O 1
ATOM 4758 N N . LYS A 1 603 ? 5.984 38.875 -18.656 1 82.75 603 LYS A N 1
ATOM 4759 C CA . LYS A 1 603 ? 5.078 37.75 -18.812 1 82.75 603 LYS A CA 1
ATOM 4760 C C . LYS A 1 603 ? 5.848 36.469 -19.109 1 82.75 603 LYS A C 1
ATOM 4762 O O . LYS A 1 603 ? 6.988 36.5 -19.562 1 82.75 603 LYS A O 1
ATOM 4767 N N . PRO A 1 604 ? 5.133 35.406 -18.562 1 74.38 604 PRO A N 1
ATOM 4768 C CA . PRO A 1 604 ? 5.836 34.125 -18.781 1 74.38 604 PRO A CA 1
ATOM 4769 C C . PRO A 1 604 ? 6.133 33.875 -20.25 1 74.38 604 PRO A C 1
ATOM 4771 O O . PRO A 1 604 ? 5.367 34.281 -21.125 1 74.38 604 PRO A O 1
ATOM 4774 N N . ASN A 1 605 ? 7.367 33.625 -20.594 1 54.62 605 ASN A N 1
ATOM 4775 C CA . ASN A 1 605 ? 7.684 33.219 -21.969 1 54.62 605 ASN A CA 1
ATOM 4776 C C . ASN A 1 605 ? 6.789 32.094 -22.438 1 54.62 605 ASN A C 1
ATOM 4778 O O . ASN A 1 605 ? 6.527 31.141 -21.703 1 54.62 605 ASN A O 1
ATOM 4782 N N . GLN A 1 606 ? 5.828 32.438 -23.359 1 44.69 606 GLN A N 1
ATOM 4783 C CA . GLN A 1 606 ? 4.953 31.469 -24 1 44.69 606 GLN A CA 1
ATOM 4784 C C . GLN A 1 606 ? 5.684 30.156 -24.266 1 44.69 606 GLN A C 1
ATOM 4786 O O . GLN A 1 606 ? 5.074 29.172 -24.703 1 44.69 606 GLN A O 1
ATOM 4791 N N . LEU A 1 607 ? 6.914 30.062 -24.391 1 37.94 607 LEU A N 1
ATOM 4792 C CA . LEU A 1 607 ? 7.504 28.844 -24.906 1 37.94 607 LEU A CA 1
ATOM 4793 C C . LEU A 1 607 ? 7.223 27.672 -23.984 1 37.94 607 LEU A C 1
ATOM 4795 O O . LEU A 1 607 ? 7.531 26.516 -24.312 1 37.94 607 LEU A O 1
ATOM 4799 N N . TYR A 1 608 ? 7.188 27.875 -22.75 1 35.72 608 TYR A N 1
ATOM 4800 C CA . TYR A 1 608 ? 7 26.594 -22.078 1 35.72 608 TYR A CA 1
ATOM 4801 C C . TYR A 1 608 ? 5.52 26.297 -21.875 1 35.72 608 TYR A C 1
ATOM 4803 O O . TYR A 1 608 ? 4.727 27.203 -21.625 1 35.72 608 TYR A O 1
ATOM 4811 N N . MET B 1 1 ? -16.203 -43.969 33 1 22.72 1 MET B N 1
ATOM 4812 C CA . MET B 1 1 ? -17.438 -43.781 32.25 1 22.72 1 MET B CA 1
ATOM 4813 C C . MET B 1 1 ? -17.172 -43.031 30.953 1 22.72 1 MET B C 1
ATOM 4815 O O . MET B 1 1 ? -16.859 -41.844 30.938 1 22.72 1 MET B O 1
ATOM 4819 N N . GLU B 1 2 ? -16.484 -43.688 30.047 1 27.97 2 GLU B N 1
ATOM 4820 C CA . GLU B 1 2 ? -15.844 -43.375 28.766 1 27.97 2 GLU B CA 1
ATOM 4821 C C . GLU B 1 2 ? -16.875 -42.969 27.719 1 27.97 2 GLU B C 1
ATOM 4823 O O . GLU B 1 2 ? -17.672 -43.812 27.266 1 27.97 2 GLU B O 1
ATOM 4828 N N . LEU B 1 3 ? -17.547 -41.875 28.094 1 31.59 3 LEU B N 1
ATOM 4829 C CA . LEU B 1 3 ? -18.5 -41.312 27.141 1 31.59 3 LEU B CA 1
ATOM 4830 C C . LEU B 1 3 ? -17.906 -41.312 25.734 1 31.59 3 LEU B C 1
ATOM 4832 O O . LEU B 1 3 ? -16.891 -40.656 25.484 1 31.59 3 LEU B O 1
ATOM 4836 N N . LYS B 1 4 ? -18.109 -42.5 25.109 1 35.12 4 LYS B N 1
ATOM 4837 C CA . LYS B 1 4 ? -17.609 -42.812 23.766 1 35.12 4 LYS B CA 1
ATOM 4838 C C . LYS B 1 4 ? -18.016 -41.75 22.766 1 35.12 4 LYS B C 1
ATOM 4840 O O . LYS B 1 4 ? -19.125 -41.188 22.828 1 35.12 4 LYS B O 1
ATOM 4845 N N . VAL B 1 5 ? -16.984 -41.062 22.188 1 35.62 5 VAL B N 1
ATOM 4846 C CA . VAL B 1 5 ? -16.984 -40.031 21.156 1 35.62 5 VAL B CA 1
ATOM 4847 C C . VAL B 1 5 ? -18.047 -40.344 20.094 1 35.62 5 VAL B C 1
ATOM 4849 O O . VAL B 1 5 ? -18.641 -39.469 19.516 1 35.62 5 VAL B O 1
ATOM 4852 N N . SER B 1 6 ? -18.406 -41.719 20 1 36.09 6 SER B N 1
ATOM 4853 C CA . SER B 1 6 ? -19.406 -42.156 19.031 1 36.09 6 SER B CA 1
ATOM 4854 C C . SER B 1 6 ? -20.797 -41.625 19.406 1 36.09 6 SER B C 1
ATOM 4856 O O . SER B 1 6 ? -21.578 -41.25 18.531 1 36.09 6 SER B O 1
ATOM 4858 N N . ASP B 1 7 ? -21.078 -41.625 20.688 1 39.25 7 ASP B N 1
ATOM 4859 C CA . ASP B 1 7 ? -22.406 -41.219 21.141 1 39.25 7 ASP B CA 1
ATOM 4860 C C . ASP B 1 7 ? -22.609 -39.719 20.953 1 39.25 7 ASP B C 1
ATOM 4862 O O . ASP B 1 7 ? -23.703 -39.281 20.641 1 39.25 7 ASP B O 1
ATOM 4866 N N . LEU B 1 8 ? -21.453 -38.969 21.078 1 34.25 8 LEU B N 1
ATOM 4867 C CA . LEU B 1 8 ? -21.594 -37.531 20.906 1 34.25 8 LEU B CA 1
ATOM 4868 C C . LEU B 1 8 ? -21.875 -37.188 19.438 1 34.25 8 LEU B C 1
ATOM 4870 O O . LEU B 1 8 ? -22.719 -36.344 19.156 1 34.25 8 LEU B O 1
ATOM 4874 N N . ILE B 1 9 ? -21.25 -37.938 18.484 1 36.75 9 ILE B N 1
ATOM 4875 C CA . ILE B 1 9 ? -21.5 -37.719 17.062 1 36.75 9 ILE B CA 1
ATOM 4876 C C . ILE B 1 9 ? -22.938 -38.094 16.719 1 36.75 9 ILE B C 1
ATOM 4878 O O . ILE B 1 9 ? -23.625 -37.344 15.992 1 36.75 9 ILE B O 1
ATOM 4882 N N . LEU B 1 10 ? -23.516 -39.156 17.344 1 39.47 10 LEU B N 1
ATOM 4883 C CA . LEU B 1 10 ? -24.891 -39.594 17.094 1 39.47 10 LEU B CA 1
ATOM 4884 C C . LEU B 1 10 ? -25.875 -38.562 17.625 1 39.47 10 LEU B C 1
ATOM 4886 O O . LEU B 1 10 ? -26.875 -38.219 16.969 1 39.47 10 LEU B O 1
ATOM 4890 N N . ARG B 1 11 ? -25.531 -37.938 18.734 1 41.28 11 ARG B N 1
ATOM 4891 C CA . ARG B 1 11 ? -26.406 -36.938 19.312 1 41.28 11 ARG B CA 1
ATOM 4892 C C . ARG B 1 11 ? -26.406 -35.656 18.469 1 41.28 11 ARG B C 1
ATOM 4894 O O . ARG B 1 11 ? -27.453 -35.031 18.297 1 41.28 11 ARG B O 1
ATOM 4901 N N . LEU B 1 12 ? -25.188 -35.312 18 1 36.5 12 LEU B N 1
ATOM 4902 C CA . LEU B 1 12 ? -25.141 -34.094 17.172 1 36.5 12 LEU B CA 1
ATOM 4903 C C . LEU B 1 12 ? -25.875 -34.312 15.859 1 36.5 12 LEU B C 1
ATOM 4905 O O . LEU B 1 12 ? -26.578 -33.406 15.383 1 36.5 12 LEU B O 1
ATOM 4909 N N . LYS B 1 13 ? -25.844 -35.594 15.281 1 37.78 13 LYS B N 1
ATOM 4910 C CA . LYS B 1 13 ? -26.625 -35.906 14.086 1 37.78 13 LYS B CA 1
ATOM 4911 C C . LYS B 1 13 ? -28.125 -35.781 14.367 1 37.78 13 LYS B C 1
ATOM 4913 O O . LYS B 1 13 ? -28.875 -35.25 13.555 1 37.78 13 LYS B O 1
ATOM 4918 N N . PHE B 1 14 ? -28.531 -36.188 15.531 1 41.28 14 PHE B N 1
ATOM 4919 C CA . PHE B 1 14 ? -29.953 -36.156 15.883 1 41.28 14 PHE B CA 1
ATOM 4920 C C . PHE B 1 14 ? -30.406 -34.719 16.094 1 41.28 14 PHE B C 1
ATOM 4922 O O . PHE B 1 14 ? -31.484 -34.312 15.664 1 41.28 14 PHE B O 1
ATOM 4929 N N . LYS B 1 15 ? -29.484 -33.906 16.703 1 37.66 15 LYS B N 1
ATOM 4930 C CA . LYS B 1 15 ? -29.875 -32.531 16.969 1 37.66 15 LYS B CA 1
ATOM 4931 C C . LYS B 1 15 ? -29.953 -31.719 15.688 1 37.66 15 LYS B C 1
ATOM 4933 O O . LYS B 1 15 ? -30.859 -30.922 15.516 1 37.66 15 LYS B O 1
ATOM 4938 N N . LEU B 1 16 ? -29.016 -31.969 14.789 1 34.69 16 LEU B N 1
ATOM 4939 C CA . LEU B 1 16 ? -29.062 -31.25 13.523 1 34.69 16 LEU B CA 1
ATOM 4940 C C . LEU B 1 16 ? -30.312 -31.656 12.727 1 34.69 16 LEU B C 1
ATOM 4942 O O . LEU B 1 16 ? -30.969 -30.812 12.133 1 34.69 16 LEU B O 1
ATOM 4946 N N . ARG B 1 17 ? -30.734 -33 12.766 1 35.69 17 ARG B N 1
ATOM 4947 C CA . ARG B 1 17 ? -31.969 -33.438 12.133 1 35.69 17 ARG B CA 1
ATOM 4948 C C . ARG B 1 17 ? -33.188 -32.781 12.773 1 35.69 17 ARG B C 1
ATOM 4950 O O . ARG B 1 17 ? -34.094 -32.344 12.07 1 35.69 17 ARG B O 1
ATOM 4957 N N . SER B 1 18 ? -33.094 -32.594 14.062 1 38.78 18 SER B N 1
ATOM 4958 C CA . SER B 1 18 ? -34.25 -32 14.75 1 38.78 18 SER B CA 1
ATOM 4959 C C . SER B 1 18 ? -34.375 -30.531 14.43 1 38.78 18 SER B C 1
ATOM 4961 O O . SER B 1 18 ? -35.5 -30 14.305 1 38.78 18 SER B O 1
ATOM 4963 N N . LEU B 1 19 ? -33.188 -29.844 14.328 1 34.53 19 LEU B N 1
ATOM 4964 C CA . LEU B 1 19 ? -33.25 -28.422 14.031 1 34.53 19 LEU B CA 1
ATOM 4965 C C . LEU B 1 19 ? -33.781 -28.188 12.625 1 34.53 19 LEU B C 1
ATOM 4967 O O . LEU B 1 19 ? -34.594 -27.266 12.414 1 34.53 19 LEU B O 1
ATOM 4971 N N . ILE B 1 20 ? -33.406 -29 11.656 1 30.89 20 ILE B N 1
ATOM 4972 C CA . ILE B 1 20 ? -33.938 -28.875 10.305 1 30.89 20 ILE B CA 1
ATOM 4973 C C . ILE B 1 20 ? -35.438 -29.156 10.312 1 30.89 20 ILE B C 1
ATOM 4975 O O . ILE B 1 20 ? -36.219 -28.438 9.68 1 30.89 20 ILE B O 1
ATOM 4979 N N . VAL B 1 21 ? -35.875 -30.141 11.102 1 33.28 21 VAL B N 1
ATOM 4980 C CA . VAL B 1 21 ? -37.281 -30.516 11.125 1 33.28 21 VAL B CA 1
ATOM 4981 C C . VAL B 1 21 ? -38.094 -29.391 11.773 1 33.28 21 VAL B C 1
ATOM 4983 O O . VAL B 1 21 ? -39.219 -29.094 11.32 1 33.28 21 VAL B O 1
ATOM 4986 N N . ARG B 1 22 ? -37.531 -28.828 12.812 1 33.81 22 ARG B N 1
ATOM 4987 C CA . ARG B 1 22 ? -38.375 -27.859 13.531 1 33.81 22 ARG B CA 1
ATOM 4988 C C . ARG B 1 22 ? -38.594 -26.609 12.688 1 33.81 22 ARG B C 1
ATOM 4990 O O . ARG B 1 22 ? -39.562 -25.891 12.883 1 33.81 22 ARG B O 1
ATOM 4997 N N . SER B 1 23 ? -37.562 -26.125 11.984 1 30.45 23 SER B N 1
ATOM 4998 C CA . SER B 1 23 ? -37.781 -24.859 11.297 1 30.45 23 SER B CA 1
ATOM 4999 C C . SER B 1 23 ? -38.875 -25 10.234 1 30.45 23 SER B C 1
ATOM 5001 O O . SER B 1 23 ? -39.281 -24.016 9.617 1 30.45 23 SER B O 1
ATOM 5003 N N . ILE B 1 24 ? -39.031 -26.172 9.68 1 31.14 24 ILE B N 1
ATOM 5004 C CA . ILE B 1 24 ? -40.031 -26.344 8.648 1 31.14 24 ILE B CA 1
ATOM 5005 C C . ILE B 1 24 ? -41.406 -26.391 9.297 1 31.14 24 ILE B C 1
ATOM 5007 O O . ILE B 1 24 ? -42.406 -26.688 8.633 1 31.14 24 ILE B O 1
ATOM 5011 N N . THR B 1 25 ? -41.469 -26.266 10.641 1 29.7 25 THR B N 1
ATOM 5012 C CA . THR B 1 25 ? -42.781 -26.547 11.219 1 29.7 25 THR B CA 1
ATOM 5013 C C . THR B 1 25 ? -43.75 -25.391 10.945 1 29.7 25 THR B C 1
ATOM 5015 O O . THR B 1 25 ? -44.062 -24.609 11.844 1 29.7 25 THR B O 1
ATOM 5018 N N . ASP B 1 26 ? -43.719 -24.797 9.828 1 29.48 26 ASP B N 1
ATOM 5019 C CA . ASP B 1 26 ? -44.938 -24 9.695 1 29.48 26 ASP B CA 1
ATOM 5020 C C . ASP B 1 26 ? -46.188 -24.859 9.891 1 29.48 26 ASP B C 1
ATOM 5022 O O . ASP B 1 26 ? -46.219 -26.016 9.508 1 29.48 26 ASP B O 1
ATOM 5026 N N . GLU B 1 27 ? -47.125 -24.562 10.773 1 33.97 27 GLU B N 1
ATOM 5027 C CA . GLU B 1 27 ? -48.312 -25.141 11.398 1 33.97 27 GLU B CA 1
ATOM 5028 C C . GLU B 1 27 ? -49.25 -25.781 10.352 1 33.97 27 GLU B C 1
ATOM 5030 O O . GLU B 1 27 ? -49.906 -26.766 10.633 1 33.97 27 GLU B O 1
ATOM 5035 N N . SER B 1 28 ? -49.531 -25.062 9.227 1 35 28 SER B N 1
ATOM 5036 C CA . SER B 1 28 ? -50.719 -25.484 8.461 1 35 28 SER B CA 1
ATOM 5037 C C . SER B 1 28 ? -50.469 -26.812 7.762 1 35 28 SER B C 1
ATOM 5039 O O . SER B 1 28 ? -51.406 -27.5 7.352 1 35 28 SER B O 1
ATOM 5041 N N . ILE B 1 29 ? -49.156 -27.094 7.348 1 32.62 29 ILE B N 1
ATOM 5042 C CA . ILE B 1 29 ? -48.906 -28.266 6.523 1 32.62 29 ILE B CA 1
ATOM 5043 C C . ILE B 1 29 ? -48.781 -29.5 7.41 1 32.62 29 ILE B C 1
ATOM 5045 O O . ILE B 1 29 ? -48.406 -30.578 6.938 1 32.62 29 ILE B O 1
ATOM 5049 N N . GLU B 1 30 ? -49.062 -29.359 8.719 1 33.28 30 GLU B N 1
ATOM 5050 C CA . GLU B 1 30 ? -48.875 -30.422 9.703 1 33.28 30 GLU B CA 1
ATOM 5051 C C . GLU B 1 30 ? -49.781 -31.609 9.414 1 33.28 30 GLU B C 1
ATOM 5053 O O . GLU B 1 30 ? -49.344 -32.75 9.469 1 33.28 30 GLU B O 1
ATOM 5058 N N . PRO B 1 31 ? -51 -31.25 9.242 1 35.78 31 PRO B N 1
ATOM 5059 C CA . PRO B 1 31 ? -51.969 -32.375 9.305 1 35.78 31 PRO B CA 1
ATOM 5060 C C . PRO B 1 31 ? -51.75 -33.375 8.164 1 35.78 31 PRO B C 1
ATOM 5062 O O . PRO B 1 31 ? -51.906 -34.562 8.375 1 35.78 31 PRO B O 1
ATOM 5065 N N . GLU B 1 32 ? -51.5 -32.844 6.922 1 33.47 32 GLU B N 1
ATOM 5066 C CA . GLU B 1 32 ? -51.5 -33.75 5.766 1 33.47 32 GLU B CA 1
ATOM 5067 C C . GLU B 1 32 ? -50.25 -34.656 5.805 1 33.47 32 GLU B C 1
ATOM 5069 O O . GLU B 1 32 ? -50.344 -35.812 5.418 1 33.47 32 GLU B O 1
ATOM 5074 N N . LEU B 1 33 ? -49.219 -34.188 6.473 1 30.92 33 LEU B N 1
ATOM 5075 C CA . LEU B 1 33 ? -48.031 -35.031 6.59 1 30.92 33 LEU B CA 1
ATOM 5076 C C . LEU B 1 33 ? -48.219 -36.156 7.598 1 30.92 33 LEU B C 1
ATOM 5078 O O . LEU B 1 33 ? -47.812 -37.281 7.367 1 30.92 33 LEU B O 1
ATOM 5082 N N . GLN B 1 34 ? -48.938 -35.875 8.656 1 32.41 34 GLN B N 1
ATOM 5083 C CA . GLN B 1 34 ? -49.188 -36.906 9.672 1 32.41 34 GLN B CA 1
ATOM 5084 C C . GLN B 1 34 ? -49.969 -38.062 9.102 1 32.41 34 GLN B C 1
ATOM 5086 O O . GLN B 1 34 ? -49.719 -39.219 9.414 1 32.41 34 GLN B O 1
ATOM 5091 N N . SER B 1 35 ? -51.031 -37.781 8.289 1 36.06 35 SER B N 1
ATOM 5092 C CA . SER B 1 35 ? -51.875 -38.844 7.766 1 36.06 35 SER B CA 1
ATOM 5093 C C . SER B 1 35 ? -51.062 -39.781 6.887 1 36.06 35 SER B C 1
ATOM 5095 O O . SER B 1 35 ? -51.344 -41 6.836 1 36.06 35 SER B O 1
ATOM 5097 N N . LEU B 1 36 ? -50.125 -39.188 6.141 1 29.89 36 LEU B N 1
ATOM 5098 C CA . LEU B 1 36 ? -49.281 -40.031 5.277 1 29.89 36 LEU B CA 1
ATOM 5099 C C . LEU B 1 36 ? -48.344 -40.906 6.102 1 29.89 36 LEU B C 1
ATOM 5101 O O . LEU B 1 36 ? -48.156 -42.094 5.766 1 29.89 36 LEU B O 1
ATOM 5105 N N . ILE B 1 37 ? -47.906 -40.312 7.227 1 32.16 37 ILE B N 1
ATOM 5106 C CA . ILE B 1 37 ? -47.031 -41.094 8.086 1 32.16 37 ILE B CA 1
ATOM 5107 C C . ILE B 1 37 ? -47.781 -42.281 8.695 1 32.16 37 ILE B C 1
ATOM 5109 O O . ILE B 1 37 ? -47.25 -43.375 8.797 1 32.16 37 ILE B O 1
ATOM 5113 N N . ASN B 1 38 ? -48.969 -41.875 9.109 1 32.66 38 ASN B N 1
ATOM 5114 C CA . ASN B 1 38 ? -49.688 -42.906 9.844 1 32.66 38 ASN B CA 1
ATOM 5115 C C . ASN B 1 38 ? -50 -44.125 8.969 1 32.66 38 ASN B C 1
ATOM 5117 O O . ASN B 1 38 ? -50.312 -45.188 9.477 1 32.66 38 ASN B O 1
ATOM 5121 N N . GLN B 1 39 ? -50.281 -43.875 7.645 1 29 39 GLN B N 1
ATOM 5122 C CA . GLN B 1 39 ? -50.688 -45.031 6.859 1 29 39 GLN B CA 1
ATOM 5123 C C . GLN B 1 39 ? -49.531 -46.031 6.699 1 29 39 GLN B C 1
ATOM 5125 O O . GLN B 1 39 ? -49.719 -47.188 6.32 1 29 39 GLN B O 1
ATOM 5130 N N . THR B 1 40 ? -48.219 -45.438 6.594 1 26.42 40 THR B N 1
ATOM 5131 C CA . THR B 1 40 ? -47.188 -46.406 6.316 1 26.42 40 THR B CA 1
ATOM 5132 C C . THR B 1 40 ? -46.844 -47.219 7.574 1 26.42 40 THR B C 1
ATOM 5134 O O . THR B 1 40 ? -46.281 -46.688 8.523 1 26.42 40 THR B O 1
ATOM 5137 N N . ASN B 1 41 ? -47.781 -47.906 8.062 1 27.66 41 ASN B N 1
ATOM 5138 C CA . ASN B 1 41 ? -47.656 -48.938 9.102 1 27.66 41 ASN B CA 1
ATOM 5139 C C . ASN B 1 41 ? -46.438 -49.844 8.828 1 27.66 41 ASN B C 1
ATOM 5141 O O . ASN B 1 41 ? -46.562 -50.875 8.148 1 27.66 41 ASN B O 1
ATOM 5145 N N . LEU B 1 42 ? -45.25 -49.25 8.469 1 25.45 42 LEU B N 1
ATOM 5146 C CA . LEU B 1 42 ? -44.125 -50.125 8.211 1 25.45 42 LEU B CA 1
ATOM 5147 C C . LEU B 1 42 ? -43.844 -51.031 9.406 1 25.45 42 LEU B C 1
ATOM 5149 O O . LEU B 1 42 ? -43.469 -50.562 10.477 1 25.45 42 LEU B O 1
ATOM 5153 N N . THR B 1 43 ? -44.594 -52.031 9.508 1 23.97 43 THR B N 1
ATOM 5154 C CA . THR B 1 43 ? -44.438 -53.125 10.438 1 23.97 43 THR B CA 1
ATOM 5155 C C . THR B 1 43 ? -43.031 -53.688 10.375 1 23.97 43 THR B C 1
ATOM 5157 O O . THR B 1 43 ? -42.312 -53.469 9.391 1 23.97 43 THR B O 1
ATOM 5160 N N . GLY B 1 44 ? -42.438 -54.375 11.43 1 23.53 44 GLY B N 1
ATOM 5161 C CA . GLY B 1 44 ? -41.219 -54.844 12.047 1 23.53 44 GLY B CA 1
ATOM 5162 C C . GLY B 1 44 ? -40.344 -55.625 11.102 1 23.53 44 GLY B C 1
ATOM 5163 O O . GLY B 1 44 ? -39.125 -55.406 11.016 1 23.53 44 GLY B O 1
ATOM 5164 N N . SER B 1 45 ? -40.75 -56.844 10.773 1 23.28 45 SER B N 1
ATOM 5165 C CA . SER B 1 45 ? -39.906 -58.031 10.617 1 23.28 45 SER B CA 1
ATOM 5166 C C . SER B 1 45 ? -39.188 -58.031 9.266 1 23.28 45 SER B C 1
ATOM 5168 O O . SER B 1 45 ? -38.469 -58.969 8.938 1 23.28 45 SER B O 1
ATOM 5170 N N . ASP B 1 46 ? -39.75 -57.312 8.219 1 23.91 46 ASP B N 1
ATOM 5171 C CA . ASP B 1 46 ? -39.344 -57.938 6.969 1 23.91 46 ASP B CA 1
ATOM 5172 C C . ASP B 1 46 ? -37.875 -57.656 6.668 1 23.91 46 ASP B C 1
ATOM 5174 O O . ASP B 1 46 ? -37.406 -56.531 6.902 1 23.91 46 ASP B O 1
ATOM 5178 N N . PRO B 1 47 ? -36.969 -58.719 6.438 1 27.19 47 PRO B N 1
ATOM 5179 C CA . PRO B 1 47 ? -35.5 -58.906 6.27 1 27.19 47 PRO B CA 1
ATOM 5180 C C . PRO B 1 47 ? -34.938 -57.969 5.215 1 27.19 47 PRO B C 1
ATOM 5182 O O . PRO B 1 47 ? -33.75 -58.062 4.891 1 27.19 47 PRO B O 1
ATOM 5185 N N . LEU B 1 48 ? -35.844 -57.281 4.418 1 25.3 48 LEU B N 1
ATOM 5186 C CA . LEU B 1 48 ? -35.438 -56.75 3.125 1 25.3 48 LEU B CA 1
ATOM 5187 C C . LEU B 1 48 ? -34.469 -55.594 3.303 1 25.3 48 LEU B C 1
ATOM 5189 O O . LEU B 1 48 ? -34.25 -54.812 2.365 1 25.3 48 LEU B O 1
ATOM 5193 N N . LEU B 1 49 ? -34.031 -55.188 4.477 1 26.16 49 LEU B N 1
ATOM 5194 C CA . LEU B 1 49 ? -33.25 -53.938 4.586 1 26.16 49 LEU B CA 1
ATOM 5195 C C . LEU B 1 49 ? -31.922 -54.062 3.859 1 26.16 49 LEU B C 1
ATOM 5197 O O . LEU B 1 49 ? -31.016 -53.25 4.09 1 26.16 49 LEU B O 1
ATOM 5201 N N . THR B 1 50 ? -31.672 -55.219 3.186 1 24.58 50 THR B N 1
ATOM 5202 C CA . THR B 1 50 ? -30.344 -55.5 2.67 1 24.58 50 THR B CA 1
ATOM 5203 C C . THR B 1 50 ? -29.875 -54.406 1.743 1 24.58 50 THR B C 1
ATOM 5205 O O . THR B 1 50 ? -28.812 -53.812 1.958 1 24.58 50 THR B O 1
ATOM 5208 N N . GLY B 1 51 ? -29.172 -54.75 0.467 1 26.42 51 GLY B N 1
ATOM 5209 C CA . GLY B 1 51 ? -28.188 -54.188 -0.448 1 26.42 51 GLY B CA 1
ATOM 5210 C C . GLY B 1 51 ? -28.672 -52.938 -1.173 1 26.42 51 GLY B C 1
ATOM 5211 O O . GLY B 1 51 ? -27.906 -52 -1.356 1 26.42 51 GLY B O 1
ATOM 5212 N N . SER B 1 52 ? -29.797 -53.062 -1.969 1 26.66 52 SER B N 1
ATOM 5213 C CA . SER B 1 52 ? -30.219 -52.312 -3.156 1 26.66 52 SER B CA 1
ATOM 5214 C C . SER B 1 52 ? -30.719 -50.906 -2.789 1 26.66 52 SER B C 1
ATOM 5216 O O . SER B 1 52 ? -31.188 -50.156 -3.656 1 26.66 52 SER B O 1
ATOM 5218 N N . ASP B 1 53 ? -30.969 -50.656 -1.576 1 28.36 53 ASP B N 1
ATOM 5219 C CA . ASP B 1 53 ? -31.891 -49.562 -1.247 1 28.36 53 ASP B CA 1
ATOM 5220 C C . ASP B 1 53 ? -31.234 -48.188 -1.399 1 28.36 53 ASP B C 1
ATOM 5222 O O . ASP B 1 53 ? -31.781 -47.188 -0.977 1 28.36 53 ASP B O 1
ATOM 5226 N N . GLU B 1 54 ? -29.906 -48.25 -1.561 1 30.61 54 GLU B N 1
ATOM 5227 C CA . GLU B 1 54 ? -29.25 -46.938 -1.751 1 30.61 54 GLU B CA 1
ATOM 5228 C C . GLU B 1 54 ? -29.797 -46.219 -2.98 1 30.61 54 GLU B C 1
ATOM 5230 O O . GLU B 1 54 ? -29.531 -45.031 -3.172 1 30.61 54 GLU B O 1
ATOM 5235 N N . ILE B 1 55 ? -30.484 -47 -3.955 1 31.7 55 ILE B N 1
ATOM 5236 C CA . ILE B 1 55 ? -31.016 -46.5 -5.219 1 31.7 55 ILE B CA 1
ATOM 5237 C C . ILE B 1 55 ? -32.188 -45.594 -4.949 1 31.7 55 ILE B C 1
ATOM 5239 O O . ILE B 1 55 ? -32.469 -44.656 -5.711 1 31.7 55 ILE B O 1
ATOM 5243 N N . GLY B 1 56 ? -32.906 -45.844 -3.771 1 31.19 56 GLY B N 1
ATOM 5244 C CA . GLY B 1 56 ? -34.219 -45.25 -3.609 1 31.19 56 GLY B CA 1
ATOM 5245 C C . GLY B 1 56 ? -34.156 -43.781 -3.295 1 31.19 56 GLY B C 1
ATOM 5246 O O . GLY B 1 56 ? -35 -43 -3.77 1 31.19 56 GLY B O 1
ATOM 5247 N N . THR B 1 57 ? -33.219 -43.5 -2.35 1 32.41 57 THR B N 1
ATOM 5248 C CA . THR B 1 57 ? -33.25 -42.125 -1.944 1 32.41 57 THR B CA 1
ATOM 5249 C C . THR B 1 57 ? -32.812 -41.219 -3.09 1 32.41 57 THR B C 1
ATOM 5251 O O . THR B 1 57 ? -33.344 -40.094 -3.256 1 32.41 57 THR B O 1
ATOM 5254 N N . SER B 1 58 ? -31.828 -41.719 -3.939 1 32.94 58 SER B N 1
ATOM 5255 C CA . SER B 1 58 ? -31.406 -40.938 -5.109 1 32.94 58 SER B CA 1
ATOM 5256 C C . SER B 1 58 ? -32.5 -40.844 -6.145 1 32.94 58 SER B C 1
ATOM 5258 O O . SER B 1 58 ? -32.688 -39.812 -6.785 1 32.94 58 SER B O 1
ATOM 5260 N N . GLU B 1 59 ? -33.344 -41.938 -6.297 1 35.47 59 GLU B N 1
ATOM 5261 C CA . GLU B 1 59 ? -34.469 -41.938 -7.254 1 35.47 59 GLU B 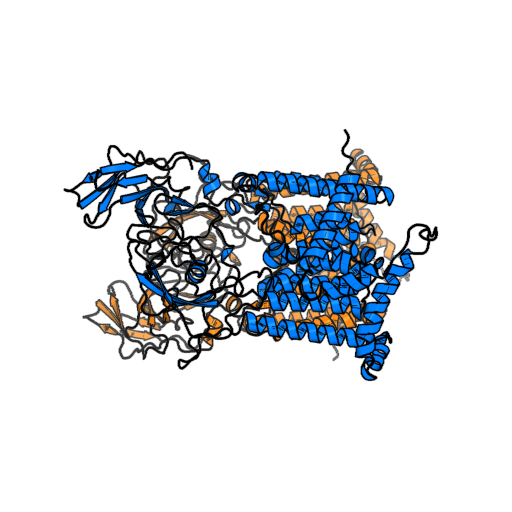CA 1
ATOM 5262 C C . GLU B 1 59 ? -35.594 -41.062 -6.785 1 35.47 59 GLU B C 1
ATOM 5264 O O . GLU B 1 59 ? -36.25 -40.375 -7.594 1 35.47 59 GLU B O 1
ATOM 5269 N N . LEU B 1 60 ? -35.812 -40.938 -5.484 1 34.28 60 LEU B N 1
ATOM 5270 C CA . LEU B 1 60 ? -36.906 -40.125 -4.973 1 34.28 60 LEU B CA 1
ATOM 5271 C C . LEU B 1 60 ? -36.562 -38.625 -5.145 1 34.28 60 LEU B C 1
ATOM 5273 O O . LEU B 1 60 ? -37.438 -37.844 -5.539 1 34.28 60 LEU B O 1
ATOM 5277 N N . ILE B 1 61 ? -35.344 -38.219 -4.816 1 35.53 61 ILE B N 1
ATOM 5278 C CA . ILE B 1 61 ? -34.969 -36.812 -5.051 1 35.53 61 ILE B CA 1
ATOM 5279 C C . ILE B 1 61 ? -34.938 -36.531 -6.555 1 35.53 61 ILE B C 1
ATOM 5281 O O . ILE B 1 61 ? -35.406 -35.5 -7 1 35.53 61 ILE B O 1
ATOM 5285 N N . ARG B 1 62 ? -34.562 -37.5 -7.418 1 38.41 62 ARG B N 1
ATOM 5286 C CA . ARG B 1 62 ? -34.656 -37.375 -8.867 1 38.41 62 ARG B CA 1
ATOM 5287 C C . ARG B 1 62 ? -36.094 -37.312 -9.312 1 38.41 62 ARG B C 1
ATOM 5289 O O . ARG B 1 62 ? -36.438 -36.531 -10.219 1 38.41 62 ARG B O 1
ATOM 5296 N N . GLY B 1 63 ? -36.938 -38.031 -8.719 1 36.84 63 GLY B N 1
ATOM 5297 C CA . GLY B 1 63 ? -38.344 -38.031 -9.055 1 36.84 63 GLY B CA 1
ATOM 5298 C C . GLY B 1 63 ? -39.031 -36.719 -8.672 1 36.84 63 GLY B C 1
ATOM 5299 O O . GLY B 1 63 ? -39.844 -36.188 -9.453 1 36.84 63 GLY B O 1
ATOM 5300 N N . PHE B 1 64 ? -38.781 -36.219 -7.48 1 37 64 PHE B N 1
ATOM 5301 C CA . PHE B 1 64 ? -39.406 -34.969 -7.066 1 37 64 PHE B CA 1
ATOM 5302 C C . PHE B 1 64 ? -38.906 -33.812 -7.93 1 37 64 PHE B C 1
ATOM 5304 O O . PHE B 1 64 ? -39.719 -33 -8.375 1 37 64 PHE B O 1
ATOM 5311 N N . ILE B 1 65 ? -37.625 -33.688 -8.156 1 36.5 65 ILE B N 1
ATOM 5312 C CA . ILE B 1 65 ? -37.156 -32.625 -9.031 1 36.5 65 ILE B CA 1
ATOM 5313 C C . ILE B 1 65 ? -37.625 -32.906 -10.469 1 36.5 65 ILE B C 1
ATOM 5315 O O . ILE B 1 65 ? -38.062 -31.969 -11.156 1 36.5 65 ILE B O 1
ATOM 5319 N N . ASN B 1 66 ? -37.531 -34.125 -10.867 1 36.34 66 ASN B N 1
ATOM 5320 C CA . ASN B 1 66 ? -37.938 -34.438 -12.234 1 36.34 66 ASN B CA 1
ATOM 5321 C C . ASN B 1 66 ? -39.438 -34.188 -12.414 1 36.34 66 ASN B C 1
ATOM 5323 O O . ASN B 1 66 ? -39.875 -33.625 -13.422 1 36.34 66 ASN B O 1
ATOM 5327 N N . ASP B 1 67 ? -40.219 -34.812 -11.539 1 38.38 67 ASP B N 1
ATOM 5328 C CA . ASP B 1 67 ? -41.656 -34.75 -11.867 1 38.38 67 ASP B CA 1
ATOM 5329 C C . ASP B 1 67 ? -42.188 -33.344 -11.734 1 38.38 67 ASP B C 1
ATOM 5331 O O . ASP B 1 67 ? -42.938 -32.875 -12.602 1 38.38 67 ASP B O 1
ATOM 5335 N N . ARG B 1 68 ? -42.062 -32.75 -10.5 1 37.19 68 ARG B N 1
ATOM 5336 C CA . ARG B 1 68 ? -42.812 -31.5 -10.328 1 37.19 68 ARG B CA 1
ATOM 5337 C C . ARG B 1 68 ? -42.125 -30.344 -11.047 1 37.19 68 ARG B C 1
ATOM 5339 O O . ARG B 1 68 ? -42.781 -29.484 -11.633 1 37.19 68 ARG B O 1
ATOM 5346 N N . ILE B 1 69 ? -40.781 -30.25 -10.875 1 38.25 69 ILE B N 1
ATOM 5347 C CA . ILE B 1 69 ? -40.156 -29.141 -11.594 1 38.25 69 ILE B CA 1
ATOM 5348 C C . ILE B 1 69 ? -40.125 -29.438 -13.086 1 38.25 69 ILE B C 1
ATOM 5350 O O . ILE B 1 69 ? -40.438 -28.578 -13.906 1 38.25 69 ILE B O 1
ATOM 5354 N N . ILE B 1 70 ? -39.844 -30.688 -13.453 1 38.53 70 ILE B N 1
ATOM 5355 C CA . ILE B 1 70 ? -39.781 -31.016 -14.875 1 38.53 70 ILE B CA 1
ATOM 5356 C C . ILE B 1 70 ? -41.219 -31.125 -15.438 1 38.53 70 ILE B C 1
ATOM 5358 O O . ILE B 1 70 ? -41.438 -30.812 -16.609 1 38.53 70 ILE B O 1
ATOM 5362 N N . SER B 1 71 ? -42.156 -31.625 -14.688 1 39.53 71 SER B N 1
ATOM 5363 C CA . SER B 1 71 ? -43.469 -31.672 -15.305 1 39.53 71 SER B CA 1
ATOM 5364 C C . SER B 1 71 ? -43.938 -30.266 -15.703 1 39.53 71 SER B C 1
ATOM 5366 O O . SER B 1 71 ? -44.594 -30.094 -16.734 1 39.53 71 SER B O 1
ATOM 5368 N N . LYS B 1 72 ? -43.969 -29.312 -14.781 1 41.16 72 LYS B N 1
ATOM 5369 C CA . LYS B 1 72 ? -44.469 -28 -15.195 1 41.16 72 LYS B CA 1
ATOM 5370 C C . LYS B 1 72 ? -43.531 -27.375 -16.25 1 41.16 72 LYS B C 1
ATOM 5372 O O . LYS B 1 72 ? -43.969 -26.516 -17.016 1 41.16 72 LYS B O 1
ATOM 5377 N N . LEU B 1 73 ? -42.219 -27.516 -16.172 1 40.09 73 LEU B N 1
ATOM 5378 C CA . LEU B 1 73 ? -41.375 -27.156 -17.297 1 40.09 73 LEU B CA 1
ATOM 5379 C C . LEU B 1 73 ? -41.656 -28.047 -18.5 1 40.09 73 LEU B C 1
ATOM 5381 O O . LEU B 1 73 ? -40.938 -28 -19.5 1 40.09 73 LEU B O 1
ATOM 5385 N N . SER B 1 74 ? -42.469 -29 -18.484 1 41.44 74 SER B N 1
ATOM 5386 C CA . SER B 1 74 ? -42.906 -29.922 -19.516 1 41.44 74 SER B CA 1
ATOM 5387 C C . SER B 1 74 ? -43.438 -29.188 -20.734 1 41.44 74 SER B C 1
ATOM 5389 O O . SER B 1 74 ? -44.031 -29.781 -21.625 1 41.44 74 SER B O 1
ATOM 5391 N N . SER B 1 75 ? -43.5 -27.844 -20.531 1 47.28 75 SER B N 1
ATOM 5392 C CA . SER B 1 75 ? -43.938 -27.281 -21.828 1 47.28 75 SER B CA 1
ATOM 5393 C C . SER B 1 75 ? -42.938 -27.641 -22.922 1 47.28 75 SER B C 1
ATOM 5395 O O . SER B 1 75 ? -41.781 -27.953 -22.641 1 47.28 75 SER B O 1
ATOM 5397 N N . GLN B 1 76 ? -43.406 -27.891 -24.203 1 51.53 76 GLN B N 1
ATOM 5398 C CA . GLN B 1 76 ? -42.625 -28.109 -25.406 1 51.53 76 GLN B CA 1
ATOM 5399 C C . GLN B 1 76 ? -41.344 -27.297 -25.375 1 51.53 76 GLN B C 1
ATOM 5401 O O . GLN B 1 76 ? -40.312 -27.766 -25.844 1 51.53 76 GLN B O 1
ATOM 5406 N N . ARG B 1 77 ? -41.438 -26.203 -24.828 1 51.56 77 ARG B N 1
ATOM 5407 C CA . ARG B 1 77 ? -40.25 -25.328 -24.766 1 51.56 77 ARG B CA 1
ATOM 5408 C C . ARG B 1 77 ? -39.219 -25.859 -23.797 1 51.56 77 ARG B C 1
ATOM 5410 O O . ARG B 1 77 ? -38.031 -25.781 -24.047 1 51.56 77 ARG B O 1
ATOM 5417 N N . SER B 1 78 ? -39.656 -26.422 -22.75 1 55.72 78 SER B N 1
ATOM 5418 C CA . SER B 1 78 ? -38.75 -27 -21.766 1 55.72 78 SER B CA 1
ATOM 5419 C C . SER B 1 78 ? -38.031 -28.219 -22.328 1 55.72 78 SER B C 1
ATOM 5421 O O . SER B 1 78 ? -36.844 -28.422 -22.062 1 55.72 78 SER B O 1
ATOM 5423 N N . GLU B 1 79 ? -38.781 -29 -23.062 1 57.72 79 GLU B N 1
ATOM 5424 C CA . GLU B 1 79 ? -38.156 -30.172 -23.672 1 57.72 79 GLU B CA 1
ATOM 5425 C C . GLU B 1 79 ? -37.094 -29.766 -24.688 1 57.72 79 GLU B C 1
ATOM 5427 O O . GLU B 1 79 ? -36.031 -30.406 -24.781 1 57.72 79 GLU B O 1
ATOM 5432 N N . ARG B 1 80 ? -37.375 -28.734 -25.453 1 58.38 80 ARG B N 1
ATOM 5433 C CA . ARG B 1 80 ? -36.406 -28.234 -26.406 1 58.38 80 ARG B CA 1
ATOM 5434 C C . ARG B 1 80 ? -35.156 -27.688 -25.703 1 58.38 80 ARG B C 1
ATOM 5436 O O . ARG B 1 80 ? -34.031 -27.922 -26.156 1 58.38 80 ARG B O 1
ATOM 5443 N N . LEU B 1 81 ? -35.406 -27 -24.609 1 64.25 81 LEU B N 1
ATOM 5444 C CA . LEU B 1 81 ? -34.312 -26.484 -23.828 1 64.25 81 LEU B CA 1
ATOM 5445 C C . LEU B 1 81 ? -33.469 -27.609 -23.266 1 64.25 81 LEU B C 1
ATOM 5447 O O . LEU B 1 81 ? -32.219 -27.547 -23.266 1 64.25 81 LEU B O 1
ATOM 5451 N N . LEU B 1 82 ? -34.125 -28.578 -22.844 1 62.91 82 LEU B N 1
ATOM 5452 C CA . LEU B 1 82 ? -33.438 -29.719 -22.266 1 62.91 82 LEU B CA 1
ATOM 5453 C C . LEU B 1 82 ? -32.656 -30.484 -23.344 1 62.91 82 LEU B C 1
ATOM 5455 O O . LEU B 1 82 ? -31.547 -30.953 -23.094 1 62.91 82 LEU B O 1
ATOM 5459 N N . SER B 1 83 ? -33.281 -30.641 -24.469 1 65.31 83 SER B N 1
ATOM 5460 C CA . SER B 1 83 ? -32.594 -31.297 -25.578 1 65.31 83 SER B CA 1
ATOM 5461 C C . SER B 1 83 ? -31.391 -30.484 -26.047 1 65.31 83 SER B C 1
ATOM 5463 O O . SER B 1 83 ? -30.344 -31.047 -26.375 1 65.31 83 SER B O 1
ATOM 5465 N N . TYR B 1 84 ? -31.594 -29.234 -26.062 1 66.94 84 TYR B N 1
ATOM 5466 C CA . TYR B 1 84 ? -30.516 -28.328 -26.438 1 66.94 84 TYR B CA 1
ATOM 5467 C C . TYR B 1 84 ? -29.359 -28.391 -25.438 1 66.94 84 TYR B C 1
ATOM 5469 O O . TYR B 1 84 ? -28.188 -28.406 -25.812 1 66.94 84 TYR B O 1
ATOM 5477 N N . LEU B 1 85 ? -29.672 -28.609 -24.234 1 70.19 85 LEU B N 1
ATOM 5478 C CA . LEU B 1 85 ? -28.656 -28.656 -23.188 1 70.19 85 LEU B CA 1
ATOM 5479 C C . LEU B 1 85 ? -28.016 -30.031 -23.109 1 70.19 85 LEU B C 1
ATOM 5481 O O . LEU B 1 85 ? -26.969 -30.203 -22.484 1 70.19 85 LEU B O 1
ATOM 5485 N N . SER B 1 86 ? -28.609 -31.016 -23.812 1 70.44 86 SER B N 1
ATOM 5486 C CA . SER B 1 86 ? -28.062 -32.375 -23.828 1 70.44 86 SER B CA 1
ATOM 5487 C C . SER B 1 86 ? -26.953 -32.5 -24.859 1 70.44 86 SER B C 1
ATOM 5489 O O . SER B 1 86 ? -26.078 -33.375 -24.734 1 70.44 86 SER B O 1
ATOM 5491 N N . ASP B 1 87 ? -26.938 -31.656 -25.859 1 75.69 87 ASP B N 1
ATOM 5492 C CA . ASP B 1 87 ? -25.844 -31.625 -26.828 1 75.69 87 ASP B CA 1
ATOM 5493 C C . ASP B 1 87 ? -24.625 -30.906 -26.234 1 75.69 87 ASP B C 1
ATOM 5495 O O . ASP B 1 87 ? -24.719 -29.797 -25.75 1 75.69 87 ASP B O 1
ATOM 5499 N N . PRO B 1 88 ? -23.484 -31.672 -26.266 1 78.19 88 PRO B N 1
ATOM 5500 C CA . PRO B 1 88 ? -22.281 -31.094 -25.641 1 78.19 88 PRO B CA 1
ATOM 5501 C C . PRO B 1 88 ? -21.891 -29.75 -26.234 1 78.19 88 PRO B C 1
ATOM 5503 O O . PRO B 1 88 ? -21.484 -28.844 -25.516 1 78.19 88 PRO B O 1
ATOM 5506 N N . GLY B 1 89 ? -21.953 -29.625 -27.5 1 80.38 89 GLY B N 1
ATOM 5507 C CA . GLY B 1 89 ? -21.625 -28.359 -28.156 1 80.38 89 GLY B CA 1
ATOM 5508 C C . GLY B 1 89 ? -22.578 -27.234 -27.781 1 80.38 89 GLY B C 1
ATOM 5509 O O . GLY B 1 89 ? -22.141 -26.125 -27.469 1 80.38 89 GLY B O 1
ATOM 5510 N N . SER B 1 90 ? -23.797 -27.547 -27.812 1 83.31 90 SER B N 1
ATOM 5511 C CA . SER B 1 90 ? -24.812 -26.562 -27.469 1 83.31 90 SER B CA 1
ATOM 5512 C C . SER B 1 90 ? -24.75 -26.203 -25.984 1 83.31 90 SER B C 1
ATOM 5514 O O . SER B 1 90 ? -24.953 -25.047 -25.594 1 83.31 90 SER B O 1
ATOM 5516 N N . ARG B 1 91 ? -24.406 -27.172 -25.234 1 85.12 91 ARG B N 1
ATOM 5517 C CA . ARG B 1 91 ? -24.266 -26.938 -23.797 1 85.12 91 ARG B CA 1
ATOM 5518 C C . ARG B 1 91 ? -23.109 -25.984 -23.5 1 85.12 91 ARG B C 1
ATOM 5520 O O . ARG B 1 91 ? -23.219 -25.109 -22.641 1 85.12 91 ARG B O 1
ATOM 5527 N N . GLN B 1 92 ? -22.078 -26.234 -24.188 1 87.31 92 GLN B N 1
ATOM 5528 C CA . GLN B 1 92 ? -20.906 -25.375 -24.016 1 87.31 92 GLN B CA 1
ATOM 5529 C C . GLN B 1 92 ? -21.203 -23.938 -24.422 1 87.31 92 GLN B C 1
ATOM 5531 O O . GLN B 1 92 ? -20.844 -23 -23.703 1 87.31 92 GLN B O 1
ATOM 5536 N N . ARG B 1 93 ? -21.906 -23.781 -25.531 1 89.44 93 ARG B N 1
ATOM 5537 C CA . ARG B 1 93 ? -22.281 -22.438 -25.984 1 89.44 93 ARG B CA 1
ATOM 5538 C C . ARG B 1 93 ? -23.25 -21.781 -25.016 1 89.44 93 ARG B C 1
ATOM 5540 O O . ARG B 1 93 ? -23.141 -20.578 -24.734 1 89.44 93 ARG B O 1
ATOM 5547 N N . SER B 1 94 ? -24.156 -22.531 -24.594 1 91.19 94 SER B N 1
ATOM 5548 C CA . SER B 1 94 ? -25.109 -22.016 -23.625 1 91.19 94 SER B CA 1
ATOM 5549 C C . SER B 1 94 ? -24.438 -21.656 -22.312 1 91.19 94 SER B C 1
ATOM 5551 O O . SER B 1 94 ? -24.812 -20.688 -21.656 1 91.19 94 SER B O 1
ATOM 5553 N N . CYS B 1 95 ? -23.469 -22.453 -21.938 1 93 95 CYS B N 1
ATOM 5554 C CA . CYS B 1 95 ? -22.719 -22.172 -20.719 1 93 95 CYS B CA 1
ATOM 5555 C C . CYS B 1 95 ? -21.984 -20.828 -20.844 1 93 95 CYS B C 1
ATOM 5557 O O . CYS B 1 95 ? -22 -20.016 -19.922 1 93 95 CYS B O 1
ATOM 5559 N N . TYR B 1 96 ? -21.391 -20.594 -22.031 1 92.5 96 TYR B N 1
ATOM 5560 C CA . TYR B 1 96 ? -20.688 -19.328 -22.266 1 92.5 96 TYR B CA 1
ATOM 5561 C C . TYR B 1 96 ? -21.656 -18.156 -22.266 1 92.5 96 TYR B C 1
ATOM 5563 O O . TYR B 1 96 ? -21.344 -17.094 -21.75 1 92.5 96 TYR B O 1
ATOM 5571 N N . GLY B 1 97 ? -22.797 -18.375 -22.906 1 93.81 97 GLY B N 1
ATOM 5572 C CA . GLY B 1 97 ? -23.828 -17.344 -22.859 1 93.81 97 GLY B CA 1
ATOM 5573 C C . GLY B 1 97 ? -24.297 -17.031 -21.438 1 93.81 97 GLY B C 1
ATOM 5574 O O . GLY B 1 97 ? -24.469 -15.875 -21.094 1 93.81 97 GLY B O 1
ATOM 5575 N N . PHE B 1 98 ? -24.484 -18.062 -20.641 1 95.81 98 PHE B N 1
ATOM 5576 C CA . PHE B 1 98 ? -24.891 -17.891 -19.25 1 95.81 98 PHE B CA 1
ATOM 5577 C C . PHE B 1 98 ? -23.828 -17.141 -18.469 1 95.81 98 PHE B C 1
ATOM 5579 O O . PHE B 1 98 ? -24.141 -16.234 -17.672 1 95.81 98 PHE B O 1
ATOM 5586 N N . LEU B 1 99 ? -22.531 -17.516 -18.656 1 96.31 99 LEU B N 1
ATOM 5587 C CA . LEU B 1 99 ? -21.453 -16.844 -17.969 1 96.31 99 LEU B CA 1
ATOM 5588 C C . LEU B 1 99 ? -21.406 -15.359 -18.328 1 96.31 99 LEU B C 1
ATOM 5590 O O . LEU B 1 99 ? -21.156 -14.516 -17.469 1 96.31 99 LEU B O 1
ATOM 5594 N N . LEU B 1 100 ? -21.641 -15.07 -19.578 1 94.69 100 LEU B N 1
ATOM 5595 C CA . LEU B 1 100 ? -21.672 -13.68 -20.016 1 94.69 100 LEU B CA 1
ATOM 5596 C C . LEU B 1 100 ? -22.812 -12.922 -19.359 1 94.69 100 LEU B C 1
ATOM 5598 O O . LEU B 1 100 ? -22.641 -11.789 -18.906 1 94.69 100 LEU B O 1
ATOM 5602 N N . LEU B 1 101 ? -23.969 -13.539 -19.328 1 96.56 101 LEU B N 1
ATOM 5603 C CA . LEU B 1 101 ? -25.109 -12.93 -18.672 1 96.56 101 LEU B CA 1
ATOM 5604 C C . LEU B 1 101 ? -24.844 -12.711 -17.188 1 96.56 101 LEU B C 1
ATOM 5606 O O . LEU B 1 101 ? -25.172 -11.656 -16.641 1 96.56 101 LEU B O 1
ATOM 5610 N N . TRP B 1 102 ? -24.297 -13.758 -16.547 1 97.81 102 TRP B N 1
ATOM 5611 C CA . TRP B 1 102 ? -23.906 -13.672 -15.141 1 97.81 102 TRP B CA 1
ATOM 5612 C C . TRP B 1 102 ? -22.922 -12.531 -14.922 1 97.81 102 TRP B C 1
ATOM 5614 O O . TRP B 1 102 ? -23.109 -11.719 -14.008 1 97.81 102 TRP B O 1
ATOM 5624 N N . PHE B 1 103 ? -21.984 -12.398 -15.773 1 95.88 103 PHE B N 1
ATOM 5625 C CA . PHE B 1 103 ? -20.953 -11.367 -15.695 1 95.88 103 PHE B CA 1
ATOM 5626 C C . PHE B 1 103 ? -21.562 -9.984 -15.875 1 95.88 103 PHE B C 1
ATOM 5628 O O . PHE B 1 103 ? -21.281 -9.07 -15.094 1 95.88 103 PHE B O 1
ATOM 5635 N N . ILE B 1 104 ? -22.406 -9.773 -16.844 1 96 104 ILE B N 1
ATOM 5636 C CA . ILE B 1 104 ? -23.031 -8.492 -17.125 1 96 104 ILE B CA 1
ATOM 5637 C C . ILE B 1 104 ? -23.953 -8.086 -15.977 1 96 104 ILE B C 1
ATOM 5639 O O . ILE B 1 104 ? -23.969 -6.922 -15.578 1 96 104 ILE B O 1
ATOM 5643 N N . THR B 1 105 ? -24.656 -9.055 -15.438 1 97.69 105 THR B N 1
ATOM 5644 C CA . THR B 1 105 ? -25.531 -8.781 -14.297 1 97.69 105 THR B CA 1
ATOM 5645 C C . THR B 1 105 ? -24.719 -8.289 -13.102 1 97.69 105 THR B C 1
ATOM 5647 O O . THR B 1 105 ? -25.109 -7.309 -12.453 1 97.69 105 THR B O 1
ATOM 5650 N N . ASP B 1 106 ? -23.641 -8.93 -12.844 1 97.38 106 ASP B N 1
ATOM 5651 C CA . ASP B 1 106 ? -22.766 -8.516 -11.75 1 97.38 106 ASP B CA 1
ATOM 5652 C C . ASP B 1 106 ? -22.234 -7.102 -11.984 1 97.38 106 ASP B C 1
ATOM 5654 O O . ASP B 1 106 ? -22.188 -6.285 -11.055 1 97.38 106 ASP B O 1
ATOM 5658 N N . LEU B 1 107 ? -21.859 -6.777 -13.219 1 95 107 LEU B N 1
ATOM 5659 C CA . LEU B 1 107 ? -21.312 -5.461 -13.539 1 95 107 LEU B CA 1
ATOM 5660 C C . LEU B 1 107 ? -22.359 -4.371 -13.312 1 95 107 LEU B C 1
ATOM 5662 O O . LEU B 1 107 ? -22.047 -3.305 -12.781 1 95 107 LEU B O 1
ATOM 5666 N N . ILE B 1 108 ? -23.547 -4.672 -13.656 1 96.75 108 ILE B N 1
ATOM 5667 C CA . ILE B 1 108 ? -24.641 -3.707 -13.492 1 96.75 108 ILE B CA 1
ATOM 5668 C C . ILE B 1 108 ? -24.891 -3.471 -12.008 1 96.75 108 ILE B C 1
ATOM 5670 O O . ILE B 1 108 ? -25.031 -2.324 -11.57 1 96.75 108 ILE B O 1
ATOM 5674 N N . LEU B 1 109 ? -24.938 -4.535 -11.227 1 97.62 109 LEU B N 1
ATOM 5675 C CA . LEU B 1 109 ? -25.203 -4.43 -9.797 1 97.62 109 LEU B CA 1
ATOM 5676 C C . LEU B 1 109 ? -24.062 -3.686 -9.086 1 97.62 109 LEU B C 1
ATOM 5678 O O . LEU B 1 109 ? -24.312 -2.852 -8.219 1 97.62 109 LEU B O 1
ATOM 5682 N N . ILE B 1 110 ? -22.844 -4 -9.469 1 96.44 110 ILE B N 1
ATOM 5683 C CA . ILE B 1 110 ? -21.688 -3.35 -8.883 1 96.44 110 ILE B CA 1
ATOM 5684 C C . ILE B 1 110 ? -21.703 -1.86 -9.219 1 96.44 110 ILE B C 1
ATOM 5686 O O . ILE B 1 110 ? -21.469 -1.019 -8.344 1 96.44 110 ILE B O 1
ATOM 5690 N N . HIS B 1 111 ? -21.984 -1.529 -10.453 1 94.62 111 HIS B N 1
ATOM 5691 C CA . HIS B 1 111 ? -22.047 -0.141 -10.898 1 94.62 111 HIS B CA 1
ATOM 5692 C C . HIS B 1 111 ? -23.109 0.635 -10.133 1 94.62 111 HIS B C 1
ATOM 5694 O O . HIS B 1 111 ? -22.859 1.749 -9.672 1 94.62 111 HIS B O 1
ATOM 5700 N N . ARG B 1 112 ? -24.234 0.031 -9.945 1 94.94 112 ARG B N 1
ATOM 5701 C CA . ARG B 1 112 ? -25.344 0.659 -9.242 1 94.94 112 ARG B CA 1
ATOM 5702 C C . ARG B 1 112 ? -25.031 0.805 -7.754 1 94.94 112 ARG B C 1
ATOM 5704 O O . ARG B 1 112 ? -25.359 1.822 -7.141 1 94.94 112 ARG B O 1
ATOM 5711 N N . SER B 1 113 ? -24.391 -0.119 -7.215 1 96.19 113 SER B N 1
ATOM 5712 C CA . SER B 1 113 ? -24.125 -0.147 -5.781 1 96.19 113 SER B CA 1
ATOM 5713 C C . SER B 1 113 ? -23.078 0.891 -5.391 1 96.19 113 SER B C 1
ATOM 5715 O O . SER B 1 113 ? -23.188 1.518 -4.332 1 96.19 113 SER B O 1
ATOM 5717 N N . TRP B 1 114 ? -22.094 1.156 -6.266 1 94.69 114 TRP B N 1
ATOM 5718 C CA . TRP B 1 114 ? -20.922 1.846 -5.75 1 94.69 114 TRP B CA 1
ATOM 5719 C C . TRP B 1 114 ? -20.656 3.133 -6.527 1 94.69 114 TRP B C 1
ATOM 5721 O O . TRP B 1 114 ? -20.016 4.055 -6.016 1 94.69 114 TRP B O 1
ATOM 5731 N N . TYR B 1 115 ? -21.203 3.334 -7.738 1 90.44 115 TYR B N 1
ATOM 5732 C CA . TYR B 1 115 ? -20.531 4.324 -8.57 1 90.44 115 TYR B CA 1
ATOM 5733 C C . TYR B 1 115 ? -21.531 5.332 -9.133 1 90.44 115 TYR B C 1
ATOM 5735 O O . TYR B 1 115 ? -21.141 6.242 -9.875 1 90.44 115 TYR B O 1
ATOM 5743 N N . ILE B 1 116 ? -22.766 5.355 -8.734 1 90.81 116 ILE B N 1
ATOM 5744 C CA . ILE B 1 116 ? -23.688 6.285 -9.367 1 90.81 116 ILE B CA 1
ATOM 5745 C C . ILE B 1 116 ? -24.469 7.047 -8.297 1 90.81 116 ILE B C 1
ATOM 5747 O O . ILE B 1 116 ? -25.469 7.703 -8.602 1 90.81 116 ILE B O 1
ATOM 5751 N N . SER B 1 117 ? -24.047 7 -7.035 1 92.62 117 SER B N 1
ATOM 5752 C CA . SER B 1 117 ? -24.75 7.703 -5.973 1 92.62 117 SER B CA 1
ATOM 5753 C C . SER B 1 117 ? -24.797 9.203 -6.234 1 92.62 117 SER B C 1
ATOM 5755 O O . SER B 1 117 ? -23.812 9.781 -6.703 1 92.62 117 SER B O 1
ATOM 5757 N N . GLN B 1 118 ? -25.953 9.82 -5.977 1 91.44 118 GLN B N 1
ATOM 5758 C CA . GLN B 1 118 ? -26.156 11.25 -6.18 1 91.44 118 GLN B CA 1
ATOM 5759 C C . GLN B 1 118 ? -26.953 11.867 -5.027 1 91.44 118 GLN B C 1
ATOM 5761 O O . GLN B 1 118 ? -27.781 11.195 -4.414 1 91.44 118 GLN B O 1
ATOM 5766 N N . ILE B 1 119 ? -26.375 13.117 -4.773 1 86.69 119 ILE B N 1
ATOM 5767 C CA . ILE B 1 119 ? -27.078 13.891 -3.758 1 86.69 119 ILE B CA 1
ATOM 5768 C C . ILE B 1 119 ? -27.656 15.164 -4.383 1 86.69 119 ILE B C 1
ATOM 5770 O O . ILE B 1 119 ? -27.156 15.633 -5.406 1 86.69 119 ILE B O 1
ATOM 5774 N N . ASP B 1 120 ? -28.438 15.891 -4.438 1 67.06 120 ASP B N 1
ATOM 5775 C CA . ASP B 1 120 ? -29.203 17.094 -4.738 1 67.06 120 ASP B CA 1
ATOM 5776 C C . ASP B 1 120 ? -30.375 16.781 -5.68 1 67.06 120 ASP B C 1
ATOM 5778 O O . ASP B 1 120 ? -30.203 16.781 -6.902 1 67.06 120 ASP B O 1
ATOM 5782 N N . VAL B 1 121 ? -31.219 15.852 -5.145 1 53.56 121 VAL B N 1
ATOM 5783 C CA . VAL B 1 121 ? -32.438 15.555 -5.887 1 53.56 121 VAL B CA 1
ATOM 5784 C C . VAL B 1 121 ? -33.438 16.703 -5.75 1 53.56 121 VAL B C 1
ATOM 5786 O O . VAL B 1 121 ? -33.938 16.969 -4.656 1 53.56 121 VAL B O 1
ATOM 5789 N N . HIS B 1 122 ? -33.531 17.688 -6.438 1 55 122 HIS B N 1
ATOM 5790 C CA . HIS B 1 122 ? -34.594 18.625 -6.816 1 55 122 HIS B CA 1
ATOM 5791 C C . HIS B 1 122 ? -34.031 19.781 -7.617 1 55 122 HIS B C 1
ATOM 5793 O O . HIS B 1 122 ? -34.688 20.297 -8.523 1 55 122 HIS B O 1
ATOM 5799 N N . HIS B 1 123 ? -33.094 20.734 -6.98 1 51.72 123 HIS B N 1
ATOM 5800 C CA . HIS B 1 123 ? -33 22.062 -7.594 1 51.72 123 HIS B CA 1
ATOM 5801 C C . HIS B 1 123 ? -31.656 22.281 -8.258 1 51.72 123 HIS B C 1
ATOM 5803 O O . HIS B 1 123 ? -31.469 23.266 -8.961 1 51.72 123 HIS B O 1
ATOM 5809 N N . HIS B 1 124 ? -30.609 21.531 -8.016 1 57 124 HIS B N 1
ATOM 5810 C CA . HIS B 1 124 ? -29.312 21.844 -8.594 1 57 124 HIS B CA 1
ATOM 5811 C C . HIS B 1 124 ? -28.609 20.594 -9.109 1 57 124 HIS B C 1
ATOM 5813 O O . HIS B 1 124 ? -29.141 19.484 -8.961 1 57 124 HIS B O 1
ATOM 5819 N N . GLN B 1 125 ? -27.453 20.844 -9.836 1 63.25 125 GLN B N 1
ATOM 5820 C CA . GLN B 1 125 ? -26.625 19.797 -10.445 1 63.25 125 GLN B CA 1
ATOM 5821 C C . GLN B 1 125 ? -26.25 18.719 -9.422 1 63.25 125 GLN B C 1
ATOM 5823 O O . GLN B 1 125 ? -25.781 19.047 -8.328 1 63.25 125 GLN B O 1
ATOM 5828 N N . PRO B 1 126 ? -26.875 17.531 -9.672 1 71 126 PRO B N 1
ATOM 5829 C CA . PRO B 1 126 ? -26.531 16.438 -8.773 1 71 126 PRO B CA 1
ATOM 5830 C C . PRO B 1 126 ? -25.031 16.359 -8.484 1 71 126 PRO B C 1
ATOM 5832 O O . PRO B 1 126 ? -24.219 16.562 -9.391 1 71 126 PRO B O 1
ATOM 5835 N N . GLU B 1 127 ? -24.812 16.359 -7.148 1 79.69 127 GLU B N 1
ATOM 5836 C CA . GLU B 1 127 ? -23.438 16.219 -6.719 1 79.69 127 GLU B CA 1
ATOM 5837 C C . GLU B 1 127 ? -23.172 14.828 -6.148 1 79.69 127 GLU B C 1
ATOM 5839 O O . GLU B 1 127 ? -24.094 14.172 -5.648 1 79.69 127 GLU B O 1
ATOM 5844 N N . SER B 1 128 ? -22.078 14.367 -6.387 1 85.69 128 SER B N 1
ATOM 5845 C CA . SER B 1 128 ? -21.688 13.086 -5.812 1 85.69 128 SER B CA 1
ATOM 5846 C C . SER B 1 128 ? -21.312 13.227 -4.34 1 85.69 128 SER B C 1
ATOM 5848 O O . SER B 1 128 ? -20.594 14.148 -3.963 1 85.69 128 SER B O 1
ATOM 5850 N N . PRO B 1 129 ? -21.953 12.414 -3.539 1 90.38 129 PRO B N 1
ATOM 5851 C CA . PRO B 1 129 ? -21.578 12.461 -2.125 1 90.38 129 PRO B CA 1
ATOM 5852 C C . PRO B 1 129 ? -20.141 12.008 -1.878 1 90.38 129 PRO B C 1
ATOM 5854 O O . PRO B 1 129 ? -19.562 11.289 -2.699 1 90.38 129 PRO B O 1
ATOM 5857 N N . GLU B 1 130 ? -19.625 12.422 -0.772 1 88.69 130 GLU B N 1
ATOM 5858 C CA . GLU B 1 130 ? -18.297 11.977 -0.379 1 88.69 130 GLU B CA 1
ATOM 5859 C C . GLU B 1 130 ? -18.359 10.625 0.333 1 88.69 130 GLU B C 1
ATOM 5861 O O . GLU B 1 130 ? -19.125 10.453 1.284 1 88.69 130 GLU B O 1
ATOM 5866 N N . TRP B 1 131 ? -17.609 9.688 -0.159 1 93.31 131 TRP B N 1
ATOM 5867 C CA . TRP B 1 131 ? -17.547 8.375 0.472 1 93.31 131 TRP B CA 1
ATOM 5868 C C . TRP B 1 131 ? -16.75 8.438 1.775 1 93.31 131 TRP B C 1
ATOM 5870 O O . TRP B 1 131 ? -15.656 9 1.817 1 93.31 131 TRP B O 1
ATOM 5880 N N . LEU B 1 132 ? -17.344 7.852 2.795 1 95.25 132 LEU B N 1
ATOM 5881 C CA . LEU B 1 132 ? -16.688 7.793 4.094 1 95.25 132 LEU B CA 1
ATOM 5882 C C . LEU B 1 132 ? -16.328 6.359 4.457 1 95.25 132 LEU B C 1
ATOM 5884 O O . LEU B 1 132 ? -16.984 5.414 4.004 1 95.25 132 LEU B O 1
ATOM 5888 N N . ARG B 1 133 ? -15.281 6.258 5.207 1 94.06 133 ARG B N 1
ATOM 5889 C CA . ARG B 1 133 ? -14.984 5.004 5.891 1 94.06 133 ARG B CA 1
ATOM 5890 C C . ARG B 1 133 ? -15.766 4.902 7.199 1 94.06 133 ARG B C 1
ATOM 5892 O O . ARG B 1 133 ? -16.266 5.906 7.711 1 94.06 133 ARG B O 1
ATOM 5899 N N . CYS B 1 134 ? -15.82 3.701 7.676 1 95.56 134 CYS B N 1
ATOM 5900 C CA . CYS B 1 134 ? -16.578 3.482 8.906 1 95.56 134 CYS B CA 1
ATOM 5901 C C . CYS B 1 134 ? -15.922 4.195 10.078 1 95.56 134 CYS B C 1
ATOM 5903 O O . CYS B 1 134 ? -16.594 4.543 11.055 1 95.56 134 CYS B O 1
ATOM 5905 N N . GLU B 1 135 ? -14.641 4.508 9.977 1 94.88 135 GLU B N 1
ATOM 5906 C CA . GLU B 1 135 ? -13.914 5.125 11.078 1 94.88 135 GLU B CA 1
ATOM 5907 C C . GLU B 1 135 ? -13.711 6.621 10.836 1 94.88 135 GLU B C 1
ATOM 5909 O O . GLU B 1 135 ? -13.031 7.293 11.609 1 94.88 135 GLU B O 1
ATOM 5914 N N . SER B 1 136 ? -14.336 7.156 9.789 1 94.81 136 SER B N 1
ATOM 5915 C CA . SER B 1 136 ? -14.172 8.578 9.484 1 94.81 136 SER B CA 1
ATOM 5916 C C . SER B 1 136 ? -14.766 9.445 10.586 1 94.81 136 SER B C 1
ATOM 5918 O O . SER B 1 136 ? -15.836 9.133 11.125 1 94.81 136 SER B O 1
ATOM 5920 N N . SER B 1 137 ? -14.039 10.461 10.953 1 96.31 137 SER B N 1
ATOM 5921 C CA . SER B 1 137 ? -14.461 11.438 11.945 1 96.31 137 SER B CA 1
ATOM 5922 C C . SER B 1 137 ? -13.938 12.828 11.609 1 96.31 137 SER B C 1
ATOM 5924 O O . SER B 1 137 ? -13.047 12.977 10.773 1 96.31 137 SER B O 1
ATOM 5926 N N . PHE B 1 138 ? -14.594 13.828 12.203 1 94.62 138 PHE B N 1
ATOM 5927 C CA . PHE B 1 138 ? -14.148 15.195 11.977 1 94.62 138 PHE B CA 1
ATOM 5928 C C . PHE B 1 138 ? -13.023 15.57 12.93 1 94.62 138 PHE B C 1
ATOM 5930 O O . PHE B 1 138 ? -12.383 16.609 12.766 1 94.62 138 PHE B O 1
ATOM 5937 N N . TRP B 1 139 ? -12.805 14.711 13.914 1 94.81 139 TRP B N 1
ATOM 5938 C CA . TRP B 1 139 ? -11.789 14.922 14.938 1 94.81 139 TRP B CA 1
ATOM 5939 C C . TRP B 1 139 ? -10.969 13.656 15.164 1 94.81 139 TRP B C 1
ATOM 5941 O O . TRP B 1 139 ? -11.531 12.578 15.375 1 94.81 139 TRP B O 1
ATOM 5951 N N . LEU B 1 140 ? -9.672 13.82 15.141 1 92.94 140 LEU B N 1
ATOM 5952 C CA . LEU B 1 140 ? -8.789 12.664 15.219 1 92.94 140 LEU B CA 1
ATOM 5953 C C . LEU B 1 140 ? -8.453 12.328 16.672 1 92.94 140 LEU B C 1
ATOM 5955 O O . LEU B 1 140 ? -8.773 13.094 17.578 1 92.94 140 LEU B O 1
ATOM 5959 N N . GLY B 1 141 ? -7.852 11.211 16.828 1 90.19 141 GLY B N 1
ATOM 5960 C CA . GLY B 1 141 ? -7.594 10.703 18.156 1 90.19 141 GLY B CA 1
ATOM 5961 C C . GLY B 1 141 ? -6.426 11.383 18.844 1 90.19 141 GLY B C 1
ATOM 5962 O O . GLY B 1 141 ? -5.457 11.773 18.188 1 90.19 141 GLY B O 1
ATOM 5963 N N . ASP B 1 142 ? -6.598 11.5 20.125 1 89.88 142 ASP B N 1
ATOM 5964 C CA . ASP B 1 142 ? -5.535 12 21 1 89.88 142 ASP B CA 1
ATOM 5965 C C . ASP B 1 142 ? -5.031 13.359 20.531 1 89.88 142 ASP B C 1
ATOM 5967 O O . ASP B 1 142 ? -5.805 14.312 20.406 1 89.88 142 ASP B O 1
ATOM 5971 N N . ASP B 1 143 ? -3.738 13.422 20.203 1 89.81 143 ASP B N 1
ATOM 5972 C CA . ASP B 1 143 ? -3.164 14.727 19.906 1 89.81 143 ASP B CA 1
ATOM 5973 C C . ASP B 1 143 ? -3.051 14.953 18.406 1 89.81 143 ASP B C 1
ATOM 5975 O O . ASP B 1 143 ? -2.375 15.883 17.953 1 89.81 143 ASP B O 1
ATOM 5979 N N . ASP B 1 144 ? -3.791 14.203 17.641 1 89.38 144 ASP B N 1
ATOM 5980 C CA . ASP B 1 144 ? -3.623 14.258 16.203 1 89.38 144 ASP B CA 1
ATOM 5981 C C . ASP B 1 144 ? -4.246 15.531 15.617 1 89.38 144 ASP B C 1
ATOM 5983 O O . ASP B 1 144 ? -3.977 15.891 14.477 1 89.38 144 ASP B O 1
ATOM 5987 N N . CYS B 1 145 ? -5.102 16.188 16.438 1 90.62 145 CYS B N 1
ATOM 5988 C CA . CYS B 1 145 ? -5.707 17.438 15.984 1 90.62 145 CYS B CA 1
ATOM 5989 C C . CYS B 1 145 ? -4.875 18.641 16.422 1 90.62 145 CYS B C 1
ATOM 5991 O O . CYS B 1 145 ? -5.297 19.781 16.25 1 90.62 145 CYS B O 1
ATOM 5993 N N . GLY B 1 146 ? -3.744 18.406 17.062 1 88.25 146 GLY B N 1
ATOM 5994 C CA . GLY B 1 146 ? -2.84 19.484 17.453 1 88.25 146 GLY B CA 1
ATOM 5995 C C . GLY B 1 146 ? -3.346 20.297 18.609 1 88.25 146 GLY B C 1
ATOM 5996 O O . GLY B 1 146 ? -4.344 19.938 19.25 1 88.25 146 GLY B O 1
ATOM 5997 N N . ILE B 1 147 ? -2.623 21.375 18.859 1 89.44 147 ILE B N 1
ATOM 5998 C CA . ILE B 1 147 ? -2.941 22.25 19.969 1 89.44 147 ILE B CA 1
ATOM 5999 C C . ILE B 1 147 ? -4.27 22.969 19.703 1 89.44 147 ILE B C 1
ATOM 6001 O O . ILE B 1 147 ? -4.48 23.516 18.625 1 89.44 147 ILE B O 1
ATOM 6005 N N . ASP B 1 148 ? -5.113 22.828 20.578 1 91.56 148 ASP B N 1
ATOM 6006 C CA . ASP B 1 148 ? -6.434 23.453 20.547 1 91.56 148 ASP B CA 1
ATOM 6007 C C . ASP B 1 148 ? -7.266 22.891 19.391 1 91.56 148 ASP B C 1
ATOM 6009 O O . ASP B 1 148 ? -8.234 23.531 18.953 1 91.56 148 ASP B O 1
ATOM 6013 N N . GLY B 1 149 ? -6.77 21.812 18.812 1 91.12 149 GLY B N 1
ATOM 6014 C CA . GLY B 1 149 ? -7.508 21.156 17.734 1 91.12 149 GLY B CA 1
ATOM 6015 C C . GLY B 1 149 ? -7.359 21.859 16.406 1 91.12 149 GLY B C 1
ATOM 6016 O O . GLY B 1 149 ? -8.141 21.625 15.484 1 91.12 149 GLY B O 1
ATOM 6017 N N . LEU B 1 150 ? -6.41 22.625 16.219 1 83.25 150 LEU B N 1
ATOM 6018 C CA . LEU B 1 150 ? -6.305 23.531 15.078 1 83.25 150 LEU B CA 1
ATOM 6019 C C . LEU B 1 150 ? -6.09 22.75 13.781 1 83.25 150 LEU B C 1
ATOM 6021 O O . LEU B 1 150 ? -6.461 23.203 12.703 1 83.25 150 LEU B O 1
ATOM 6025 N N . ASP B 1 151 ? -5.559 21.578 13.898 1 80.94 151 ASP B N 1
ATOM 6026 C CA . ASP B 1 151 ? -5.277 20.781 12.711 1 80.94 151 ASP B CA 1
ATOM 6027 C C . ASP B 1 151 ? -6.543 20.109 12.188 1 80.94 151 ASP B C 1
ATOM 6029 O O . ASP B 1 151 ? -6.547 19.547 11.094 1 80.94 151 ASP B O 1
ATOM 6033 N N . CYS B 1 152 ? -7.551 20.172 12.961 1 86.81 152 CYS B N 1
ATOM 6034 C CA . CYS B 1 152 ? -8.797 19.531 12.555 1 86.81 152 CYS B CA 1
ATOM 6035 C C . CYS B 1 152 ? -9.859 20.578 12.234 1 86.81 152 CYS B C 1
ATOM 6037 O O . CYS B 1 152 ? -11.062 20.281 12.273 1 86.81 152 CYS B O 1
ATOM 6039 N N . GLN B 1 153 ? -9.492 21.75 11.969 1 85.38 153 GLN B N 1
ATOM 6040 C CA . GLN B 1 153 ? -10.406 22.797 11.539 1 85.38 153 GLN B CA 1
ATOM 6041 C C . GLN B 1 153 ? -10.953 22.516 10.141 1 85.38 153 GLN B C 1
ATOM 6043 O O . GLN B 1 153 ? -10.367 21.75 9.383 1 85.38 153 GLN B O 1
ATOM 6048 N N . PRO B 1 154 ? -12.133 23.109 9.75 1 82.69 154 PRO B N 1
ATOM 6049 C CA . PRO B 1 154 ? -12.953 24.062 10.516 1 82.69 154 PRO B CA 1
ATOM 6050 C C . PRO B 1 154 ? -13.891 23.359 11.508 1 82.69 154 PRO B C 1
ATOM 6052 O O . PRO B 1 154 ? -14.375 22.266 11.234 1 82.69 154 PRO B O 1
ATOM 6055 N N . PHE B 1 155 ? -14.195 24.094 12.523 1 89.62 155 PHE B N 1
ATOM 6056 C CA . PHE B 1 155 ? -15.094 23.562 13.539 1 89.62 155 PHE B CA 1
ATOM 6057 C C . PHE B 1 155 ? -16.547 23.844 13.18 1 89.62 155 PHE B C 1
ATOM 6059 O O . PHE B 1 155 ? -17.453 23.125 13.633 1 89.62 155 PHE B O 1
ATOM 6066 N N . GLU B 1 156 ? -16.688 24.906 12.492 1 86.88 156 GLU B N 1
ATOM 6067 C CA . GLU B 1 156 ? -18.031 25.297 12.039 1 86.88 156 GLU B CA 1
ATOM 6068 C C . GLU B 1 156 ? -18.047 25.531 10.531 1 86.88 156 GLU B C 1
ATOM 6070 O O . GLU B 1 156 ? -17.094 26.062 9.961 1 86.88 156 GLU B O 1
ATOM 6075 N N . ARG B 1 157 ? -19.125 24.953 9.984 1 81.94 157 ARG B N 1
ATOM 6076 C CA . ARG B 1 157 ? -19.312 25.156 8.555 1 81.94 157 ARG B CA 1
ATOM 6077 C C . ARG B 1 157 ? -20.75 25.562 8.25 1 81.94 157 ARG B C 1
ATOM 6079 O O . ARG B 1 157 ? -21.688 25.031 8.852 1 81.94 157 ARG B O 1
ATOM 6086 N N . ASN B 1 158 ? -20.828 26.5 7.266 1 78.44 158 ASN B N 1
ATOM 6087 C CA . ASN B 1 158 ? -22.172 26.906 6.855 1 78.44 158 ASN B CA 1
ATOM 6088 C C . ASN B 1 158 ? -22.797 25.906 5.879 1 78.44 158 ASN B C 1
ATOM 6090 O O . ASN B 1 158 ? -24 25.719 5.863 1 78.44 158 ASN B O 1
ATOM 6094 N N . LYS B 1 159 ? -21.969 25.344 5.105 1 80 159 LYS B N 1
ATOM 6095 C CA . LYS B 1 159 ? -22.453 24.328 4.168 1 80 159 LYS B CA 1
ATOM 6096 C C . LYS B 1 159 ? -22.344 22.922 4.75 1 80 159 LYS B C 1
ATOM 6098 O O . LYS B 1 159 ? -21.297 22.562 5.309 1 80 159 LYS B O 1
ATOM 6103 N N . PRO B 1 160 ? -23.438 22.219 4.617 1 87.12 160 PRO B N 1
ATOM 6104 C CA . PRO B 1 160 ? -23.391 20.859 5.156 1 87.12 160 PRO B CA 1
ATOM 6105 C C . PRO B 1 160 ? -22.438 19.953 4.383 1 87.12 160 PRO B C 1
ATOM 6107 O O . PRO B 1 160 ? -22.172 20.188 3.201 1 87.12 160 PRO B O 1
ATOM 6110 N N . PHE B 1 161 ? -21.922 19 5.051 1 88.75 161 PHE B N 1
ATOM 6111 C CA . PHE B 1 161 ? -21.062 17.969 4.477 1 88.75 161 PHE B CA 1
ATOM 6112 C C . PHE B 1 161 ? -21.875 16.75 4.066 1 88.75 161 PHE B C 1
ATOM 6114 O O . PHE B 1 161 ? -22.375 16.016 4.922 1 88.75 161 PHE B O 1
ATOM 6121 N N . ASN B 1 162 ? -22.031 16.547 2.736 1 91.19 162 ASN B N 1
ATOM 6122 C CA . ASN B 1 162 ? -22.797 15.422 2.223 1 91.19 162 ASN B CA 1
ATOM 6123 C C . ASN B 1 162 ? -21.938 14.172 2.074 1 91.19 162 ASN B C 1
ATOM 6125 O O . ASN B 1 162 ? -20.875 14.219 1.468 1 91.19 162 ASN B O 1
ATOM 6129 N N . PHE B 1 163 ? -22.422 13.086 2.629 1 94.06 163 PHE B N 1
ATOM 6130 C CA . PHE B 1 163 ? -21.562 11.898 2.67 1 94.06 163 PHE B CA 1
ATOM 6131 C C . PHE B 1 163 ? -22.375 10.641 2.371 1 94.06 163 PHE B C 1
ATOM 6133 O O . PHE B 1 163 ? -23.609 10.68 2.348 1 94.06 163 PHE B O 1
ATOM 6140 N N . ARG B 1 164 ? -21.688 9.641 2.031 1 96.38 164 ARG B N 1
ATOM 6141 C CA . ARG B 1 164 ? -22.219 8.289 1.902 1 96.38 164 ARG B CA 1
ATOM 6142 C C . ARG B 1 164 ? -21.453 7.309 2.775 1 96.38 164 ARG B C 1
ATOM 6144 O O . ARG B 1 164 ? -20.219 7.305 2.771 1 96.38 164 ARG B O 1
ATOM 6151 N N . CYS B 1 165 ? -22.156 6.52 3.525 1 96.62 165 CYS B N 1
ATOM 6152 C CA . CYS B 1 165 ? -21.578 5.504 4.395 1 96.62 165 CYS B CA 1
ATOM 6153 C C . CYS B 1 165 ? -21.797 4.105 3.824 1 96.62 165 CYS B C 1
ATOM 6155 O O . CYS B 1 165 ? -22.875 3.814 3.289 1 96.62 165 CYS B O 1
ATOM 6157 N N . PRO B 1 166 ? -20.797 3.264 3.916 1 95.75 166 PRO B N 1
ATOM 6158 C CA . PRO B 1 166 ? -21.016 1.868 3.525 1 95.75 166 PRO B CA 1
ATOM 6159 C C . PRO B 1 166 ? -21.875 1.099 4.523 1 95.75 166 PRO B C 1
ATOM 6161 O O . PRO B 1 166 ? -22.234 1.635 5.574 1 95.75 166 PRO B O 1
ATOM 6164 N N . SER B 1 167 ? -22.203 -0.085 4.133 1 95.31 167 SER B N 1
ATOM 6165 C CA . SER B 1 167 ? -23 -0.968 4.988 1 95.31 167 SER B CA 1
ATOM 6166 C C . SER B 1 167 ? -22.141 -1.53 6.125 1 95.31 167 SER B C 1
ATOM 6168 O O . SER B 1 167 ? -20.922 -1.53 6.051 1 95.31 167 SER B O 1
ATOM 6170 N N . ARG B 1 168 ? -22.828 -1.907 7.254 1 93.06 168 ARG B N 1
ATOM 6171 C CA . ARG B 1 168 ? -22.297 -2.715 8.352 1 93.06 168 ARG B CA 1
ATOM 6172 C C . ARG B 1 168 ? -21.234 -1.953 9.133 1 93.06 168 ARG B C 1
ATOM 6174 O O . ARG B 1 168 ? -20.266 -2.545 9.602 1 93.06 168 ARG B O 1
ATOM 6181 N N . CYS B 1 169 ? -21.297 -0.66 9.164 1 95.44 169 CYS B N 1
ATOM 6182 C CA . CYS B 1 169 ? -20.359 0.136 9.953 1 95.44 169 CYS B CA 1
ATOM 6183 C C . CYS B 1 169 ? -20.609 -0.061 11.445 1 95.44 169 CYS B C 1
ATOM 6185 O O . CYS B 1 169 ? -19.781 0.34 12.273 1 95.44 169 CYS B O 1
ATOM 6187 N N . ASP B 1 170 ? -21.688 -0.762 11.812 1 94.25 170 ASP B N 1
ATOM 6188 C CA . ASP B 1 170 ? -21.969 -1.076 13.211 1 94.25 170 ASP B CA 1
ATOM 6189 C C . ASP B 1 170 ? -20.953 -2.07 13.766 1 94.25 170 ASP B C 1
ATOM 6191 O O . ASP B 1 170 ? -20.734 -2.145 14.977 1 94.25 170 ASP B O 1
ATOM 6195 N N . ARG B 1 171 ? -20.281 -2.725 12.883 1 89.75 171 ARG B N 1
ATOM 6196 C CA . ARG B 1 171 ? -19.359 -3.779 13.305 1 89.75 171 ARG B CA 1
ATOM 6197 C C . ARG B 1 171 ? -17.953 -3.225 13.531 1 89.75 171 ARG B C 1
ATOM 6199 O O . ARG B 1 171 ? -17.094 -3.916 14.078 1 89.75 171 ARG B O 1
ATOM 6206 N N . THR B 1 172 ? -17.75 -2.039 13.125 1 90.88 172 THR B N 1
ATOM 6207 C CA . THR B 1 172 ? -16.453 -1.414 13.336 1 90.88 172 THR B CA 1
ATOM 6208 C C . THR B 1 172 ? -16.297 -0.98 14.789 1 90.88 172 THR B C 1
ATOM 6210 O O . THR B 1 172 ? -17.156 -0.285 15.336 1 90.88 172 THR B O 1
ATOM 6213 N N . VAL B 1 173 ? -15.203 -1.479 15.414 1 88.94 173 VAL B N 1
ATOM 6214 C CA . VAL B 1 173 ? -14.969 -1.147 16.812 1 88.94 173 VAL B CA 1
ATOM 6215 C C . VAL B 1 173 ? -13.57 -0.568 16.984 1 88.94 173 VAL B C 1
ATOM 6217 O O . VAL B 1 173 ? -12.711 -0.742 16.109 1 88.94 173 VAL B O 1
ATOM 6220 N N . LEU B 1 174 ? -13.359 0.113 18.109 1 87.69 174 LEU B N 1
ATOM 6221 C CA . LEU B 1 174 ? -12.031 0.614 18.453 1 87.69 174 LEU B CA 1
ATOM 6222 C C . LEU B 1 174 ? -11.055 -0.537 18.672 1 87.69 174 LEU B C 1
ATOM 6224 O O . LEU B 1 174 ? -11.312 -1.427 19.484 1 87.69 174 LEU B O 1
ATOM 6228 N N . MET B 1 175 ? -10.008 -0.513 17.906 1 78.5 175 MET B N 1
ATOM 6229 C CA . MET B 1 175 ? -9.023 -1.583 18.031 1 78.5 175 MET B CA 1
ATOM 6230 C C . MET B 1 175 ? -7.926 -1.201 19.016 1 78.5 175 MET B C 1
ATOM 6232 O O . MET B 1 175 ? -7.156 -2.057 19.453 1 78.5 175 MET B O 1
ATOM 6236 N N . ASN B 1 176 ? -7.762 0.097 19.328 1 76.44 176 ASN B N 1
ATOM 6237 C CA . ASN B 1 176 ? -6.883 0.641 20.359 1 76.44 176 ASN B CA 1
ATOM 6238 C C . ASN B 1 176 ? -7.656 1.479 21.359 1 76.44 176 ASN B C 1
ATOM 6240 O O . ASN B 1 176 ? -8.633 2.143 21.016 1 76.44 176 ASN B O 1
ATOM 6244 N N . PRO B 1 177 ? -7.227 1.356 22.484 1 82.44 177 PRO B N 1
ATOM 6245 C CA . PRO B 1 177 ? -7.941 2.117 23.516 1 82.44 177 PRO B CA 1
ATOM 6246 C C . PRO B 1 177 ? -8.031 3.605 23.188 1 82.44 177 PRO B C 1
ATOM 6248 O O . PRO B 1 177 ? -7.074 4.188 22.672 1 82.44 177 PRO B O 1
ATOM 6251 N N . ARG B 1 178 ? -9.227 4.172 23.453 1 90.12 178 ARG B N 1
ATOM 6252 C CA . ARG B 1 178 ? -9.508 5.594 23.297 1 90.12 178 ARG B CA 1
ATOM 6253 C C . ARG B 1 178 ? -10.102 6.188 24.562 1 90.12 178 ARG B C 1
ATOM 6255 O O . ARG B 1 178 ? -11.055 5.645 25.125 1 90.12 178 ARG B O 1
ATOM 6262 N N . VAL B 1 179 ? -9.492 7.238 25.031 1 92.31 179 VAL B N 1
ATOM 6263 C CA . VAL B 1 179 ? -9.977 7.859 26.25 1 92.31 179 VAL B CA 1
ATOM 6264 C C . VAL B 1 179 ? -10.953 8.984 25.906 1 92.31 179 VAL B C 1
ATOM 6266 O O . VAL B 1 179 ? -10.664 9.828 25.062 1 92.31 179 VAL B O 1
ATOM 6269 N N . ILE B 1 180 ? -12.117 8.938 26.547 1 95 180 ILE B N 1
ATOM 6270 C CA . ILE B 1 180 ? -13.133 9.984 26.484 1 95 180 ILE B CA 1
ATOM 6271 C C . ILE B 1 180 ? -13.5 10.438 27.891 1 95 180 ILE B C 1
ATOM 6273 O O . ILE B 1 180 ? -14.164 9.711 28.641 1 95 180 ILE B O 1
ATOM 6277 N N . GLY B 1 181 ? -13.078 11.656 28.156 1 93.38 181 GLY B N 1
ATOM 6278 C CA . GLY B 1 181 ? -13.281 12.094 29.516 1 93.38 181 GLY B CA 1
ATOM 6279 C C . GLY B 1 181 ? -12.539 11.25 30.531 1 93.38 181 GLY B C 1
ATOM 6280 O O . GLY B 1 181 ? -11.312 11.195 30.516 1 93.38 181 GLY B O 1
ATOM 6281 N N . ASP B 1 182 ? -13.32 10.578 31.328 1 91.62 182 ASP B N 1
ATOM 6282 C CA . ASP B 1 182 ? -12.719 9.742 32.375 1 91.62 182 ASP B CA 1
ATOM 6283 C C . ASP B 1 182 ? -12.859 8.258 32.031 1 91.62 182 ASP B C 1
ATOM 6285 O O . ASP B 1 182 ? -12.531 7.395 32.844 1 91.62 182 ASP B O 1
ATOM 6289 N N . GLN B 1 183 ? -13.281 8.047 30.812 1 90 183 GLN B N 1
ATOM 6290 C CA . GLN B 1 183 ? -13.516 6.664 30.406 1 90 183 GLN B CA 1
ATOM 6291 C C . GLN B 1 183 ? -12.492 6.207 29.375 1 90 183 GLN B C 1
ATOM 6293 O O . GLN B 1 183 ? -12.094 6.988 28.5 1 90 183 GLN B O 1
ATOM 6298 N N . GLN B 1 184 ? -12.062 5.035 29.516 1 88.75 184 GLN B N 1
ATOM 6299 C CA . GLN B 1 184 ? -11.242 4.383 28.5 1 88.75 184 GLN B CA 1
ATOM 6300 C C . GLN B 1 184 ? -12.047 3.338 27.734 1 88.75 184 GLN B C 1
ATOM 6302 O O . GLN B 1 184 ? -12.5 2.346 28.312 1 88.75 184 GLN B O 1
ATOM 6307 N N . LEU B 1 185 ? -12.211 3.561 26.5 1 89.25 185 LEU B N 1
ATOM 6308 C CA . LEU B 1 185 ? -13.039 2.723 25.641 1 89.25 185 LEU B CA 1
ATOM 6309 C C . LEU B 1 185 ? -12.18 1.815 24.766 1 89.25 185 LEU B C 1
ATOM 6311 O O . LEU B 1 185 ? -11.125 2.232 24.281 1 89.25 185 LEU B O 1
ATOM 6315 N N . ASN B 1 186 ? -12.57 0.531 24.641 1 84.81 186 ASN B N 1
ATOM 6316 C CA . ASN B 1 186 ? -11.914 -0.439 23.766 1 84.81 186 ASN B CA 1
ATOM 6317 C C . ASN B 1 186 ? -12.914 -1.469 23.234 1 84.81 186 ASN B C 1
ATOM 6319 O O . ASN B 1 186 ? -13.797 -1.917 23.969 1 84.81 186 ASN B O 1
ATOM 6323 N N . TYR B 1 187 ? -12.781 -1.836 21.922 1 83.75 187 TYR B N 1
ATOM 6324 C CA . TYR B 1 187 ? -13.562 -2.867 21.25 1 83.75 187 TYR B CA 1
ATOM 6325 C C . TYR B 1 187 ? -15.047 -2.516 21.266 1 83.75 187 TYR B C 1
ATOM 6327 O O . TYR B 1 187 ? -15.891 -3.377 21.516 1 83.75 187 TYR B O 1
ATOM 6335 N N . GLN B 1 188 ? -15.336 -1.271 21.156 1 90.88 188 GLN B N 1
ATOM 6336 C CA . GLN B 1 188 ? -16.719 -0.796 21.047 1 90.88 188 GLN B CA 1
ATOM 6337 C C . GLN B 1 188 ? -16.828 0.338 20.031 1 90.88 188 GLN B C 1
ATOM 6339 O O . GLN B 1 188 ? -15.805 0.85 19.562 1 90.88 188 GLN B O 1
ATOM 6344 N N . ASN B 1 189 ? -18.125 0.693 19.688 1 96.06 189 ASN B N 1
ATOM 6345 C CA . ASN B 1 189 ? -18.359 1.794 18.766 1 96.06 189 ASN B CA 1
ATOM 6346 C C . ASN B 1 189 ? -17.969 3.137 19.359 1 96.06 189 ASN B C 1
ATOM 6348 O O . ASN B 1 189 ? -17.906 3.271 20.594 1 96.06 189 ASN B O 1
ATOM 6352 N N . LEU B 1 190 ? -17.672 4.09 18.547 1 97.5 190 LEU B N 1
ATOM 6353 C CA . LEU B 1 190 ? -17.312 5.414 19.047 1 97.5 190 LEU B CA 1
ATOM 6354 C C . LEU B 1 190 ? -18.328 6.461 18.594 1 97.5 190 LEU B C 1
ATOM 6356 O O . LEU B 1 190 ? -18.156 7.086 17.547 1 97.5 190 LEU B O 1
ATOM 6360 N N . VAL B 1 191 ? -19.344 6.633 19.391 1 98.25 191 VAL B N 1
ATOM 6361 C CA . VAL B 1 191 ? -20.391 7.645 19.219 1 98.25 191 VAL B CA 1
ATOM 6362 C C . VAL B 1 191 ? -20.594 8.398 20.531 1 98.25 191 VAL B C 1
ATOM 6364 O O . VAL B 1 191 ? -20.922 7.801 21.562 1 98.25 191 VAL B O 1
ATOM 6367 N N . ILE B 1 192 ? -20.344 9.641 20.484 1 98.12 192 ILE B N 1
ATOM 6368 C CA . ILE B 1 192 ? -20.469 10.477 21.672 1 98.12 192 ILE B CA 1
ATOM 6369 C C . ILE B 1 192 ? -21.609 11.477 21.484 1 98.12 192 ILE B C 1
ATOM 6371 O O . ILE B 1 192 ? -21.594 12.289 20.562 1 98.12 192 ILE B O 1
ATOM 6375 N N . GLY B 1 193 ? -22.562 11.406 22.406 1 97.44 193 GLY B N 1
ATOM 6376 C CA . GLY B 1 193 ? -23.703 12.297 22.312 1 97.44 193 GLY B CA 1
ATOM 6377 C C . GLY B 1 193 ? -24.844 11.703 21.516 1 97.44 193 GLY B C 1
ATOM 6378 O O . GLY B 1 193 ? -25.031 10.484 21.484 1 97.44 193 GLY B O 1
ATOM 6379 N N . GLY B 1 194 ? -25.812 12.633 21 1 95.62 194 GLY B N 1
ATOM 6380 C CA . GLY B 1 194 ? -26.938 12.203 20.188 1 95.62 194 GLY B CA 1
ATOM 6381 C C . GLY B 1 194 ? -28.188 11.93 21 1 95.62 194 GLY B C 1
ATOM 6382 O O . GLY B 1 194 ? -29.266 11.703 20.438 1 95.62 194 GLY B O 1
ATOM 6383 N N . GLY B 1 195 ? -27.969 11.93 22.25 1 94.25 195 GLY B N 1
ATOM 6384 C CA . GLY B 1 195 ? -29.125 11.727 23.125 1 94.25 195 GLY B CA 1
ATOM 6385 C C . GLY B 1 195 ? -29.938 12.992 23.344 1 94.25 195 GLY B C 1
ATOM 6386 O O . GLY B 1 195 ? -29.375 14.086 23.406 1 94.25 195 GLY B O 1
ATOM 6387 N N . ASN B 1 196 ? -31.266 12.766 23.406 1 88.44 196 ASN B N 1
ATOM 6388 C CA . ASN B 1 196 ? -32.188 13.844 23.719 1 88.44 196 ASN B CA 1
ATOM 6389 C C . ASN B 1 196 ? -32.031 15.016 22.75 1 88.44 196 ASN B C 1
ATOM 6391 O O . ASN B 1 196 ? -32.031 16.172 23.172 1 88.44 196 ASN B O 1
ATOM 6395 N N . GLY B 1 197 ? -31.656 14.766 21.484 1 83.19 197 GLY B N 1
ATOM 6396 C CA . GLY B 1 197 ? -31.578 15.781 20.453 1 83.19 197 GLY B CA 1
ATOM 6397 C C . GLY B 1 197 ? -30.266 16.531 20.453 1 83.19 197 GLY B C 1
ATOM 6398 O O . GLY B 1 197 ? -30.109 17.531 19.75 1 83.19 197 GLY B O 1
ATOM 6399 N N . THR B 1 198 ? -29.328 16.078 21.297 1 84.56 198 THR B N 1
ATOM 6400 C CA . THR B 1 198 ? -28.031 16.734 21.328 1 84.56 198 THR B CA 1
ATOM 6401 C C . THR B 1 198 ? -27.203 16.391 20.094 1 84.56 198 THR B C 1
ATOM 6403 O O . THR B 1 198 ? -27.531 15.445 19.375 1 84.56 198 THR B O 1
ATOM 6406 N N . SER B 1 199 ? -26.219 17.188 19.859 1 95.38 199 SER B N 1
ATOM 6407 C CA . SER B 1 199 ? -25.297 16.984 18.75 1 95.38 199 SER B CA 1
ATOM 6408 C C . SER B 1 199 ? -24.312 15.867 19.047 1 95.38 199 SER B C 1
ATOM 6410 O O . SER B 1 199 ? -24.266 15.359 20.172 1 95.38 199 SER B O 1
ATOM 6412 N N . TYR B 1 200 ? -23.734 15.438 18.047 1 98.19 200 TYR B N 1
ATOM 6413 C CA . TYR B 1 200 ? -22.656 14.477 18.188 1 98.19 200 TYR B CA 1
ATOM 6414 C C . TYR B 1 200 ? -21.312 15.18 18.297 1 98.19 200 TYR B C 1
ATOM 6416 O O . TYR B 1 200 ? -21.062 16.172 17.609 1 98.19 200 TYR B O 1
ATOM 6424 N N . ARG B 1 201 ? -20.453 14.695 19.203 1 97.69 201 ARG B N 1
ATOM 6425 C CA . ARG B 1 201 ? -19.109 15.219 19.297 1 97.69 201 ARG B CA 1
ATOM 6426 C C . ARG B 1 201 ? -18.297 14.836 18.062 1 97.69 201 ARG B C 1
ATOM 6428 O O . ARG B 1 201 ? -18.484 13.758 17.5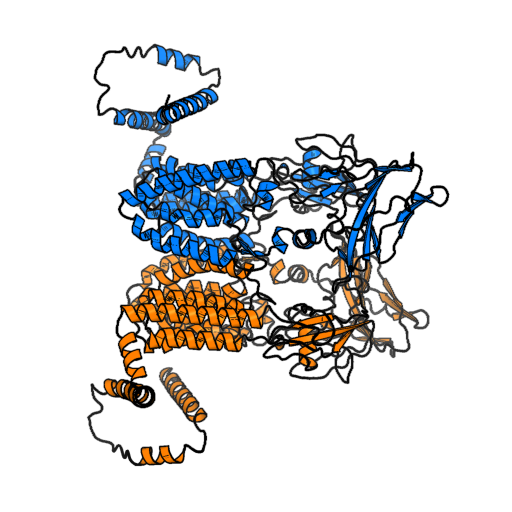 1 97.69 201 ARG B O 1
ATOM 6435 N N . SER B 1 202 ? -17.375 15.602 17.625 1 97.06 202 SER B N 1
ATOM 6436 C CA . SER B 1 202 ? -16.75 15.492 16.328 1 97.06 202 SER B CA 1
ATOM 6437 C C . SER B 1 202 ? -15.812 14.281 16.266 1 97.06 202 SER B C 1
ATOM 6439 O O . SER B 1 202 ? -15.367 13.891 15.188 1 97.06 202 SER B O 1
ATOM 6441 N N . ASP B 1 203 ? -15.469 13.672 17.328 1 96.56 203 ASP B N 1
ATOM 6442 C CA . ASP B 1 203 ? -14.633 12.484 17.281 1 96.56 203 ASP B CA 1
ATOM 6443 C C . ASP B 1 203 ? -15.477 11.219 17.125 1 96.56 203 ASP B C 1
ATOM 6445 O O . ASP B 1 203 ? -14.945 10.117 17 1 96.56 203 ASP B O 1
ATOM 6449 N N . SER B 1 204 ? -16.844 11.414 17.156 1 98 204 SER B N 1
ATOM 6450 C CA . SER B 1 204 ? -17.703 10.289 16.812 1 98 204 SER B CA 1
ATOM 6451 C C . SER B 1 204 ? -17.453 9.812 15.391 1 98 204 SER B C 1
ATOM 6453 O O . SER B 1 204 ? -17.25 10.617 14.484 1 98 204 SER B O 1
ATOM 6455 N N . PHE B 1 205 ? -17.469 8.469 15.219 1 97.88 205 PHE B N 1
ATOM 6456 C CA . PHE B 1 205 ? -17.484 7.977 13.844 1 97.88 205 PHE B CA 1
ATOM 6457 C C . PHE B 1 205 ? -18.766 8.383 13.141 1 97.88 205 PHE B C 1
ATOM 6459 O O . PHE B 1 205 ? -19.859 8.047 13.594 1 97.88 205 PHE B O 1
ATOM 6466 N N . ILE B 1 206 ? -18.609 9.094 12.078 1 98 206 ILE B N 1
ATOM 6467 C CA . ILE B 1 206 ? -19.734 9.758 11.422 1 98 206 ILE B CA 1
ATOM 6468 C C . ILE B 1 206 ? -20.766 8.711 10.992 1 98 206 ILE B C 1
ATOM 6470 O O . ILE B 1 206 ? -21.953 8.883 11.227 1 98 206 ILE B O 1
ATOM 6474 N N . CYS B 1 207 ? -20.266 7.652 10.359 1 98.06 207 CYS B N 1
ATOM 6475 C CA . CYS B 1 207 ? -21.172 6.637 9.852 1 98.06 207 CYS B CA 1
ATOM 6476 C C . CYS B 1 207 ? -21.891 5.922 10.992 1 98.06 207 CYS B C 1
ATOM 6478 O O . CYS B 1 207 ? -23.062 5.551 10.867 1 98.06 207 CYS B O 1
ATOM 6480 N N . GLN B 1 208 ? -21.25 5.715 12.102 1 98.38 208 GLN B N 1
ATOM 6481 C CA . GLN B 1 208 ? -21.906 5.113 13.258 1 98.38 208 GLN B CA 1
ATOM 6482 C C . GLN B 1 208 ? -22.922 6.074 13.875 1 98.38 208 GLN B C 1
ATOM 6484 O O . GLN B 1 208 ? -23.984 5.656 14.328 1 98.38 208 GLN B O 1
ATOM 6489 N N . ALA B 1 209 ? -22.562 7.309 13.938 1 98.44 209 ALA B N 1
ATOM 6490 C CA . ALA B 1 209 ? -23.516 8.312 14.391 1 98.44 209 ALA B CA 1
ATOM 6491 C C . ALA B 1 209 ? -24.75 8.336 13.5 1 98.44 209 ALA B C 1
ATOM 6493 O O . ALA B 1 209 ? -25.875 8.484 13.984 1 98.44 209 ALA B O 1
ATOM 6494 N N . ALA B 1 210 ? -24.531 8.25 12.219 1 98.12 210 ALA B N 1
ATOM 6495 C CA . ALA B 1 210 ? -25.641 8.234 11.266 1 98.12 210 ALA B CA 1
ATOM 6496 C C . ALA B 1 210 ? -26.531 7.02 11.477 1 98.12 210 ALA B C 1
ATOM 6498 O O . ALA B 1 210 ? -27.75 7.109 11.336 1 98.12 210 ALA B O 1
ATOM 6499 N N . ILE B 1 211 ? -25.953 5.879 11.766 1 98 211 ILE B N 1
ATOM 6500 C CA . ILE B 1 211 ? -26.734 4.699 12.117 1 98 211 ILE B CA 1
ATOM 6501 C C . ILE B 1 211 ? -27.484 4.945 13.422 1 98 211 ILE B C 1
ATOM 6503 O O . ILE B 1 211 ? -28.688 4.672 13.508 1 98 211 ILE B O 1
ATOM 6507 N N . HIS B 1 212 ? -26.828 5.477 14.414 1 97.75 212 HIS B N 1
ATOM 6508 C CA . HIS B 1 212 ? -27.406 5.781 15.719 1 97.75 212 HIS B CA 1
ATOM 6509 C C . HIS B 1 212 ? -28.609 6.703 15.586 1 97.75 212 HIS B C 1
ATOM 6511 O O . HIS B 1 212 ? -29.609 6.512 16.266 1 97.75 212 HIS B O 1
ATOM 6517 N N . SER B 1 213 ? -28.547 7.625 14.75 1 96.94 213 SER B N 1
ATOM 6518 C CA . SER B 1 213 ? -29.609 8.594 14.555 1 96.94 213 SER B CA 1
ATOM 6519 C C . SER B 1 213 ? -30.734 8 13.711 1 96.94 213 SER B C 1
ATOM 6521 O O . SER B 1 213 ? -31.828 8.578 13.625 1 96.94 213 SER B O 1
ATOM 6523 N N . GLY B 1 214 ? -30.453 6.918 12.945 1 96.12 214 GLY B N 1
ATOM 6524 C CA . GLY B 1 214 ? -31.438 6.289 12.086 1 96.12 214 GLY B CA 1
ATOM 6525 C C . GLY B 1 214 ? -31.391 6.793 10.656 1 96.12 214 GLY B C 1
ATOM 6526 O O . GLY B 1 214 ? -32.219 6.406 9.82 1 96.12 214 GLY B O 1
ATOM 6527 N N . LEU B 1 215 ? -30.438 7.609 10.406 1 95.88 215 LEU B N 1
ATOM 6528 C CA . LEU B 1 215 ? -30.297 8.211 9.086 1 95.88 215 LEU B CA 1
ATOM 6529 C C . LEU B 1 215 ? -29.812 7.18 8.07 1 95.88 215 LEU B C 1
ATOM 6531 O O . LEU B 1 215 ? -30.172 7.234 6.895 1 95.88 215 LEU B O 1
ATOM 6535 N N . VAL B 1 216 ? -28.891 6.316 8.461 1 96.25 216 VAL B N 1
ATOM 6536 C CA . VAL B 1 216 ? -28.25 5.328 7.609 1 96.25 216 VAL B CA 1
ATOM 6537 C C . VAL B 1 216 ? -28.547 3.922 8.125 1 96.25 216 VAL B C 1
ATOM 6539 O O . VAL B 1 216 ? -28.578 3.689 9.336 1 96.25 216 VAL B O 1
ATOM 6542 N N . SER B 1 217 ? -28.766 3.018 7.184 1 96 217 SER B N 1
ATOM 6543 C CA . SER B 1 217 ? -29.078 1.639 7.531 1 96 217 SER B CA 1
ATOM 6544 C C . SER B 1 217 ? -27.828 0.817 7.766 1 96 217 SER B C 1
ATOM 6546 O O . SER B 1 217 ? -26.828 0.991 7.062 1 96 217 SER B O 1
ATOM 6548 N N . VAL B 1 218 ? -27.891 -0.126 8.742 1 95.69 218 VAL B N 1
ATOM 6549 C CA . VAL B 1 218 ? -26.797 -1.065 8.977 1 95.69 218 VAL B CA 1
ATOM 6550 C C . VAL B 1 218 ? -26.641 -1.998 7.777 1 95.69 218 VAL B C 1
ATOM 6552 O O . VAL B 1 218 ? -25.531 -2.334 7.379 1 95.69 218 VAL B O 1
ATOM 6555 N N . LYS B 1 219 ? -27.703 -2.377 7.156 1 94.44 219 LYS B N 1
ATOM 6556 C CA . LYS B 1 219 ? -27.734 -3.395 6.109 1 94.44 219 LYS B CA 1
ATOM 6557 C C . LYS B 1 219 ? -27.297 -2.814 4.766 1 94.44 219 LYS B C 1
ATOM 6559 O O . LYS B 1 219 ? -26.578 -3.465 4.008 1 94.44 219 LYS B O 1
ATOM 6564 N N . THR B 1 220 ? -27.688 -1.572 4.469 1 96.31 220 THR B N 1
ATOM 6565 C CA . THR B 1 220 ? -27.484 -1.093 3.105 1 96.31 220 THR B CA 1
ATOM 6566 C C . THR B 1 220 ? -26.688 0.202 3.094 1 96.31 220 THR B C 1
ATOM 6568 O O . THR B 1 220 ? -26.406 0.765 2.031 1 96.31 220 THR B O 1
ATOM 6571 N N . GLY B 1 221 ? -26.25 0.672 4.266 1 96.62 221 GLY B N 1
ATOM 6572 C CA . GLY B 1 221 ? -25.594 1.972 4.277 1 96.62 221 GLY B CA 1
ATOM 6573 C C . GLY B 1 221 ? -26.516 3.111 3.912 1 96.62 221 GLY B C 1
ATOM 6574 O O . GLY B 1 221 ? -27.703 3.086 4.258 1 96.62 221 GLY B O 1
ATOM 6575 N N . GLY B 1 222 ? -25.969 4.176 3.367 1 96.56 222 GLY B N 1
ATOM 6576 C CA . GLY B 1 222 ? -26.812 5.293 2.994 1 96.56 222 GLY B CA 1
ATOM 6577 C C . GLY B 1 222 ? -26.062 6.613 2.928 1 96.56 222 GLY B C 1
ATOM 6578 O O . GLY B 1 222 ? -24.875 6.676 3.236 1 96.56 222 GLY B O 1
ATOM 6579 N N . CYS B 1 223 ? -26.875 7.625 2.43 1 95.94 223 CYS B N 1
ATOM 6580 C CA . CYS B 1 223 ? -26.344 8.977 2.332 1 95.94 223 CYS B CA 1
ATOM 6581 C C . CYS B 1 223 ? -26.938 9.875 3.416 1 95.94 223 CYS B C 1
ATOM 6583 O O . CYS B 1 223 ? -27.984 9.562 3.977 1 95.94 223 CYS B O 1
ATOM 6585 N N . GLY B 1 224 ? -26.172 10.852 3.779 1 95.12 224 GLY B N 1
ATOM 6586 C CA . GLY B 1 224 ? -26.594 11.844 4.75 1 95.12 224 GLY B CA 1
ATOM 6587 C C . GLY B 1 224 ? -25.828 13.148 4.641 1 95.12 224 GLY B C 1
ATOM 6588 O O . GLY B 1 224 ? -25 13.32 3.736 1 95.12 224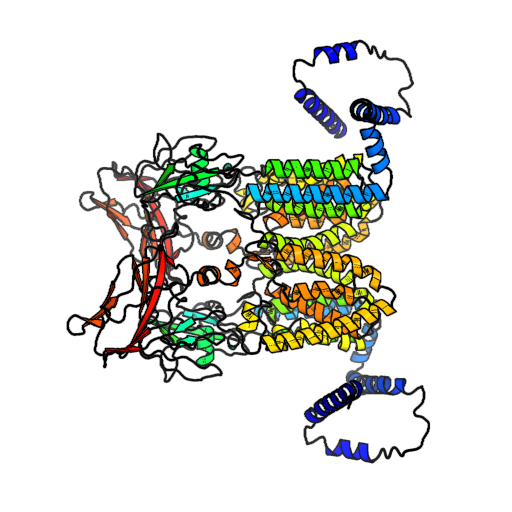 GLY B O 1
ATOM 6589 N N . SER B 1 225 ? -26.266 14.039 5.477 1 93.94 225 SER B N 1
ATOM 6590 C CA . SER B 1 225 ? -25.625 15.344 5.551 1 93.94 225 SER B CA 1
ATOM 6591 C C . SER B 1 225 ? -25.281 15.711 6.988 1 93.94 225 SER B C 1
ATOM 6593 O O . SER B 1 225 ? -26.062 15.438 7.906 1 93.94 225 SER B O 1
ATOM 6595 N N . ALA B 1 226 ? -24.078 16.234 7.152 1 94.81 226 ALA B N 1
ATOM 6596 C CA . ALA B 1 226 ? -23.625 16.656 8.477 1 94.81 226 ALA B CA 1
ATOM 6597 C C . ALA B 1 226 ? -23.359 18.156 8.508 1 94.81 226 ALA B C 1
ATOM 6599 O O . ALA B 1 226 ? -22.688 18.688 7.629 1 94.81 226 ALA B O 1
ATOM 6600 N N . LEU B 1 227 ? -23.953 18.734 9.492 1 94.25 227 LEU B N 1
ATOM 6601 C CA . LEU B 1 227 ? -23.703 20.156 9.719 1 94.25 227 LEU B CA 1
ATOM 6602 C C . LEU B 1 227 ? -22.797 20.359 10.938 1 94.25 227 LEU B C 1
ATOM 6604 O O . LEU B 1 227 ? -23.156 19.969 12.047 1 94.25 227 LEU B O 1
ATOM 6608 N N . LEU B 1 228 ? -21.625 20.953 10.68 1 94.06 228 LEU B N 1
ATOM 6609 C CA . LEU B 1 228 ? -20.719 21.266 11.773 1 94.06 228 LEU B CA 1
ATOM 6610 C C . LEU B 1 228 ? -21.203 22.5 12.539 1 94.06 228 LEU B C 1
ATOM 6612 O O . LEU B 1 228 ? -21.453 23.547 11.953 1 94.06 228 LEU B O 1
ATOM 6616 N N . LEU B 1 229 ? -21.297 22.406 13.867 1 94.19 229 LEU B N 1
ATOM 6617 C CA . LEU B 1 229 ? -21.953 23.406 14.688 1 94.19 229 LEU B CA 1
ATOM 6618 C C . LEU B 1 229 ? -20.938 24.188 15.516 1 94.19 229 LEU B C 1
ATOM 6620 O O . LEU B 1 229 ? -21.266 25.203 16.125 1 94.19 229 LEU B O 1
ATOM 6624 N N . GLY B 1 230 ? -19.719 23.688 15.516 1 93.81 230 GLY B N 1
ATOM 6625 C CA . GLY B 1 230 ? -18.75 24.312 16.406 1 93.81 230 GLY B CA 1
ATOM 6626 C C . GLY B 1 230 ? -18.797 23.766 17.812 1 93.81 230 GLY B C 1
ATOM 6627 O O . GLY B 1 230 ? -19.078 22.594 18.031 1 93.81 230 GLY B O 1
ATOM 6628 N N . SER B 1 231 ? -18.484 24.641 18.766 1 93.69 231 SER B N 1
ATOM 6629 C CA . SER B 1 231 ? -18.391 24.25 20.156 1 93.69 231 SER B CA 1
ATOM 6630 C C . SER B 1 231 ? -19.766 23.922 20.734 1 93.69 231 SER B C 1
ATOM 6632 O O . SER B 1 231 ? -20.75 24.594 20.422 1 93.69 231 SER B O 1
ATOM 6634 N N . SER B 1 232 ? -19.844 22.844 21.406 1 92.31 232 SER B N 1
ATOM 6635 C CA . SER B 1 232 ? -21.062 22.406 22.062 1 92.31 232 SER B CA 1
ATOM 6636 C C . SER B 1 232 ? -20.781 21.812 23.438 1 92.31 232 SER B C 1
ATOM 6638 O O . SER B 1 232 ? -19.625 21.516 23.766 1 92.31 232 SER B O 1
ATOM 6640 N N . VAL B 1 233 ? -21.812 21.766 24.25 1 90.44 233 VAL B N 1
ATOM 6641 C CA . VAL B 1 233 ? -21.688 21.219 25.609 1 90.44 233 VAL B CA 1
ATOM 6642 C C . VAL B 1 233 ? -22.781 20.188 25.859 1 90.44 233 VAL B C 1
ATOM 6644 O O . VAL B 1 233 ? -23.844 20.234 25.219 1 90.44 233 VAL B O 1
ATOM 6647 N N . GLY B 1 234 ? -22.484 19.297 26.703 1 88.44 234 GLY B N 1
ATOM 6648 C CA . GLY B 1 234 ? -23.5 18.391 27.188 1 88.44 234 GLY B CA 1
ATOM 6649 C C . GLY B 1 234 ? -23.891 17.312 26.188 1 88.44 234 GLY B C 1
ATOM 6650 O O . GLY B 1 234 ? -25.062 17.188 25.812 1 88.44 234 GLY B O 1
ATOM 6651 N N . PHE B 1 235 ? -23.047 16.469 25.859 1 95.12 235 PHE B N 1
ATOM 6652 C CA . PHE B 1 235 ? -23.297 15.328 25 1 95.12 235 PHE B CA 1
ATOM 6653 C C . PHE B 1 235 ? -23.906 14.18 25.797 1 95.12 235 PHE B C 1
ATOM 6655 O O . PHE B 1 235 ? -23.203 13.5 26.547 1 95.12 235 PHE B O 1
ATOM 6662 N N . GLU B 1 236 ? -25.156 13.945 25.562 1 95.25 236 GLU B N 1
ATOM 6663 C CA . GLU B 1 236 ? -25.875 12.953 26.359 1 95.25 236 GLU B CA 1
ATOM 6664 C C . GLU B 1 236 ? -25.859 11.586 25.688 1 95.25 236 GLU B C 1
ATOM 6666 O O . GLU B 1 236 ? -26.016 11.492 24.469 1 95.25 236 GLU B O 1
ATOM 6671 N N . ALA B 1 237 ? -25.688 10.594 26.484 1 95.81 237 ALA B N 1
ATOM 6672 C CA . ALA B 1 237 ? -25.641 9.227 25.984 1 95.81 237 ALA B CA 1
ATOM 6673 C C . ALA B 1 237 ? -27.031 8.625 25.859 1 95.81 237 ALA B C 1
ATOM 6675 O O . ALA B 1 237 ? -27.922 8.938 26.656 1 95.81 237 ALA B O 1
ATOM 6676 N N . VAL B 1 238 ? -27.25 7.809 24.859 1 97 238 VAL B N 1
ATOM 6677 C CA . VAL B 1 238 ? -28.5 7.066 24.672 1 97 238 VAL B CA 1
ATOM 6678 C C . VAL B 1 238 ? -28.234 5.84 23.797 1 97 238 VAL B C 1
ATOM 6680 O O . VAL B 1 238 ? -27.266 5.812 23.031 1 97 238 VAL B O 1
ATOM 6683 N N . GLU B 1 239 ? -28.906 4.793 24.031 1 96.69 239 GLU B N 1
ATOM 6684 C CA . GLU B 1 239 ? -28.891 3.652 23.109 1 96.69 239 GLU B CA 1
ATOM 6685 C C . GLU B 1 239 ? -29.938 3.818 22.016 1 96.69 239 GLU B C 1
ATOM 6687 O O . GLU B 1 239 ? -31.109 4.062 22.281 1 96.69 239 GLU B O 1
ATOM 6692 N N . SER B 1 240 ? -29.453 3.795 20.828 1 96.06 240 SER B N 1
ATOM 6693 C CA . SER B 1 240 ? -30.344 3.959 19.688 1 96.06 240 SER B CA 1
ATOM 6694 C C . SER B 1 240 ? -29.859 3.164 18.484 1 96.06 240 SER B C 1
ATOM 6696 O O . SER B 1 240 ? -28.672 3.17 18.172 1 96.06 240 SER B O 1
ATOM 6698 N N . ASN B 1 241 ? -30.797 2.391 17.844 1 96.25 241 ASN B N 1
ATOM 6699 C CA . ASN B 1 241 ? -30.547 1.633 16.625 1 96.25 241 ASN B CA 1
ATOM 6700 C C . ASN B 1 241 ? -29.359 0.688 16.781 1 96.25 241 ASN B C 1
ATOM 6702 O O . ASN B 1 241 ? -28.516 0.572 15.891 1 96.25 241 ASN B O 1
ATOM 6706 N N . GLY B 1 242 ? -29.172 0.192 17.922 1 94.94 242 GLY B N 1
ATOM 6707 C CA . GLY B 1 242 ? -28.203 -0.862 18.172 1 94.94 242 GLY B CA 1
ATOM 6708 C C . GLY B 1 242 ? -26.859 -0.335 18.594 1 94.94 242 GLY B C 1
ATOM 6709 O O . GLY B 1 242 ? -25.906 -1.106 18.766 1 94.94 242 GLY B O 1
ATOM 6710 N N . ILE B 1 243 ? -26.719 1.015 18.734 1 96.81 243 ILE B N 1
ATOM 6711 C CA . ILE B 1 243 ? -25.453 1.621 19.156 1 96.81 243 ILE B CA 1
ATOM 6712 C C . ILE B 1 243 ? -25.656 2.4 20.453 1 96.81 243 ILE B C 1
ATOM 6714 O O . ILE B 1 243 ? -26.609 3.174 20.578 1 96.81 243 ILE B O 1
ATOM 6718 N N . SER B 1 244 ? -24.844 2.117 21.359 1 96.5 244 SER B N 1
ATOM 6719 C CA . SER B 1 244 ? -24.859 2.863 22.625 1 96.5 244 SER B CA 1
ATOM 6720 C C . SER B 1 244 ? -23.844 4.008 22.578 1 96.5 244 SER B C 1
ATOM 6722 O O . SER B 1 244 ? -22.641 3.777 22.516 1 96.5 244 SER B O 1
ATOM 6724 N N . SER B 1 245 ? -24.359 5.172 22.688 1 97.19 245 SER B N 1
ATOM 6725 C CA . SER B 1 245 ? -23.453 6.316 22.656 1 97.19 245 SER B CA 1
ATOM 6726 C C . SER B 1 245 ? -22.891 6.617 24.031 1 97.19 245 SER B C 1
ATOM 6728 O O . SER B 1 245 ? -23.328 6.031 25.031 1 97.19 245 SER B O 1
ATOM 6730 N N . ILE B 1 246 ? -21.875 7.438 24.062 1 96.38 246 ILE B N 1
ATOM 6731 C CA . ILE B 1 246 ? -21.141 7.797 25.266 1 96.38 246 ILE B CA 1
ATOM 6732 C C . ILE B 1 246 ? -21.438 9.242 25.641 1 96.38 246 ILE B C 1
ATOM 6734 O O . ILE B 1 246 ? -21.625 10.094 24.766 1 96.38 246 ILE B O 1
ATOM 6738 N N . SER B 1 247 ? -21.5 9.461 26.906 1 94.75 247 SER B N 1
ATOM 6739 C CA . SER B 1 247 ? -21.75 10.82 27.375 1 94.75 247 SER B CA 1
ATOM 6740 C C . SER B 1 247 ? -20.453 11.594 27.578 1 94.75 247 SER B C 1
ATOM 6742 O O . SER B 1 247 ? -19.406 11 27.828 1 94.75 247 SER B O 1
ATOM 6744 N N . PHE B 1 248 ? -20.547 12.789 27.438 1 95.12 248 PHE B N 1
ATOM 6745 C CA . PHE B 1 248 ? -19.484 13.742 27.703 1 95.12 248 PHE B CA 1
ATOM 6746 C C . PHE B 1 248 ? -20.062 15.078 28.172 1 95.12 248 PHE B C 1
ATOM 6748 O O . PHE B 1 248 ? -20.641 15.812 27.375 1 95.12 248 PHE B O 1
ATOM 6755 N N . PRO B 1 249 ? -19.812 15.43 29.344 1 91.5 249 PRO B N 1
ATOM 6756 C CA . PRO B 1 249 ? -20.531 16.562 29.922 1 91.5 249 PRO B CA 1
ATOM 6757 C C . PRO B 1 249 ? -19.859 17.906 29.609 1 91.5 249 PRO B C 1
ATOM 6759 O O . PRO B 1 249 ? -20.516 18.953 29.625 1 91.5 249 PRO B O 1
ATOM 6762 N N . ASN B 1 250 ? -18.641 17.922 29.281 1 92.25 250 ASN B N 1
ATOM 6763 C CA . ASN B 1 250 ? -17.906 19.172 29.141 1 92.25 250 ASN B CA 1
ATOM 6764 C C . ASN B 1 250 ? -18.016 19.734 27.734 1 92.25 250 ASN B C 1
ATOM 6766 O O . ASN B 1 250 ? -18.562 19.094 26.844 1 92.25 250 ASN B O 1
ATOM 6770 N N . ARG B 1 251 ? -17.531 20.953 27.641 1 91.81 251 ARG B N 1
ATOM 6771 C CA . ARG B 1 251 ? -17.516 21.609 26.328 1 91.81 251 ARG B CA 1
ATOM 6772 C C . ARG B 1 251 ? -16.469 21 25.422 1 91.81 251 ARG B C 1
ATOM 6774 O O . ARG B 1 251 ? -15.367 20.672 25.859 1 91.81 251 ARG B O 1
ATOM 6781 N N . PHE B 1 252 ? -16.812 20.844 24.234 1 94.19 252 PHE B N 1
ATOM 6782 C CA . PHE B 1 252 ? -15.906 20.391 23.188 1 94.19 252 PHE B CA 1
ATOM 6783 C C . PHE B 1 252 ? -15.969 21.328 21.984 1 94.19 252 PHE B C 1
ATOM 6785 O O . PHE B 1 252 ? -17.047 21.781 21.594 1 94.19 252 PHE B O 1
ATOM 6792 N N . PRO B 1 253 ? -14.875 21.609 21.391 1 94.31 253 PRO B N 1
ATOM 6793 C CA . PRO B 1 253 ? -14.797 22.703 20.406 1 94.31 253 PRO B CA 1
ATOM 6794 C C . PRO B 1 253 ? -15.539 22.375 19.109 1 94.31 253 PRO B C 1
ATOM 6796 O O . PRO B 1 253 ? -15.859 23.281 18.328 1 94.31 253 PRO B O 1
ATOM 6799 N N . SER B 1 254 ? -15.766 21.172 18.812 1 95.69 254 SER B N 1
ATOM 6800 C CA . SER B 1 254 ? -16.359 20.781 17.531 1 95.69 254 SER B CA 1
ATOM 6801 C C . SER B 1 254 ? -17.453 19.734 17.719 1 95.69 254 SER B C 1
ATOM 6803 O O . SER B 1 254 ? -17.281 18.781 18.484 1 95.69 254 SER B O 1
ATOM 6805 N N . SER B 1 255 ? -18.531 19.953 17.031 1 97.06 255 SER B N 1
ATOM 6806 C CA . SER B 1 255 ? -19.688 19.062 17.062 1 97.06 255 SER B CA 1
ATOM 6807 C C . SER B 1 255 ? -20.438 19.094 15.734 1 97.06 255 SER B C 1
ATOM 6809 O O . SER B 1 255 ? -20.172 19.953 14.891 1 97.06 255 SER B O 1
ATOM 6811 N N . PHE B 1 256 ? -21.328 18.109 15.547 1 97 256 PHE B N 1
ATOM 6812 C CA . PHE B 1 256 ? -22.094 18.109 14.305 1 97 256 PHE B CA 1
ATOM 6813 C C . PHE B 1 256 ? -23.484 17.516 14.531 1 97 256 PHE B C 1
ATOM 6815 O O . PHE B 1 256 ? -23.719 16.812 15.516 1 97 256 PHE B O 1
ATOM 6822 N N . LYS B 1 257 ? -24.328 17.906 13.68 1 96.44 257 LYS B N 1
ATOM 6823 C CA . LYS B 1 257 ? -25.672 17.359 13.609 1 96.44 257 LYS B CA 1
ATOM 6824 C C . LYS B 1 257 ? -25.938 16.719 12.25 1 96.44 257 LYS B C 1
ATOM 6826 O O . LYS B 1 257 ? -25.375 17.141 11.242 1 96.44 257 LYS B O 1
ATOM 6831 N N . LEU B 1 258 ? -26.781 15.734 12.297 1 96.44 258 LEU B N 1
ATOM 6832 C CA . LEU B 1 258 ? -27.062 14.984 11.078 1 96.44 258 LEU B CA 1
ATOM 6833 C C . LEU B 1 258 ? -28.453 15.344 10.539 1 96.44 258 LEU B C 1
ATOM 6835 O O . LEU B 1 258 ? -29.391 15.57 11.312 1 96.44 258 LEU B O 1
ATOM 6839 N N . GLN B 1 259 ? -28.469 15.422 9.242 1 93.25 259 GLN B N 1
ATOM 6840 C CA . GLN B 1 259 ? -29.719 15.742 8.57 1 93.25 259 GLN B CA 1
ATOM 6841 C C . GLN B 1 259 ? -29.969 14.812 7.379 1 93.25 259 GLN B C 1
ATOM 6843 O O . GLN B 1 259 ? -29.016 14.336 6.758 1 93.25 259 GLN B O 1
ATOM 6848 N N . ASN B 1 260 ? -31.266 14.641 7.16 1 92.69 260 ASN B N 1
ATOM 6849 C CA . ASN B 1 260 ? -31.641 13.867 5.988 1 92.69 260 ASN B CA 1
ATOM 6850 C C . ASN B 1 260 ? -31.516 14.688 4.707 1 92.69 260 ASN B C 1
ATOM 6852 O O . ASN B 1 260 ? -31.781 15.891 4.711 1 92.69 260 ASN B O 1
ATOM 6856 N N . ILE B 1 261 ? -31.125 14.008 3.713 1 90.12 261 ILE B N 1
ATOM 6857 C CA . ILE B 1 261 ? -30.984 14.656 2.414 1 90.12 261 ILE B CA 1
ATOM 6858 C C . ILE B 1 261 ? -31.609 13.781 1.329 1 90.12 261 ILE B C 1
ATOM 6860 O O . ILE B 1 261 ? -31.609 12.555 1.439 1 90.12 261 ILE B O 1
ATOM 6864 N N . ASP B 1 262 ? -32.125 14.484 0.323 1 88.94 262 ASP B N 1
ATOM 6865 C CA . ASP B 1 262 ? -32.625 13.727 -0.812 1 88.94 262 ASP B CA 1
ATOM 6866 C C . ASP B 1 262 ? -31.5 13.094 -1.612 1 88.94 262 ASP B C 1
ATOM 6868 O O . ASP B 1 262 ? -30.562 13.789 -2.033 1 88.94 262 ASP B O 1
ATOM 6872 N N . SER B 1 263 ? -31.531 11.766 -1.612 1 90.31 263 SER B N 1
ATOM 6873 C CA . SER B 1 263 ? -30.453 11.055 -2.297 1 90.31 263 SER B CA 1
ATOM 6874 C C . SER B 1 263 ? -31 9.922 -3.156 1 90.31 263 SER B C 1
ATOM 6876 O O . SER B 1 263 ? -32.125 9.469 -2.947 1 90.31 263 SER B O 1
ATOM 6878 N N . GLU B 1 264 ? -30.25 9.633 -4.246 1 90.94 264 GLU B N 1
ATOM 6879 C CA . GLU B 1 264 ? -30.547 8.5 -5.121 1 90.94 264 GLU B CA 1
ATOM 6880 C C . GLU B 1 264 ? -29.375 7.527 -5.188 1 90.94 264 GLU B C 1
ATOM 6882 O O . GLU B 1 264 ? -28.219 7.945 -5.191 1 90.94 264 GLU B O 1
ATOM 6887 N N . TYR B 1 265 ? -29.703 6.168 -5.207 1 92.94 265 TYR B N 1
ATOM 6888 C CA . TYR B 1 265 ? -28.734 5.102 -5.41 1 92.94 265 TYR B CA 1
ATOM 6889 C C . TYR B 1 265 ? -27.688 5.09 -4.297 1 92.94 265 TYR B C 1
ATOM 6891 O O . TYR B 1 265 ? -26.5 4.918 -4.559 1 92.94 265 TYR B O 1
ATOM 6899 N N . CYS B 1 266 ? -28.062 5.312 -3.088 1 94.25 266 CYS B N 1
ATOM 6900 C CA . CYS B 1 266 ? -27.125 5.348 -1.965 1 94.25 266 CYS B CA 1
ATOM 6901 C C . CYS B 1 266 ? -27.172 4.047 -1.175 1 94.25 266 CYS B C 1
ATOM 6903 O O . CYS B 1 266 ? -26.516 3.92 -0.141 1 94.25 266 CYS B O 1
ATOM 6905 N N . ASP B 1 267 ? -27.859 3.066 -1.724 1 94 267 ASP B N 1
ATOM 6906 C CA . ASP B 1 267 ? -27.953 1.773 -1.053 1 94 267 ASP B CA 1
ATOM 6907 C C . ASP B 1 267 ? -26.875 0.818 -1.541 1 94 267 ASP B C 1
ATOM 6909 O O . ASP B 1 267 ? -26.641 0.7 -2.744 1 94 267 ASP B O 1
ATOM 6913 N N . ASP B 1 268 ? -26.266 0.151 -0.589 1 95.81 268 ASP B N 1
ATOM 6914 C CA . ASP B 1 268 ? -25.328 -0.923 -0.917 1 95.81 268 ASP B CA 1
ATOM 6915 C C . ASP B 1 268 ? -26.078 -2.193 -1.322 1 95.81 268 ASP B C 1
ATOM 6917 O O . ASP B 1 268 ? -26.953 -2.658 -0.6 1 95.81 268 ASP B O 1
ATOM 6921 N N . LEU B 1 269 ? -25.734 -2.73 -2.436 1 97.5 269 LEU B N 1
ATOM 6922 C CA . LEU B 1 269 ? -26.422 -3.922 -2.932 1 97.5 269 LEU B CA 1
ATOM 6923 C C . LEU B 1 269 ? -25.562 -5.168 -2.697 1 97.5 269 LEU B C 1
ATOM 6925 O O . LEU B 1 269 ? -25.578 -6.09 -3.518 1 97.5 269 LEU B O 1
ATOM 6929 N N . TRP B 1 270 ? -24.734 -5.164 -1.619 1 96.56 270 TRP B N 1
ATOM 6930 C CA . TRP B 1 270 ? -23.797 -6.254 -1.39 1 96.56 270 TRP B CA 1
ATOM 6931 C C . TRP B 1 270 ? -24.531 -7.59 -1.28 1 96.56 270 TRP B C 1
ATOM 6933 O O . TRP B 1 270 ? -24.062 -8.602 -1.806 1 96.56 270 TRP B O 1
ATOM 6943 N N . TYR B 1 271 ? -25.734 -7.715 -0.644 1 96.38 271 TYR B N 1
ATOM 6944 C CA . TYR B 1 271 ? -26.438 -8.977 -0.439 1 96.38 271 TYR B CA 1
ATOM 6945 C C . TYR B 1 271 ? -27.078 -9.461 -1.735 1 96.38 271 TYR B C 1
ATOM 6947 O O . TYR B 1 271 ? -27.172 -10.672 -1.967 1 96.38 271 TYR B O 1
ATOM 6955 N N . ILE B 1 272 ? -27.5 -8.57 -2.598 1 97.75 272 ILE B N 1
ATOM 6956 C CA . ILE B 1 272 ? -28.047 -8.945 -3.891 1 97.75 272 ILE B CA 1
ATOM 6957 C C . ILE B 1 272 ? -26.953 -9.516 -4.781 1 97.75 272 ILE B C 1
ATOM 6959 O O . ILE B 1 272 ? -27.156 -10.508 -5.488 1 97.75 272 ILE B O 1
ATOM 6963 N N . ILE B 1 273 ? -25.797 -8.836 -4.73 1 98.25 273 ILE B N 1
ATOM 6964 C CA . ILE B 1 273 ? -24.656 -9.336 -5.492 1 98.25 273 ILE B CA 1
ATOM 6965 C C . ILE B 1 273 ? -24.266 -10.727 -4.996 1 98.25 273 ILE B C 1
ATOM 6967 O O . ILE B 1 273 ? -24.047 -11.641 -5.797 1 98.25 273 ILE B O 1
ATOM 6971 N N . LEU B 1 274 ? -24.203 -10.914 -3.676 1 98 274 LEU B N 1
ATOM 6972 C CA . LEU B 1 274 ? -23.875 -12.203 -3.094 1 98 274 LEU B CA 1
ATOM 6973 C C . LEU B 1 274 ? -24.875 -13.266 -3.516 1 98 274 LEU B C 1
ATOM 6975 O O . LEU B 1 274 ? -24.5 -14.352 -3.967 1 98 274 LEU B O 1
ATOM 6979 N N . ILE B 1 275 ? -26.172 -12.938 -3.438 1 98 275 ILE B N 1
ATOM 6980 C CA . ILE B 1 275 ? -27.219 -13.875 -3.789 1 98 275 ILE B CA 1
ATOM 6981 C C . ILE B 1 275 ? -27.125 -14.227 -5.273 1 98 275 ILE B C 1
ATOM 6983 O O . ILE B 1 275 ? -27.25 -15.391 -5.652 1 98 275 ILE B O 1
ATOM 6987 N N . THR B 1 276 ? -26.906 -13.234 -6.094 1 98.25 276 THR B N 1
ATOM 6988 C CA . THR B 1 276 ? -26.766 -13.445 -7.527 1 98.25 276 THR B CA 1
ATOM 6989 C C . THR B 1 276 ? -25.609 -14.406 -7.816 1 98.25 276 THR B C 1
ATOM 6991 O O . THR B 1 276 ? -25.75 -15.328 -8.625 1 98.25 276 THR B O 1
ATOM 6994 N N . ASN B 1 277 ? -24.484 -14.258 -7.16 1 98.69 277 ASN B N 1
ATOM 6995 C CA . ASN B 1 277 ? -23.312 -15.102 -7.387 1 98.69 277 ASN B CA 1
ATOM 6996 C C . ASN B 1 277 ? -23.516 -16.5 -6.812 1 98.69 277 ASN B C 1
ATOM 6998 O O . ASN B 1 277 ? -23.016 -17.484 -7.363 1 98.69 277 ASN B O 1
ATOM 7002 N N . VAL B 1 278 ? -24.266 -16.594 -5.684 1 98.38 278 VAL B N 1
ATOM 7003 C CA . VAL B 1 278 ? -24.594 -17.891 -5.133 1 98.38 278 VAL B CA 1
ATOM 7004 C C . VAL B 1 278 ? -25.5 -18.656 -6.105 1 98.38 278 VAL B C 1
ATOM 7006 O O . VAL B 1 278 ? -25.234 -19.797 -6.453 1 98.38 278 VAL B O 1
ATOM 7009 N N . VAL B 1 279 ? -26.531 -17.969 -6.617 1 98.06 279 VAL B N 1
ATOM 7010 C CA . VAL B 1 279 ? -27.469 -18.578 -7.562 1 98.06 279 VAL B CA 1
ATOM 7011 C C . VAL B 1 279 ? -26.734 -18.938 -8.852 1 98.06 279 VAL B C 1
ATOM 7013 O O . VAL B 1 279 ? -26.922 -20.016 -9.406 1 98.06 279 VAL B O 1
ATOM 7016 N N . GLY B 1 280 ? -25.922 -18.016 -9.312 1 98.19 280 GLY B N 1
ATOM 7017 C CA . GLY B 1 280 ? -25.141 -18.281 -10.5 1 98.19 280 GLY B CA 1
ATOM 7018 C C . GLY B 1 280 ? -24.25 -19.516 -10.367 1 98.19 280 GLY B C 1
ATOM 7019 O O . GLY B 1 280 ? -24.156 -20.328 -11.289 1 98.19 280 GLY B O 1
ATOM 7020 N N . SER B 1 281 ? -23.609 -19.719 -9.234 1 97.94 281 SER B N 1
ATOM 7021 C CA . SER B 1 281 ? -22.734 -20.859 -9.023 1 97.94 281 SER B CA 1
ATOM 7022 C C . SER B 1 281 ? -23.531 -22.156 -8.93 1 97.94 281 SER B C 1
ATOM 7024 O O . SER B 1 281 ? -23.062 -23.219 -9.375 1 97.94 281 SER B O 1
ATOM 7026 N N . VAL B 1 282 ? -24.719 -22.078 -8.359 1 97.69 282 VAL B N 1
ATOM 7027 C CA . VAL B 1 282 ? -25.578 -23.25 -8.273 1 97.69 282 VAL B CA 1
ATOM 7028 C C . VAL B 1 282 ? -26.047 -23.656 -9.672 1 97.69 282 VAL B C 1
ATOM 7030 O O . VAL B 1 282 ? -26.031 -24.844 -10.008 1 97.69 282 VAL B O 1
ATOM 7033 N N . ILE B 1 283 ? -26.406 -22.688 -10.5 1 96.31 283 ILE B N 1
ATOM 7034 C CA . ILE B 1 283 ? -26.844 -22.969 -11.859 1 96.31 283 ILE B CA 1
ATOM 7035 C C . ILE B 1 283 ? -25.688 -23.547 -12.672 1 96.31 283 ILE B C 1
ATOM 7037 O O . ILE B 1 283 ? -25.859 -24.547 -13.375 1 96.31 283 ILE B O 1
ATOM 7041 N N . LEU B 1 284 ? -24.516 -22.969 -12.508 1 96.12 284 LEU B N 1
ATOM 7042 C CA . LEU B 1 284 ? -23.328 -23.453 -13.227 1 96.12 284 LEU B CA 1
ATOM 7043 C C . LEU B 1 284 ? -23.078 -24.922 -12.898 1 96.12 284 LEU B C 1
ATOM 7045 O O . LEU B 1 284 ? -22.844 -25.734 -13.797 1 96.12 284 LEU B O 1
ATOM 7049 N N . THR B 1 285 ? -23.156 -25.25 -11.633 1 95.38 285 THR B N 1
ATOM 7050 C CA . THR B 1 285 ? -22.797 -26.578 -11.164 1 95.38 285 THR B CA 1
ATOM 7051 C C . THR B 1 285 ? -23.906 -27.594 -11.461 1 95.38 285 THR B C 1
ATOM 7053 O O . THR B 1 285 ? -23.625 -28.719 -11.867 1 95.38 285 THR B O 1
ATOM 7056 N N . SER B 1 286 ? -25.156 -27.203 -11.352 1 93.19 286 SER B N 1
ATOM 7057 C CA . SER B 1 286 ? -26.281 -28.125 -11.461 1 93.19 286 SER B CA 1
ATOM 7058 C C . SER B 1 286 ? -26.719 -28.297 -12.914 1 93.19 286 SER B C 1
ATOM 7060 O O . SER B 1 286 ? -27.047 -29.391 -13.352 1 93.19 286 SER B O 1
ATOM 7062 N N . VAL B 1 287 ? -26.656 -27.266 -13.656 1 90.81 287 VAL B N 1
ATOM 7063 C CA . VAL B 1 287 ? -27.219 -27.281 -15.008 1 90.81 287 VAL B CA 1
ATOM 7064 C C . VAL B 1 287 ? -26.125 -27.594 -16.016 1 90.81 287 VAL B C 1
ATOM 7066 O O . VAL B 1 287 ? -26.266 -28.516 -16.844 1 90.81 287 VAL B O 1
ATOM 7069 N N . PHE B 1 288 ? -25 -26.938 -15.938 1 91.12 288 PHE B N 1
ATOM 7070 C CA . PHE B 1 288 ? -23.984 -27.047 -16.984 1 91.12 288 PHE B CA 1
ATOM 7071 C C . PHE B 1 288 ? -22.953 -28.094 -16.641 1 91.12 288 PHE B C 1
ATOM 7073 O O . PHE B 1 288 ? -22.234 -28.594 -17.516 1 91.12 288 PHE B O 1
ATOM 7080 N N . GLN B 1 289 ? -22.781 -28.438 -15.398 1 88.44 289 GLN B N 1
ATOM 7081 C CA . GLN B 1 289 ? -21.875 -29.5 -14.953 1 88.44 289 GLN B CA 1
ATOM 7082 C C . GLN B 1 289 ? -20.531 -29.406 -15.648 1 88.44 289 GLN B C 1
ATOM 7084 O O . GLN B 1 289 ? -20.078 -30.359 -16.297 1 88.44 289 GLN B O 1
ATOM 7089 N N . PRO B 1 290 ? -19.891 -28.312 -15.383 1 90.69 290 PRO B N 1
ATOM 7090 C CA . PRO B 1 290 ? -18.578 -28.141 -16.031 1 90.69 290 PRO B CA 1
ATOM 7091 C C . PRO B 1 290 ? -17.531 -29.141 -15.531 1 90.69 290 PRO B C 1
ATOM 7093 O O . PRO B 1 290 ? -17.719 -29.75 -14.484 1 90.69 290 PRO B O 1
ATOM 7096 N N . ASP B 1 291 ? -16.469 -29.328 -16.359 1 93.5 291 ASP B N 1
ATOM 7097 C CA . ASP B 1 291 ? -15.359 -30.141 -15.883 1 93.5 291 ASP B CA 1
ATOM 7098 C C . ASP B 1 291 ? -14.68 -29.484 -14.68 1 93.5 291 ASP B C 1
ATOM 7100 O O . ASP B 1 291 ? -14.93 -28.312 -14.383 1 93.5 291 ASP B O 1
ATOM 7104 N N . SER B 1 292 ? -13.891 -30.25 -13.945 1 96.25 292 SER B N 1
ATOM 7105 C CA . SER B 1 292 ? -13.312 -29.812 -12.68 1 96.25 292 SER B CA 1
ATOM 7106 C C . SER B 1 292 ? -12.414 -28.594 -12.875 1 96.25 292 SER B C 1
ATOM 7108 O O . SER B 1 292 ? -12.367 -27.703 -12.023 1 96.25 292 SER B O 1
ATOM 7110 N N . ARG B 1 293 ? -11.641 -28.609 -13.992 1 96.62 293 ARG B N 1
ATOM 7111 C CA . ARG B 1 293 ? -10.75 -27.484 -14.258 1 96.62 293 ARG B CA 1
ATOM 7112 C C . ARG B 1 293 ? -11.547 -26.188 -14.469 1 96.62 293 ARG B C 1
ATOM 7114 O O . ARG B 1 293 ? -11.227 -25.156 -13.867 1 96.62 293 ARG B O 1
ATOM 7121 N N . PHE B 1 294 ? -12.555 -26.281 -15.305 1 96.06 294 PHE B N 1
ATOM 7122 C CA . PHE B 1 294 ? -13.406 -25.125 -15.578 1 96.06 294 PHE B CA 1
ATOM 7123 C C . PHE B 1 294 ? -14.148 -24.672 -14.32 1 96.06 294 PHE B C 1
ATOM 7125 O O . PHE B 1 294 ? -14.211 -23.484 -14.023 1 96.06 294 PHE B O 1
ATOM 7132 N N . PHE B 1 295 ? -14.68 -25.609 -13.594 1 97.38 295 PHE B N 1
ATOM 7133 C CA . PHE B 1 295 ? -15.359 -25.375 -12.328 1 97.38 295 PHE B CA 1
ATOM 7134 C C . PHE B 1 295 ? -14.453 -24.609 -11.367 1 97.38 295 PHE B C 1
ATOM 7136 O O . PHE B 1 295 ? -14.852 -23.578 -10.812 1 97.38 295 PHE B O 1
ATOM 7143 N N . PHE B 1 296 ? -13.234 -25.031 -11.211 1 98.31 296 PHE B N 1
ATOM 7144 C CA . PHE B 1 296 ? -12.258 -24.453 -10.305 1 98.31 296 PHE B CA 1
ATOM 7145 C C . PHE B 1 296 ? -11.992 -23 -10.664 1 98.31 296 PHE B C 1
ATOM 7147 O O . PHE B 1 296 ? -12.016 -22.109 -9.805 1 98.31 296 PHE B O 1
ATOM 7154 N N . TRP B 1 297 ? -11.75 -22.719 -11.93 1 98.06 297 TRP B N 1
ATOM 7155 C CA . TRP B 1 297 ? -11.359 -21.375 -12.359 1 98.06 297 TRP B CA 1
ATOM 7156 C C . TRP B 1 297 ? -12.516 -20.406 -12.234 1 98.06 297 TRP B C 1
ATOM 7158 O O . TRP B 1 297 ? -12.32 -19.219 -11.938 1 98.06 297 TRP B O 1
ATOM 7168 N N . VAL B 1 298 ? -13.734 -20.828 -12.453 1 98 298 VAL B N 1
ATOM 7169 C CA . VAL B 1 298 ? -14.891 -19.969 -12.266 1 98 298 VAL B CA 1
ATOM 7170 C C . VAL B 1 298 ? -15.023 -19.609 -10.789 1 98 298 VAL B C 1
ATOM 7172 O O . VAL B 1 298 ? -15.273 -18.438 -10.445 1 98 298 VAL B O 1
ATOM 7175 N N . LEU B 1 299 ? -14.781 -20.594 -9.898 1 98.56 299 LEU B N 1
ATOM 7176 C CA . LEU B 1 299 ? -14.844 -20.312 -8.469 1 98.56 299 LEU B CA 1
ATOM 7177 C C . LEU B 1 299 ? -13.789 -19.297 -8.062 1 98.56 299 LEU B C 1
ATOM 7179 O O . LEU B 1 299 ? -14.055 -18.406 -7.254 1 98.56 299 LEU B O 1
ATOM 7183 N N . CYS B 1 300 ? -12.594 -19.406 -8.641 1 98.69 300 CYS B N 1
ATOM 7184 C CA . CYS B 1 300 ? -11.5 -18.5 -8.32 1 98.69 300 CYS B CA 1
ATOM 7185 C C . CYS B 1 300 ? -11.852 -17.078 -8.68 1 98.69 300 CYS B C 1
ATOM 7187 O O . CYS B 1 300 ? -11.656 -16.156 -7.879 1 98.69 300 CYS B O 1
ATOM 7189 N N . CYS B 1 301 ? -12.43 -16.891 -9.859 1 98.12 301 CYS B N 1
ATOM 7190 C CA . CYS B 1 301 ? -12.742 -15.547 -10.336 1 98.12 301 CYS B CA 1
ATOM 7191 C C . CYS B 1 301 ? -13.938 -14.961 -9.586 1 98.12 301 CYS B C 1
ATOM 7193 O O . CYS B 1 301 ? -13.867 -13.844 -9.07 1 98.12 301 CYS B O 1
ATOM 7195 N N . VAL B 1 302 ? -14.977 -15.742 -9.453 1 98.56 302 VAL B N 1
ATOM 7196 C CA . VAL B 1 302 ? -16.203 -15.258 -8.844 1 98.56 302 VAL B CA 1
ATOM 7197 C C . VAL B 1 302 ? -15.977 -14.969 -7.363 1 98.56 302 VAL B C 1
ATOM 7199 O O . VAL B 1 302 ? -16.391 -13.922 -6.855 1 98.56 302 VAL B O 1
ATOM 7202 N N . GLY B 1 303 ? -15.336 -15.883 -6.68 1 98.69 303 GLY B N 1
ATOM 7203 C CA . GLY B 1 303 ? -15.086 -15.695 -5.258 1 98.69 303 GLY B CA 1
ATOM 7204 C C . GLY B 1 303 ? -14.273 -14.453 -4.949 1 98.69 303 GLY B C 1
ATOM 7205 O O . GLY B 1 303 ? -14.617 -13.68 -4.059 1 98.69 303 GLY B O 1
ATOM 7206 N N . PHE B 1 304 ? -13.203 -14.25 -5.684 1 98.69 304 PHE B N 1
ATOM 7207 C CA . PHE B 1 304 ? -12.32 -13.117 -5.449 1 98.69 304 PHE B CA 1
ATOM 7208 C C . PHE B 1 304 ? -13.07 -11.805 -5.613 1 98.69 304 PHE B C 1
ATOM 7210 O O . PHE B 1 304 ? -13.031 -10.945 -4.73 1 98.69 304 PHE B O 1
ATOM 7217 N N . TRP B 1 305 ? -13.781 -11.672 -6.703 1 98.5 305 TRP B N 1
ATOM 7218 C CA . TRP B 1 305 ? -14.398 -10.391 -7.023 1 98.5 305 TRP B CA 1
ATOM 7219 C C . TRP B 1 305 ? -15.664 -10.172 -6.195 1 98.5 305 TRP B C 1
ATOM 7221 O O . TRP B 1 305 ? -16.078 -9.039 -5.984 1 98.5 305 TRP B O 1
ATOM 7231 N N . THR B 1 306 ? -16.281 -11.281 -5.715 1 98.56 306 THR B N 1
ATOM 7232 C CA . THR B 1 306 ? -17.375 -11.125 -4.766 1 98.56 306 THR B CA 1
ATOM 7233 C C . THR B 1 306 ? -16.875 -10.5 -3.465 1 98.56 306 THR B C 1
ATOM 7235 O O . THR B 1 306 ? -17.562 -9.656 -2.881 1 98.56 306 THR B O 1
ATOM 7238 N N . VAL B 1 307 ? -15.703 -10.914 -3.039 1 98.31 307 VAL B N 1
ATOM 7239 C CA . VAL B 1 307 ? -15.133 -10.328 -1.831 1 98.31 307 VAL B CA 1
ATOM 7240 C C . VAL B 1 307 ? -14.875 -8.836 -2.053 1 98.31 307 VAL B C 1
ATOM 7242 O O . VAL B 1 307 ? -15.32 -8 -1.261 1 98.31 307 VAL B O 1
ATOM 7245 N N . VAL B 1 308 ? -14.32 -8.43 -3.141 1 98.06 308 VAL B N 1
ATOM 7246 C CA . VAL B 1 308 ? -13.836 -7.086 -3.412 1 98.06 308 VAL B CA 1
ATOM 7247 C C . VAL B 1 308 ? -15.016 -6.125 -3.549 1 98.06 308 VAL B C 1
ATOM 7249 O O . VAL B 1 308 ? -14.945 -4.98 -3.09 1 98.06 308 VAL B O 1
ATOM 7252 N N . PHE B 1 309 ? -16.141 -6.648 -4.137 1 97.5 309 PHE B N 1
ATOM 7253 C CA . PHE B 1 309 ? -17.188 -5.695 -4.488 1 97.5 309 PHE B CA 1
ATOM 7254 C C . PHE B 1 309 ? -18.438 -5.914 -3.631 1 97.5 309 PHE B C 1
ATOM 7256 O O . PHE B 1 309 ? -19.391 -5.141 -3.709 1 97.5 309 PHE B O 1
ATOM 7263 N N . SER B 1 310 ? -18.438 -6.945 -2.752 1 96.88 310 SER B N 1
ATOM 7264 C CA . SER B 1 310 ? -19.703 -7.242 -2.098 1 96.88 310 SER B CA 1
ATOM 7265 C C . SER B 1 310 ? -19.5 -7.562 -0.621 1 96.88 310 SER B C 1
ATOM 7267 O O . SER B 1 310 ? -19.75 -6.723 0.244 1 96.88 310 SER B O 1
ATOM 7269 N N . THR B 1 311 ? -18.828 -8.664 -0.298 1 96.06 311 THR B N 1
ATOM 7270 C CA . THR B 1 311 ? -18.875 -9.195 1.06 1 96.06 311 THR B CA 1
ATOM 7271 C C . THR B 1 311 ? -17.875 -8.453 1.957 1 96.06 311 THR B C 1
ATOM 7273 O O . THR B 1 311 ? -18.188 -8.172 3.117 1 96.06 311 THR B O 1
ATOM 7276 N N . GLU B 1 312 ? -16.75 -8.164 1.474 1 95.19 312 GLU B N 1
ATOM 7277 C CA . GLU B 1 312 ? -15.734 -7.461 2.242 1 95.19 312 GLU B CA 1
ATOM 7278 C C . GLU B 1 312 ? -14.891 -6.559 1.345 1 95.19 312 GLU B C 1
ATOM 7280 O O . GLU B 1 312 ? -13.719 -6.848 1.095 1 95.19 312 GLU B O 1
ATOM 7285 N N . PRO B 1 313 ? -15.523 -5.441 1 1 94.75 313 PRO B N 1
ATOM 7286 C CA . PRO B 1 313 ? -14.867 -4.578 0.014 1 94.75 313 PRO B CA 1
ATOM 7287 C C . PRO B 1 313 ? -13.516 -4.059 0.491 1 94.75 313 PRO B C 1
ATOM 7289 O O . PRO B 1 313 ? -13.305 -3.885 1.694 1 94.75 313 PRO B O 1
ATOM 7292 N N . ASN B 1 314 ? -12.602 -3.811 -0.395 1 93.44 314 ASN B N 1
ATOM 7293 C CA . ASN B 1 314 ? -11.25 -3.371 -0.067 1 93.44 314 ASN B CA 1
ATOM 7294 C C . ASN B 1 314 ? -11.18 -1.854 0.085 1 93.44 314 ASN B C 1
ATOM 7296 O O . ASN B 1 314 ? -10.086 -1.286 0.156 1 93.44 314 ASN B O 1
ATOM 7300 N N . GLY B 1 315 ? -12.281 -1.202 0.055 1 90.56 315 GLY B N 1
ATOM 7301 C CA . GLY B 1 315 ? -12.398 0.237 0.223 1 90.56 315 GLY B CA 1
ATOM 7302 C C . GLY B 1 315 ? -13.828 0.736 0.073 1 90.56 315 GLY B C 1
ATOM 7303 O O . GLY B 1 315 ? -14.734 -0.04 -0.235 1 90.56 315 GLY B O 1
ATOM 7304 N N . SER B 1 316 ? -14.031 2.094 0.328 1 89.69 316 SER B N 1
ATOM 7305 C CA . SER B 1 316 ? -15.32 2.756 0.145 1 89.69 316 SER B CA 1
ATOM 7306 C C . SER B 1 316 ? -15.18 4.027 -0.683 1 89.69 316 SER B C 1
ATOM 7308 O O . SER B 1 316 ? -14.797 5.078 -0.159 1 89.69 316 SER B O 1
ATOM 7310 N N . PRO B 1 317 ? -15.469 3.943 -1.947 1 91.38 317 PRO B N 1
ATOM 7311 C CA . PRO B 1 317 ? -15.859 2.756 -2.711 1 91.38 317 PRO B CA 1
ATOM 7312 C C . PRO B 1 317 ? -14.695 1.796 -2.949 1 91.38 317 PRO B C 1
ATOM 7314 O O . PRO B 1 317 ? -13.539 2.166 -2.75 1 91.38 317 PRO B O 1
ATOM 7317 N N . PRO B 1 318 ? -15.039 0.538 -3.385 1 94.56 318 PRO B N 1
ATOM 7318 C CA . PRO B 1 318 ? -13.953 -0.404 -3.668 1 94.56 318 PRO B CA 1
ATOM 7319 C C . PRO B 1 318 ? -13.008 0.095 -4.758 1 94.56 318 PRO B C 1
ATOM 7321 O O . PRO B 1 318 ? -13.453 0.701 -5.734 1 94.56 318 PRO B O 1
ATOM 7324 N N . SER B 1 319 ? -11.727 -0.057 -4.551 1 93.81 319 SER B N 1
ATOM 7325 C CA . SER B 1 319 ? -10.711 0.344 -5.52 1 93.81 319 SER B CA 1
ATOM 7326 C C . SER B 1 319 ? -10.539 -0.71 -6.605 1 93.81 319 SER B C 1
ATOM 7328 O O . SER B 1 319 ? -10.086 -1.823 -6.332 1 93.81 319 SER B O 1
ATOM 7330 N N . ILE B 1 320 ? -10.836 -0.348 -7.77 1 94.38 320 ILE B N 1
ATOM 7331 C CA . ILE B 1 320 ? -10.672 -1.246 -8.906 1 94.38 320 ILE B CA 1
ATOM 7332 C C . ILE B 1 320 ? -9.188 -1.502 -9.148 1 94.38 320 ILE B C 1
ATOM 7334 O O . ILE B 1 320 ? -8.781 -2.633 -9.43 1 94.38 320 ILE B O 1
ATOM 7338 N N . SER B 1 321 ? -8.367 -0.467 -8.992 1 94.19 321 SER B N 1
ATOM 7339 C CA . SER B 1 321 ? -6.926 -0.582 -9.172 1 94.19 321 SER B CA 1
ATOM 7340 C C . SER B 1 321 ? -6.32 -1.576 -8.188 1 94.19 321 SER B C 1
ATOM 7342 O O . SER B 1 321 ? -5.598 -2.49 -8.586 1 94.19 321 SER B O 1
ATOM 7344 N N . ARG B 1 322 ? -6.684 -1.494 -6.949 1 94.81 322 ARG B N 1
ATOM 7345 C CA . ARG B 1 322 ? -6.172 -2.426 -5.949 1 94.81 322 ARG B CA 1
ATOM 7346 C C . ARG B 1 322 ? -6.68 -3.84 -6.207 1 94.81 322 ARG B C 1
ATOM 7348 O O . ARG B 1 322 ? -5.957 -4.816 -5.98 1 94.81 322 ARG B O 1
ATOM 7355 N N . GLY B 1 323 ? -7.93 -3.869 -6.641 1 96.75 323 GLY B N 1
ATOM 7356 C CA . GLY B 1 323 ? -8.492 -5.168 -6.977 1 96.75 323 GLY B CA 1
ATOM 7357 C C . GLY B 1 323 ? -7.695 -5.898 -8.047 1 96.75 323 GLY B C 1
ATOM 7358 O O . GLY B 1 323 ? -7.297 -7.051 -7.848 1 96.75 323 GLY B O 1
ATOM 7359 N N . PHE B 1 324 ? -7.395 -5.207 -9.102 1 96.56 324 PHE B N 1
ATOM 7360 C CA . PHE B 1 324 ? -6.656 -5.832 -10.188 1 96.56 324 PHE B CA 1
ATOM 7361 C C . PHE B 1 324 ? -5.203 -6.066 -9.797 1 96.56 324 PHE B C 1
ATOM 7363 O O . PHE B 1 324 ? -4.582 -7.035 -10.242 1 96.56 324 PHE B O 1
ATOM 7370 N N . GLY B 1 325 ? -4.676 -5.223 -8.961 1 96.31 325 GLY B N 1
ATOM 7371 C CA . GLY B 1 325 ? -3.328 -5.422 -8.453 1 96.31 325 GLY B CA 1
ATOM 7372 C C . GLY B 1 325 ? -3.172 -6.699 -7.648 1 96.31 325 GLY B C 1
ATOM 7373 O O . GLY B 1 325 ? -2.125 -7.348 -7.707 1 96.31 325 GLY B O 1
ATOM 7374 N N . SER B 1 326 ? -4.191 -7.105 -6.969 1 97.75 326 SER B N 1
ATOM 7375 C CA . SER B 1 326 ? -4.156 -8.32 -6.16 1 97.75 326 SER B CA 1
ATOM 7376 C C . SER B 1 326 ? -4.602 -9.531 -6.973 1 97.75 326 SER B C 1
ATOM 7378 O O . SER B 1 326 ? -4.23 -10.664 -6.656 1 97.75 326 SER B O 1
ATOM 7380 N N . PHE B 1 327 ? -5.387 -9.273 -7.969 1 98 327 PHE B N 1
ATOM 7381 C CA . PHE B 1 327 ? -5.988 -10.367 -8.719 1 98 327 PHE B CA 1
ATOM 7382 C C . PHE B 1 327 ? -4.941 -11.094 -9.555 1 98 327 PHE B C 1
ATOM 7384 O O . PHE B 1 327 ? -4.949 -12.328 -9.633 1 98 327 PHE B O 1
ATOM 7391 N N . LEU B 1 328 ? -4.035 -10.344 -10.133 1 97.44 328 LEU B N 1
ATOM 7392 C CA . LEU B 1 328 ? -3.051 -10.961 -11.008 1 97.44 328 LEU B CA 1
ATOM 7393 C C . LEU B 1 328 ? -2.186 -11.953 -10.242 1 97.44 328 LEU B C 1
ATOM 7395 O O . LEU B 1 328 ? -2.127 -13.141 -10.586 1 97.44 328 LEU B O 1
ATOM 7399 N N . PRO B 1 329 ? -1.516 -11.57 -9.18 1 98.19 329 PRO B N 1
ATOM 7400 C CA . PRO B 1 329 ? -0.765 -12.586 -8.43 1 98.19 329 PRO B CA 1
ATOM 7401 C C . PRO B 1 329 ? -1.663 -13.672 -7.84 1 98.19 329 PRO B C 1
ATOM 7403 O O . PRO B 1 329 ? -1.239 -14.82 -7.699 1 98.19 329 PRO B O 1
ATOM 7406 N N . PHE B 1 330 ? -2.869 -13.328 -7.527 1 98.69 330 PHE B N 1
ATOM 7407 C CA . PHE B 1 330 ? -3.818 -14.312 -7.004 1 98.69 330 PHE B CA 1
ATOM 7408 C C . PHE B 1 330 ? -4.059 -15.422 -8.016 1 98.69 330 PHE B C 1
ATOM 7410 O O . PHE B 1 330 ? -4.191 -16.594 -7.641 1 98.69 330 PHE B O 1
ATOM 7417 N N . ILE B 1 331 ? -4.145 -15.133 -9.297 1 98.06 331 ILE B N 1
ATOM 7418 C CA . ILE B 1 331 ? -4.398 -16.125 -10.328 1 98.06 331 ILE B CA 1
ATOM 7419 C C . ILE B 1 331 ? -3.244 -17.125 -10.375 1 98.06 331 ILE B C 1
ATOM 7421 O O . ILE B 1 331 ? -3.453 -18.312 -10.617 1 98.06 331 ILE B O 1
ATOM 7425 N N . PHE B 1 332 ? -2.043 -16.672 -10.125 1 98.5 332 PHE B N 1
ATOM 7426 C CA . PHE B 1 332 ? -0.911 -17.594 -10.102 1 98.5 332 PHE B CA 1
ATOM 7427 C C . PHE B 1 332 ? -0.968 -18.484 -8.867 1 98.5 332 PHE B C 1
ATOM 7429 O O . PHE B 1 332 ? -0.558 -19.656 -8.922 1 98.5 332 PHE B O 1
ATOM 7436 N N . LEU B 1 333 ? -1.433 -17.922 -7.766 1 98.69 333 LEU B N 1
ATOM 7437 C CA . LEU B 1 333 ? -1.699 -18.75 -6.598 1 98.69 333 LEU B CA 1
ATOM 7438 C C . LEU B 1 333 ? -2.75 -19.812 -6.91 1 98.69 333 LEU B C 1
ATOM 7440 O O . LEU B 1 333 ? -2.584 -20.969 -6.551 1 98.69 333 LEU B O 1
ATOM 7444 N N . CYS B 1 334 ? -3.789 -19.438 -7.594 1 98.69 334 CYS B N 1
ATOM 7445 C CA . CYS B 1 334 ? -4.836 -20.375 -7.977 1 98.69 334 CYS B CA 1
ATOM 7446 C C . CYS B 1 334 ? -4.285 -21.469 -8.891 1 98.69 334 CYS B C 1
ATOM 7448 O O . CYS B 1 334 ? -4.688 -22.625 -8.797 1 98.69 334 CYS B O 1
ATOM 7450 N N . TYR B 1 335 ? -3.391 -21.031 -9.805 1 98.38 335 TYR B N 1
ATOM 7451 C CA . TYR B 1 335 ? -2.742 -22.016 -10.664 1 98.38 335 TYR B CA 1
ATOM 7452 C C . TYR B 1 335 ? -2.047 -23.094 -9.828 1 98.38 335 TYR B C 1
ATOM 7454 O O . TYR B 1 335 ? -2.154 -24.281 -10.125 1 98.38 335 TYR B O 1
ATOM 7462 N N . TRP B 1 336 ? -1.421 -22.672 -8.812 1 98.31 336 TRP B N 1
ATOM 7463 C CA . TRP B 1 336 ? -0.751 -23.609 -7.918 1 98.31 336 TRP B CA 1
ATOM 7464 C C . TRP B 1 336 ? -1.766 -24.469 -7.168 1 98.31 336 TRP B C 1
ATOM 7466 O O . TRP B 1 336 ? -1.634 -25.703 -7.117 1 98.31 336 TRP B O 1
ATOM 7476 N N . ILE B 1 337 ? -2.82 -23.906 -6.621 1 98.62 337 ILE B N 1
ATOM 7477 C CA . ILE B 1 337 ? -3.85 -24.609 -5.859 1 98.62 337 ILE B CA 1
ATOM 7478 C C . ILE B 1 337 ? -4.5 -25.672 -6.738 1 98.62 337 ILE B C 1
ATOM 7480 O O . ILE B 1 337 ? -4.695 -26.812 -6.301 1 98.62 337 ILE B O 1
ATOM 7484 N N . GLY B 1 338 ? -4.836 -25.25 -7.984 1 98.31 338 GLY B N 1
ATOM 7485 C CA . GLY B 1 338 ? -5.48 -26.172 -8.906 1 98.31 338 GLY B CA 1
ATOM 7486 C C . GLY B 1 338 ? -4.633 -27.391 -9.227 1 98.31 338 GLY B C 1
ATOM 7487 O O . GLY B 1 338 ? -5.145 -28.516 -9.266 1 98.31 338 GLY B O 1
ATOM 7488 N N . ASN B 1 339 ? -3.346 -27.172 -9.367 1 96.12 339 ASN B N 1
ATOM 7489 C CA . ASN B 1 339 ? -2.455 -28.25 -9.789 1 96.12 339 ASN B CA 1
ATOM 7490 C C . ASN B 1 339 ? -2.076 -29.156 -8.625 1 96.12 339 ASN B C 1
ATOM 7492 O O . ASN B 1 339 ? -1.893 -30.359 -8.812 1 96.12 339 ASN B O 1
ATOM 7496 N N . VAL B 1 340 ? -2.053 -28.641 -7.465 1 94.62 340 VAL B N 1
ATOM 7497 C CA . VAL B 1 340 ? -1.528 -29.406 -6.34 1 94.62 340 VAL B CA 1
ATOM 7498 C C . VAL B 1 340 ? -2.646 -30.234 -5.723 1 94.62 340 VAL B C 1
ATOM 7500 O O . VAL B 1 340 ? -2.396 -31.328 -5.191 1 94.62 340 VAL B O 1
ATOM 7503 N N . SER B 1 341 ? -3.857 -29.734 -5.758 1 95.5 341 SER B N 1
ATOM 7504 C CA . SER B 1 341 ? -4.871 -30.469 -5.02 1 95.5 341 SER B CA 1
ATOM 7505 C C . SER B 1 341 ? -6.25 -30.312 -5.656 1 95.5 341 SER B C 1
ATOM 7507 O O . SER B 1 341 ? -6.859 -31.297 -6.09 1 95.5 341 SER B O 1
ATOM 7509 N N . PHE B 1 342 ? -6.809 -29.219 -5.922 1 97.75 342 PHE B N 1
ATOM 7510 C CA . PHE B 1 342 ? -8.219 -28.891 -6.086 1 97.75 342 PHE B CA 1
ATOM 7511 C C . PHE B 1 342 ? -8.797 -29.578 -7.316 1 97.75 342 PHE B C 1
ATOM 7513 O O . PHE B 1 342 ? -9.82 -30.25 -7.23 1 97.75 342 PHE B O 1
ATOM 7520 N N . ILE B 1 343 ? -8.117 -29.5 -8.484 1 97.56 343 ILE B N 1
ATOM 7521 C CA . ILE B 1 343 ? -8.688 -29.938 -9.758 1 97.56 343 ILE B CA 1
ATOM 7522 C C . ILE B 1 343 ? -8.797 -31.453 -9.773 1 97.56 343 ILE B C 1
ATOM 7524 O O . ILE B 1 343 ? -9.836 -32 -10.164 1 97.56 343 ILE B O 1
ATOM 7528 N N . HIS B 1 344 ? -7.758 -32.125 -9.352 1 95.38 344 HIS B N 1
ATOM 7529 C CA . HIS B 1 344 ? -7.773 -33.594 -9.375 1 95.38 344 HIS B CA 1
ATOM 7530 C C . HIS B 1 344 ? -8.797 -34.156 -8.391 1 95.38 344 HIS B C 1
ATOM 7532 O O . HIS B 1 344 ? -9.508 -35.125 -8.695 1 95.38 344 HIS B O 1
ATOM 7538 N N . VAL B 1 345 ? -8.938 -33.531 -7.184 1 97 345 VAL B N 1
ATOM 7539 C CA . VAL B 1 345 ? -9.867 -34.031 -6.176 1 97 345 VAL B CA 1
ATOM 7540 C C . VAL B 1 345 ? -11.305 -33.719 -6.613 1 97 345 VAL B C 1
ATOM 7542 O O . VAL B 1 345 ? -12.18 -34.594 -6.508 1 97 345 VAL B O 1
ATOM 7545 N N . ALA B 1 346 ? -11.555 -32.594 -7.172 1 97.38 346 ALA B N 1
ATOM 7546 C CA . ALA B 1 346 ? -12.883 -32.188 -7.594 1 97.38 346 ALA B CA 1
ATOM 7547 C C . ALA B 1 346 ? -13.406 -33.062 -8.727 1 97.38 346 ALA B C 1
ATOM 7549 O O . ALA B 1 346 ? -14.617 -33.188 -8.914 1 97.38 346 ALA B O 1
ATOM 7550 N N . ALA B 1 347 ? -12.5 -33.688 -9.461 1 96.25 347 ALA B N 1
ATOM 7551 C CA . ALA B 1 347 ? -12.867 -34.5 -10.602 1 96.25 347 ALA B CA 1
ATOM 7552 C C . ALA B 1 347 ? -13.57 -35.781 -10.141 1 96.25 347 ALA B C 1
ATOM 7554 O O . ALA B 1 347 ? -14.281 -36.438 -10.922 1 96.25 347 ALA B O 1
ATOM 7555 N N . PHE B 1 348 ? -13.406 -36.156 -8.867 1 95.31 348 PHE B N 1
ATOM 7556 C CA . PHE B 1 348 ? -13.953 -37.406 -8.352 1 95.31 348 PHE B CA 1
ATOM 7557 C C . PHE B 1 348 ? -15.398 -37.219 -7.895 1 95.31 348 PHE B C 1
ATOM 7559 O O . PHE B 1 348 ? -16.078 -38.188 -7.562 1 95.31 348 PHE B O 1
ATOM 7566 N N . PHE B 1 349 ? -15.859 -35.938 -7.906 1 94.75 349 PHE B N 1
ATOM 7567 C CA . PHE B 1 349 ? -17.188 -35.688 -7.348 1 94.75 349 PHE B CA 1
ATOM 7568 C C . PHE B 1 349 ? -18.156 -35.25 -8.438 1 94.75 349 PHE B C 1
ATOM 7570 O O . PHE B 1 349 ? -17.797 -34.5 -9.336 1 94.75 349 PHE B O 1
ATOM 7577 N N . GLY B 1 350 ? -19.359 -35.781 -8.344 1 90.81 350 GLY B N 1
ATOM 7578 C CA . GLY B 1 350 ? -20.406 -35.469 -9.305 1 90.81 350 GLY B CA 1
ATOM 7579 C C . GLY B 1 350 ? -21.109 -34.156 -8.984 1 90.81 350 GLY B C 1
ATOM 7580 O O . GLY B 1 350 ? -20.688 -33.406 -8.109 1 90.81 350 GLY B O 1
ATOM 7581 N N . ARG B 1 351 ? -22.141 -33.906 -9.703 1 88.25 351 ARG B N 1
ATOM 7582 C CA . ARG B 1 351 ? -22.812 -32.625 -9.656 1 88.25 351 ARG B CA 1
ATOM 7583 C C . ARG B 1 351 ? -23.391 -32.375 -8.266 1 88.25 351 ARG B C 1
ATOM 7585 O O . ARG B 1 351 ? -23.219 -31.281 -7.711 1 88.25 351 ARG B O 1
ATOM 7592 N N . PHE B 1 352 ? -24.078 -33.281 -7.699 1 91.69 352 PHE B N 1
ATOM 7593 C CA . PHE B 1 352 ? -24.734 -33.062 -6.41 1 91.69 352 PHE B CA 1
ATOM 7594 C C . PHE B 1 352 ? -23.703 -32.969 -5.293 1 91.69 352 PHE B C 1
ATOM 7596 O O . PHE B 1 352 ? -23.828 -32.156 -4.379 1 91.69 352 PHE B O 1
ATOM 7603 N N . GLU B 1 353 ? -22.703 -33.75 -5.418 1 94.88 353 GLU B N 1
ATOM 7604 C CA . GLU B 1 353 ? -21.641 -33.719 -4.418 1 94.88 353 GLU B CA 1
ATOM 7605 C C . GLU B 1 353 ? -20.875 -32.406 -4.461 1 94.88 353 GLU B C 1
ATOM 7607 O O . GLU B 1 353 ? -20.484 -31.891 -3.42 1 94.88 353 GLU B O 1
ATOM 7612 N N . ARG B 1 354 ? -20.719 -31.891 -5.621 1 96.44 354 ARG B N 1
ATOM 7613 C CA . ARG B 1 354 ? -20.031 -30.609 -5.746 1 96.44 354 ARG B CA 1
ATOM 7614 C C . ARG B 1 354 ? -20.875 -29.484 -5.156 1 96.44 354 ARG B C 1
ATOM 7616 O O . ARG B 1 354 ? -20.328 -28.516 -4.609 1 96.44 354 ARG B O 1
ATOM 7623 N N . LEU B 1 355 ? -22.172 -29.578 -5.234 1 96.62 355 LEU B N 1
ATOM 7624 C CA . LEU B 1 355 ? -23.062 -28.578 -4.652 1 96.62 355 LEU B CA 1
ATOM 7625 C C . LEU B 1 355 ? -22.922 -28.547 -3.135 1 96.62 355 LEU B C 1
ATOM 7627 O O . LEU B 1 355 ? -22.844 -27.469 -2.535 1 96.62 355 LEU B O 1
ATOM 7631 N N . VAL B 1 356 ? -22.75 -29.703 -2.605 1 96.62 356 VAL B N 1
ATOM 7632 C CA . VAL B 1 356 ? -22.781 -29.812 -1.151 1 96.62 356 VAL B CA 1
ATOM 7633 C C . VAL B 1 356 ? -21.375 -29.688 -0.586 1 96.62 356 VAL B C 1
ATOM 7635 O O . VAL B 1 356 ? -21.141 -28.938 0.36 1 96.62 356 VAL B O 1
ATOM 7638 N N . PHE B 1 357 ? -20.438 -30.391 -1.226 1 97.62 357 PHE B N 1
ATOM 7639 C CA . PHE B 1 357 ? -19.109 -30.516 -0.623 1 97.62 357 PHE B CA 1
ATOM 7640 C C . PHE B 1 357 ? -18.203 -29.391 -1.1 1 97.62 357 PHE B C 1
ATOM 7642 O O . PHE B 1 357 ? -17.141 -29.141 -0.502 1 97.62 357 PHE B O 1
ATOM 7649 N N . TYR B 1 358 ? -18.547 -28.703 -2.176 1 97.88 358 TYR B N 1
ATOM 7650 C CA . TYR B 1 358 ? -17.672 -27.641 -2.67 1 97.88 358 TYR B CA 1
ATOM 7651 C C . TYR B 1 358 ? -18.359 -26.281 -2.539 1 97.88 358 TYR B C 1
ATOM 7653 O O . TYR B 1 358 ? -17.797 -25.359 -1.923 1 97.88 358 TYR B O 1
ATOM 7661 N N . LEU B 1 359 ? -19.531 -26.094 -2.961 1 98.31 359 LEU B N 1
ATOM 7662 C CA . LEU B 1 359 ? -20.125 -24.766 -3.045 1 98.31 359 LEU B CA 1
ATOM 7663 C C . LEU B 1 359 ? -20.469 -24.234 -1.658 1 98.31 359 LEU B C 1
ATOM 7665 O O . LEU B 1 359 ? -20.188 -23.078 -1.349 1 98.31 359 LEU B O 1
ATOM 7669 N N . ILE B 1 360 ? -21.016 -25.078 -0.832 1 97.75 360 ILE B N 1
ATOM 7670 C CA . ILE B 1 360 ? -21.438 -24.609 0.485 1 97.75 360 ILE B CA 1
ATOM 7671 C C . ILE B 1 360 ? -20.219 -24.188 1.292 1 97.75 360 ILE B C 1
ATOM 7673 O O . ILE B 1 360 ? -20.109 -23.031 1.707 1 97.75 360 ILE B O 1
ATOM 7677 N N . PRO B 1 361 ? -19.25 -25.062 1.477 1 98.06 361 PRO B N 1
ATOM 7678 C CA . PRO B 1 361 ? -18.078 -24.625 2.244 1 98.06 361 PRO B CA 1
ATOM 7679 C C . PRO B 1 361 ? -17.312 -23.5 1.566 1 98.06 361 PRO B C 1
ATOM 7681 O O . PRO B 1 361 ? -16.719 -22.656 2.246 1 98.06 361 PRO B O 1
ATOM 7684 N N . TRP B 1 362 ? -17.281 -23.469 0.241 1 98.62 362 TRP B N 1
ATOM 7685 C CA . TRP B 1 362 ? -16.594 -22.422 -0.495 1 98.62 362 TRP B CA 1
ATOM 7686 C C . TRP B 1 362 ? -17.203 -21.047 -0.193 1 98.62 362 TRP B C 1
ATOM 7688 O O . TRP B 1 362 ? -16.484 -20.094 0.116 1 98.62 362 TRP B O 1
ATOM 7698 N N . TRP B 1 363 ? -18.484 -20.938 -0.208 1 98.5 363 TRP B N 1
ATOM 7699 C CA . TRP B 1 363 ? -19.141 -19.656 0.063 1 98.5 363 TRP B CA 1
ATOM 7700 C C . TRP B 1 363 ? -18.984 -19.266 1.524 1 98.5 363 TRP B C 1
ATOM 7702 O O . TRP B 1 363 ? -18.891 -18.078 1.844 1 98.5 363 TRP B O 1
ATOM 7712 N N . PHE B 1 364 ? -18.906 -20.281 2.424 1 97.38 364 PHE B N 1
ATOM 7713 C CA . PHE B 1 364 ? -18.625 -20 3.826 1 97.38 364 PHE B CA 1
ATOM 7714 C C . PHE B 1 364 ? -17.234 -19.391 3.977 1 97.38 364 PHE B C 1
ATOM 7716 O O . PHE B 1 364 ? -17.031 -18.5 4.805 1 97.38 364 PHE B O 1
ATOM 7723 N N . GLY B 1 365 ? -16.328 -19.844 3.166 1 97.62 365 GLY B N 1
ATOM 7724 C CA . GLY B 1 365 ? -14.984 -19.281 3.184 1 97.62 365 GLY B CA 1
ATOM 7725 C C . GLY B 1 365 ? -14.898 -17.906 2.566 1 97.62 365 GLY B C 1
ATOM 7726 O O . GLY B 1 365 ? -14.273 -17 3.135 1 97.62 365 GLY B O 1
ATOM 7727 N N . VAL B 1 366 ? -15.555 -17.703 1.436 1 98.38 366 VAL B N 1
ATOM 7728 C CA . VAL B 1 366 ? -15.555 -16.438 0.714 1 98.38 366 VAL B CA 1
ATOM 7729 C C . VAL B 1 366 ? -16.156 -15.344 1.591 1 98.38 366 VAL B C 1
ATOM 7731 O O . VAL B 1 366 ? -15.68 -14.211 1.583 1 98.38 366 VAL B O 1
ATOM 7734 N N . SER B 1 367 ? -17.172 -15.734 2.414 1 97.19 367 SER B N 1
ATOM 7735 C CA . SER B 1 367 ? -17.875 -14.781 3.266 1 97.19 367 SER B CA 1
ATOM 7736 C C . SER B 1 367 ? -17.516 -14.992 4.734 1 97.19 367 SER B C 1
ATOM 7738 O O . SER B 1 367 ? -18.391 -14.914 5.605 1 97.19 367 SER B O 1
ATOM 7740 N N . MET B 1 368 ? -16.312 -15.281 4.957 1 94.31 368 MET B N 1
ATOM 7741 C CA . MET B 1 368 ? -15.891 -15.648 6.309 1 94.31 368 MET B CA 1
ATOM 7742 C C . MET B 1 368 ? -16.125 -14.5 7.285 1 94.31 368 MET B C 1
ATOM 7744 O O . MET B 1 368 ? -16.422 -14.727 8.453 1 94.31 368 MET B O 1
ATOM 7748 N N . ASN B 1 369 ? -16.016 -13.258 6.879 1 91.19 369 ASN B N 1
ATOM 7749 C CA . ASN B 1 369 ? -16.297 -12.109 7.734 1 91.19 369 ASN B CA 1
ATOM 7750 C C . ASN B 1 369 ? -17.75 -12.086 8.195 1 91.19 369 ASN B C 1
ATOM 7752 O O . ASN B 1 369 ? -18.062 -11.562 9.266 1 91.19 369 ASN B O 1
ATOM 7756 N N . LEU B 1 370 ? -18.594 -12.672 7.355 1 91.69 370 LEU B N 1
ATOM 7757 C CA . LEU B 1 370 ? -20.016 -12.719 7.664 1 91.69 370 LEU B CA 1
ATOM 7758 C C . LEU B 1 370 ? -20.375 -13.984 8.438 1 91.69 370 LEU B C 1
ATOM 7760 O O . LEU B 1 370 ? -21.312 -13.984 9.242 1 91.69 370 LEU B O 1
ATOM 7764 N N . THR B 1 371 ? -19.625 -15.016 8.227 1 89.81 371 THR B N 1
ATOM 7765 C CA . THR B 1 371 ? -19.969 -16.312 8.797 1 89.81 371 THR B CA 1
ATOM 7766 C C . THR B 1 371 ? -19.266 -16.531 10.125 1 89.81 371 THR B C 1
ATOM 7768 O O . THR B 1 371 ? -19.875 -16.984 11.094 1 89.81 371 THR B O 1
ATOM 7771 N N . VAL B 1 372 ? -17.984 -16.188 10.242 1 86.19 372 VAL B N 1
ATOM 7772 C CA . VAL B 1 372 ? -17.234 -16.484 11.461 1 86.19 372 VAL B CA 1
ATOM 7773 C C . VAL B 1 372 ? -16.656 -15.195 12.039 1 86.19 372 VAL B C 1
ATOM 7775 O O . VAL B 1 372 ? -15.867 -15.234 12.992 1 86.19 372 VAL B O 1
ATOM 7778 N N . GLY B 1 373 ? -17.062 -14.117 11.57 1 81.5 373 GLY B N 1
ATOM 7779 C CA . GLY B 1 373 ? -16.531 -12.836 11.992 1 81.5 373 GLY B CA 1
ATOM 7780 C C . GLY B 1 373 ? -16.844 -12.508 13.438 1 81.5 373 GLY B C 1
ATOM 7781 O O . GLY B 1 373 ? -16.203 -11.641 14.039 1 81.5 373 GLY B O 1
ATOM 7782 N N . TRP B 1 374 ? -17.75 -13.305 13.992 1 78.19 374 TRP B N 1
ATOM 7783 C CA . TRP B 1 374 ? -18.156 -13.055 15.375 1 78.19 374 TRP B CA 1
ATOM 7784 C C . TRP B 1 374 ? -17.188 -13.703 16.359 1 78.19 374 TRP B C 1
ATOM 7786 O O . TRP B 1 374 ? -17.203 -13.391 17.547 1 78.19 374 TRP B O 1
ATOM 7796 N N . ILE B 1 375 ? -16.328 -14.547 15.836 1 83.62 375 ILE B N 1
ATOM 7797 C CA . ILE B 1 375 ? -15.297 -15.141 16.688 1 83.62 375 ILE B CA 1
ATOM 7798 C C . ILE B 1 375 ? -14.297 -14.062 17.109 1 83.62 375 ILE B C 1
ATOM 7800 O O . ILE B 1 375 ? -13.758 -13.344 16.266 1 83.62 375 ILE B O 1
ATOM 7804 N N . PRO B 1 376 ? -14.086 -13.922 18.406 1 83.5 376 PRO B N 1
ATOM 7805 C CA . PRO B 1 376 ? -13.289 -12.797 18.906 1 83.5 376 PRO B CA 1
ATOM 7806 C C . PRO B 1 376 ? -11.789 -13.008 18.688 1 83.5 376 PRO B C 1
ATOM 7808 O O . PRO B 1 376 ? -11.008 -12.961 19.641 1 83.5 376 PRO B O 1
ATOM 7811 N N . ILE B 1 377 ? -11.398 -13.289 17.531 1 80.56 377 ILE B N 1
ATOM 7812 C CA . ILE B 1 377 ? -10 -13.383 17.125 1 80.56 377 ILE B CA 1
ATOM 7813 C C . ILE B 1 377 ? -9.742 -12.445 15.945 1 80.56 377 ILE B C 1
ATOM 7815 O O . ILE B 1 377 ? -10.172 -12.711 14.82 1 80.56 377 ILE B O 1
ATOM 7819 N N . ASP B 1 378 ? -9.148 -11.422 16.188 1 73.62 378 ASP B N 1
ATOM 7820 C CA . ASP B 1 378 ? -8.859 -10.469 15.125 1 73.62 378 ASP B CA 1
ATOM 7821 C C . ASP B 1 378 ? -7.473 -10.719 14.531 1 73.62 378 ASP B C 1
ATOM 7823 O O . ASP B 1 378 ? -7.336 -10.914 13.32 1 73.62 378 ASP B O 1
ATOM 7827 N N . ARG B 1 379 ? -6.52 -10.695 15.484 1 76.19 379 ARG B N 1
ATOM 7828 C CA . ARG B 1 379 ? -5.148 -11.039 15.109 1 76.19 379 ARG B CA 1
ATOM 7829 C C . ARG B 1 379 ? -4.617 -12.188 15.961 1 76.19 379 ARG B C 1
ATOM 7831 O O . ARG B 1 379 ? -4.871 -12.242 17.156 1 76.19 379 ARG B O 1
ATOM 7838 N N . LEU B 1 380 ? -3.961 -13.023 15.211 1 78.94 380 LEU B N 1
ATOM 7839 C CA . LEU B 1 380 ? -3.371 -14.148 15.938 1 78.94 380 LEU B CA 1
ATOM 7840 C C . LEU B 1 380 ? -2.066 -13.734 16.609 1 78.94 380 LEU B C 1
ATOM 7842 O O . LEU B 1 380 ? -0.994 -14.219 16.25 1 78.94 380 LEU B O 1
ATOM 7846 N N . THR B 1 381 ? -2.229 -12.805 17.5 1 77.44 381 THR B N 1
ATOM 7847 C CA . THR B 1 381 ? -1.118 -12.359 18.328 1 77.44 381 THR B CA 1
ATOM 7848 C C . THR B 1 381 ? -1.44 -12.562 19.812 1 77.44 381 THR B C 1
ATOM 7850 O O . THR B 1 381 ? -2.605 -12.5 20.219 1 77.44 381 THR B O 1
ATOM 7853 N N . VAL B 1 382 ? -0.4 -12.789 20.484 1 78.38 382 VAL B N 1
ATOM 7854 C CA . VAL B 1 382 ? -0.58 -13.031 21.922 1 78.38 382 VAL B CA 1
ATOM 7855 C C . VAL B 1 382 ? -1.235 -11.82 22.562 1 78.38 382 VAL B C 1
ATOM 7857 O O . VAL B 1 382 ? -2.129 -11.961 23.406 1 78.38 382 VAL B O 1
ATOM 7860 N N . HIS B 1 383 ? -0.892 -10.68 22.156 1 74.94 383 HIS B N 1
ATOM 7861 C CA . HIS B 1 383 ? -1.416 -9.438 22.719 1 74.94 383 HIS B CA 1
ATOM 7862 C C . HIS B 1 383 ? -2.916 -9.312 22.469 1 74.94 383 HIS B C 1
ATOM 7864 O O . HIS B 1 383 ? -3.686 -9.07 23.406 1 74.94 383 HIS B O 1
ATOM 7870 N N . ASP B 1 384 ? -3.328 -9.586 21.297 1 75.19 384 ASP B N 1
ATOM 7871 C CA . ASP B 1 384 ? -4.738 -9.43 20.953 1 75.19 384 ASP B CA 1
ATOM 7872 C C . ASP B 1 384 ? -5.586 -10.539 21.578 1 75.19 384 ASP B C 1
ATOM 7874 O O . ASP B 1 384 ? -6.711 -10.297 22.016 1 75.19 384 ASP B O 1
ATOM 7878 N N . ILE B 1 385 ? -5.07 -11.68 21.656 1 81.56 385 ILE B N 1
ATOM 7879 C CA . ILE B 1 385 ? -5.793 -12.828 22.203 1 81.56 385 ILE B CA 1
ATOM 7880 C C . ILE B 1 385 ? -6.047 -12.625 23.688 1 81.56 385 ILE B C 1
ATOM 7882 O O . ILE B 1 385 ? -7.121 -12.969 24.188 1 81.56 385 ILE B O 1
ATOM 7886 N N . THR B 1 386 ? -5.109 -11.961 24.297 1 80.62 386 THR B N 1
ATOM 7887 C CA . THR B 1 386 ? -5.234 -11.781 25.734 1 80.62 386 THR B CA 1
ATOM 7888 C C . THR B 1 386 ? -6.09 -10.562 26.062 1 80.62 386 THR B C 1
ATOM 7890 O O . THR B 1 386 ? -6.758 -10.516 27.094 1 80.62 386 THR B O 1
ATOM 7893 N N . GLN B 1 387 ? -6.098 -9.625 25.234 1 76.44 387 GLN B N 1
ATOM 7894 C CA . GLN B 1 387 ? -6.793 -8.367 25.5 1 76.44 387 GLN B CA 1
ATOM 7895 C C . GLN B 1 387 ? -8.281 -8.492 25.172 1 76.44 387 GLN B C 1
ATOM 7897 O O . GLN B 1 387 ? -9.117 -7.914 25.859 1 76.44 387 GLN B O 1
ATOM 7902 N N . ARG B 1 388 ? -8.633 -9.25 24.203 1 77.31 388 ARG B N 1
ATOM 7903 C CA . ARG B 1 388 ? -10.023 -9.359 23.766 1 77.31 388 ARG B CA 1
ATOM 7904 C C . ARG B 1 388 ? -10.773 -10.375 24.625 1 77.31 388 ARG B C 1
ATOM 7906 O O . ARG B 1 388 ? -10.359 -11.523 24.75 1 77.31 388 ARG B O 1
ATOM 7913 N N . PRO B 1 389 ? -11.836 -9.93 25.203 1 81.69 389 PRO B N 1
ATOM 7914 C CA . PRO B 1 389 ? -12.609 -10.875 26 1 81.69 389 PRO B CA 1
ATOM 7915 C C . PRO B 1 389 ? -13.055 -12.094 25.188 1 81.69 389 PRO B C 1
ATOM 7917 O O . PRO B 1 389 ? -13.602 -11.953 24.094 1 81.69 389 PRO B O 1
ATOM 7920 N N . GLY B 1 390 ? -12.703 -13.266 25.656 1 86.5 390 GLY B N 1
ATOM 7921 C CA . GLY B 1 390 ? -13.062 -14.508 25 1 86.5 390 GLY B CA 1
ATOM 7922 C C . GLY B 1 390 ? -12.031 -14.953 23.969 1 86.5 390 GLY B C 1
ATOM 7923 O O . GLY B 1 390 ? -12.172 -16.016 23.375 1 86.5 390 GLY B O 1
ATOM 7924 N N . GLY B 1 391 ? -11.117 -14.188 23.812 1 87.12 391 GLY B N 1
ATOM 7925 C CA . GLY B 1 391 ? -10.117 -14.461 22.781 1 87.12 391 GLY B CA 1
ATOM 7926 C C . GLY B 1 391 ? -9.336 -15.734 23.047 1 87.12 391 GLY B C 1
ATOM 7927 O O . GLY B 1 391 ? -9.125 -16.531 22.125 1 87.12 391 GLY B O 1
ATOM 7928 N N . LEU B 1 392 ? -8.961 -15.969 24.266 1 90.06 392 LEU B N 1
ATOM 7929 C CA . LEU B 1 392 ? -8.188 -17.141 24.625 1 90.06 392 LEU B CA 1
ATOM 7930 C C . LEU B 1 392 ? -9.008 -18.422 24.422 1 90.06 392 LEU B C 1
ATOM 7932 O O . LEU B 1 392 ? -8.516 -19.391 23.844 1 90.06 392 LEU B O 1
ATOM 7936 N N . LEU B 1 393 ? -10.227 -18.344 24.906 1 91.69 393 LEU B N 1
ATOM 7937 C CA . LEU B 1 393 ? -11.102 -19.5 24.75 1 91.69 393 LEU B CA 1
ATOM 7938 C C . LEU B 1 393 ? -11.344 -19.812 23.281 1 91.69 393 LEU B C 1
ATOM 7940 O O . LEU B 1 393 ? -11.281 -20.969 22.859 1 91.69 393 LEU B O 1
ATOM 7944 N N . ALA B 1 394 ? -11.617 -18.797 22.531 1 92.25 394 ALA B N 1
ATOM 7945 C CA . ALA B 1 394 ? -11.852 -18.969 21.094 1 92.25 394 ALA B CA 1
ATOM 7946 C C . ALA B 1 394 ? -10.633 -19.562 20.406 1 92.25 394 ALA B C 1
ATOM 7948 O O . ALA B 1 394 ? -10.758 -20.469 19.578 1 92.25 394 ALA B O 1
ATOM 7949 N N . THR B 1 395 ? -9.531 -19.141 20.797 1 91.75 395 THR B N 1
ATOM 7950 C CA . THR B 1 395 ? -8.297 -19.625 20.203 1 91.75 395 THR B CA 1
ATOM 7951 C C . THR B 1 395 ? -8.047 -21.078 20.562 1 91.75 395 THR B C 1
ATOM 7953 O O . THR B 1 395 ? -7.621 -21.875 19.703 1 91.75 395 THR B O 1
ATOM 7956 N N . LEU B 1 396 ? -8.297 -21.469 21.75 1 93.06 396 LEU B N 1
ATOM 7957 C CA . LEU B 1 396 ? -8.117 -22.844 22.203 1 93.06 396 LEU B CA 1
ATOM 7958 C C . LEU B 1 396 ? -9.07 -23.781 21.469 1 93.06 396 LEU B C 1
ATOM 7960 O O . LEU B 1 396 ? -8.672 -24.844 21 1 93.06 396 LEU B O 1
ATOM 7964 N N . ILE B 1 397 ? -10.273 -23.328 21.344 1 93.25 397 ILE B N 1
ATOM 7965 C CA . ILE B 1 397 ? -11.273 -24.141 20.656 1 93.25 397 ILE B CA 1
ATOM 7966 C C . ILE B 1 397 ? -10.883 -24.312 19.188 1 93.25 397 ILE B C 1
ATOM 7968 O O . ILE B 1 397 ? -10.898 -25.422 18.656 1 93.25 397 ILE B O 1
ATOM 7972 N N . LEU B 1 398 ? -10.578 -23.25 18.641 1 91.56 398 LEU B N 1
ATOM 7973 C CA . LEU B 1 398 ? -10.156 -23.297 17.25 1 91.56 398 LEU B CA 1
ATOM 7974 C C . LEU B 1 398 ? -8.914 -24.172 17.078 1 91.56 398 LEU B C 1
ATOM 7976 O O . LEU B 1 398 ? -8.812 -24.938 16.109 1 91.56 398 LEU B O 1
ATOM 7980 N N . GLY B 1 399 ? -8.023 -24.062 18.016 1 92.19 399 GLY B N 1
ATOM 7981 C CA . GLY B 1 399 ? -6.832 -24.891 17.984 1 92.19 399 GLY B CA 1
ATOM 7982 C C . GLY B 1 399 ? -7.129 -26.375 18.031 1 92.19 399 GLY B C 1
ATOM 7983 O O . GLY B 1 399 ? -6.543 -27.156 17.281 1 92.19 399 GLY B O 1
ATOM 7984 N N . VAL B 1 400 ? -8.047 -26.734 18.812 1 94.69 400 VAL B N 1
ATOM 7985 C CA . VAL B 1 400 ? -8.438 -28.125 18.953 1 94.69 400 VAL B CA 1
ATOM 7986 C C . VAL B 1 400 ? -9.109 -28.609 17.656 1 94.69 400 VAL B C 1
ATOM 7988 O O . VAL B 1 400 ? -8.828 -29.719 17.188 1 94.69 400 VAL B O 1
ATOM 7991 N N . ILE B 1 401 ? -9.891 -27.766 17.094 1 92.25 401 ILE B N 1
ATOM 7992 C CA . ILE B 1 401 ? -10.578 -28.109 15.859 1 92.25 401 ILE B CA 1
ATOM 7993 C C . ILE B 1 401 ? -9.562 -28.297 14.734 1 92.25 401 ILE B C 1
ATOM 7995 O O . ILE B 1 401 ? -9.609 -29.297 14.008 1 92.25 401 ILE B O 1
ATOM 7999 N N . VAL B 1 402 ? -8.664 -27.469 14.648 1 92.5 402 VAL B N 1
ATOM 8000 C CA . VAL B 1 402 ? -7.648 -27.516 13.602 1 92.5 402 VAL B CA 1
ATOM 8001 C C . VAL B 1 402 ? -6.773 -28.75 13.789 1 92.5 402 VAL B C 1
ATOM 8003 O O . VAL B 1 402 ? -6.461 -29.453 12.828 1 92.5 402 VAL B O 1
ATOM 8006 N N . LEU B 1 403 ? -6.445 -29.094 15.016 1 94.12 403 LEU B N 1
ATOM 8007 C CA . LEU B 1 403 ? -5.625 -30.266 15.305 1 94.12 403 LEU B CA 1
ATOM 8008 C C . LEU B 1 403 ? -6.363 -31.547 14.945 1 94.12 403 LEU B C 1
ATOM 8010 O O . LEU B 1 403 ? -5.766 -32.5 14.406 1 94.12 403 LEU B O 1
ATOM 8014 N N . ALA B 1 404 ? -7.594 -31.531 15.242 1 94.44 404 ALA B N 1
ATOM 8015 C CA . ALA B 1 404 ? -8.414 -32.688 14.914 1 94.44 404 ALA B CA 1
ATOM 8016 C C . ALA B 1 404 ? -8.5 -32.875 13.398 1 94.44 404 ALA B C 1
ATOM 8018 O O . ALA B 1 404 ? -8.352 -34 12.906 1 94.44 404 ALA B O 1
ATOM 8019 N N . LEU B 1 405 ? -8.688 -31.844 12.695 1 92.56 405 LEU B N 1
ATOM 8020 C CA . LEU B 1 405 ? -8.797 -31.906 11.242 1 92.56 405 LEU B CA 1
ATOM 8021 C C . LEU B 1 405 ? -7.461 -32.312 10.617 1 92.56 405 LEU B C 1
ATOM 8023 O O . LEU B 1 405 ? -7.422 -33.094 9.68 1 92.56 405 LEU B O 1
ATOM 8027 N N . LEU B 1 406 ? -6.41 -31.781 11.141 1 93.38 406 LEU B N 1
ATOM 8028 C CA . LEU B 1 406 ? -5.078 -32.125 10.648 1 93.38 406 LEU B CA 1
ATOM 8029 C C . LEU B 1 406 ? -4.762 -33.594 10.906 1 93.38 406 LEU B C 1
ATOM 8031 O O . LEU B 1 406 ? -4.176 -34.25 10.055 1 93.38 406 LEU B O 1
ATOM 8035 N N . SER B 1 407 ? -5.141 -34.062 12.062 1 94.19 407 SER B N 1
ATOM 8036 C CA . SER B 1 407 ? -4.926 -35.469 12.383 1 94.19 407 SER B CA 1
ATOM 8037 C C . SER B 1 407 ? -5.695 -36.375 11.438 1 94.19 407 SER B C 1
ATOM 8039 O O . SER B 1 407 ? -5.152 -37.375 10.945 1 94.19 407 SER B O 1
ATOM 8041 N N . TYR B 1 408 ? -6.863 -35.938 11.172 1 93.94 408 TYR B N 1
ATOM 8042 C CA . TYR B 1 408 ? -7.684 -36.719 10.258 1 93.94 408 TYR B CA 1
ATOM 8043 C C . TYR B 1 408 ? -7.066 -36.75 8.859 1 93.94 408 TYR B C 1
ATOM 8045 O O . TYR B 1 408 ? -6.969 -37.812 8.242 1 93.94 408 TYR B O 1
ATOM 8053 N N . GLN B 1 409 ? -6.664 -35.656 8.367 1 94 409 GLN B N 1
ATOM 8054 C CA . GLN B 1 409 ? -6.066 -35.562 7.039 1 94 409 GLN B CA 1
ATOM 8055 C C . GLN B 1 409 ? -4.754 -36.344 6.977 1 94 409 GLN B C 1
ATOM 8057 O O . GLN B 1 409 ? -4.438 -36.969 5.957 1 94 409 GLN B O 1
ATOM 8062 N N . THR B 1 410 ? -4.043 -36.375 8.055 1 93.44 410 THR B N 1
ATOM 8063 C CA . THR B 1 410 ? -2.793 -37.125 8.109 1 93.44 410 THR B CA 1
ATOM 8064 C C . THR B 1 410 ? -3.051 -38.625 8 1 93.44 410 THR B C 1
ATOM 8066 O O . THR B 1 410 ? -2.318 -39.312 7.305 1 93.44 410 THR B O 1
ATOM 8069 N N . ILE B 1 411 ? -4.059 -39.031 8.617 1 94.25 411 ILE B N 1
ATOM 8070 C CA . ILE B 1 411 ? -4.426 -40.438 8.555 1 94.25 411 ILE B CA 1
ATOM 8071 C C . ILE B 1 411 ? -4.836 -40.812 7.133 1 94.25 411 ILE B C 1
ATOM 8073 O O . ILE B 1 411 ? -4.441 -41.844 6.613 1 94.25 411 ILE B O 1
ATOM 8077 N N . CYS B 1 412 ? -5.555 -39.906 6.484 1 93.38 412 CYS B N 1
ATOM 8078 C CA . CYS B 1 412 ? -5.977 -40.125 5.109 1 93.38 412 CYS B CA 1
ATOM 8079 C C . CYS B 1 412 ? -4.773 -40.188 4.172 1 93.38 412 CYS B C 1
ATOM 8081 O O . CYS B 1 412 ? -4.707 -41.062 3.293 1 93.38 412 CYS B O 1
ATOM 8083 N N . LEU B 1 413 ? -3.848 -39.375 4.371 1 94.31 413 LEU B N 1
ATOM 8084 C CA . LEU B 1 413 ? -2.65 -39.312 3.537 1 94.31 413 LEU B CA 1
ATOM 8085 C C . LEU B 1 413 ? -1.782 -40.531 3.766 1 94.31 413 LEU B C 1
ATOM 8087 O O . LEU B 1 413 ? -1.177 -41.062 2.826 1 94.31 413 LEU B O 1
ATOM 8091 N N . LYS B 1 414 ? -1.712 -41 5.004 1 94.12 414 LYS B N 1
ATOM 8092 C CA . LYS B 1 414 ? -0.97 -42.219 5.32 1 94.12 414 LYS B CA 1
ATOM 8093 C C . LYS B 1 414 ? -1.592 -43.438 4.641 1 94.12 414 LYS B C 1
ATOM 8095 O O . LYS B 1 414 ? -0.881 -44.281 4.07 1 94.12 414 LYS B O 1
ATOM 8100 N N . ARG B 1 415 ? -2.855 -43.5 4.676 1 94 415 ARG B N 1
ATOM 8101 C CA . ARG B 1 415 ? -3.574 -44.594 4.055 1 94 415 ARG B CA 1
ATOM 8102 C C . ARG B 1 415 ? -3.389 -44.594 2.543 1 94 415 ARG B C 1
ATOM 8104 O O . ARG B 1 415 ? -3.328 -45.656 1.916 1 94 415 ARG B O 1
ATOM 8111 N N . ALA B 1 416 ? -3.271 -43.375 1.999 1 92.5 416 ALA B N 1
ATOM 8112 C CA . ALA B 1 416 ? -3.074 -43.25 0.558 1 92.5 416 ALA B CA 1
ATOM 8113 C C . ALA B 1 416 ? -1.6 -43.375 0.192 1 92.5 416 ALA B C 1
ATOM 8115 O O . ALA B 1 416 ? -1.229 -43.25 -0.979 1 92.5 416 ALA B O 1
ATOM 8116 N N . ASN B 1 417 ? -0.657 -43.562 1.121 1 91.38 417 ASN B N 1
ATOM 8117 C CA . ASN B 1 417 ? 0.78 -43.75 0.952 1 91.38 417 ASN B CA 1
ATOM 8118 C C . ASN B 1 417 ? 1.432 -42.531 0.323 1 91.38 417 ASN B C 1
ATOM 8120 O O . ASN B 1 417 ? 2.311 -42.656 -0.531 1 91.38 417 ASN B O 1
ATOM 8124 N N . CYS B 1 418 ? 0.902 -41.375 0.652 1 89.94 418 CYS B N 1
ATOM 8125 C CA . CYS B 1 418 ? 1.439 -40.125 0.095 1 89.94 418 CYS B CA 1
ATOM 8126 C C . CYS B 1 418 ? 2.02 -39.25 1.191 1 89.94 418 CYS B C 1
ATOM 8128 O O . CYS B 1 418 ? 2.574 -38.188 0.909 1 89.94 418 CYS B O 1
ATOM 8130 N N . LEU B 1 419 ? 1.979 -39.656 2.404 1 91.69 419 LEU B N 1
ATOM 8131 C CA . LEU B 1 419 ? 2.375 -38.844 3.545 1 91.69 419 LEU B CA 1
ATOM 8132 C C . LEU B 1 419 ? 3.855 -38.469 3.469 1 91.69 419 LEU B C 1
ATOM 8134 O O . LEU B 1 419 ? 4.246 -37.375 3.816 1 91.69 419 LEU B O 1
ATOM 8138 N N . LYS B 1 420 ? 4.703 -39.344 3.039 1 91.5 420 LYS B N 1
ATOM 8139 C CA . LYS B 1 420 ? 6.148 -39.125 3.002 1 91.5 420 LYS B CA 1
ATOM 8140 C C . LYS B 1 420 ? 6.523 -37.969 2.084 1 91.5 420 LYS B C 1
ATOM 8142 O O . LYS B 1 420 ? 7.5 -37.281 2.34 1 91.5 420 LYS B O 1
ATOM 8147 N N . LYS B 1 421 ? 5.719 -37.75 1.136 1 91.06 421 LYS B N 1
ATOM 8148 C CA . LYS B 1 421 ? 5.992 -36.688 0.164 1 91.06 421 LYS B CA 1
ATOM 8149 C C . LYS B 1 421 ? 5.844 -35.312 0.793 1 91.06 421 LYS B C 1
ATOM 8151 O O . LYS B 1 421 ? 6.383 -34.312 0.283 1 91.06 421 LYS B O 1
ATOM 8156 N N . PHE B 1 422 ? 5.121 -35.219 1.902 1 93.12 422 PHE B N 1
ATOM 8157 C CA . PHE B 1 422 ? 4.812 -33.938 2.498 1 93.12 422 PHE B CA 1
ATOM 8158 C C . PHE B 1 422 ? 5.715 -33.656 3.695 1 93.12 422 PHE B C 1
ATOM 8160 O O . PHE B 1 422 ? 5.797 -32.531 4.168 1 93.12 422 PHE B O 1
ATOM 8167 N N . MET B 1 423 ? 6.445 -34.594 4.117 1 92.75 423 MET B N 1
ATOM 8168 C CA . MET B 1 423 ? 7.211 -34.469 5.355 1 92.75 423 MET B CA 1
ATOM 8169 C C . MET B 1 423 ? 8.344 -33.469 5.184 1 92.75 423 MET B C 1
ATOM 8171 O O . MET B 1 423 ? 8.477 -32.531 5.984 1 92.75 423 MET B O 1
ATOM 8175 N N . VAL B 1 424 ? 9.055 -33.594 4.137 1 91.69 424 VAL B N 1
ATOM 8176 C CA . VAL B 1 424 ? 10.211 -32.75 3.939 1 91.69 424 VAL B CA 1
ATOM 8177 C C . VAL B 1 424 ? 9.758 -31.312 3.639 1 91.69 424 VAL B C 1
ATOM 8179 O O . VAL B 1 424 ? 10.203 -30.375 4.281 1 91.69 424 VAL B O 1
ATOM 8182 N N . PRO B 1 425 ? 8.82 -31.125 2.756 1 93 425 PRO B N 1
ATOM 8183 C CA . PRO B 1 425 ? 8.367 -29.75 2.477 1 93 425 PRO B CA 1
ATOM 8184 C C . PRO B 1 425 ? 7.82 -29.047 3.715 1 93 425 PRO B C 1
ATOM 8186 O O . PRO B 1 425 ? 8.117 -27.875 3.945 1 93 425 PRO B O 1
ATOM 8189 N N . TYR B 1 426 ? 7.082 -29.719 4.516 1 94.88 426 TYR B N 1
ATOM 8190 C CA . TYR B 1 426 ? 6.488 -29.078 5.684 1 94.88 426 TYR B CA 1
ATOM 8191 C C . TYR B 1 426 ? 7.527 -28.859 6.773 1 94.88 426 TYR B C 1
ATOM 8193 O O . TYR B 1 426 ? 7.43 -27.906 7.547 1 94.88 426 TYR B O 1
ATOM 8201 N N . ALA B 1 427 ? 8.539 -29.734 6.836 1 94.81 427 ALA B N 1
ATOM 8202 C CA . ALA B 1 427 ? 9.664 -29.469 7.73 1 94.81 427 ALA B CA 1
ATOM 8203 C C . ALA B 1 427 ? 10.406 -28.203 7.324 1 94.81 427 ALA B C 1
ATOM 8205 O O . ALA B 1 427 ? 10.773 -27.391 8.18 1 94.81 427 ALA B O 1
ATOM 8206 N N . CYS B 1 428 ? 10.555 -28.016 6.027 1 93.44 428 CYS B N 1
ATOM 8207 C CA . CYS B 1 428 ? 11.211 -26.812 5.512 1 93.44 428 CYS B CA 1
ATOM 8208 C C . CYS B 1 428 ? 10.391 -25.578 5.832 1 93.44 428 CYS B C 1
ATOM 8210 O O . CYS B 1 428 ? 10.953 -24.531 6.18 1 93.44 428 CYS B O 1
ATOM 8212 N N . VAL B 1 429 ? 9.078 -25.688 5.703 1 95 429 VAL B N 1
ATOM 8213 C CA . VAL B 1 429 ? 8.211 -24.578 6.062 1 95 429 VAL B CA 1
ATOM 8214 C C . VAL B 1 429 ? 8.367 -24.25 7.543 1 95 429 VAL B C 1
ATOM 8216 O O . VAL B 1 429 ? 8.438 -23.078 7.926 1 95 429 VAL B O 1
ATOM 8219 N N . GLY B 1 430 ? 8.445 -25.328 8.375 1 94.94 430 GLY B N 1
ATOM 8220 C CA . GLY B 1 430 ? 8.672 -25.125 9.797 1 94.94 430 GLY B CA 1
ATOM 8221 C C . GLY B 1 430 ? 9.961 -24.375 10.094 1 94.94 430 GLY B C 1
ATOM 8222 O O . GLY B 1 430 ? 9.969 -23.438 10.883 1 94.94 430 GLY B O 1
ATOM 8223 N N . VAL B 1 431 ? 10.984 -24.75 9.445 1 93.69 431 VAL B N 1
ATOM 8224 C CA . VAL B 1 431 ? 12.281 -24.109 9.633 1 93.69 431 VAL B CA 1
ATOM 8225 C C . VAL B 1 431 ? 12.211 -22.656 9.172 1 93.69 431 VAL B C 1
ATOM 8227 O O . VAL B 1 431 ? 12.719 -21.766 9.852 1 93.69 431 VAL B O 1
ATOM 8230 N N . ALA B 1 432 ? 11.547 -22.438 8.062 1 93.19 432 ALA B N 1
ATOM 8231 C CA . ALA B 1 432 ? 11.406 -21.078 7.539 1 93.19 432 ALA B CA 1
ATOM 8232 C C . ALA B 1 432 ? 10.648 -20.188 8.523 1 93.19 432 ALA B C 1
ATOM 8234 O O . ALA B 1 432 ? 11.031 -19.047 8.75 1 93.19 432 ALA B O 1
ATOM 8235 N N . LEU B 1 433 ? 9.625 -20.672 9.102 1 94.38 433 LEU B N 1
ATOM 8236 C CA . LEU B 1 433 ? 8.828 -19.922 10.062 1 94.38 433 LEU B CA 1
ATOM 8237 C C . LEU B 1 433 ? 9.648 -19.578 11.305 1 94.38 433 LEU B C 1
ATOM 8239 O O . LEU B 1 433 ? 9.578 -18.469 11.82 1 94.38 433 LEU B O 1
ATOM 8243 N N . ILE B 1 434 ? 10.484 -20.531 11.719 1 94.12 434 ILE B N 1
ATOM 8244 C CA . ILE B 1 434 ? 11.336 -20.312 12.883 1 94.12 434 ILE B CA 1
ATOM 8245 C C . ILE B 1 434 ? 12.359 -19.219 12.586 1 94.12 434 ILE B C 1
ATOM 8247 O O . ILE B 1 434 ? 12.602 -18.344 13.414 1 94.12 434 ILE B O 1
ATOM 8251 N N . LEU B 1 435 ? 12.875 -19.25 11.422 1 91 435 LEU B N 1
ATOM 8252 C CA . LEU B 1 435 ? 13.852 -18.25 11.023 1 91 435 LEU B CA 1
ATOM 8253 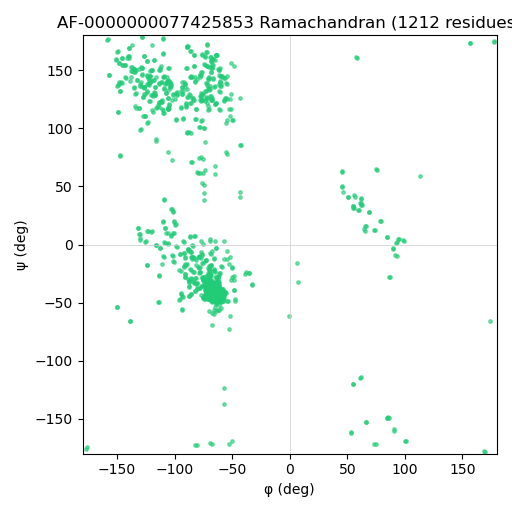C C . LEU B 1 435 ? 13.203 -16.859 10.938 1 91 435 LEU B C 1
ATOM 8255 O O . LEU B 1 435 ? 13.805 -15.867 11.336 1 91 435 LEU B O 1
ATOM 8259 N N . LEU B 1 436 ? 11.992 -16.797 10.43 1 93.56 436 LEU B N 1
ATOM 8260 C CA . LEU B 1 436 ? 11.281 -15.531 10.336 1 93.56 436 LEU B CA 1
ATOM 8261 C C . LEU B 1 436 ? 10.961 -14.984 11.719 1 93.56 436 LEU B C 1
ATOM 8263 O O . LEU B 1 436 ? 10.984 -13.766 11.938 1 93.56 436 LEU B O 1
ATOM 8267 N N . MET B 1 437 ? 10.711 -15.852 12.648 1 91.38 437 MET B N 1
ATOM 8268 C CA . MET B 1 437 ? 10.398 -15.445 14.016 1 91.38 437 MET B CA 1
ATOM 8269 C C . MET B 1 437 ? 11.633 -14.852 14.703 1 91.38 437 MET B C 1
ATOM 8271 O O . MET B 1 437 ? 11.508 -14.102 15.672 1 91.38 437 MET B O 1
ATOM 8275 N N . ALA B 1 438 ? 12.773 -15.141 14.156 1 90.5 438 ALA B N 1
ATOM 8276 C CA . ALA B 1 438 ? 14.023 -14.68 14.758 1 90.5 438 ALA B CA 1
ATOM 8277 C C . ALA B 1 438 ? 14.406 -13.297 14.234 1 90.5 438 ALA B C 1
ATOM 8279 O O . ALA B 1 438 ? 15.367 -12.688 14.703 1 90.5 438 ALA B O 1
ATOM 8280 N N . LEU B 1 439 ? 13.664 -12.797 13.336 1 89 439 LEU B N 1
ATOM 8281 C CA . LEU B 1 439 ? 13.961 -11.477 12.797 1 89 439 LEU B CA 1
ATOM 8282 C C . LEU B 1 439 ? 13.711 -10.398 13.852 1 89 439 LEU B C 1
ATOM 8284 O O . LEU B 1 439 ? 12.625 -10.305 14.414 1 89 439 LEU B O 1
ATOM 8288 N N . PRO B 1 440 ? 14.703 -9.578 14.062 1 85.69 440 PRO B N 1
ATOM 8289 C CA . PRO B 1 440 ? 14.539 -8.555 15.094 1 85.69 440 PRO B CA 1
ATOM 8290 C C . PRO B 1 440 ? 13.539 -7.469 14.695 1 85.69 440 PRO B C 1
ATOM 8292 O O . PRO B 1 440 ? 13.453 -7.105 13.516 1 85.69 440 PRO B O 1
ATOM 8295 N N . HIS B 1 441 ? 12.781 -6.965 15.594 1 83.44 441 HIS B N 1
ATOM 8296 C CA . HIS B 1 441 ? 11.852 -5.848 15.453 1 83.44 441 HIS B CA 1
ATOM 8297 C C . HIS B 1 441 ? 10.719 -6.191 14.492 1 83.44 441 HIS B C 1
ATOM 8299 O O . HIS B 1 441 ? 10.125 -5.297 13.891 1 83.44 441 HIS B O 1
ATOM 8305 N N . HIS B 1 442 ? 10.578 -7.531 14.227 1 88.44 442 HIS B N 1
ATOM 8306 C CA . HIS B 1 442 ? 9.484 -8 13.383 1 88.44 442 HIS B CA 1
ATOM 8307 C C . HIS B 1 442 ? 8.703 -9.109 14.062 1 88.44 442 HIS B C 1
ATOM 8309 O O . HIS B 1 442 ? 9.227 -9.805 14.945 1 88.44 442 HIS B O 1
ATOM 8315 N N . LEU B 1 443 ? 7.496 -9.188 13.711 1 88.81 443 LEU B N 1
ATOM 8316 C CA . LEU B 1 443 ? 6.613 -10.25 14.188 1 88.81 443 LEU B CA 1
ATOM 8317 C C . LEU B 1 443 ? 6.047 -11.047 13.016 1 88.81 443 LEU B C 1
ATOM 8319 O O . LEU B 1 443 ? 5.777 -10.492 11.953 1 88.81 443 LEU B O 1
ATOM 8323 N N . VAL B 1 444 ? 5.926 -12.25 13.32 1 91.31 444 VAL B N 1
ATOM 8324 C CA . VAL B 1 444 ? 5.305 -13.117 12.328 1 91.31 444 VAL B CA 1
ATOM 8325 C C . VAL B 1 444 ? 3.793 -13.148 12.539 1 91.31 444 VAL B C 1
ATOM 8327 O O . VAL B 1 444 ? 3.318 -13.461 13.633 1 91.31 444 VAL B O 1
ATOM 8330 N N . ARG B 1 445 ? 3.094 -12.766 11.562 1 90 445 ARG B N 1
ATOM 8331 C CA . ARG B 1 445 ? 1.636 -12.812 11.594 1 90 445 ARG B CA 1
ATOM 8332 C C . ARG B 1 445 ? 1.095 -13.789 10.555 1 90 445 ARG B C 1
ATOM 8334 O O . ARG B 1 445 ? 1.298 -13.602 9.352 1 90 445 ARG B O 1
ATOM 8341 N N . LEU B 1 446 ? 0.448 -14.75 11.07 1 91.12 446 LEU B N 1
ATOM 8342 C CA . LEU B 1 446 ? -0.168 -15.734 10.188 1 91.12 446 LEU B CA 1
ATOM 8343 C C . LEU B 1 446 ? -1.582 -15.312 9.805 1 91.12 446 LEU B C 1
ATOM 8345 O O . LEU B 1 446 ? -2.535 -15.578 10.539 1 91.12 446 LEU B O 1
ATOM 8349 N N . HIS B 1 447 ? -1.707 -14.719 8.695 1 93.44 447 HIS B N 1
ATOM 8350 C CA . HIS B 1 447 ? -3.01 -14.352 8.148 1 93.44 447 HIS B CA 1
ATOM 8351 C C . HIS B 1 447 ? -3.791 -15.586 7.711 1 93.44 447 HIS B C 1
ATOM 8353 O O . HIS B 1 447 ? -3.199 -16.625 7.391 1 93.44 447 HIS B O 1
ATOM 8359 N N . HIS B 1 448 ? -5.055 -15.5 7.727 1 93.44 448 HIS B N 1
ATOM 8360 C CA . HIS B 1 448 ? -5.875 -16.656 7.414 1 93.44 448 HIS B CA 1
ATOM 8361 C C . HIS B 1 448 ? -5.645 -17.125 5.98 1 93.44 448 HIS B C 1
ATOM 8363 O O . HIS B 1 448 ? -5.742 -18.328 5.691 1 93.44 448 HIS B O 1
ATOM 8369 N N . TYR B 1 449 ? -5.332 -16.234 5.004 1 97 449 TYR B N 1
ATOM 8370 C CA . TYR B 1 449 ? -5.07 -16.703 3.643 1 97 449 TYR B CA 1
ATOM 8371 C C . TYR B 1 449 ? -3.787 -17.531 3.584 1 97 449 TYR B C 1
ATOM 8373 O O . TYR B 1 449 ? -3.674 -18.453 2.779 1 97 449 TYR B O 1
ATOM 8381 N N . ILE B 1 450 ? -2.787 -17.219 4.441 1 96.75 450 ILE B N 1
ATOM 8382 C CA . ILE B 1 450 ? -1.551 -18 4.5 1 96.75 450 ILE B CA 1
ATOM 8383 C C . ILE B 1 450 ? -1.827 -19.375 5.109 1 96.75 450 ILE B C 1
ATOM 8385 O O . ILE B 1 450 ? -1.294 -20.375 4.645 1 96.75 450 ILE B O 1
ATOM 8389 N N . ILE B 1 451 ? -2.664 -19.375 6.148 1 94.69 451 ILE B N 1
ATOM 8390 C CA . ILE B 1 451 ? -3.072 -20.641 6.75 1 94.69 451 ILE B CA 1
ATOM 8391 C C . ILE B 1 451 ? -3.736 -21.531 5.695 1 94.69 451 ILE B C 1
ATOM 8393 O O . ILE B 1 451 ? -3.459 -22.719 5.617 1 94.69 451 ILE B O 1
ATOM 8397 N N . GLY B 1 452 ? -4.59 -20.875 4.91 1 96.62 452 GLY B N 1
ATOM 8398 C CA . GLY B 1 452 ? -5.207 -21.609 3.816 1 96.62 452 GLY B CA 1
ATOM 8399 C C . GLY B 1 452 ? -4.199 -22.203 2.85 1 96.62 452 GLY B C 1
ATOM 8400 O O . GLY B 1 452 ? -4.309 -23.375 2.473 1 96.62 452 GLY B O 1
ATOM 8401 N N . ILE B 1 453 ? -3.203 -21.469 2.453 1 97.62 453 ILE B N 1
ATOM 8402 C CA . ILE B 1 453 ? -2.166 -21.906 1.525 1 97.62 453 ILE B CA 1
ATOM 8403 C C . ILE B 1 453 ? -1.397 -23.078 2.131 1 97.62 453 ILE B C 1
ATOM 8405 O O . ILE B 1 453 ? -1.104 -24.062 1.441 1 97.62 453 ILE B O 1
ATOM 8409 N N . LEU B 1 454 ? -1.136 -23.078 3.408 1 95.75 454 LEU B N 1
ATOM 8410 C CA . LEU B 1 454 ? -0.35 -24.094 4.094 1 95.75 454 LEU B CA 1
ATOM 8411 C C . LEU B 1 454 ? -1.105 -25.422 4.148 1 95.75 454 LEU B C 1
ATOM 8413 O O . LEU B 1 454 ? -0.5 -26.5 4.055 1 95.75 454 LEU B O 1
ATOM 8417 N N . PHE B 1 455 ? -2.43 -25.375 4.172 1 96.5 455 PHE B N 1
ATOM 8418 C CA . PHE B 1 455 ? -3.186 -26.594 4.434 1 96.5 455 PHE B CA 1
ATOM 8419 C C . PHE B 1 455 ? -3.729 -27.188 3.139 1 96.5 455 PHE B C 1
ATOM 8421 O O . PHE B 1 455 ? -4.109 -28.359 3.098 1 96.5 455 PHE B O 1
ATOM 8428 N N . ILE B 1 456 ? -3.748 -26.469 2.053 1 96.94 456 ILE B N 1
ATOM 8429 C CA . ILE B 1 456 ? -4.359 -26.906 0.801 1 96.94 456 ILE B CA 1
ATOM 8430 C C . ILE B 1 456 ? -3.686 -28.188 0.317 1 96.94 456 ILE B C 1
ATOM 8432 O O . ILE B 1 456 ? -4.359 -29.141 -0.066 1 96.94 456 ILE B O 1
ATOM 8436 N N . PRO B 1 457 ? -2.342 -28.297 0.316 1 95.62 457 PRO B N 1
ATOM 8437 C CA . PRO B 1 457 ? -1.706 -29.516 -0.19 1 95.62 457 PRO B CA 1
ATOM 8438 C C . PRO B 1 457 ? -2.105 -30.766 0.598 1 95.62 457 PRO B C 1
ATOM 8440 O O . PRO B 1 457 ? -2.105 -31.859 0.052 1 95.62 457 PRO B O 1
ATOM 8443 N N . LEU B 1 458 ? -2.492 -30.578 1.824 1 95.38 458 LEU B N 1
ATOM 8444 C CA . LEU B 1 458 ? -2.855 -31.703 2.68 1 95.38 458 LEU B CA 1
ATOM 8445 C C . LEU B 1 458 ? -4.234 -32.25 2.318 1 95.38 458 LEU B C 1
ATOM 8447 O O . LEU B 1 458 ? -4.652 -33.281 2.82 1 95.38 458 LEU B O 1
ATOM 8451 N N . THR B 1 459 ? -4.938 -31.547 1.461 1 96.19 459 THR B N 1
ATOM 8452 C CA . THR B 1 459 ? -6.262 -31.969 1.017 1 96.19 459 THR B CA 1
ATOM 8453 C C . THR B 1 459 ? -6.191 -32.594 -0.37 1 96.19 459 THR B C 1
ATOM 8455 O O . THR B 1 459 ? -7.184 -32.625 -1.1 1 96.19 459 THR B O 1
ATOM 8458 N N . SER B 1 460 ? -5.117 -33.219 -0.8 1 95.06 460 SER B N 1
ATOM 8459 C CA . SER B 1 460 ? -4.891 -33.688 -2.156 1 95.06 460 SER B CA 1
ATOM 8460 C C . SER B 1 460 ? -5.453 -35.094 -2.344 1 95.06 460 SER B C 1
ATOM 8462 O O . SER B 1 460 ? -5.441 -35.625 -3.453 1 95.06 460 SER B O 1
ATOM 8464 N N . VAL B 1 461 ? -5.969 -35.75 -1.284 1 94.44 461 VAL B N 1
ATOM 8465 C CA . VAL B 1 461 ? -6.582 -37.094 -1.386 1 94.44 461 VAL B CA 1
ATOM 8466 C C . VAL B 1 461 ? -8.078 -36.938 -1.654 1 94.44 461 VAL B C 1
ATOM 8468 O O . VAL B 1 461 ? -8.75 -36.125 -1.026 1 94.44 461 VAL B O 1
ATOM 8471 N N . PRO B 1 462 ? -8.578 -37.75 -2.619 1 94.19 462 PRO B N 1
ATOM 8472 C CA . PRO B 1 462 ? -9.977 -37.562 -3.02 1 94.19 462 PRO B CA 1
ATOM 8473 C C . PRO B 1 462 ? -10.953 -38.156 -2.002 1 94.19 462 PRO B C 1
ATOM 8475 O O . PRO B 1 462 ? -11.578 -39.188 -2.262 1 94.19 462 PRO B O 1
ATOM 8478 N N . THR B 1 463 ? -11.141 -37.5 -0.863 1 94.75 463 THR B N 1
ATOM 8479 C CA . THR B 1 463 ? -12.125 -37.844 0.162 1 94.75 463 THR B CA 1
ATOM 8480 C C . THR B 1 463 ? -13.125 -36.719 0.341 1 94.75 463 THR B C 1
ATOM 8482 O O . THR B 1 463 ? -12.875 -35.594 -0.085 1 94.75 463 THR B O 1
ATOM 8485 N N . ARG B 1 464 ? -14.273 -37.031 0.88 1 94.94 464 ARG B N 1
ATOM 8486 C CA . ARG B 1 464 ? -15.297 -36.031 1.118 1 94.94 464 ARG B CA 1
ATOM 8487 C C . ARG B 1 464 ? -14.773 -34.938 2.047 1 94.94 464 ARG B C 1
ATOM 8489 O O . ARG B 1 464 ? -14.93 -33.75 1.762 1 94.94 464 ARG B O 1
ATOM 8496 N N . PRO B 1 465 ? -14.094 -35.281 3.092 1 94.75 465 PRO B N 1
ATOM 8497 C CA . PRO B 1 465 ? -13.531 -34.219 3.93 1 94.75 465 PRO B CA 1
ATOM 8498 C C . PRO B 1 465 ? -12.516 -33.344 3.186 1 94.75 465 PRO B C 1
ATOM 8500 O O . PRO B 1 465 ? -12.477 -32.125 3.371 1 94.75 465 PRO B O 1
ATOM 8503 N N . SER B 1 466 ? -11.703 -33.938 2.354 1 96.5 466 SER B N 1
ATOM 8504 C CA . SER B 1 466 ? -10.75 -33.188 1.564 1 96.5 466 SER B CA 1
ATOM 8505 C C . SER B 1 466 ? -11.461 -32.156 0.668 1 96.5 466 SER B C 1
ATOM 8507 O O . SER B 1 466 ? -11.016 -31.031 0.532 1 96.5 466 SER B O 1
ATOM 8509 N N . ALA B 1 467 ? -12.562 -32.625 0.091 1 97.56 467 ALA B N 1
ATOM 8510 C CA . ALA B 1 467 ? -13.352 -31.734 -0.765 1 97.56 467 ALA B CA 1
ATOM 8511 C C . ALA B 1 467 ? -13.898 -30.562 0.028 1 97.56 467 ALA B C 1
ATOM 8513 O O . ALA B 1 467 ? -13.789 -29.406 -0.4 1 97.56 467 ALA B O 1
ATOM 8514 N N . ILE B 1 468 ? -14.406 -30.812 1.193 1 97.5 468 ILE B N 1
ATOM 8515 C CA . ILE B 1 468 ? -15 -29.797 2.055 1 97.5 468 ILE B CA 1
ATOM 8516 C C . ILE B 1 468 ? -13.914 -28.812 2.508 1 97.5 468 ILE B C 1
ATOM 8518 O O . ILE B 1 468 ? -14.094 -27.594 2.42 1 97.5 468 ILE B O 1
ATOM 8522 N N . PHE B 1 469 ? -12.797 -29.359 2.861 1 97 469 PHE B N 1
ATOM 8523 C CA . PHE B 1 469 ? -11.727 -28.531 3.412 1 97 469 PHE B CA 1
ATOM 8524 C C . PHE B 1 469 ? -11.086 -27.672 2.326 1 97 469 PHE B C 1
ATOM 8526 O O . PHE B 1 469 ? -10.875 -26.469 2.521 1 97 469 PHE B O 1
ATOM 8533 N N . GLN B 1 470 ? -10.797 -28.25 1.193 1 97.56 470 GLN B N 1
ATOM 8534 C CA . GLN B 1 470 ? -10.094 -27.469 0.175 1 97.56 470 GLN B CA 1
ATOM 8535 C C . GLN B 1 470 ? -10.984 -26.375 -0.396 1 97.56 470 GLN B C 1
ATOM 8537 O O . GLN B 1 470 ? -10.492 -25.297 -0.764 1 97.56 470 GLN B O 1
ATOM 8542 N N . SER B 1 471 ? -12.297 -26.641 -0.45 1 98.31 471 SER B N 1
ATOM 8543 C CA . SER B 1 471 ? -13.195 -25.609 -0.943 1 98.31 471 SER B CA 1
ATOM 8544 C C . SER B 1 471 ? -13.344 -24.469 0.066 1 98.31 471 SER B C 1
ATOM 8546 O O . SER B 1 471 ? -13.359 -23.297 -0.309 1 98.31 471 SER B O 1
ATOM 8548 N N . PHE B 1 472 ? -13.469 -24.844 1.33 1 97.94 472 PHE B N 1
ATOM 8549 C CA . PHE B 1 472 ? -13.5 -23.812 2.373 1 97.94 472 PHE B CA 1
ATOM 8550 C C . PHE B 1 472 ? -12.219 -23 2.369 1 97.94 472 PHE B C 1
ATOM 8552 O O . PHE B 1 472 ? -12.25 -21.766 2.461 1 97.94 472 PHE B O 1
ATOM 8559 N N . LEU B 1 473 ? -11.07 -23.656 2.314 1 98.31 473 LEU B N 1
ATOM 8560 C CA . LEU B 1 473 ? -9.766 -23 2.33 1 98.31 473 LEU B CA 1
ATOM 8561 C C . LEU B 1 473 ? -9.609 -22.078 1.13 1 98.31 473 LEU B C 1
ATOM 8563 O O . LEU B 1 473 ? -9.031 -20.984 1.249 1 98.31 473 LEU B O 1
ATOM 8567 N N . LEU B 1 474 ? -10.086 -22.5 -0.052 1 98.75 474 LEU B N 1
ATOM 8568 C CA . LEU B 1 474 ? -10.062 -21.625 -1.216 1 98.75 474 LEU B CA 1
ATOM 8569 C C . LEU B 1 474 ? -10.82 -20.328 -0.937 1 98.75 474 LEU B C 1
ATOM 8571 O O . LEU B 1 474 ? -10.328 -19.234 -1.23 1 98.75 474 LEU B O 1
ATOM 8575 N N . GLY B 1 475 ? -12 -20.5 -0.359 1 98.69 475 GLY B N 1
ATOM 8576 C CA . GLY B 1 475 ? -12.773 -19.328 0.011 1 98.69 475 GLY B CA 1
ATOM 8577 C C . GLY B 1 475 ? -12.07 -18.438 1.018 1 98.69 475 GLY B C 1
ATOM 8578 O O . GLY B 1 475 ? -12.078 -17.219 0.886 1 98.69 475 GLY B O 1
ATOM 8579 N N . MET B 1 476 ? -11.477 -19.031 1.975 1 97.75 476 MET B N 1
ATOM 8580 C CA . MET B 1 476 ? -10.742 -18.312 3.01 1 97.75 476 MET B CA 1
ATOM 8581 C C . MET B 1 476 ? -9.586 -17.516 2.404 1 97.75 476 MET B C 1
ATOM 8583 O O . MET B 1 476 ? -9.344 -16.375 2.791 1 97.75 476 MET B O 1
ATOM 8587 N N . ILE B 1 477 ? -8.867 -18.125 1.475 1 98.56 477 ILE B N 1
ATOM 8588 C CA . ILE B 1 477 ? -7.777 -17.453 0.777 1 98.56 477 ILE B CA 1
ATOM 8589 C C . ILE B 1 477 ? -8.32 -16.266 -0.009 1 98.56 477 ILE B C 1
ATOM 8591 O O . ILE B 1 477 ? -7.738 -15.172 0.019 1 98.56 477 ILE B O 1
ATOM 8595 N N . GLN B 1 478 ? -9.422 -16.484 -0.679 1 98.75 478 GLN B N 1
ATOM 8596 C CA . GLN B 1 478 ? -10.047 -15.43 -1.464 1 98.75 478 GLN B CA 1
ATOM 8597 C C . GLN B 1 478 ? -10.492 -14.273 -0.571 1 98.75 478 GLN B C 1
ATOM 8599 O O . GLN B 1 478 ? -10.328 -13.109 -0.925 1 98.75 478 GLN B O 1
ATOM 8604 N N . ASN B 1 479 ? -11.055 -14.586 0.567 1 98.06 479 ASN B N 1
ATOM 8605 C CA . ASN B 1 479 ? -11.492 -13.562 1.511 1 98.06 479 ASN B CA 1
ATOM 8606 C C . ASN B 1 479 ? -10.32 -12.703 1.984 1 98.06 479 ASN B C 1
ATOM 8608 O O . ASN B 1 479 ? -10.414 -11.477 1.992 1 98.06 479 ASN B O 1
ATOM 8612 N N . GLY B 1 480 ? -9.234 -13.344 2.338 1 96.94 480 GLY B N 1
ATOM 8613 C CA . GLY B 1 480 ? -8.062 -12.633 2.814 1 96.94 480 GLY B CA 1
ATOM 8614 C C . GLY B 1 480 ? -7.387 -11.805 1.738 1 96.94 480 GLY B C 1
ATOM 8615 O O . GLY B 1 480 ? -7.129 -10.617 1.934 1 96.94 480 GLY B O 1
ATOM 8616 N N . VAL B 1 481 ? -7.133 -12.375 0.581 1 98 481 VAL B N 1
ATOM 8617 C CA . VAL B 1 481 ? -6.414 -11.711 -0.5 1 98 481 VAL B CA 1
ATOM 8618 C C . VAL B 1 481 ? -7.281 -10.609 -1.099 1 98 481 VAL B C 1
ATOM 8620 O O . VAL B 1 481 ? -6.781 -9.539 -1.451 1 98 481 VAL B O 1
ATOM 8623 N N . GLY B 1 482 ? -8.586 -10.875 -1.191 1 97.75 482 GLY B N 1
ATOM 8624 C CA . GLY B 1 482 ? -9.492 -9.891 -1.756 1 97.75 482 GLY B CA 1
ATOM 8625 C C . GLY B 1 482 ? -9.578 -8.625 -0.93 1 97.75 482 GLY B C 1
ATOM 8626 O O . GLY B 1 482 ? -9.617 -7.52 -1.479 1 97.75 482 GLY B O 1
ATOM 8627 N N . ARG B 1 483 ? -9.594 -8.812 0.347 1 95.94 483 ARG B N 1
ATOM 8628 C CA . ARG B 1 483 ? -9.773 -7.664 1.234 1 95.94 483 ARG B CA 1
ATOM 8629 C C . ARG B 1 483 ? -8.438 -6.988 1.529 1 95.94 483 ARG B C 1
ATOM 8631 O O . ARG B 1 483 ? -8.328 -5.762 1.487 1 95.94 483 ARG B O 1
ATOM 8638 N N . TRP B 1 484 ? -7.395 -7.777 1.781 1 94.44 484 TRP B N 1
ATOM 8639 C CA . TRP B 1 484 ? -6.172 -7.211 2.334 1 94.44 484 TRP B CA 1
ATOM 8640 C C . TRP B 1 484 ? -4.988 -7.453 1.4 1 94.44 484 TRP B C 1
ATOM 8642 O O . TRP B 1 484 ? -3.834 -7.25 1.785 1 94.44 484 TRP B O 1
ATOM 8652 N N . SER B 1 485 ? -5.285 -7.906 0.182 1 96.81 485 SER B N 1
ATOM 8653 C CA . SER B 1 485 ? -4.195 -8.258 -0.722 1 96.81 485 SER B CA 1
ATOM 8654 C C . SER B 1 485 ? -3.23 -9.242 -0.066 1 96.81 485 SER B C 1
ATOM 8656 O O . SER B 1 485 ? -3.633 -10.047 0.778 1 96.81 485 SER B O 1
ATOM 8658 N N . PHE B 1 486 ? -2.068 -9.367 -0.559 1 97.12 486 PHE B N 1
ATOM 8659 C CA . PHE B 1 486 ? -1.08 -10.289 -0.003 1 97.12 486 PHE B CA 1
ATOM 8660 C C . PHE B 1 486 ? -0.312 -9.625 1.138 1 97.12 486 PHE B C 1
ATOM 8662 O O . PHE B 1 486 ? 0.895 -9.406 1.031 1 97.12 486 PHE B O 1
ATOM 8669 N N . ALA B 1 487 ? -1.032 -9.453 2.221 1 94.75 487 ALA B N 1
ATOM 8670 C CA . ALA B 1 487 ? -0.408 -8.875 3.406 1 94.75 487 ALA B CA 1
ATOM 8671 C C . ALA B 1 487 ? 0.808 -9.688 3.84 1 94.75 487 ALA B C 1
ATOM 8673 O O . ALA B 1 487 ? 0.787 -10.922 3.797 1 94.75 487 ALA B O 1
ATOM 8674 N N . SER B 1 488 ? 1.831 -9.016 4.316 1 95.44 488 SER B N 1
ATOM 8675 C CA . SER B 1 488 ? 3.117 -9.641 4.602 1 95.44 488 SER B CA 1
ATOM 8676 C C . SER B 1 488 ? 3.027 -10.555 5.816 1 95.44 488 SER B C 1
ATOM 8678 O O . SER B 1 488 ? 2.34 -10.242 6.789 1 95.44 488 SER B O 1
ATOM 8680 N N . ILE B 1 489 ? 3.713 -11.633 5.754 1 95 489 ILE B N 1
ATOM 8681 C CA . ILE B 1 489 ? 3.797 -12.578 6.867 1 95 489 ILE B CA 1
ATOM 8682 C C . ILE B 1 489 ? 4.633 -11.969 7.992 1 95 489 ILE B C 1
ATOM 8684 O O . ILE B 1 489 ? 4.488 -12.352 9.156 1 95 489 ILE B O 1
ATOM 8688 N N . VAL B 1 490 ? 5.512 -11.07 7.594 1 93.75 490 VAL B N 1
ATOM 8689 C CA . VAL B 1 490 ? 6.363 -10.391 8.562 1 93.75 490 VAL B CA 1
ATOM 8690 C C . VAL B 1 490 ? 5.973 -8.914 8.648 1 93.75 490 VAL B C 1
ATOM 8692 O O . VAL B 1 490 ? 5.922 -8.219 7.625 1 93.75 490 VAL B O 1
ATOM 8695 N N . GLU B 1 491 ? 5.637 -8.453 9.789 1 89.25 491 GLU B N 1
ATOM 8696 C CA . GLU B 1 491 ? 5.281 -7.055 10.008 1 89.25 491 GLU B CA 1
ATOM 8697 C C . GLU B 1 491 ? 6.152 -6.43 11.094 1 89.25 491 GLU B C 1
ATOM 8699 O O . GLU B 1 491 ? 6.535 -7.098 12.055 1 89.25 491 GLU B O 1
ATOM 8704 N N . ARG B 1 492 ? 6.43 -5.168 10.898 1 87.44 492 ARG B N 1
ATOM 8705 C CA . ARG B 1 492 ? 7.191 -4.461 11.922 1 87.44 492 ARG B CA 1
ATOM 8706 C C . ARG B 1 492 ? 6.387 -4.32 13.211 1 87.44 492 ARG B C 1
ATOM 8708 O O . ARG B 1 492 ? 5.18 -4.059 13.164 1 87.44 492 ARG B O 1
ATOM 8715 N N . THR B 1 493 ? 6.996 -4.422 14.25 1 77.06 493 THR B N 1
ATOM 8716 C CA . THR B 1 493 ? 6.344 -4.355 15.555 1 77.06 493 THR B CA 1
ATOM 8717 C C . THR B 1 493 ? 5.676 -3 15.75 1 77.06 493 THR B C 1
ATOM 8719 O O . THR B 1 493 ? 4.574 -2.922 16.297 1 77.06 493 THR B O 1
ATOM 8722 N N . GLN B 1 494 ? 6.27 -1.877 15.219 1 69.25 494 GLN B N 1
ATOM 8723 C CA . GLN B 1 494 ? 5.734 -0.529 15.383 1 69.25 494 GLN B CA 1
ATOM 8724 C C . GLN B 1 494 ? 4.445 -0.346 14.586 1 69.25 494 GLN B C 1
ATOM 8726 O O . GLN B 1 494 ? 3.574 0.431 14.984 1 69.25 494 GLN B O 1
ATOM 8731 N N . GLU B 1 495 ? 4.355 -1.081 13.539 1 67.19 495 GLU B N 1
ATOM 8732 C CA . GLU B 1 495 ? 3.168 -0.989 12.695 1 67.19 495 GLU B CA 1
ATOM 8733 C C . GLU B 1 495 ? 1.983 -1.709 13.336 1 67.19 495 GLU B C 1
ATOM 8735 O O . GLU B 1 495 ? 0.83 -1.334 13.117 1 67.19 495 GLU B O 1
ATOM 8740 N N . VAL B 1 496 ? 2.281 -2.68 14.086 1 64.12 496 VAL B N 1
ATOM 8741 C CA . VAL B 1 496 ? 1.229 -3.508 14.664 1 64.12 496 VAL B CA 1
ATOM 8742 C C . VAL B 1 496 ? 0.751 -2.893 15.984 1 64.12 496 VAL B C 1
ATOM 8744 O O . VAL B 1 496 ? -0.452 -2.824 16.234 1 64.12 496 VAL B O 1
ATOM 8747 N N . PHE B 1 497 ? 1.642 -2.488 16.766 1 61.91 497 PHE B N 1
ATOM 8748 C CA . PHE B 1 497 ? 1.27 -2.082 18.109 1 61.91 497 PHE B CA 1
ATOM 8749 C C . PHE B 1 497 ? 1.361 -0.568 18.266 1 61.91 497 PHE B C 1
ATOM 8751 O O . PHE B 1 497 ? 0.938 -0.016 19.281 1 61.91 497 PHE B O 1
ATOM 8758 N N . GLY B 1 498 ? 1.459 0.091 17.047 1 54.38 498 GLY B N 1
ATOM 8759 C CA . GLY B 1 498 ? 1.669 1.524 17.172 1 54.38 498 GLY B CA 1
ATOM 8760 C C . GLY B 1 498 ? 2.912 1.879 17.969 1 54.38 498 GLY B C 1
ATOM 8761 O O . GLY B 1 498 ? 3.625 0.992 18.438 1 54.38 498 GLY B O 1
ATOM 8762 N N . ASP B 1 499 ? 3.414 3.082 17.844 1 47.38 499 ASP B N 1
ATOM 8763 C CA . ASP B 1 499 ? 4.598 3.58 18.531 1 47.38 499 ASP B CA 1
ATOM 8764 C C . ASP B 1 499 ? 4.512 3.309 20.031 1 47.38 499 ASP B C 1
ATOM 8766 O O . ASP B 1 499 ? 5.508 3.422 20.75 1 47.38 499 ASP B O 1
ATOM 8770 N N . ASP B 1 500 ? 3.342 3.086 20.406 1 47.22 500 ASP B N 1
ATOM 8771 C CA . ASP B 1 500 ? 3.102 3 21.844 1 47.22 500 ASP B CA 1
ATOM 8772 C C . ASP B 1 500 ? 3.742 1.746 22.422 1 47.22 500 ASP B C 1
ATOM 8774 O O . ASP B 1 500 ? 4.113 1.725 23.609 1 47.22 500 ASP B O 1
ATOM 8778 N N . TYR B 1 501 ? 3.787 0.728 21.688 1 45.88 501 TYR B N 1
ATOM 8779 C CA . TYR B 1 501 ? 4.145 -0.557 22.266 1 45.88 501 TYR B CA 1
ATOM 8780 C C . TYR B 1 501 ? 5.605 -0.567 22.719 1 45.88 501 TYR B C 1
ATOM 8782 O O . TYR B 1 501 ? 5.949 -1.171 23.734 1 45.88 501 TYR B O 1
ATOM 8790 N N . GLU B 1 502 ? 6.445 -0.132 21.859 1 45.56 502 GLU B N 1
ATOM 8791 C CA . GLU B 1 502 ? 7.816 -0.056 22.344 1 45.56 502 GLU B CA 1
ATOM 8792 C C . GLU B 1 502 ? 7.934 0.921 23.516 1 45.56 502 GLU B C 1
ATOM 8794 O O . GLU B 1 502 ? 8.75 0.722 24.422 1 45.56 502 GLU B O 1
ATOM 8799 N N . LEU B 1 503 ? 7.203 1.99 23.328 1 42.53 503 LEU B N 1
ATOM 8800 C CA . LEU B 1 503 ? 7.27 2.973 24.406 1 42.53 503 LEU B CA 1
ATOM 8801 C C . LEU B 1 503 ? 6.527 2.473 25.641 1 42.53 503 LEU B C 1
ATOM 8803 O O . LEU B 1 503 ? 6.684 3.031 26.734 1 42.53 503 LEU B O 1
ATOM 8807 N N . GLY B 1 504 ? 5.477 1.775 25.422 1 42.56 504 GLY B N 1
ATOM 8808 C CA . GLY B 1 504 ? 4.871 1.299 26.656 1 42.56 504 GLY B CA 1
ATOM 8809 C C . GLY B 1 504 ? 5.859 0.603 27.578 1 42.56 504 GLY B C 1
ATOM 8810 O O . GLY B 1 504 ? 5.523 0.249 28.703 1 42.56 504 GLY B O 1
ATOM 8811 N N . ARG B 1 505 ? 6.793 0.018 26.859 1 40.56 505 ARG B N 1
ATOM 8812 C CA . ARG B 1 505 ? 7.668 -0.52 27.906 1 40.56 505 ARG B CA 1
ATOM 8813 C C . ARG B 1 505 ? 8.336 0.601 28.688 1 40.56 505 ARG B C 1
ATOM 8815 O O . ARG B 1 505 ? 8.906 0.364 29.75 1 40.56 505 ARG B O 1
ATOM 8822 N N . SER B 1 506 ? 8.656 1.67 27.922 1 41.22 506 SER B N 1
ATOM 8823 C CA . SER B 1 506 ? 9.188 2.648 28.875 1 41.22 506 SER B CA 1
ATOM 8824 C C . SER B 1 506 ? 8.062 3.35 29.625 1 41.22 506 SER B C 1
ATOM 8826 O O . SER B 1 506 ? 7.164 3.93 29.016 1 41.22 506 SER B O 1
ATOM 8828 N N . GLY B 1 507 ? 7.414 2.967 30.438 1 49.25 507 GLY B N 1
ATOM 8829 C CA . GLY B 1 507 ? 6.547 3.26 31.578 1 49.25 507 GLY B CA 1
ATOM 8830 C C . GLY B 1 507 ? 6.273 4.742 31.75 1 49.25 507 GLY B C 1
ATOM 8831 O O . GLY B 1 507 ? 5.562 5.145 32.656 1 49.25 507 GLY B O 1
ATOM 8832 N N . SER B 1 508 ? 7.055 5.82 31.484 1 64.19 508 SER B N 1
ATOM 8833 C CA . SER B 1 508 ? 6.973 6.934 32.438 1 64.19 508 SER B CA 1
ATOM 8834 C C . SER B 1 508 ? 6.113 8.062 31.875 1 64.19 508 SER B C 1
ATOM 8836 O O . SER B 1 508 ? 6.453 8.664 30.844 1 64.19 508 SER B O 1
ATOM 8838 N N . VAL B 1 509 ? 4.777 7.883 31.812 1 79 509 VAL B N 1
ATOM 8839 C CA . VAL B 1 509 ? 3.939 9.062 31.656 1 79 509 VAL B CA 1
ATOM 8840 C C . VAL B 1 509 ? 4.238 10.07 32.75 1 79 509 VAL B C 1
ATOM 8842 O O . VAL B 1 509 ? 4.613 9.688 33.875 1 79 509 VAL B O 1
ATOM 8845 N N . PRO B 1 510 ? 4.152 11.242 32.344 1 85.25 510 PRO B N 1
ATOM 8846 C CA . PRO B 1 510 ? 4.332 12.227 33.406 1 85.25 510 PRO B CA 1
ATOM 8847 C C . PRO B 1 510 ? 3.314 12.07 34.531 1 85.25 510 PRO B C 1
ATOM 8849 O O . PRO B 1 510 ? 2.168 11.688 34.281 1 85.25 510 PRO B O 1
ATOM 8852 N N . GLU B 1 511 ? 3.844 12.344 35.719 1 85.19 511 GLU B N 1
ATOM 8853 C CA . GLU B 1 511 ? 2.955 12.25 36.875 1 85.19 511 GLU B CA 1
ATOM 8854 C C . GLU B 1 511 ? 2.414 13.625 37.281 1 85.19 511 GLU B C 1
ATOM 8856 O O . GLU B 1 511 ? 3.168 14.594 37.344 1 85.19 511 GLU B O 1
ATOM 8861 N N . LEU B 1 512 ? 1.103 13.648 37.406 1 90.12 512 LEU B N 1
ATOM 8862 C CA . LEU B 1 512 ? 0.448 14.867 37.875 1 90.12 512 LEU B CA 1
ATOM 8863 C C . LEU B 1 512 ? 0.715 15.086 39.375 1 90.12 512 LEU B C 1
ATOM 8865 O O . LEU B 1 512 ? 0.545 14.172 40.188 1 90.12 512 LEU B O 1
ATOM 8869 N N . ASP B 1 513 ? 1.224 16.266 39.719 1 89.81 513 ASP B N 1
ATOM 8870 C CA . ASP B 1 513 ? 1.388 16.641 41.094 1 89.81 513 ASP B CA 1
ATOM 8871 C C . ASP B 1 513 ? 0.109 17.266 41.656 1 89.81 513 ASP B C 1
ATOM 8873 O O . ASP B 1 513 ? -0.071 18.484 41.594 1 89.81 513 ASP B O 1
ATOM 8877 N N . VAL B 1 514 ? -0.662 16.5 42.281 1 89.75 514 VAL B N 1
ATOM 8878 C CA . VAL B 1 514 ? -1.979 16.922 42.75 1 89.75 514 VAL B CA 1
ATOM 8879 C C . VAL B 1 514 ? -1.826 17.922 43.875 1 89.75 514 VAL B C 1
ATOM 8881 O O . VAL B 1 514 ? -2.682 18.797 44.062 1 89.75 514 VAL B O 1
ATOM 8884 N N . SER B 1 515 ? -0.746 17.844 44.594 1 88.06 515 SER B N 1
ATOM 8885 C CA . SER B 1 515 ? -0.544 18.703 45.75 1 88.06 515 SER B CA 1
ATOM 8886 C C . SER B 1 515 ? -0.253 20.141 45.344 1 88.06 515 SER B C 1
ATOM 8888 O O . SER B 1 515 ? -0.57 21.078 46.062 1 88.06 515 SER B O 1
ATOM 8890 N N . ARG B 1 516 ? 0.276 20.266 44.219 1 91.62 516 ARG B N 1
ATOM 8891 C CA . ARG B 1 516 ? 0.646 21.609 43.75 1 91.62 516 ARG B CA 1
ATOM 8892 C C . ARG B 1 516 ? -0.305 22.094 42.688 1 91.62 516 ARG B C 1
ATOM 8894 O O . ARG B 1 516 ? -0.109 23.172 42.125 1 91.62 516 ARG B O 1
ATOM 8901 N N . SER B 1 517 ? -1.284 21.25 42.375 1 92.56 517 SER B N 1
ATOM 8902 C CA . SER B 1 517 ? -2.27 21.625 41.375 1 92.56 517 SER B CA 1
ATOM 8903 C C . SER B 1 517 ? -3.596 22.016 42 1 92.56 517 SER B C 1
ATOM 8905 O O . SER B 1 517 ? -4.016 21.406 43 1 92.56 517 SER B O 1
ATOM 8907 N N . GLY B 1 518 ? -4.207 23.047 41.469 1 89.31 518 GLY B N 1
ATOM 8908 C CA . GLY B 1 518 ? -5.477 23.5 42.031 1 89.31 518 GLY B CA 1
ATOM 8909 C C . GLY B 1 518 ? -5.926 24.828 41.469 1 89.31 518 GLY B C 1
ATOM 8910 O O . GLY B 1 518 ? -5.293 25.359 40.562 1 89.31 518 GLY B O 1
ATOM 8911 N N . LEU B 1 519 ? -7.078 25.266 42 1 89.69 519 LEU B N 1
ATOM 8912 C CA . LEU B 1 519 ? -7.648 26.531 41.562 1 89.69 519 LEU B CA 1
ATOM 8913 C C . LEU B 1 519 ? -6.809 27.703 42.031 1 89.69 519 LEU B C 1
ATOM 8915 O O . LEU B 1 519 ? -6.32 27.703 43.188 1 89.69 519 LEU B O 1
ATOM 8919 N N . ILE B 1 520 ? -6.645 28.578 41.094 1 87.12 520 ILE B N 1
ATOM 8920 C CA . ILE B 1 520 ? -5.902 29.797 41.438 1 87.12 520 ILE B CA 1
ATOM 8921 C C . ILE B 1 520 ? -6.699 31.031 41.031 1 87.12 520 ILE B C 1
ATOM 8923 O O . ILE B 1 520 ? -7.734 30.906 40.375 1 87.12 520 ILE B O 1
ATOM 8927 N N . SER B 1 521 ? -6.164 32.25 41.312 1 82.56 521 SER B N 1
ATOM 8928 C CA . SER B 1 521 ? -6.727 33.531 40.938 1 82.56 521 SER B CA 1
ATOM 8929 C C . SER B 1 521 ? -8.227 33.594 41.219 1 82.56 521 SER B C 1
ATOM 8931 O O . SER B 1 521 ? -9.008 33.938 40.344 1 82.56 521 SER B O 1
ATOM 8933 N N . ASN B 1 522 ? -8.68 33.25 42.375 1 79.19 522 ASN B N 1
ATOM 8934 C CA . ASN B 1 522 ? -10.055 33.312 42.875 1 79.19 522 ASN B CA 1
ATOM 8935 C C . ASN B 1 522 ? -10.977 32.469 42 1 79.19 522 ASN B C 1
ATOM 8937 O O . ASN B 1 522 ? -12.078 32.875 41.656 1 79.19 522 ASN B O 1
ATOM 8941 N N . GLY B 1 523 ? -10.398 31.391 41.406 1 76.5 523 GLY B N 1
ATOM 8942 C CA . GLY B 1 523 ? -11.242 30.406 40.719 1 76.5 523 GLY B CA 1
ATOM 8943 C C . GLY B 1 523 ? -11.305 30.594 39.219 1 76.5 523 GLY B C 1
ATOM 8944 O O . GLY B 1 523 ? -12.008 29.859 38.531 1 76.5 523 GLY B O 1
ATOM 8945 N N . THR B 1 524 ? -10.602 31.5 38.688 1 81.19 524 THR B N 1
ATOM 8946 C CA . THR B 1 524 ? -10.703 31.766 37.281 1 81.19 524 THR B CA 1
ATOM 8947 C C . THR B 1 524 ? -9.672 30.953 36.5 1 81.19 524 THR B C 1
ATOM 8949 O O . THR B 1 524 ? -9.734 30.859 35.281 1 81.19 524 THR B O 1
ATOM 8952 N N . GLY B 1 525 ? -8.852 30.344 37.344 1 88.56 525 GLY B N 1
ATOM 8953 C CA . GLY B 1 525 ? -7.832 29.547 36.688 1 88.56 525 GLY B CA 1
ATOM 8954 C C . GLY B 1 525 ? -7.523 28.25 37.406 1 88.56 525 GLY B C 1
ATOM 8955 O O . GLY B 1 525 ? -7.629 28.203 38.625 1 88.56 525 GLY B O 1
ATOM 8956 N N . LEU B 1 526 ? -7.262 27.234 36.688 1 90.38 526 LEU B N 1
ATOM 8957 C CA . LEU B 1 526 ? -6.801 25.969 37.25 1 90.38 526 LEU B CA 1
ATOM 8958 C C . LEU B 1 526 ? -5.344 25.703 36.875 1 90.38 526 LEU B C 1
ATOM 8960 O O . LEU B 1 526 ? -5.012 25.578 35.688 1 90.38 526 LEU B O 1
ATOM 8964 N N . ARG B 1 527 ? -4.5 25.656 37.875 1 93.31 527 ARG B N 1
ATOM 8965 C CA . ARG B 1 527 ? -3.082 25.375 37.656 1 93.31 527 ARG B CA 1
ATOM 8966 C C . ARG B 1 527 ? -2.803 23.875 37.688 1 93.31 527 ARG B C 1
ATOM 8968 O O . ARG B 1 527 ? -3.217 23.203 38.625 1 93.31 527 ARG B O 1
ATOM 8975 N N . ILE B 1 528 ? -2.195 23.422 36.688 1 93.88 528 ILE B N 1
ATOM 8976 C CA . ILE B 1 528 ? -1.797 22.016 36.625 1 93.88 528 ILE B CA 1
ATOM 8977 C C . ILE B 1 528 ? -0.275 21.906 36.688 1 93.88 528 ILE B C 1
ATOM 8979 O O . ILE B 1 528 ? 0.436 22.5 35.875 1 93.88 528 ILE B O 1
ATOM 8983 N N . VAL B 1 529 ? 0.194 21.141 37.688 1 92.62 529 VAL B N 1
ATOM 8984 C CA . VAL B 1 529 ? 1.627 20.969 37.906 1 92.62 529 VAL B CA 1
ATOM 8985 C C . VAL B 1 529 ? 2.004 19.5 37.719 1 92.62 529 VAL B C 1
ATOM 8987 O O . VAL B 1 529 ? 1.256 18.594 38.125 1 92.62 529 VAL B O 1
ATOM 8990 N N . TRP B 1 530 ? 3.07 19.219 37.031 1 89.62 530 TRP B N 1
ATOM 8991 C CA . TRP B 1 530 ? 3.559 17.859 36.844 1 89.62 530 TRP B CA 1
ATOM 8992 C C . TRP B 1 530 ? 5.012 17.734 37.312 1 89.62 530 TRP B C 1
ATOM 8994 O O . TRP B 1 530 ? 5.672 18.75 37.562 1 89.62 530 TRP B O 1
ATOM 9004 N N . GLY B 1 531 ? 5.328 16.5 37.594 1 75.19 531 GLY B N 1
ATOM 9005 C CA . GLY B 1 531 ? 6.645 16.25 38.188 1 75.19 531 GLY B CA 1
ATOM 9006 C C . GLY B 1 531 ? 7.773 16.5 37.188 1 75.19 531 GLY B C 1
ATOM 9007 O O . GLY B 1 531 ? 7.559 17.062 36.125 1 75.19 531 GLY B O 1
ATOM 9008 N N . LYS B 1 532 ? 8.977 16.094 37.625 1 64.56 532 LYS B N 1
ATOM 9009 C CA . LYS B 1 532 ? 10.227 16.359 36.938 1 64.56 532 LYS B CA 1
ATOM 9010 C C . LYS B 1 532 ? 10.211 15.742 35.531 1 64.56 532 LYS B C 1
ATOM 9012 O O . LYS B 1 532 ? 9.742 14.617 35.344 1 64.56 532 LYS B O 1
ATOM 9017 N N . ILE B 1 533 ? 10.273 16.703 34.594 1 62.81 533 ILE B N 1
ATOM 9018 C CA . ILE B 1 533 ? 10.367 16.406 33.156 1 62.81 533 ILE B CA 1
ATOM 9019 C C . ILE B 1 533 ? 11.562 15.492 32.906 1 62.81 533 ILE B C 1
ATOM 9021 O O . ILE B 1 533 ? 12.672 15.766 33.344 1 62.81 533 ILE B O 1
ATOM 9025 N N . SER B 1 534 ? 11.242 14.266 32.625 1 58.62 534 SER B N 1
ATOM 9026 C CA . SER B 1 534 ? 12.258 13.297 32.25 1 58.62 534 SER B CA 1
ATOM 9027 C C . SER B 1 534 ? 13.125 13.828 31.094 1 58.62 534 SER B C 1
ATOM 9029 O O . SER B 1 534 ? 12.93 14.953 30.641 1 58.62 534 SER B O 1
ATOM 9031 N N . GLU B 1 535 ? 13.93 12.992 30.594 1 60 535 GLU B N 1
ATOM 9032 C CA . GLU B 1 535 ? 14.852 13.094 29.469 1 60 535 GLU B CA 1
ATOM 9033 C C . GLU B 1 535 ? 14.133 13.531 28.203 1 60 535 GLU B C 1
ATOM 9035 O O . GLU B 1 535 ? 14.766 14 27.25 1 60 535 GLU B O 1
ATOM 9040 N N . ALA B 1 536 ? 12.836 13.508 28.188 1 58.94 536 ALA B N 1
ATOM 9041 C CA . ALA B 1 536 ? 12.133 13.758 26.938 1 58.94 536 ALA B CA 1
ATOM 9042 C C . ALA B 1 536 ? 12.062 15.258 26.641 1 58.94 536 ALA B C 1
ATOM 9044 O O . ALA B 1 536 ? 11.914 15.656 25.484 1 58.94 536 ALA B O 1
ATOM 9045 N N . GLY B 1 537 ? 12.227 16.047 27.531 1 70.25 537 GLY B N 1
ATOM 9046 C CA . GLY B 1 537 ? 12.414 17.484 27.422 1 70.25 537 GLY B CA 1
ATOM 9047 C C . GLY B 1 537 ? 11.109 18.266 27.406 1 70.25 537 GLY B C 1
ATOM 9048 O O . GLY B 1 537 ? 11.086 19.453 27.719 1 70.25 537 GLY B O 1
ATOM 9049 N N . SER B 1 538 ? 9.883 17.672 26.906 1 84.81 538 SER B N 1
ATOM 9050 C CA . SER B 1 538 ? 8.633 18.422 26.859 1 84.81 538 SER B CA 1
ATOM 9051 C C . SER B 1 538 ? 7.457 17.578 27.328 1 84.81 538 SER B C 1
ATOM 9053 O O . SER B 1 538 ? 7.535 16.344 27.344 1 84.81 538 SER B O 1
ATOM 9055 N N . VAL B 1 539 ? 6.422 18.297 27.859 1 88.94 539 VAL B N 1
ATOM 9056 C CA . VAL B 1 539 ? 5.203 17.641 28.312 1 88.94 539 VAL B CA 1
ATOM 9057 C C . VAL B 1 539 ? 3.996 18.219 27.562 1 88.94 539 VAL B C 1
ATOM 9059 O O . VAL B 1 539 ? 3.939 19.422 27.312 1 88.94 539 VAL B O 1
ATOM 9062 N N . GLY B 1 540 ? 3.148 17.281 27.188 1 92.31 540 GLY B N 1
ATOM 9063 C CA . GLY B 1 540 ? 1.866 17.688 26.641 1 92.31 540 GLY B CA 1
ATOM 9064 C C . GLY B 1 540 ? 0.721 17.547 27.625 1 92.31 540 GLY B C 1
ATOM 9065 O O . GLY B 1 540 ? 0.669 16.578 28.375 1 92.31 540 GLY B O 1
ATOM 9066 N N . LEU B 1 541 ? -0.164 18.609 27.609 1 94 541 LEU B N 1
ATOM 9067 C CA . LEU B 1 541 ? -1.309 18.625 28.516 1 94 541 LEU B CA 1
ATOM 9068 C C . LEU B 1 541 ? -2.617 18.547 27.734 1 94 541 LEU B C 1
ATOM 9070 O O . LEU B 1 541 ? -2.906 19.406 26.906 1 94 541 LEU B O 1
ATOM 9074 N N . MET B 1 542 ? -3.32 17.516 28.047 1 95.56 542 MET B N 1
ATOM 9075 C CA . MET B 1 542 ? -4.664 17.344 27.5 1 95.56 542 MET B CA 1
ATOM 9076 C C . MET B 1 542 ? -5.719 17.719 28.531 1 95.56 542 MET B C 1
ATOM 9078 O O . MET B 1 542 ? -5.695 17.234 29.672 1 95.56 542 MET B O 1
ATOM 9082 N N . VAL B 1 543 ? -6.555 18.625 28.125 1 94.38 543 VAL B N 1
ATOM 9083 C CA . VAL B 1 543 ? -7.652 19.047 28.984 1 94.38 543 VAL B CA 1
ATOM 9084 C C . VAL B 1 543 ? -8.984 18.812 28.281 1 94.38 543 VAL B C 1
ATOM 9086 O O . VAL B 1 543 ? -9.227 19.344 27.188 1 94.38 543 VAL B O 1
ATOM 9089 N N . ASP B 1 544 ? -9.844 18.047 28.922 1 94 544 ASP B N 1
ATOM 9090 C CA . ASP B 1 544 ? -11.148 17.734 28.344 1 94 544 ASP B CA 1
ATOM 9091 C C . ASP B 1 544 ? -11.008 17.219 26.922 1 94 544 ASP B C 1
ATOM 9093 O O . ASP B 1 544 ? -11.695 17.688 26 1 94 544 ASP B O 1
ATOM 9097 N N . ASP B 1 545 ? -10 16.375 26.719 1 95.44 545 ASP B N 1
ATOM 9098 C CA . ASP B 1 545 ? -9.742 15.609 25.516 1 95.44 545 ASP B CA 1
ATOM 9099 C C . ASP B 1 545 ? -9.211 16.5 24.391 1 95.44 545 ASP B C 1
ATOM 9101 O O . ASP B 1 545 ? -9.227 16.125 23.219 1 95.44 545 ASP B O 1
ATOM 9105 N N . VAL B 1 546 ? -8.82 17.719 24.703 1 95.88 546 VAL B N 1
ATOM 9106 C CA . VAL B 1 546 ? -8.195 18.625 23.75 1 95.88 546 VAL B CA 1
ATOM 9107 C C . VAL B 1 546 ? -6.785 18.969 24.203 1 95.88 546 VAL B C 1
ATOM 9109 O O . VAL B 1 546 ? -6.574 19.359 25.359 1 95.88 546 VAL B O 1
ATOM 9112 N N . LEU B 1 547 ? -5.871 18.812 23.312 1 95.38 547 LEU B N 1
ATOM 9113 C CA . LEU B 1 547 ? -4.5 19.203 23.625 1 95.38 547 LEU B CA 1
ATOM 9114 C C . LEU B 1 547 ? -4.387 20.719 23.781 1 95.38 547 LEU B C 1
ATOM 9116 O O . LEU B 1 547 ? -4.695 21.469 22.859 1 95.38 547 LEU B O 1
ATOM 9120 N N . ARG B 1 548 ? -3.881 21.125 24.938 1 94.25 548 ARG B N 1
ATOM 9121 C CA . ARG B 1 548 ? -3.885 22.562 25.219 1 94.25 548 ARG B CA 1
ATOM 9122 C C . ARG B 1 548 ? -2.465 23.109 25.281 1 94.25 548 ARG B C 1
ATOM 9124 O O . ARG B 1 548 ? -2.248 24.297 25.047 1 94.25 548 ARG B O 1
ATOM 9131 N N . TYR B 1 549 ? -1.581 22.156 25.625 1 92.62 549 TYR B N 1
ATOM 9132 C CA . TYR B 1 549 ? -0.225 22.641 25.844 1 92.62 549 TYR B CA 1
ATOM 9133 C C . TYR B 1 549 ? 0.803 21.578 25.516 1 92.62 549 TYR B C 1
ATOM 9135 O O . TYR B 1 549 ? 0.581 20.391 25.781 1 92.62 549 TYR B O 1
ATOM 9143 N N . VAL B 1 550 ? 1.843 21.938 24.844 1 89.94 550 VAL B N 1
ATOM 9144 C CA . VAL B 1 550 ? 3.059 21.156 24.672 1 89.94 550 VAL B CA 1
ATOM 9145 C C . VAL B 1 550 ? 4.285 22.031 24.906 1 89.94 550 VAL B C 1
ATOM 9147 O O . VAL B 1 550 ? 4.48 23.031 24.203 1 89.94 550 VAL B O 1
ATOM 9150 N N . GLY B 1 551 ? 5.062 21.703 25.891 1 86.5 551 GLY B N 1
ATOM 9151 C CA . GLY B 1 551 ? 6.219 22.531 26.172 1 86.5 551 GLY B CA 1
ATOM 9152 C C . GLY B 1 551 ? 7.094 21.984 27.281 1 86.5 551 GLY B C 1
ATOM 9153 O O . GLY B 1 551 ? 6.836 20.891 27.797 1 86.5 551 GLY B O 1
ATOM 9154 N N . ALA B 1 552 ? 8.102 22.781 27.656 1 84.94 552 ALA B N 1
ATOM 9155 C CA . ALA B 1 552 ? 9.102 22.328 28.625 1 84.94 552 ALA B CA 1
ATOM 9156 C C . ALA B 1 552 ? 8.781 22.859 30.031 1 84.94 552 ALA B C 1
ATOM 9158 O O . ALA B 1 552 ? 9.445 22.484 31 1 84.94 552 ALA B O 1
ATOM 9159 N N . GLU B 1 553 ? 7.75 23.609 30.141 1 85.62 553 GLU B N 1
ATOM 9160 C CA . GLU B 1 553 ? 7.406 24.156 31.438 1 85.62 553 GLU B CA 1
ATOM 9161 C C . GLU B 1 553 ? 6.922 23.062 32.375 1 85.62 553 GLU B C 1
ATOM 9163 O O . GLU B 1 553 ? 6.57 21.953 31.953 1 85.62 553 GLU B O 1
ATOM 9168 N N . GLU B 1 554 ? 6.969 23.422 33.688 1 87.44 554 GLU B N 1
ATOM 9169 C CA . GLU B 1 554 ? 6.578 22.438 34.688 1 87.44 554 GLU B CA 1
ATOM 9170 C C . GLU B 1 554 ? 5.121 22.609 35.094 1 87.44 554 GLU B C 1
ATOM 9172 O O . GLU B 1 554 ? 4.594 21.828 35.875 1 87.44 554 GLU B O 1
ATOM 9177 N N . SER B 1 555 ? 4.52 23.688 34.625 1 90.12 555 SER B N 1
ATOM 9178 C CA . SER B 1 555 ? 3.127 23.938 34.969 1 90.12 555 SER B CA 1
ATOM 9179 C C . SER B 1 555 ? 2.41 24.719 33.875 1 90.12 555 SER B C 1
ATOM 9181 O O . SER B 1 555 ? 3.055 25.328 33 1 90.12 555 SER B O 1
ATOM 9183 N N . PHE B 1 556 ? 1.121 24.609 33.906 1 93 556 PHE B N 1
ATOM 9184 C CA . PHE B 1 556 ? 0.274 25.328 32.969 1 93 556 PHE B CA 1
ATOM 9185 C C . PHE B 1 556 ? -1.041 25.734 33.625 1 93 556 PHE B C 1
ATOM 9187 O O . PHE B 1 556 ? -1.602 24.969 34.438 1 93 556 PHE B O 1
ATOM 9194 N N . VAL B 1 557 ? -1.438 26.938 33.312 1 92.12 557 VAL B N 1
ATOM 9195 C CA . VAL B 1 557 ? -2.688 27.438 33.875 1 92.12 557 VAL B CA 1
ATOM 9196 C C . VAL B 1 557 ? -3.777 27.438 32.812 1 92.12 557 VAL B C 1
ATOM 9198 O O . VAL B 1 557 ? -3.609 28.031 31.734 1 92.12 557 VAL B O 1
ATOM 9201 N N . ILE B 1 558 ? -4.844 26.828 33.094 1 89.69 558 ILE B N 1
ATOM 9202 C CA . ILE B 1 558 ? -6.004 26.766 32.188 1 89.69 558 ILE B CA 1
ATOM 9203 C C . ILE B 1 558 ? -7.062 27.766 32.656 1 89.69 558 ILE B C 1
ATOM 9205 O O . ILE B 1 558 ? -7.457 27.766 33.844 1 89.69 558 ILE B O 1
ATOM 9209 N N . PRO B 1 559 ? -7.449 28.516 31.703 1 84.62 559 PRO B N 1
ATOM 9210 C CA . PRO B 1 559 ? -8.57 29.375 32.094 1 84.62 559 PRO B CA 1
ATOM 9211 C C . PRO B 1 559 ? -9.867 28.594 32.281 1 84.62 559 PRO B C 1
ATOM 9213 O O . PRO B 1 559 ? -10.195 27.719 31.469 1 84.62 559 PRO B O 1
ATOM 9216 N N . ILE B 1 560 ? -10.422 28.594 33.375 1 75.88 560 ILE B N 1
ATOM 9217 C CA . ILE B 1 560 ? -11.68 27.906 33.625 1 75.88 560 ILE B CA 1
ATOM 9218 C C . ILE B 1 560 ? -12.812 28.922 33.719 1 75.88 560 ILE B C 1
ATOM 9220 O O . ILE B 1 560 ? -12.656 29.984 34.312 1 75.88 560 ILE B O 1
ATOM 9224 N N . LEU B 1 561 ? -13.766 28.828 32.812 1 60.31 561 LEU B N 1
ATOM 9225 C CA . LEU B 1 561 ? -14.969 29.641 33 1 60.31 561 LEU B CA 1
ATOM 9226 C C . LEU B 1 561 ? -15.898 28.984 34.031 1 60.31 561 LEU B C 1
ATOM 9228 O O . LEU B 1 561 ? -16.344 27.859 33.812 1 60.31 561 LEU B O 1
ATOM 9232 N N . ILE B 1 562 ? -15.969 29.391 35.281 1 51.88 562 ILE B N 1
ATOM 9233 C CA . ILE B 1 562 ? -16.547 28.859 36.5 1 51.88 562 ILE B CA 1
ATOM 9234 C C . ILE B 1 562 ? -17.984 28.406 36.25 1 51.88 562 ILE B C 1
ATOM 9236 O O . ILE B 1 562 ? -18.406 27.359 36.75 1 51.88 562 ILE B O 1
ATOM 9240 N N . ASP B 1 563 ? -18.797 29.016 35.531 1 54.66 563 ASP B N 1
ATOM 9241 C CA . ASP B 1 563 ? -20.234 28.812 35.75 1 54.66 563 ASP B CA 1
ATOM 9242 C C . ASP B 1 563 ? -20.734 27.547 35.062 1 54.66 563 ASP B C 1
ATOM 9244 O O . ASP B 1 563 ? -21.781 27.016 35.438 1 54.66 563 ASP B O 1
ATOM 9248 N N . SER B 1 564 ? -19.969 26.922 34.188 1 60.38 564 SER B N 1
ATOM 9249 C CA . SER B 1 564 ? -20.688 25.875 33.469 1 60.38 564 SER B CA 1
ATOM 9250 C C . SER B 1 564 ? -19.922 24.562 33.5 1 60.38 564 SER B C 1
ATOM 9252 O O . SER B 1 564 ? -20.469 23.516 33.125 1 60.38 564 SER B O 1
ATOM 9254 N N . VAL B 1 565 ? -18.75 24.484 34.219 1 67.81 565 VAL B N 1
ATOM 9255 C CA . VAL B 1 565 ? -17.969 23.266 34.094 1 67.81 565 VAL B CA 1
ATOM 9256 C C . VAL B 1 565 ? -17.828 22.609 35.469 1 67.81 565 VAL B C 1
ATOM 9258 O O . VAL B 1 565 ? -17.375 23.25 36.438 1 67.81 565 VAL B O 1
ATOM 9261 N N . LYS B 1 566 ? -18.422 21.375 35.625 1 81.94 566 LYS B N 1
ATOM 9262 C CA . LYS B 1 566 ? -18.391 20.672 36.906 1 81.94 566 LYS B CA 1
ATOM 9263 C C . LYS B 1 566 ? -17.078 19.906 37.094 1 81.94 566 LYS B C 1
ATOM 9265 O O . LYS B 1 566 ? -16.594 19.75 38.219 1 81.94 566 LYS B O 1
ATOM 9270 N N . GLU B 1 567 ? -16.609 19.484 36.094 1 91.44 567 GLU B N 1
ATOM 9271 C CA . GLU B 1 567 ? -15.398 18.672 36.188 1 91.44 567 GLU B CA 1
ATOM 9272 C C . GLU B 1 567 ? -14.461 18.953 35 1 91.44 567 GLU B C 1
ATOM 9274 O O . GLU B 1 567 ? -14.891 19.453 33.969 1 91.44 567 GLU B O 1
ATOM 9279 N N . VAL B 1 568 ? -13.188 18.703 35.281 1 92.69 568 VAL B N 1
ATOM 9280 C CA . VAL B 1 568 ? -12.164 18.844 34.25 1 92.69 568 VAL B CA 1
ATOM 9281 C C . VAL B 1 568 ? -11.359 17.547 34.125 1 92.69 568 VAL B C 1
ATOM 9283 O O . VAL B 1 568 ? -10.945 16.969 35.125 1 92.69 568 VAL B O 1
ATOM 9286 N N . PHE B 1 569 ? -11.203 17.047 32.938 1 94 569 PHE B N 1
ATOM 9287 C CA . PHE B 1 569 ? -10.43 15.836 32.688 1 94 569 PHE B CA 1
ATOM 9288 C C . PHE B 1 569 ? -9.016 16.172 32.219 1 94 569 PHE B C 1
ATOM 9290 O O . PHE B 1 569 ? -8.828 16.953 31.281 1 94 569 PHE B O 1
ATOM 9297 N N . ILE B 1 570 ? -8.055 15.516 32.875 1 93.88 570 ILE B N 1
ATOM 9298 C CA . ILE B 1 570 ? -6.66 15.867 32.625 1 93.88 570 ILE B CA 1
ATOM 9299 C C . ILE B 1 570 ? -5.863 14.617 32.25 1 93.88 570 ILE B C 1
ATOM 9301 O O . ILE B 1 570 ? -6.008 13.578 32.906 1 93.88 570 ILE B O 1
ATOM 9305 N N . ARG B 1 571 ? -5.047 14.711 31.219 1 93.69 571 ARG B N 1
ATOM 9306 C CA . ARG B 1 571 ? -4.078 13.68 30.844 1 93.69 571 ARG B CA 1
ATOM 9307 C C . ARG B 1 571 ? -2.744 14.305 30.453 1 93.69 571 ARG B C 1
ATOM 9309 O O . ARG B 1 571 ? -2.703 15.43 29.938 1 93.69 571 ARG B O 1
ATOM 9316 N N . LEU B 1 572 ? -1.68 13.594 30.703 1 91.56 572 LEU B N 1
ATOM 9317 C CA . LEU B 1 572 ? -0.335 14.078 30.422 1 91.56 572 LEU B CA 1
ATOM 9318 C C . LEU B 1 572 ? 0.446 13.055 29.594 1 91.56 572 LEU B C 1
ATOM 9320 O O . LEU B 1 572 ? 0.223 11.844 29.734 1 91.56 572 LEU B O 1
ATOM 9324 N N . ALA B 1 573 ? 1.303 13.516 28.734 1 88.94 573 ALA B N 1
ATOM 9325 C CA . ALA B 1 573 ? 2.211 12.648 27.984 1 88.94 573 ALA B CA 1
ATOM 9326 C C . ALA B 1 573 ? 3.557 13.336 27.75 1 88.94 573 ALA B C 1
ATOM 9328 O O . ALA B 1 573 ? 3.648 14.562 27.797 1 88.94 573 ALA B O 1
ATOM 9329 N N . PHE B 1 574 ? 4.551 12.578 27.578 1 84.94 574 PHE B N 1
ATOM 9330 C CA . PHE B 1 574 ? 5.863 13.117 27.266 1 84.94 574 PHE B CA 1
ATOM 9331 C C . PHE B 1 574 ? 5.977 13.414 25.766 1 84.94 574 PHE B C 1
ATOM 9333 O O . PHE B 1 574 ? 5.426 12.68 24.938 1 84.94 574 PHE B O 1
ATOM 9340 N N . TYR B 1 575 ? 6.574 14.445 25.484 1 82.81 575 TYR B N 1
ATOM 9341 C CA . TYR B 1 575 ? 6.867 14.836 24.109 1 82.81 575 TYR B CA 1
ATOM 9342 C C . TYR B 1 575 ? 8.367 15 23.906 1 82.81 575 TYR B C 1
ATOM 9344 O O . TYR B 1 575 ? 9.094 15.383 24.828 1 82.81 575 TYR B O 1
ATOM 9352 N N . LYS B 1 576 ? 8.781 14.547 22.797 1 75.94 576 LYS B N 1
ATOM 9353 C CA . LYS B 1 576 ? 10.18 14.742 22.406 1 75.94 576 LYS B CA 1
ATOM 9354 C C . LYS B 1 576 ? 10.289 15.586 21.141 1 75.94 576 LYS B C 1
ATOM 9356 O O . LYS B 1 576 ? 9.461 15.461 20.234 1 75.94 576 LYS B O 1
ATOM 9361 N N . GLU B 1 577 ? 11.109 16.516 21.281 1 66.88 577 GLU B N 1
ATOM 9362 C CA . GLU B 1 577 ? 11.367 17.312 20.078 1 66.88 577 GLU B CA 1
ATOM 9363 C C . GLU B 1 577 ? 12.234 16.547 19.094 1 66.88 577 GLU B C 1
ATOM 9365 O O . GLU B 1 577 ? 13.344 16.125 19.422 1 66.88 577 GLU B O 1
ATOM 9370 N N . ASP B 1 578 ? 11.578 16 18.109 1 57.16 578 ASP B N 1
ATOM 9371 C CA . ASP B 1 578 ? 12.352 15.359 17.062 1 57.16 578 ASP B CA 1
ATOM 9372 C C . ASP B 1 578 ? 12.266 16.156 15.758 1 57.16 578 ASP B C 1
ATOM 9374 O O . ASP B 1 578 ? 11.727 17.266 15.734 1 57.16 578 ASP B O 1
ATOM 9378 N N . ASP B 1 579 ? 13.008 15.711 14.688 1 48.06 579 ASP B N 1
ATOM 9379 C CA . ASP B 1 579 ? 13.203 16.344 13.391 1 48.06 579 ASP B CA 1
ATOM 9380 C C . ASP B 1 579 ? 11.875 16.797 12.789 1 48.06 579 ASP B C 1
ATOM 9382 O O . ASP B 1 579 ? 11.828 17.781 12.055 1 48.06 579 ASP B O 1
ATOM 9386 N N . GLY B 1 580 ? 10.766 16.109 13.164 1 51.41 580 GLY B N 1
ATOM 9387 C CA . GLY B 1 580 ? 9.469 16.438 12.609 1 51.41 580 GLY B CA 1
ATOM 9388 C C . GLY B 1 580 ? 8.625 17.297 13.531 1 51.41 580 GLY B C 1
ATOM 9389 O O . GLY B 1 580 ? 7.418 17.438 13.328 1 51.41 580 GLY B O 1
ATOM 9390 N N . GLY B 1 581 ? 9.344 17.906 14.523 1 60.38 581 GLY B N 1
ATOM 9391 C CA . GLY B 1 581 ? 8.625 18.672 15.531 1 60.38 581 GLY B CA 1
ATOM 9392 C C . GLY B 1 581 ? 8.445 17.922 16.828 1 60.38 581 GLY B C 1
ATOM 9393 O O . GLY B 1 581 ? 9.25 17.062 17.172 1 60.38 581 GLY B O 1
ATOM 9394 N N . LYS B 1 582 ? 7.645 18.453 17.641 1 64.88 582 LYS B N 1
ATOM 9395 C CA . LYS B 1 582 ? 7.363 17.797 18.922 1 64.88 582 LYS B CA 1
ATOM 9396 C C . LYS B 1 582 ? 6.41 16.625 18.75 1 64.88 582 LYS B C 1
ATOM 9398 O O . LYS B 1 582 ? 5.27 16.812 18.312 1 64.88 582 LYS B O 1
ATOM 9403 N N . ASN B 1 583 ? 6.977 15.539 18.859 1 74.06 583 ASN B N 1
ATOM 9404 C CA . ASN B 1 583 ? 6.184 14.32 18.75 1 74.06 583 ASN B CA 1
ATOM 9405 C C . ASN B 1 583 ? 6.016 13.633 20.094 1 74.06 583 ASN B C 1
ATOM 9407 O O . ASN B 1 583 ? 6.918 13.664 20.938 1 74.06 583 ASN B O 1
ATOM 9411 N N . ARG B 1 584 ? 4.824 13.172 20.297 1 79.06 584 ARG B N 1
ATOM 9412 C CA . ARG B 1 584 ? 4.504 12.469 21.547 1 79.06 584 ARG B CA 1
ATOM 9413 C C . ARG B 1 584 ? 5.352 11.211 21.688 1 79.06 584 ARG B C 1
ATOM 9415 O O . ARG B 1 584 ? 5.559 10.469 20.719 1 79.06 584 ARG B O 1
ATOM 9422 N N . VAL B 1 585 ? 5.859 11.18 22.875 1 74.81 585 VAL B N 1
ATOM 9423 C CA . VAL B 1 585 ? 6.59 9.969 23.234 1 74.81 585 VAL B CA 1
ATOM 9424 C C . VAL B 1 585 ? 5.691 9.047 24.062 1 74.81 585 VAL B C 1
ATOM 9426 O O . VAL B 1 585 ? 5.258 9.414 25.156 1 74.81 585 VAL B O 1
ATOM 9429 N N . GLY B 1 586 ? 5.277 8.008 23.5 1 75.31 586 GLY B N 1
ATOM 9430 C CA . GLY B 1 586 ? 4.453 7.082 24.25 1 75.31 586 GLY B CA 1
ATOM 9431 C C . GLY B 1 586 ? 2.98 7.445 24.25 1 75.31 586 GLY B C 1
ATOM 9432 O O . GLY B 1 586 ? 2.471 7.965 23.25 1 75.31 586 GLY B O 1
ATOM 9433 N N . THR B 1 587 ? 2.338 7.027 25.438 1 81 587 THR B N 1
ATOM 9434 C CA . THR B 1 587 ? 0.899 7.246 25.531 1 81 587 THR B CA 1
ATOM 9435 C C . THR B 1 587 ? 0.586 8.328 26.562 1 81 587 THR B C 1
ATOM 9437 O O . THR B 1 587 ? 1.467 8.75 27.312 1 81 587 THR B O 1
ATOM 9440 N N . PHE B 1 588 ? -0.553 8.789 26.5 1 87.44 588 PHE B N 1
ATOM 9441 C CA . PHE B 1 588 ? -1.026 9.695 27.531 1 87.44 588 PHE B CA 1
ATOM 9442 C C . PHE B 1 588 ? -1.278 8.93 28.828 1 87.44 588 PHE B C 1
ATOM 9444 O O . PHE B 1 588 ? -1.538 7.727 28.812 1 87.44 588 PHE B O 1
ATOM 9451 N N . SER B 1 589 ? -1.171 9.672 29.938 1 86.12 589 SER B N 1
ATOM 9452 C CA . SER B 1 589 ? -1.537 9.102 31.234 1 86.12 589 SER B CA 1
ATOM 9453 C C . SER B 1 589 ? -3.023 8.766 31.281 1 86.12 589 SER B C 1
ATOM 9455 O O . SER B 1 589 ? -3.801 9.219 30.453 1 86.12 589 SER B O 1
ATOM 9457 N N . LYS B 1 590 ? -3.361 7.949 32.25 1 87.94 590 LYS B N 1
ATOM 9458 C CA . LYS B 1 590 ? -4.785 7.77 32.531 1 87.94 590 LYS B CA 1
ATOM 9459 C C . LYS B 1 590 ? -5.434 9.086 32.969 1 87.94 590 LYS B C 1
ATOM 9461 O O . LYS B 1 590 ? -4.762 9.969 33.5 1 87.94 590 LYS B O 1
ATOM 9466 N N . PRO B 1 591 ? -6.703 9.164 32.656 1 91.94 591 PRO B N 1
ATOM 9467 C CA . PRO B 1 591 ? -7.348 10.445 32.938 1 91.94 591 PRO B CA 1
ATOM 9468 C C . PRO B 1 591 ? -7.52 10.703 34.438 1 91.94 591 PRO B C 1
ATOM 9470 O O . PRO B 1 591 ? -7.863 9.789 35.188 1 91.94 591 PRO B O 1
ATOM 9473 N N . VAL B 1 592 ? -7.199 11.891 34.844 1 92.56 592 VAL B N 1
ATOM 9474 C CA . VAL B 1 592 ? -7.457 12.398 36.188 1 92.56 592 VAL B CA 1
ATOM 9475 C C . VAL B 1 592 ? -8.555 13.453 36.156 1 92.56 592 VAL B C 1
ATOM 9477 O O . VAL B 1 592 ? -8.57 14.297 35.25 1 92.56 592 VAL B O 1
ATOM 9480 N N . THR B 1 593 ? -9.477 13.336 37.062 1 93.5 593 THR B N 1
ATOM 9481 C CA . THR B 1 593 ? -10.609 14.25 37.062 1 93.5 593 THR B CA 1
ATOM 9482 C C . THR B 1 593 ? -10.5 15.25 38.219 1 93.5 593 THR B C 1
ATOM 9484 O O . THR B 1 593 ? -10.234 14.867 39.344 1 93.5 593 THR B O 1
ATOM 9487 N N . PHE B 1 594 ? -10.648 16.516 37.938 1 92.69 594 PHE B N 1
ATOM 9488 C CA . PHE B 1 594 ? -10.734 17.562 38.938 1 92.69 594 PHE B CA 1
ATOM 9489 C C . PHE B 1 594 ? -12.172 18.047 39.094 1 92.69 594 PHE B C 1
ATOM 9491 O O . PHE B 1 594 ? -12.773 18.516 38.125 1 92.69 594 PHE B O 1
ATOM 9498 N N . LEU B 1 595 ? -12.664 17.922 40.219 1 90.94 595 LEU B N 1
ATOM 9499 C CA . LEU B 1 595 ? -13.992 18.422 40.531 1 90.94 595 LEU B CA 1
ATOM 9500 C C . LEU B 1 595 ? -13.922 19.875 41.031 1 90.94 595 LEU B C 1
ATOM 9502 O O . LEU B 1 595 ? -13.344 20.141 42.062 1 90.94 595 LEU B O 1
ATOM 9506 N N . ILE B 1 596 ? -14.516 20.734 40.344 1 87.75 596 ILE B N 1
ATOM 9507 C CA . ILE B 1 596 ? -14.375 22.172 40.594 1 87.75 596 ILE B CA 1
ATOM 9508 C C . ILE B 1 596 ? -15.133 22.531 41.875 1 87.75 596 ILE B C 1
ATOM 9510 O O . ILE B 1 596 ? -14.641 23.328 42.688 1 87.75 596 ILE B O 1
ATOM 9514 N N . ASN B 1 597 ? -16.281 21.938 42.125 1 83.56 597 ASN B N 1
ATOM 9515 C CA . ASN B 1 597 ? -17.141 22.312 43.25 1 83.56 597 ASN B CA 1
ATOM 9516 C C . ASN B 1 597 ? -16.453 22.031 44.594 1 83.56 597 ASN B C 1
ATOM 9518 O O . ASN B 1 597 ? -16.469 22.891 45.469 1 83.56 597 ASN B O 1
ATOM 9522 N N . ASN B 1 598 ? -15.859 20.859 44.719 1 86.5 598 ASN B N 1
ATOM 9523 C CA . ASN B 1 598 ? -15.25 20.516 46 1 86.5 598 ASN B CA 1
ATOM 9524 C C . ASN B 1 598 ? -13.727 20.516 45.906 1 86.5 598 ASN B C 1
ATOM 9526 O O . ASN B 1 598 ? -13.047 20.234 46.906 1 86.5 598 ASN B O 1
ATOM 9530 N N . GLN B 1 599 ? -13.219 20.859 44.75 1 87.81 599 GLN B N 1
ATOM 9531 C CA . GLN B 1 599 ? -11.781 20.984 44.531 1 87.81 599 GLN B CA 1
ATOM 9532 C C . GLN B 1 599 ? -11.055 19.688 44.906 1 87.81 599 GLN B C 1
ATOM 9534 O O . GLN B 1 599 ? -10.039 19.734 45.594 1 87.81 599 GLN B O 1
ATOM 9539 N N . THR B 1 600 ? -11.625 18.594 44.531 1 90.31 600 THR B N 1
ATOM 9540 C CA . THR B 1 600 ? -11.023 17.297 44.781 1 90.31 600 THR B CA 1
ATOM 9541 C C . THR B 1 600 ? -10.586 16.625 43.5 1 90.31 600 THR B C 1
ATOM 9543 O O . THR B 1 600 ? -11.117 16.922 42.406 1 90.31 600 THR B O 1
ATOM 9546 N N . TRP B 1 601 ? -9.617 15.852 43.656 1 91.81 601 TRP B N 1
ATOM 9547 C CA . TRP B 1 601 ? -9.062 15.109 42.531 1 91.81 601 TRP B CA 1
ATOM 9548 C C . TRP B 1 601 ? -9.492 13.648 42.594 1 91.81 601 TRP B C 1
ATOM 9550 O O . TRP B 1 601 ? -9.484 13.023 43.656 1 91.81 601 TRP B O 1
ATOM 9560 N N . ILE B 1 602 ? -9.898 13.141 41.5 1 90.19 602 ILE B N 1
ATOM 9561 C CA . ILE B 1 602 ? -10.234 11.727 41.375 1 90.19 602 ILE B CA 1
ATOM 9562 C C . ILE B 1 602 ? -9.188 11.031 40.5 1 90.19 602 ILE B C 1
ATOM 9564 O O . ILE B 1 602 ? -9.023 11.359 39.312 1 90.19 602 ILE B O 1
ATOM 9568 N N . LYS B 1 603 ? -8.406 10.117 41.125 1 82.56 603 LYS B N 1
ATOM 9569 C CA . LYS B 1 603 ? -7.383 9.359 40.406 1 82.56 603 LYS B CA 1
ATOM 9570 C C . LYS B 1 603 ? -8.008 8.25 39.562 1 82.56 603 LYS B C 1
ATOM 9572 O O . LYS B 1 603 ? -9.125 7.812 39.844 1 82.56 603 LYS B O 1
ATOM 9577 N N . PRO B 1 604 ? -7.215 8.055 38.438 1 74.25 604 PRO B N 1
ATOM 9578 C CA . PRO B 1 604 ? -7.777 7.016 37.594 1 74.25 604 PRO B CA 1
ATOM 9579 C C . PRO B 1 604 ? -7.984 5.688 38.312 1 74.25 604 PRO B C 1
ATOM 9581 O O . PRO B 1 604 ? -7.23 5.363 39.25 1 74.25 604 PRO B O 1
ATOM 9584 N N . ASN B 1 605 ? -9.18 5.148 38.281 1 54.47 605 ASN B N 1
ATOM 9585 C CA . ASN B 1 605 ? -9.391 3.818 38.844 1 54.47 605 ASN B CA 1
ATOM 9586 C C . ASN B 1 605 ? -8.367 2.818 38.312 1 54.47 605 ASN B C 1
ATOM 9588 O O . ASN B 1 605 ? -8.031 2.824 37.125 1 54.47 605 ASN B O 1
ATOM 9592 N N . GLN B 1 606 ? -7.398 2.43 39.219 1 44.5 606 GLN B N 1
ATOM 9593 C CA . GLN B 1 606 ? -6.398 1.409 38.938 1 44.5 606 GLN B CA 1
ATOM 9594 C C . GLN B 1 606 ? -6.973 0.3 38.062 1 44.5 606 GLN B C 1
ATOM 9596 O O . GLN B 1 606 ? -6.25 -0.597 37.625 1 44.5 606 GLN B O 1
ATOM 9601 N N . LEU B 1 607 ? -8.203 0.011 38 1 37.66 607 LEU B N 1
ATOM 9602 C CA . LEU B 1 607 ? -8.633 -1.231 37.375 1 37.66 607 LEU B CA 1
ATOM 9603 C C . LEU B 1 607 ? -8.242 -1.254 35.906 1 37.66 607 LEU B C 1
ATOM 9605 O O . LEU B 1 607 ? -8.406 -2.273 35.219 1 37.66 607 LEU B O 1
ATOM 9609 N N . TYR B 1 608 ? -8.289 -0.158 35.25 1 34.84 608 TYR B N 1
ATOM 9610 C CA . TYR B 1 608 ? -7.984 -0.453 33.844 1 34.84 608 TYR B CA 1
ATOM 9611 C C . TYR B 1 608 ? -6.492 -0.317 33.594 1 34.84 608 TYR B C 1
ATOM 9613 O O . TYR B 1 608 ? -5.824 0.556 34.156 1 34.84 608 TYR B O 1
#

InterPro domains:
  IPR004043 LCCL domain [PF03815] (156-250)
  IPR004043 LCCL domain [PS50820] (195-247)
  IPR004043 LCCL domain [SM00603] (141-246)
  IPR036609 LCCL domain superfamily [G3DSA:2.170.130.20] (143-260)
  IPR036609 LCCL domain superfamily [SSF69848] (143-256)
  IPR051957 Cysteine-rich secretory LCCL domain-containing protein [PTHR31331] (91-601)

Secondary structure (DSSP, 8-state):
----HHHHHHHHHHHHHHHHHHHT--GGGHHHHHHHHHH----S---TTSSSTHHHHHHHHHHHIIIIIIHHT-SHHHHHHHHHHHSHHHHHHHHHHHHHHHHHHHHHHHHHHHS--EE-TTSSS-BPPEE--TT--SS-SGGGG-GGGGGG--SB-SS-EEEEE-S-GGG---SS-EEETTEEE-SS---BB-GGGPPEETTS-HHHHHHHHTSSBTTTBEEEEEEEB-SB--B---EETTEE-B-B-S-BS-EEEEE---EES----HHHHHHHHHHHHHHIIIII---HHHHHHHHHHHHHHHIIIIIS-SSSSPPHHHHHHHHHHHHHHHHHHIIIIIHHHHTT--HHHHIIIIIHHHHHHHTHHHHTTTSS-SS-SHHHHHHSTTHHHHHHHHHHHHHHHHHHHHHHHHHTT-THHHHHHHHHHHHHHHHHHTSTTEEE---HHHHHHHHGGGG-S--HHHHHHHHHHHHHHHHHHHHH-S--SEEEHHHHH-HHHHHTTS--PPPB-GGG-EEEGGGTEEEEEB----TTEEEEEEETTEEEEEES-SEEEEE--TTT-SEEEEEEEEEEEETTEEEEES-PPPPEEEETTTTEEE---TT-/----HHHHHHHHHHHHHHHHHHHT--GGGHHHHHHHHHH----S-----SSTTHHHHHHHHHHHIIIIIHHHT-SHHHHHHHHHHHSHHHHHHHHHHHHHHHHHHHHHHHHHHHS--EE--SSS--BPPEE--TT--SS-SGGGG-GGGGGG--SB-SS-EEEEE-S-GGG---SS-EEETTEEE-SS---BB-GGGPPEETTS-HHHHHHHHTSSBTTTBEEEEEEEB-SB--B---EETTEE-B-B-S-BS-EEEEE---EES----HHHHHHHHHHHHHHIIIII---HHHHHHHHHHHHHHHIIIIIS-SSSSPPHHHHHHHHHHHHHHHHHHIIIIIHHHHTT--HHHHIIIIIHHHHHHHTHHHHTTTSS-SS-SHHHHHHSTTHHHHHHHHHHHHHHHHHHHHHHHHHTT-THHHHHHHHHHHHHHHHHHTSTTEEE---HHHHHHHHGGGG-S--HHHHHHHHHHHHHHHHHHHHH-S--SEEEHHHHH-HHHHHTSS--PPPB-GGG-EEEGGGTEEEEEB----TTEEEEEEETTEEEEEES-SEEEEE--TTT-SEEEEEEEEEEEETTEEEEES-PPPPEEEETTTTEEE---TT-

Sequence (1216 aa):
MELKVSDLILRLKFKLRSLIVRSITDESIEPELQSLINQTNLTGSDPLLTGSDEIGTSELIRGFINDRIISKLSSQRSERLLSYLSDPGSRQRSCYGFLLLWFITDLILIHRSWYISQIDVHHHQPESPEWLRCESSFWLGDDDCGIDGLDCQPFERNKPFNFRCPSRCDRTVLMNPRVIGDQQLNYQNLVIGGGNGTSYRSDSFICQAAIHSGLVSVKTGGCGSALLLGSSVGFEAVESNGISSISFPNRFPSSFKLQNIDSEYCDDLWYIILITNVVGSVILTSVFQPDSRFFFWVLCCVGFWTVVFSTEPNGSPPSISRGFGSFLPFIFLCYWIGNVSFIHVAAFFGRFERLVFYLIPWWFGVSMNLTVGWIPIDRLTVHDITQRPGGLLATLILGVIVLALLSYQTICLKRANCLKKFMVPYACVGVALILLMALPHHLVRLHHYIIGILFIPLTSVPTRPSAIFQSFLLGMIQNGVGRWSFASIVERTQEVFGDDYELGRSGSVPELDVSRSGLISNGTGLRIVWGKISEAGSVGLMVDDVLRYVGAEESFVIPILIDSVKEVFIRLAFYKEDDGGKNRVGTFSKPVTFLINNQTWIKPNQLYMELKVSDLILRLKFKLRSLIVRSITDESIEPELQSLINQTNLTGSDPLLTGSDEIGTSELIRGFINDRIISKLSSQRSERLLSYLSDPGSRQRSCYGFLLLWFITDLILIHRSWYISQIDVHHHQPESPEWLRCESSFWLGDDDCGIDGLDCQPFERNKPFNFRCPSRCDRTVLMNPRVIGDQQLNYQNLVIGGGNGTSYRSDSFICQAAIHSGLVSVKTGGCGSALLLGSSVGFEAVESNGISSISFPNRFPSSFKLQNIDSEYCDDLWYIILITNVVGSVILTSVFQPDSRFFFWVLCCVGFWTVVFSTEPNGSPPSISRGFGSFLPFIFLCYWIGNVSFIHVAAFFGRFERLVFYLIPWWFGVSMNLTVGWIPIDRLTVHDITQRPGGLLATLILGVIVLALLSYQTICLKRANCLKKFMVPYACVGVALILLMALPHHLVRLHHYIIGILFIPLTSVPTRPSAIFQSFLLGMIQNGVGRWSFASIVERTQEVFGDDYELGRSGSVPELDVSRSGLISNGTGLRIVWGKISEAGSVGLMVDDVLRYVGAEESFVIPILIDSVKEVFIRLAFYKEDDGGKNRVGTFSKPVTFLINNQTWIKPNQLY